Protein 9QF8 (pdb70)

Sequence (717 aa):
NYLESYASKAYNESGLGSVYSKTSTTWKTWSPDASSVKLKLYTTGSDNEAGASAIGTYDMKKDSSTGVWSLNLSGDYKNKYYTYLVTVNGTTKETQDVYSQAVGVNGNRTMVVDLDSTDPSGWSDDKHVLFNSASEAAVWEVHVRDFSVSKNSGVSEDNKGKYLAFAEGGTTLNSDTSSSAVSTGIDYLVEQGINCVQLMPVYDYGSVKEDVASSSSNRNWGYDPVNYNAPEGSYSTNPYDGNTRITEFKQMIQALHDRGISVVMDVVYNHTFSNDSCFNRTVPGYYYRMHSSSAYSNGSGCGNETASDKLMYRKYMIESVKYWAEEYHIDGFRFDLMGIHDITTMNDIRSALDGLYSDGSGKKILMYGEPWTGGSVAISDGCSQSKAGSLNPRVGMFCDSYRDAIKGSTDGSDKGFVQGNTDKAGTVANGVTGKGFSAQAPSQTIAYADAHDNLILWDKIVKSNGSSSWNSTSSSLRGQVKKVMGLLLTSQGIPFMTAGSEFCRTKQGDTNSYKSSDAINEIDWSRVKTYSDVAAYYKGLLEIRENYSPMKSSTFNTPSFQSTHGDVVAYTYSNNKSNEWGKVCVLVNASSTNDWPITLDGSGWTVVADGTTAGLKSLGTVSGNTYTVPANSACVLVQSSTFNNLKVSEKTFGTVTIKHIDDSGNVLKTSTAKYADGTTYRTYPDTTILYDYALKDTQGVTSGTVTGGKNYNVTYV

Radius of gyration: 25.83 Å; Cα contacts (8 Å, |Δi|>4): 1943; chains: 1; bounding box: 60×69×71 Å

Solvent-accessible surface area: 24446 Å² total; per-residue (Å²): 151,101,23,52,71,96,0,70,135,6,59,140,47,69,26,24,1,19,80,51,48,172,102,26,1,36,0,47,8,10,0,11,46,6,87,22,0,72,0,53,0,13,49,12,0,10,104,83,42,96,71,11,70,46,76,23,80,74,81,7,157,87,65,89,60,17,0,5,17,41,25,76,37,88,35,74,35,65,56,70,10,1,0,0,50,1,19,2,110,71,72,87,58,66,0,17,1,10,28,1,52,0,0,0,0,32,1,89,31,2,5,4,6,31,57,105,58,8,41,16,101,29,13,114,94,20,139,34,27,40,20,115,10,12,1,25,0,1,0,0,1,0,3,0,7,3,0,0,23,5,161,21,0,5,0,25,121,56,3,32,7,54,0,31,0,0,5,6,12,5,6,30,29,88,62,61,103,70,114,20,98,27,21,0,0,0,4,6,0,4,44,17,13,0,16,0,0,0,0,4,0,0,0,0,2,26,32,4,147,7,66,84,83,30,39,51,108,12,10,9,17,0,33,19,1,37,4,5,3,0,0,0,0,10,2,0,65,60,15,75,62,0,27,28,0,0,28,10,0,0,35,0,0,4,4,0,14,26,22,41,5,0,0,0,0,0,1,0,0,0,12,2,94,42,41,54,17,5,4,12,76,1,1,32,25,5,10,2,18,59,125,50,117,98,46,65,3,83,0,11,25,79,24,0,0,0,2,0,42,36,26,4,0,29,7,4,0,16,71,0,0,50,10,0,0,80,10,0,30,0,3,0,0,8,0,14,20,0,1,0,0,0,5,71,0,0,43,50,0,1,71,22,0,31,59,43,63,131,114,16,19,0,113,79,2,4,1,0,0,19,1,69,54,34,41,94,54,26,45,106,51,8,0,31,43,102,82,1,54,70,4,42,59,60,0,0,0,1,0,35,47,0,30,39,2,0,2,0,38,30,56,31,68,72,113,0,0,0,18,31,49,54,126,70,0,39,60,0,3,69,1,0,26,0,110,23,20,90,14,79,13,2,7,0,0,0,0,10,0,1,13,15,65,28,0,0,0,2,0,0,0,0,65,4,70,61,24,80,29,159,78,18,80,40,94,35,10,49,8,0,0,16,0,0,0,0,0,0,3,1,0,2,0,0,0,3,1,5,0,0,2,0,0,0,10,15,4,76,22,38,37,84,0,78,124,24,42,16,64,35,0,38,1,51,0,41,22,13,138,66,2,43,65,0,5,42,0,1,56,0,2,7,33,1,3,87,28,0,13,5,1,34,30,57,102,52,46,84,4,50,56,58,26,44,135,26,30,7,0,0,0,2,0,52,40,142,106,95,94,15,2,11,74,0,0,0,0,0,0,0,15,41,101,61,92,104,93,14,91,9,41,23,92,23,2,3,15,0,0,51,7,69,51,15,2,28,115,58,74,25,102,36,91,36,89,69,21,72,0,63,28,8,10,0,0,1,0,0,64,35,90,43,42,108,41,25,180,74,93,102,76,68,48,0,33,2,38,11,82,4,24,51,116,108,35,124,72,84,64,37,12,70,1,78,6,9,72,29,26,25,13,35,7,49,66,28,42,12,82,136,192,64,205,20,105,74,104,32,112,35,86,49,44,27,87,3,59,7,71,110,117,36,70,1,18,28,3

Structure (mmCIF, N/CA/C/O backbone):
data_9QF8
#
_entry.id   9QF8
#
_cell.length_a   1.00
_cell.length_b   1.00
_cell.length_c   1.00
_cell.angle_alpha   90.00
_cell.angle_beta   90.00
_cell.angle_gamma   90.00
#
_symmetry.space_group_name_H-M   'P 1'
#
loop_
_atom_site.group_PDB
_atom_site.id
_atom_site.type_symbol
_atom_site.label_atom_id
_atom_site.label_alt_id
_atom_site.label_comp_id
_atom_site.label_asym_id
_atom_site.label_entity_id
_atom_site.label_seq_id
_atom_site.pdbx_PDB_ins_code
_atom_site.Cartn_x
_atom_site.Cartn_y
_atom_site.Cartn_z
_atom_site.occupancy
_atom_site.B_iso_or_equiv
_atom_site.auth_seq_id
_atom_site.auth_comp_id
_atom_site.auth_asym_id
_atom_site.auth_atom_id
_atom_site.pdbx_PDB_model_num
ATOM 1 N N . ASN A 1 25 ? 94.54266 102.71820 137.38193 1.000 151.97835 43 ASN A N 1
ATOM 2 C CA . ASN A 1 25 ? 93.33406 103.18683 136.64771 1.000 163.95420 43 ASN A CA 1
ATOM 3 C C . ASN A 1 25 ? 92.67671 104.33504 137.39994 1.000 163.62870 43 ASN A C 1
ATOM 4 O O . ASN A 1 25 ? 91.55904 104.22465 137.90050 1.000 158.40354 43 ASN A O 1
ATOM 15 N N . TYR A 1 26 ? 93.39850 105.44799 137.47474 1.000 165.84912 44 TYR A N 1
ATOM 16 C CA . TYR A 1 26 ? 93.13546 106.42859 138.51823 1.000 162.52643 44 TYR A CA 1
ATOM 17 C C . TYR A 1 26 ? 91.74917 107.04428 138.38009 1.000 163.86801 44 TYR A C 1
ATOM 18 O O . TYR A 1 26 ? 90.97048 107.06658 139.33854 1.000 162.59193 44 TYR A O 1
ATOM 36 N N . LEU A 1 27 ? 91.42568 107.56125 137.19581 1.000 166.08260 45 LEU A N 1
ATOM 37 C CA . LEU A 1 27 ? 90.23860 108.38599 137.00152 1.000 165.61836 45 LEU A CA 1
ATOM 38 C C . LEU A 1 27 ? 89.61413 108.14299 135.62675 1.000 172.54659 45 LEU A C 1
ATOM 39 O O . LEU A 1 27 ? 89.54337 109.02804 134.78375 1.000 175.44315 45 LEU A O 1
ATOM 55 N N . GLU A 1 28 ? 89.13045 106.92558 135.38824 1.000 177.55688 46 GLU A N 1
ATOM 56 C CA . GLU A 1 28 ? 88.38082 106.68132 134.16126 1.000 181.25815 46 GLU A CA 1
ATOM 57 C C . GLU A 1 28 ? 86.94910 107.17348 134.27767 1.000 183.01090 46 GLU A C 1
ATOM 58 O O . GLU A 1 28 ? 86.31766 107.47607 133.26026 1.000 182.17185 46 GLU A O 1
ATOM 70 N N . SER A 1 29 ? 86.41906 107.25106 135.48863 1.000 181.76886 47 SER A N 1
ATOM 71 C CA . SER A 1 29 ? 85.37068 108.21937 135.75410 1.000 175.62985 47 SER A CA 1
ATOM 72 C C . SER A 1 29 ? 85.95721 109.62133 135.66181 1.000 173.03255 47 SER A C 1
ATOM 73 O O . SER A 1 29 ? 87.07675 109.87252 136.11339 1.000 173.04467 47 SER A O 1
ATOM 81 N N . TYR A 1 30 ? 85.20608 110.53423 135.05473 1.000 167.54042 48 TYR A N 1
ATOM 82 C CA . TYR A 1 30 ? 85.69529 111.83980 134.63157 1.000 165.86897 48 TYR A CA 1
ATOM 83 C C . TYR A 1 30 ? 86.67979 111.75970 133.47942 1.000 170.90893 48 TYR A C 1
ATOM 84 O O . TYR A 1 30 ? 87.33435 112.75915 133.17116 1.000 175.81378 48 TYR A O 1
ATOM 102 N N . ALA A 1 31 ? 86.81483 110.60403 132.83610 1.000 172.63865 49 ALA A N 1
ATOM 103 C CA . ALA A 1 31 ? 87.58889 110.53476 131.60580 1.000 174.49695 49 ALA A CA 1
ATOM 104 C C . ALA A 1 31 ? 86.94856 109.69014 130.52385 1.000 171.74256 49 ALA A C 1
ATOM 105 O O . ALA A 1 31 ? 87.41378 109.74300 129.38336 1.000 170.04925 49 ALA A O 1
ATOM 112 N N . SER A 1 32 ? 85.91767 108.90872 130.82793 1.000 172.61410 50 SER A N 1
ATOM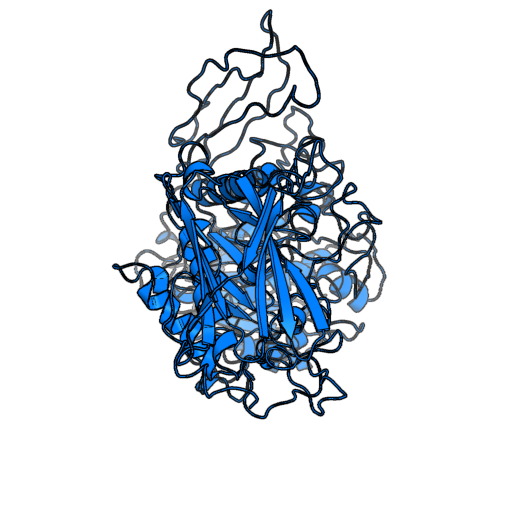 113 C CA . SER A 1 32 ? 85.00976 108.46050 129.78405 1.000 176.29684 50 SER A CA 1
ATOM 114 C C . SER A 1 32 ? 84.13738 109.62102 129.33884 1.000 179.11876 50 SER A C 1
ATOM 115 O O . SER A 1 32 ? 84.14764 110.02090 128.16981 1.000 174.51089 50 SER A O 1
ATOM 123 N N . LYS A 1 33 ? 83.37929 110.17617 130.27484 1.000 182.94788 51 LYS A N 1
ATOM 124 C CA . LYS A 1 33 ? 82.94008 111.55501 130.17338 1.000 181.50356 51 LYS A CA 1
ATOM 125 C C . LYS A 1 33 ? 84.15010 112.47841 130.20536 1.000 177.93521 51 LYS A C 1
ATOM 126 O O . LYS A 1 33 ? 85.17621 112.16825 130.81515 1.000 181.30389 51 LYS A O 1
ATOM 145 N N . ALA A 1 34 ? 84.02554 113.62466 129.54401 1.000 170.41592 52 ALA A N 1
ATOM 146 C CA . ALA A 1 34 ? 85.09455 114.57152 129.26185 1.000 169.05620 52 ALA A CA 1
ATOM 147 C C . ALA A 1 34 ? 85.96841 114.13063 128.09024 1.000 170.13601 52 ALA A C 1
ATOM 148 O O . ALA A 1 34 ? 86.74089 114.94160 127.58587 1.000 170.29649 52 ALA A O 1
ATOM 155 N N . TYR A 1 35 ? 85.88913 112.87851 127.64486 1.000 170.28080 53 TYR A N 1
ATOM 156 C CA . TYR A 1 35 ? 86.72499 112.44252 126.53360 1.000 162.79098 53 TYR A CA 1
ATOM 157 C C . TYR A 1 35 ? 86.43899 113.22343 125.26239 1.000 160.14812 53 TYR A C 1
ATOM 158 O O . TYR A 1 35 ? 87.35821 113.50183 124.48790 1.000 158.04490 53 TYR A O 1
ATOM 176 N N . ASN A 1 36 ? 85.18472 113.59068 125.03276 1.000 165.77845 54 ASN A N 1
ATOM 177 C CA . ASN A 1 36 ? 84.78703 114.32540 123.84143 1.000 167.77072 54 ASN A CA 1
ATOM 178 C C . ASN A 1 36 ? 84.82980 115.83445 124.01215 1.000 168.32607 54 ASN A C 1
ATOM 179 O O . ASN A 1 36 ? 84.29135 116.54970 123.16422 1.000 166.97258 54 ASN A O 1
ATOM 190 N N . GLU A 1 37 ? 85.45045 116.34315 125.06722 1.000 173.56994 55 GLU A N 1
ATOM 191 C CA . GLU A 1 37 ? 85.59102 117.78385 125.16744 1.000 171.37219 55 GLU A CA 1
ATOM 192 C C . GLU A 1 37 ? 86.50338 118.31391 124.07203 1.000 164.88475 55 GLU A C 1
ATOM 193 O O . GLU A 1 37 ? 87.31016 117.59002 123.48590 1.000 161.83313 55 GLU A O 1
ATOM 205 N N . SER A 1 38 ? 86.35058 119.60385 123.79433 1.000 170.00293 56 SER A N 1
ATOM 206 C CA . SER A 1 38 ? 87.00066 120.25148 122.66832 1.000 173.08845 56 SER A CA 1
ATOM 207 C C . SER A 1 38 ? 87.41171 121.65433 123.07751 1.000 171.29103 56 SER A C 1
ATOM 208 O O . SER A 1 38 ? 86.79388 122.26775 123.94898 1.000 175.74965 56 SER A O 1
ATOM 216 N N . GLY A 1 39 ? 88.45373 122.16223 122.43198 1.000 161.49180 57 GLY A N 1
ATOM 217 C CA . GLY A 1 39 ? 89.05788 123.39325 122.88906 1.000 158.77512 57 GLY A CA 1
ATOM 218 C C . GLY A 1 39 ? 89.87824 123.23035 124.14240 1.000 161.18908 57 GLY A C 1
ATOM 219 O O . GLY A 1 39 ? 90.02568 124.18451 124.90839 1.000 164.84313 57 GLY A O 1
ATOM 223 N N . LEU A 1 40 ? 90.42555 122.04386 124.37254 1.000 158.67029 58 LEU A N 1
ATOM 224 C CA . LEU A 1 40 ? 91.47054 121.91982 125.37082 1.000 154.91782 58 LEU A CA 1
ATOM 225 C C . LEU A 1 40 ? 92.65583 122.77286 124.95800 1.000 152.35790 58 LEU A C 1
ATOM 226 O O . LEU A 1 40 ? 92.90596 122.99590 123.77294 1.000 146.41649 58 LEU A O 1
ATOM 242 N N . GLY A 1 41 ? 93.38244 123.26441 125.94535 1.000 157.14364 59 GLY A N 1
ATOM 243 C CA . GLY A 1 41 ? 94.33293 124.31564 125.67650 1.000 156.53923 59 GLY A CA 1
ATOM 244 C C . GLY A 1 41 ? 93.61789 125.62963 125.48654 1.000 155.82296 59 GLY A C 1
ATOM 245 O O . GLY A 1 41 ? 92.65712 125.91907 126.20131 1.000 162.01505 59 GLY A O 1
ATOM 249 N N . SER A 1 42 ? 94.04988 126.41650 124.50871 1.000 150.29021 60 SER A N 1
ATOM 250 C CA . SER A 1 42 ? 93.45888 127.71465 124.23719 1.000 154.05472 60 SER A CA 1
ATOM 251 C C . SER A 1 42 ? 93.09526 127.82217 122.76656 1.000 151.47459 60 SER A C 1
ATOM 252 O O . SER A 1 42 ? 93.74854 127.23344 121.90309 1.000 154.96376 60 SER A O 1
ATOM 260 N N . VAL A 1 43 ? 92.04122 128.58002 122.49219 1.000 147.32550 61 VAL A N 1
ATOM 261 C CA . VAL A 1 43 ? 91.55019 128.78646 121.13900 1.000 150.17528 61 VAL A CA 1
ATOM 262 C C . VAL A 1 43 ? 91.48805 130.28079 120.88711 1.000 157.28262 61 VAL A C 1
ATOM 263 O O . VAL A 1 43 ? 91.07475 131.05056 121.76104 1.000 159.74823 61 VAL A O 1
ATOM 276 N N . TYR A 1 44 ? 91.90199 130.69032 119.69388 1.000 165.54094 62 TYR A N 1
ATOM 277 C CA . TYR A 1 44 ? 92.06114 132.09674 119.36790 1.000 170.81557 62 TYR A CA 1
ATOM 278 C C . TYR A 1 44 ? 90.94901 132.59420 118.46009 1.000 174.28649 62 TYR A C 1
ATOM 279 O O . TYR A 1 44 ? 90.57938 131.93464 117.48513 1.000 179.52917 62 TYR A O 1
ATOM 297 N N . SER A 1 45 ? 90.43679 133.77347 118.78818 1.000 171.79551 63 SER A N 1
ATOM 298 C CA . SER A 1 45 ? 89.63856 134.56083 117.86855 1.000 173.09448 63 SER A CA 1
ATOM 299 C C . SER A 1 45 ? 89.89307 136.01951 118.19510 1.000 178.00384 63 SER A C 1
ATOM 300 O O . SER A 1 45 ? 90.28373 136.36125 119.31266 1.000 179.33004 63 SER A O 1
ATOM 308 N N . LYS A 1 46 ? 89.66000 136.88612 117.21282 1.000 180.78118 64 LYS A N 1
ATOM 309 C CA . LYS A 1 46 ? 90.04514 138.27914 117.39339 1.000 184.16126 64 LYS A CA 1
ATOM 310 C C . LYS A 1 46 ? 89.29183 138.93122 118.54221 1.000 185.41021 64 LYS A C 1
ATOM 311 O O . LYS A 1 46 ? 89.81167 139.85445 119.17710 1.000 185.43730 64 LYS A O 1
ATOM 330 N N . THR A 1 47 ? 88.07692 138.47045 118.82992 1.000 185.82406 65 THR A N 1
ATOM 331 C CA . THR A 1 47 ? 87.29406 139.08422 119.89412 1.000 186.33067 65 THR A CA 1
ATOM 332 C C . THR A 1 47 ? 87.64300 138.53457 121.26989 1.000 187.50069 65 THR A C 1
ATOM 333 O O . THR A 1 47 ? 87.57834 139.27124 122.25984 1.000 186.18915 65 THR A O 1
ATOM 344 N N . SER A 1 48 ? 88.01171 137.26164 121.35821 1.000 186.00080 66 SER A N 1
ATOM 345 C CA . SER A 1 48 ? 87.97196 136.56181 122.63294 1.000 179.98655 66 SER A CA 1
ATOM 346 C C . SER A 1 48 ? 88.65371 135.21598 122.46901 1.000 177.12763 66 SER A C 1
ATOM 347 O O . SER A 1 48 ? 88.85129 134.73279 121.35111 1.000 177.51742 66 SER A O 1
ATOM 355 N N . THR A 1 49 ? 89.01026 134.61792 123.60068 1.000 176.37371 67 THR A N 1
ATOM 356 C CA . THR A 1 49 ? 89.71133 133.34566 123.61318 1.000 175.36709 67 THR A CA 1
ATOM 357 C C . THR A 1 49 ? 89.18550 132.49187 124.75518 1.000 169.07364 67 THR A C 1
ATOM 358 O O . THR A 1 49 ? 88.79444 133.00521 125.80640 1.000 167.52874 67 THR A O 1
ATOM 369 N N . THR A 1 50 ? 89.18710 131.18031 124.53704 1.000 160.89957 68 THR A N 1
ATOM 370 C CA . THR A 1 50 ? 88.66623 130.21397 125.49205 1.000 157.26333 68 THR A CA 1
ATOM 371 C C . THR A 1 50 ? 89.75149 129.21929 125.86938 1.000 158.77944 68 THR A C 1
ATOM 372 O O . THR A 1 50 ? 90.42854 128.67427 124.99245 1.000 156.51666 68 THR A O 1
ATOM 383 N N . TRP A 1 51 ? 89.89841 128.97379 127.16868 1.000 161.40567 69 TRP A N 1
ATOM 384 C CA . TRP A 1 51 ? 90.80065 127.95843 127.68886 1.000 161.12800 69 TRP A CA 1
ATOM 385 C C . TRP A 1 51 ? 89.98936 126.82395 128.29493 1.000 161.27956 69 TRP A C 1
ATOM 386 O O . TRP A 1 51 ? 88.99638 127.06301 128.98764 1.000 163.68178 69 TRP A O 1
ATOM 407 N N . LYS A 1 52 ? 90.42226 125.58974 128.04161 1.000 160.86866 70 LYS A N 1
ATOM 408 C CA . LYS A 1 52 ? 89.86055 124.42804 128.71241 1.000 165.03036 70 LYS A CA 1
ATOM 409 C C . LYS A 1 52 ? 90.96256 123.45509 129.09117 1.000 166.26765 70 LYS A C 1
ATOM 410 O O . LYS A 1 52 ? 91.85362 123.16840 128.28779 1.000 161.33178 70 LYS A O 1
ATOM 429 N N . THR A 1 53 ? 90.86352 122.92015 130.30702 1.000 172.88671 71 THR A N 1
ATOM 430 C CA . THR A 1 53 ? 91.84114 121.98374 130.83555 1.000 165.23373 71 THR A CA 1
ATOM 431 C C . THR A 1 53 ? 91.14826 121.06115 131.82362 1.000 163.43698 71 THR A C 1
ATOM 432 O O . THR A 1 53 ? 90.16702 121.44085 132.46762 1.000 166.26671 71 THR A O 1
ATOM 443 N N . TRP A 1 54 ? 91.67823 119.84757 131.94087 1.000 160.42517 72 TRP A N 1
ATOM 444 C CA . TRP A 1 54 ? 91.01497 118.75603 132.64108 1.000 162.40673 72 TRP A CA 1
ATOM 445 C C . TRP A 1 54 ? 91.82082 118.32441 133.85512 1.000 159.38826 72 TRP A C 1
ATOM 446 O O . TRP A 1 54 ? 92.95409 117.85684 133.71503 1.000 155.75143 72 TRP A O 1
ATOM 467 N N . SER A 1 55 ? 91.21317 118.42830 135.03405 1.000 165.97940 73 SER A N 1
ATOM 468 C CA . SER A 1 55 ? 91.82418 117.96983 136.27346 1.000 165.50000 73 SER A CA 1
ATOM 469 C C . SER A 1 55 ? 90.75193 117.68015 137.31199 1.000 167.65002 73 SER A C 1
ATOM 470 O O . SER A 1 55 ? 90.50528 118.50892 138.19477 1.000 165.46397 73 SER A O 1
ATOM 478 N N . PRO A 1 56 ? 90.11540 116.51059 137.26185 1.000 170.37401 74 PRO A N 1
ATOM 479 C CA . PRO A 1 56 ? 89.01244 116.25318 138.19211 1.000 169.90156 74 PRO A CA 1
ATOM 480 C C . PRO A 1 56 ? 89.45931 116.26859 139.62773 1.000 174.68215 74 PRO A C 1
ATOM 481 O O . PRO A 1 56 ? 88.66463 116.59131 140.51778 1.000 176.73929 74 PRO A O 1
ATOM 492 N N . ASP A 1 57 ? 90.71826 115.93063 139.88223 1.000 175.53081 75 ASP A N 1
ATOM 493 C CA . ASP A 1 57 ? 91.20105 115.86307 141.24869 1.000 184.39039 75 ASP A CA 1
ATOM 494 C C . ASP A 1 57 ? 91.57681 117.22961 141.78828 1.000 184.08240 75 ASP A C 1
ATOM 495 O O . ASP A 1 57 ? 91.68817 117.39228 143.00592 1.000 187.54007 75 ASP A O 1
ATOM 504 N N . ALA A 1 58 ? 91.76000 118.21296 140.91919 1.000 175.59876 76 ALA A N 1
ATOM 505 C CA . ALA A 1 58 ? 92.12752 119.53442 141.38480 1.000 175.77754 76 ALA A CA 1
ATOM 506 C C . ALA A 1 58 ? 90.97969 120.14031 142.17310 1.000 177.29607 76 ALA A C 1
ATOM 507 O O . ALA A 1 58 ? 89.80624 119.90026 141.88740 1.000 175.62111 76 ALA A O 1
ATOM 514 N N . SER A 1 59 ? 91.32857 120.92665 143.18391 1.000 180.47292 77 SER A N 1
ATOM 515 C CA . SER A 1 59 ? 90.35054 121.80290 143.80845 1.000 180.50509 77 SER A CA 1
ATOM 516 C C . SER A 1 59 ? 90.18983 123.11242 143.05718 1.000 177.49312 77 SER A C 1
ATOM 517 O O . SER A 1 59 ? 89.17665 123.79518 143.23251 1.000 178.51167 77 SER A O 1
ATOM 525 N N . SER A 1 60 ? 91.16405 123.47406 142.23224 1.000 173.48502 78 SER A N 1
ATOM 526 C CA . SER A 1 60 ? 91.14672 124.73673 141.51527 1.000 175.01384 78 SER A CA 1
ATOM 527 C C . SER A 1 60 ? 92.17427 124.64484 140.40346 1.000 177.98097 78 SER A C 1
ATOM 528 O O . SER A 1 60 ? 93.26266 124.10685 140.61107 1.000 181.29276 78 SER A O 1
ATOM 536 N N . VAL A 1 61 ? 91.82639 125.15644 139.22891 1.000 175.12907 79 VAL A N 1
ATOM 537 C CA . VAL A 1 61 ? 92.80861 125.46928 138.20112 1.000 172.12515 79 VAL A CA 1
ATOM 538 C C . VAL A 1 61 ? 92.68276 126.94570 137.86277 1.000 172.27597 79 VAL A C 1
ATOM 539 O O . VAL A 1 61 ? 91.60037 127.41463 137.49010 1.000 170.89865 79 VAL A O 1
ATOM 552 N N . LYS A 1 62 ? 93.78930 127.67002 137.98121 1.000 166.25300 80 LYS A N 1
ATOM 553 C CA . LYS A 1 62 ? 93.81927 129.11486 137.82154 1.000 159.92099 80 LYS A CA 1
ATOM 554 C C . LYS A 1 62 ? 94.64323 129.45166 136.59114 1.000 162.01259 80 LYS A C 1
ATOM 555 O O . LYS A 1 62 ? 95.79271 129.01807 136.47780 1.000 166.49769 80 LYS A O 1
ATOM 574 N N . LEU A 1 63 ? 94.06091 130.21772 135.67535 1.000 162.87972 81 LEU A N 1
ATOM 575 C CA . LEU A 1 63 ? 94.81233 130.73117 134.54122 1.000 161.89431 81 LEU A CA 1
ATOM 576 C C . LEU A 1 63 ? 95.62217 131.95474 134.94514 1.000 162.77630 81 LEU A C 1
ATOM 577 O O . LEU A 1 63 ? 95.14316 132.81727 135.68332 1.000 163.77759 81 LEU A O 1
ATOM 593 N N . LYS A 1 64 ? 96.85774 132.02168 134.45403 1.000 164.02038 82 LYS A N 1
ATOM 594 C CA . LYS A 1 64 ? 97.74436 133.15189 134.68676 1.000 167.35902 82 LYS A CA 1
ATOM 595 C C . LYS A 1 64 ? 98.41974 133.51342 133.37350 1.000 168.59992 82 LYS A C 1
ATOM 596 O O . LYS A 1 64 ? 98.87126 132.62664 132.64383 1.000 167.91000 82 LYS A O 1
ATOM 615 N N . LEU A 1 65 ? 98.50352 134.81036 133.08101 1.000 171.34982 83 LEU A N 1
ATOM 616 C CA . LEU A 1 65 ? 99.04195 135.29016 131.81569 1.000 170.56065 83 LEU A CA 1
ATOM 617 C C . LEU A 1 65 ? 100.34093 136.07293 131.97279 1.000 172.84478 83 LEU A C 1
ATOM 618 O O . LEU A 1 65 ? 100.58360 136.72706 132.98938 1.000 177.01657 83 LEU A O 1
ATOM 634 N N . TYR A 1 66 ? 101.15155 136.01669 130.91718 1.000 172.74427 84 TYR A N 1
ATOM 635 C CA . TYR A 1 66 ? 102.46044 136.64705 130.83070 1.000 176.72333 84 TYR A CA 1
ATOM 636 C C . TYR A 1 66 ? 102.59486 137.26015 129.44593 1.000 178.30932 84 TYR A C 1
ATOM 637 O O . TYR A 1 66 ? 101.83245 136.94142 128.53130 1.000 179.79370 84 TYR A O 1
ATOM 655 N N . THR A 1 67 ? 103.58894 138.13338 129.28367 1.000 177.38876 85 THR A N 1
ATOM 656 C CA . THR A 1 67 ? 103.82240 138.80398 128.01133 1.000 173.51253 85 THR A CA 1
ATOM 657 C C . THR A 1 67 ? 105.08000 138.33855 127.28489 1.000 172.69478 85 THR A C 1
ATOM 658 O O . THR A 1 67 ? 105.44613 138.94388 126.27531 1.000 172.74922 85 THR A O 1
ATOM 669 N N . THR A 1 68 ? 105.75936 137.29856 127.76238 1.000 171.85632 86 THR A N 1
ATOM 670 C CA . THR A 1 68 ? 107.01182 136.88720 127.14128 1.000 173.70590 86 THR A CA 1
ATOM 671 C C . THR A 1 68 ? 107.20511 135.39356 127.31668 1.000 173.68317 86 THR A C 1
ATOM 672 O O . THR A 1 68 ? 106.58293 134.75893 128.16848 1.000 171.83498 86 THR A O 1
ATOM 683 N N . GLY A 1 69 ? 108.09418 134.84229 126.49354 1.000 175.19071 87 GLY A N 1
ATOM 684 C CA . GLY A 1 69 ? 108.52131 133.46741 126.65602 1.000 176.93440 87 GLY A CA 1
ATOM 685 C C . GLY A 1 69 ? 109.36764 133.20606 127.87969 1.000 178.28283 87 GLY A C 1
ATOM 686 O O . GLY A 1 69 ? 109.52491 132.04598 128.27199 1.000 171.10026 87 GLY A O 1
ATOM 690 N N . SER A 1 70 ? 109.93124 134.24557 128.47949 1.000 184.97748 88 SER A N 1
ATOM 691 C CA . SER A 1 70 ? 110.67472 134.10595 129.72309 1.000 184.40926 88 SER A CA 1
ATOM 692 C C . SER A 1 70 ? 110.79531 135.48502 130.35119 1.000 191.67140 88 SER A C 1
ATOM 693 O O . SER A 1 70 ? 110.32277 136.48172 129.80073 1.000 195.21629 88 SER A O 1
ATOM 701 N N . ASP A 1 71 ? 111.44145 135.53737 131.50940 1.000 196.18901 89 ASP A N 1
ATOM 702 C CA . ASP A 1 71 ? 111.76786 136.80765 132.14147 1.000 199.82532 89 ASP A CA 1
ATOM 703 C C . ASP A 1 71 ? 113.01396 137.46527 131.56164 1.000 204.82483 89 ASP A C 1
ATOM 704 O O . ASP A 1 71 ? 113.36594 138.57008 131.98756 1.000 204.08245 89 ASP A O 1
ATOM 713 N N . ASN A 1 72 ? 113.68851 136.81905 130.61170 1.000 205.91292 90 ASN A N 1
ATOM 714 C CA . ASN A 1 72 ? 114.84386 137.43331 129.96570 1.000 204.18605 90 ASN A CA 1
ATOM 715 C C . ASN A 1 72 ? 114.43844 138.69402 129.21225 1.000 206.09915 90 ASN A C 1
ATOM 716 O O . ASN A 1 72 ? 114.93845 139.79015 129.48672 1.000 208.31212 90 ASN A O 1
ATOM 727 N N . GLU A 1 73 ? 113.51778 138.55453 128.26404 1.000 207.60003 91 GLU A N 1
ATOM 728 C CA . GLU A 1 73 ? 113.16118 139.64848 127.37534 1.000 210.24013 91 GLU A CA 1
ATOM 729 C C . GLU A 1 73 ? 112.57943 140.82476 128.15863 1.000 213.29982 91 GLU A C 1
ATOM 730 O O . GLU A 1 73 ? 112.27059 140.73742 129.34832 1.000 212.74329 91 GLU A O 1
ATOM 742 N N . ALA A 1 74 ? 112.44055 141.94317 127.45248 1.000 213.23060 92 ALA A N 1
ATOM 743 C CA . ALA A 1 74 ? 111.91422 143.16564 128.04217 1.000 210.46003 92 ALA A CA 1
ATOM 744 C C . ALA A 1 74 ? 110.48050 143.00616 128.53001 1.000 206.59270 92 ALA A C 1
ATOM 745 O O . ALA A 1 74 ? 109.64879 142.35268 127.89507 1.000 200.81265 92 ALA A O 1
ATOM 752 N N . GLY A 1 75 ? 110.21070 143.62220 129.67950 1.000 204.41111 93 GLY A N 1
ATOM 753 C CA . GLY A 1 75 ? 108.91320 143.62862 130.32420 1.000 193.73347 93 GLY A CA 1
ATOM 754 C C . GLY A 1 75 ? 108.53178 142.30762 130.95424 1.000 192.58420 93 GLY A C 1
ATOM 755 O O . GLY A 1 75 ? 108.53463 142.18565 132.18248 1.000 192.12038 93 GLY A O 1
ATOM 759 N N . ALA A 1 76 ? 108.19992 141.31103 130.14002 1.000 195.27900 94 ALA A N 1
ATOM 760 C CA . ALA A 1 76 ? 107.93201 139.95189 130.59865 1.000 194.10371 94 ALA A CA 1
ATOM 761 C C . ALA A 1 76 ? 106.86351 139.88651 131.68128 1.000 190.74385 94 ALA A C 1
ATOM 762 O O . ALA A 1 76 ? 106.66794 138.82595 132.28490 1.000 185.15383 94 ALA A O 1
ATOM 769 N N . SER A 1 77 ? 106.15788 140.98400 131.93572 1.000 190.15849 95 SER A N 1
ATOM 770 C CA . SER A 1 77 ? 105.20319 141.01964 133.03040 1.000 187.53874 95 SER A CA 1
ATOM 771 C C . SER A 1 77 ? 104.17309 139.90666 132.89944 1.000 185.45581 95 SER A C 1
ATOM 772 O O . SER A 1 77 ? 103.78763 139.50439 131.79893 1.000 179.93693 95 SER A O 1
ATOM 780 N N . ALA A 1 78 ? 103.73242 139.40815 134.04859 1.000 186.96182 96 ALA A N 1
ATOM 781 C CA . ALA A 1 78 ? 102.43737 138.76232 134.12980 1.000 184.10910 96 ALA A CA 1
ATOM 782 C C . ALA A 1 78 ? 101.33969 139.78099 133.85161 1.000 185.50730 96 ALA A C 1
ATOM 783 O O . ALA A 1 78 ? 101.52594 140.99080 133.99933 1.000 189.05401 96 ALA A O 1
ATOM 790 N N . ILE A 1 79 ? 100.18112 139.27941 133.43899 1.000 180.96792 97 ILE A N 1
ATOM 791 C CA . ILE A 1 79 ? 99.05821 140.12102 133.06574 1.000 179.23510 97 ILE A CA 1
ATOM 792 C C . ILE A 1 79 ? 97.91493 140.00751 134.06575 1.000 178.62931 97 ILE A C 1
ATOM 793 O O . ILE A 1 79 ? 97.24300 140.99868 134.35708 1.000 176.91496 97 ILE A O 1
ATOM 809 N N . GLY A 1 80 ? 97.68332 138.82026 134.60087 1.000 178.71540 98 GLY A N 1
ATOM 810 C CA . GLY A 1 80 ? 96.62754 138.62394 135.57315 1.000 174.79065 98 GLY A CA 1
ATOM 811 C C . GLY A 1 80 ? 96.33196 137.15514 135.75051 1.000 174.26575 98 GLY A C 1
ATOM 812 O O . GLY A 1 80 ? 96.83389 136.29764 135.02252 1.000 174.01507 98 GLY A O 1
ATOM 816 N N . THR A 1 81 ? 95.48859 136.87410 136.74036 1.000 174.01437 99 THR A N 1
ATOM 817 C CA . THR A 1 81 ? 95.08967 135.51200 137.05339 1.000 173.68787 99 THR A CA 1
ATOM 818 C C . THR A 1 81 ? 93.57494 135.39529 137.04648 1.000 171.52558 99 THR A C 1
ATOM 819 O O . THR A 1 81 ? 92.85892 136.34601 137.36791 1.000 168.25345 99 THR A O 1
ATOM 830 N N . TYR A 1 82 ? 93.09479 134.21515 136.66587 1.000 170.63206 100 TYR A N 1
ATOM 831 C CA . TYR A 1 82 ? 91.66597 133.99023 136.48951 1.000 169.63335 100 TYR A CA 1
ATOM 832 C C . TYR A 1 82 ? 91.36424 132.54776 136.85497 1.000 168.57107 100 TYR A C 1
ATOM 833 O O . TYR A 1 82 ? 91.95174 131.62811 136.27915 1.000 167.37741 100 TYR A O 1
ATOM 851 N N . ASP A 1 83 ? 90.45482 132.35219 137.80275 1.000 173.12568 101 ASP A N 1
ATOM 852 C CA . ASP A 1 83 ? 90.01939 131.01042 138.16467 1.000 174.70834 101 ASP A CA 1
ATOM 853 C C . ASP A 1 83 ? 89.16397 130.40929 137.06098 1.000 171.21122 101 ASP A C 1
ATOM 854 O O . ASP A 1 83 ? 88.14753 130.98591 136.66465 1.000 168.25554 101 ASP A O 1
ATOM 863 N N . MET A 1 84 ? 89.56926 129.24357 136.57847 1.000 168.89240 102 MET A N 1
ATOM 864 C CA . MET A 1 84 ? 88.71619 128.45750 135.71033 1.000 167.03231 102 MET A CA 1
ATOM 865 C C . MET A 1 84 ? 87.58105 127.83260 136.51632 1.000 165.30602 102 MET A C 1
ATOM 866 O O . MET A 1 84 ? 87.61969 127.76812 137.74682 1.000 162.29267 102 MET A O 1
ATOM 880 N N . LYS A 1 85 ? 86.54682 127.39325 135.80449 1.000 170.15768 103 LYS A N 1
ATOM 881 C CA . LYS A 1 85 ? 85.36409 126.79121 136.40705 1.000 171.05394 103 LYS A CA 1
ATOM 882 C C . LYS A 1 85 ? 85.25134 125.32448 136.01532 1.000 170.10650 103 LYS A C 1
ATOM 883 O O . LYS A 1 85 ? 85.25276 124.99065 134.82647 1.000 168.20049 103 LYS A O 1
ATOM 902 N N . LYS A 1 86 ? 85.14450 124.45952 137.01843 1.000 170.64693 104 LYS A N 1
ATOM 903 C CA . LYS A 1 86 ? 85.04660 123.02707 136.78164 1.000 170.36634 104 LYS A CA 1
ATOM 904 C C . LYS A 1 86 ? 83.66757 122.65969 136.25853 1.000 174.20276 104 LYS A C 1
ATOM 905 O O . LYS A 1 86 ? 82.65498 123.21280 136.69196 1.000 171.09176 104 LYS A O 1
ATOM 924 N N . ASP A 1 87 ? 83.63122 121.72352 135.31655 1.000 177.61325 105 ASP A N 1
ATOM 925 C CA . ASP A 1 87 ? 82.39404 121.06463 134.92129 1.000 183.09406 105 ASP A CA 1
ATOM 926 C C . ASP A 1 87 ? 82.35641 119.67075 135.53445 1.000 181.52257 105 ASP A C 1
ATOM 927 O O . ASP A 1 87 ? 83.17386 118.81188 135.18690 1.000 183.00390 105 ASP A O 1
ATOM 936 N N . SER A 1 88 ? 81.39205 119.44801 136.42840 1.000 179.66763 106 SER A N 1
ATOM 937 C CA . SER A 1 88 ? 81.44932 118.29273 137.31761 1.000 178.21202 106 SER A CA 1
ATOM 938 C C . SER A 1 88 ? 81.47476 116.97920 136.54681 1.000 179.11945 106 SER A C 1
ATOM 939 O O . SER A 1 88 ? 82.32196 116.11688 136.79986 1.000 174.80746 106 SER A O 1
ATOM 947 N N . SER A 1 89 ? 80.56530 116.80958 135.58770 1.000 183.39661 107 SER A N 1
ATOM 948 C CA . SER A 1 89 ? 80.42836 115.49568 134.96994 1.000 187.49541 107 SER A CA 1
ATOM 949 C C . SER A 1 89 ? 81.64178 115.15118 134.12638 1.000 184.17696 107 SER A C 1
ATOM 950 O O . SER A 1 89 ? 81.95265 113.97116 133.93865 1.000 183.38814 107 SER A O 1
ATOM 958 N N . THR A 1 90 ? 82.33209 116.16107 133.61408 1.000 181.97896 108 THR A N 1
ATOM 959 C CA . THR A 1 90 ? 83.56888 115.96701 132.87986 1.000 180.03106 108 THR A CA 1
ATOM 960 C C . THR A 1 90 ? 84.78934 116.30145 133.71483 1.000 182.13974 108 THR A C 1
ATOM 961 O O . THR A 1 90 ? 85.90071 115.90022 133.35556 1.000 179.22436 108 THR A O 1
ATOM 972 N N . GLY A 1 91 ? 84.60892 117.05074 134.79637 1.000 186.38376 109 GLY A N 1
ATOM 973 C CA . GLY A 1 91 ? 85.71828 117.59282 135.53806 1.000 184.11344 109 GLY A CA 1
ATOM 974 C C . GLY A 1 91 ? 86.54381 118.60874 134.79436 1.000 179.52406 109 GLY A C 1
ATOM 975 O O . GLY A 1 91 ? 87.46686 119.17747 135.38493 1.000 178.31821 109 GLY A O 1
ATOM 979 N N . VAL A 1 92 ? 86.23101 118.88532 133.53128 1.000 175.96432 110 VAL A N 1
ATOM 980 C CA . VAL A 1 92 ? 87.05139 119.80472 132.76290 1.000 170.81704 110 VAL A CA 1
ATOM 981 C C . VAL A 1 92 ? 86.88773 121.20654 133.31504 1.000 166.79150 110 VAL A C 1
ATOM 982 O O . VAL A 1 92 ? 85.78335 121.63990 133.66675 1.000 164.23397 110 VAL A O 1
ATOM 995 N N . TRP A 1 93 ? 87.99846 121.91308 133.40308 1.000 163.30974 111 TRP A N 1
ATOM 996 C CA . TRP A 1 93 ? 88.01633 123.30698 133.79149 1.000 164.26160 111 TRP A CA 1
ATOM 997 C C . TRP A 1 93 ? 88.07362 124.13648 132.52259 1.000 164.91685 111 TRP A C 1
ATOM 998 O O . TRP A 1 93 ? 88.84710 123.82305 131.61425 1.000 171.39058 111 TRP A O 1
ATOM 1019 N N . SER A 1 94 ? 87.25212 125.17773 132.45102 1.000 165.33781 112 SER A N 1
ATOM 1020 C CA . SER A 1 94 ? 87.19670 126.02823 131.27339 1.000 170.09142 112 SER A CA 1
ATOM 1021 C C . SER A 1 94 ? 87.19625 127.49278 131.67409 1.000 170.40360 112 SER A C 1
ATOM 1022 O O . SER A 1 94 ? 86.76176 127.85291 132.76968 1.000 172.48197 112 SER A O 1
ATOM 1030 N N . LEU A 1 95 ? 87.68427 128.33553 130.76795 1.000 167.91030 113 LEU A N 1
ATOM 1031 C CA . LEU A 1 95 ? 87.56267 129.77545 130.92071 1.000 167.30539 113 LEU A CA 1
ATOM 1032 C C . LEU A 1 95 ? 87.52554 130.41444 129.54431 1.000 170.02004 113 LEU A C 1
ATOM 1033 O O . LEU A 1 95 ? 88.16957 129.93808 128.60678 1.000 168.41372 113 LEU A O 1
ATOM 1049 N N . ASN A 1 96 ? 86.76069 131.49685 129.43194 1.000 172.99758 114 ASN A N 1
ATOM 1050 C CA . ASN A 1 96 ? 86.73329 132.30605 128.22379 1.000 174.39466 114 ASN A CA 1
ATOM 1051 C C . ASN A 1 96 ? 86.77410 133.78184 128.58221 1.000 174.57524 114 ASN A C 1
ATOM 1052 O O . ASN A 1 96 ? 86.08892 134.22114 129.50839 1.000 168.47206 114 ASN A O 1
ATOM 1063 N N . LEU A 1 97 ? 87.56684 134.54399 127.83640 1.000 174.67404 115 LEU A N 1
ATOM 1064 C CA . LEU A 1 97 ? 87.69651 135.97448 128.05386 1.000 174.64834 115 LEU A CA 1
ATOM 1065 C C . LEU A 1 97 ? 87.61195 136.71052 126.72561 1.000 181.64311 115 LEU A C 1
ATOM 1066 O O . LEU A 1 97 ? 88.05015 136.21008 125.68623 1.000 181.45550 115 LEU A O 1
ATOM 1082 N N . SER A 1 98 ? 87.02870 137.90267 126.77537 1.000 187.39998 116 SER A N 1
ATOM 1083 C CA . SER A 1 98 ? 87.02715 138.83184 125.65753 1.000 188.14685 116 SER A CA 1
ATOM 1084 C C . SER A 1 98 ? 88.27709 139.70517 125.65542 1.000 186.09846 116 SER A C 1
ATOM 1085 O O . SER A 1 98 ? 88.93231 139.90942 126.67975 1.000 181.98879 116 SER A O 1
ATOM 1093 N N . GLY A 1 99 ? 88.58998 140.22752 124.48018 1.000 187.30582 117 GLY A N 1
ATOM 1094 C CA . GLY A 1 99 ? 89.82615 140.92925 124.21659 1.000 183.67152 117 GLY A CA 1
ATOM 1095 C C . GLY A 1 99 ? 90.77812 140.09197 123.37799 1.000 177.41557 117 GLY A C 1
ATOM 1096 O O . GLY A 1 99 ? 90.67504 138.86515 123.29484 1.000 172.75697 117 GLY A O 1
ATOM 1100 N N . ASP A 1 100 ? 91.71795 140.78047 122.73682 1.000 174.73919 118 ASP A N 1
ATOM 1101 C CA . ASP A 1 100 ? 92.73439 140.12222 121.92474 1.000 173.04696 118 ASP A CA 1
ATOM 1102 C C . ASP A 1 100 ? 93.94083 139.79165 122.78853 1.000 168.27051 118 ASP A C 1
ATOM 1103 O O . ASP A 1 100 ? 94.65924 140.68936 123.23683 1.000 170.84294 118 ASP A O 1
ATOM 1112 N N . TYR A 1 101 ? 94.16077 138.50186 123.01872 1.000 160.26589 119 TYR A N 1
ATOM 1113 C CA . TYR A 1 101 ? 95.31785 138.01553 123.74994 1.000 161.78471 119 TYR A CA 1
ATOM 1114 C C . TYR A 1 101 ? 96.39361 137.46174 122.82829 1.000 163.07397 119 TYR A C 1
ATOM 1115 O O . TYR A 1 101 ? 97.29155 136.75268 123.29036 1.000 167.95861 119 TYR A O 1
ATOM 1133 N N . LYS A 1 102 ? 96.31858 137.76803 121.53774 1.000 162.98276 120 LYS A N 1
ATOM 1134 C CA . LYS A 1 102 ? 97.34711 137.34303 120.59968 1.000 167.83427 120 LYS A CA 1
ATOM 1135 C C . LYS A 1 102 ? 98.74538 137.60720 121.13943 1.000 166.41662 120 LYS A C 1
ATOM 1136 O O . LYS A 1 102 ? 99.05065 138.70267 121.61441 1.000 165.41605 120 LYS A O 1
ATOM 1155 N N . ASN A 1 103 ? 99.58688 136.57917 121.07538 1.000 165.99450 121 ASN A N 1
ATOM 1156 C CA . ASN A 1 103 ? 100.97955 136.63915 121.50523 1.000 160.59932 121 ASN A CA 1
ATOM 1157 C C . ASN A 1 103 ? 101.14006 137.03042 122.96498 1.000 156.64077 121 ASN A C 1
ATOM 1158 O O . ASN A 1 103 ? 102.23086 137.41615 123.38474 1.000 158.09212 121 ASN A O 1
ATOM 1169 N N . LYS A 1 104 ? 100.07936 136.95934 123.75365 1.000 154.30345 122 LYS A N 1
ATOM 1170 C CA . LYS A 1 104 ? 100.24076 136.96755 125.19502 1.000 161.51636 122 LYS A CA 1
ATOM 1171 C C . LYS A 1 104 ? 100.67457 135.58333 125.66368 1.000 164.52975 122 LYS A C 1
ATOM 1172 O O . LYS A 1 104 ? 100.29783 134.56545 125.07905 1.000 159.58046 122 LYS A O 1
ATOM 1191 N N . TYR A 1 105 ? 101.49877 135.55433 126.70686 1.000 171.52652 123 TYR A N 1
ATOM 1192 C CA . TYR A 1 105 ? 101.96109 134.31736 127.32108 1.000 166.27754 123 TYR A CA 1
ATOM 1193 C C . TYR A 1 105 ? 101.10145 133.96291 128.53070 1.000 166.07756 123 TYR A C 1
ATOM 1194 O O . TYR A 1 105 ? 100.46011 134.82441 129.13242 1.000 166.37142 123 TYR A O 1
ATOM 1212 N N . TYR A 1 106 ? 101.08372 132.67933 128.88677 1.000 164.36793 124 TYR A N 1
ATOM 1213 C CA . TYR A 1 106 ? 100.21345 132.26152 129.97736 1.000 165.10663 124 TYR A CA 1
ATOM 1214 C C . TYR A 1 106 ? 100.60102 130.89105 130.50657 1.000 164.31307 124 TYR A C 1
ATOM 1215 O O . TYR A 1 106 ? 101.29825 130.11932 129.84470 1.000 159.70186 124 TYR A O 1
ATOM 1233 N N . THR A 1 107 ? 100.09225 130.59198 131.70382 1.000 168.21821 125 THR A N 1
ATOM 1234 C CA . THR A 1 107 ? 100.25668 129.29479 132.34616 1.000 172.27926 125 THR A CA 1
ATOM 1235 C C . THR A 1 107 ? 99.06065 129.03291 133.24986 1.000 164.92991 125 THR A C 1
ATOM 1236 O O . THR A 1 107 ? 98.33436 129.95649 133.62423 1.000 161.68672 125 THR A O 1
ATOM 1247 N N . TYR A 1 108 ? 98.86829 127.76130 133.60910 1.000 161.62454 126 TYR A N 1
ATOM 1248 C CA . TYR A 1 108 ? 97.95573 127.38327 134.68182 1.000 164.06536 126 TYR A CA 1
ATOM 1249 C C . TYR A 1 108 ? 98.71208 127.03977 135.95432 1.000 174.14595 126 TYR A C 1
ATOM 1250 O O . TYR A 1 108 ? 99.74898 126.37330 135.91376 1.000 179.98923 126 TYR A O 1
ATOM 1268 N N . LEU A 1 109 ? 98.16541 127.47183 137.08425 1.000 174.63430 127 LEU A N 1
ATOM 1269 C CA . LEU A 1 109 ? 98.49585 126.90891 138.38398 1.000 172.17587 127 LEU A CA 1
ATOM 1270 C C . LEU A 1 109 ? 97.44545 125.86141 138.72050 1.000 172.56254 127 LEU A C 1
ATOM 1271 O O . LEU A 1 109 ? 96.25347 126.17688 138.78284 1.000 170.50202 127 LEU A O 1
ATOM 1287 N N . VAL A 1 110 ? 97.88499 124.62514 138.94142 1.000 178.67520 128 VAL A N 1
ATOM 1288 C CA . VAL A 1 110 ? 96.99917 123.50569 139.23998 1.000 181.13720 128 VAL A CA 1
ATOM 1289 C C . VAL A 1 110 ? 97.12476 123.17689 140.71876 1.000 188.23420 128 VAL A C 1
ATOM 1290 O O . VAL A 1 110 ? 98.23534 122.98468 141.22565 1.000 193.60645 128 VAL A O 1
ATOM 1303 N N . THR A 1 111 ? 95.98822 123.10312 141.40465 1.000 190.12034 129 THR A N 1
ATOM 1304 C CA . THR A 1 111 ? 95.93207 122.82498 142.83559 1.000 192.72634 129 THR A CA 1
ATOM 1305 C C . THR A 1 111 ? 95.33639 121.44012 143.05201 1.000 189.75802 129 THR A C 1
ATOM 1306 O O . THR A 1 111 ? 94.12491 121.25181 142.90204 1.000 185.37919 129 THR A O 1
ATOM 1317 N N . VAL A 1 112 ? 96.18238 120.47553 143.40346 1.000 194.56064 130 VAL A N 1
ATOM 1318 C CA . VAL A 1 112 ? 95.76295 119.09535 143.61516 1.000 193.85238 130 VAL A CA 1
ATOM 1319 C C . VAL A 1 112 ? 96.31079 118.62341 144.95412 1.000 206.43487 130 VAL A C 1
ATOM 1320 O O . VAL A 1 112 ? 97.48945 118.83510 145.25896 1.000 214.45258 130 VAL A O 1
ATOM 1333 N N . ASN A 1 113 ? 95.45518 117.98313 145.74813 1.000 209.19427 131 ASN A N 1
ATOM 1334 C CA . ASN A 1 113 ? 95.83056 117.49011 147.07089 1.000 211.04984 131 ASN A CA 1
ATOM 1335 C C . ASN A 1 113 ? 96.46224 118.58630 147.92452 1.000 214.15614 131 ASN A C 1
ATOM 1336 O O . ASN A 1 113 ? 97.39195 118.34524 148.69504 1.000 215.41598 131 ASN A O 1
ATOM 1347 N N . GLY A 1 114 ? 95.96455 119.81119 147.77446 1.000 214.23035 132 GLY A N 1
ATOM 1348 C CA . GLY A 1 114 ? 96.49706 120.95235 148.49036 1.000 212.80667 132 GLY A CA 1
ATOM 1349 C C . GLY A 1 114 ? 97.82189 121.48162 147.99435 1.000 215.19591 132 GLY A C 1
ATOM 1350 O O . GLY A 1 114 ? 98.20205 122.59440 148.37633 1.000 210.12287 132 GLY A O 1
ATOM 1354 N N . THR A 1 115 ? 98.53961 120.73702 147.16254 1.000 218.97792 133 THR A N 1
ATOM 1355 C CA . THR A 1 115 ? 99.72265 121.26813 146.51012 1.000 216.72537 133 THR A CA 1
ATOM 1356 C C . THR A 1 115 ? 99.31521 122.17443 145.35334 1.000 215.79817 133 THR A C 1
ATOM 1357 O O . THR A 1 115 ? 98.20056 122.09250 144.83369 1.000 216.06176 133 THR A O 1
ATOM 1368 N N . THR A 1 116 ? 100.22839 123.05823 144.95810 1.000 211.04125 134 THR A N 1
ATOM 1369 C CA . THR A 1 116 ? 100.07289 123.82283 143.72858 1.000 202.99535 134 THR A CA 1
ATOM 1370 C C . THR A 1 116 ? 101.35251 123.72878 142.91429 1.000 196.90786 134 THR A C 1
ATOM 1371 O O . THR A 1 116 ? 102.44905 123.89221 143.45557 1.000 196.56656 134 THR A O 1
ATOM 1382 N N . LYS A 1 117 ? 101.20934 123.46544 141.61869 1.000 193.53869 135 LYS A N 1
ATOM 1383 C CA . LYS A 1 117 ? 102.33687 123.38914 140.70177 1.000 192.66320 135 LYS A CA 1
ATOM 1384 C C . LYS A 1 117 ? 101.98750 124.10064 139.40122 1.000 191.22415 135 LYS A C 1
ATOM 1385 O O . LYS A 1 117 ? 100.86117 123.99296 138.91099 1.000 184.81942 135 LYS A O 1
ATOM 1404 N N . GLU A 1 118 ? 102.96406 124.81389 138.83985 1.000 192.45614 136 GLU A N 1
ATOM 1405 C CA . GLU A 1 118 ? 102.77247 125.58729 137.61775 1.000 182.81003 136 GLU A CA 1
ATOM 1406 C C . GLU A 1 118 ? 103.10921 124.74121 136.39989 1.000 176.90297 136 GLU A C 1
ATOM 1407 O O . GLU A 1 118 ? 104.15663 124.09255 136.35218 1.000 177.45269 136 GLU A O 1
ATOM 1419 N N . THR A 1 119 ? 102.21850 124.76659 135.41189 1.000 175.55305 137 THR A N 1
ATOM 1420 C CA . THR A 1 119 ? 102.03897 123.64528 134.50271 1.000 174.73212 137 THR A CA 1
ATOM 1421 C C . THR A 1 119 ? 102.39259 123.96080 133.05590 1.000 171.18771 137 THR A C 1
ATOM 1422 O O . THR A 1 119 ? 101.98927 123.21525 132.16125 1.000 171.66322 137 THR A O 1
ATOM 1433 N N . GLN A 1 120 ? 103.09047 125.05878 132.79189 1.000 171.57025 138 GLN A N 1
ATOM 1434 C CA . GLN A 1 120 ? 103.17122 125.61013 131.43539 1.000 168.76260 138 GLN A CA 1
ATOM 1435 C C . GLN A 1 120 ? 101.74604 125.60275 130.88940 1.000 168.76533 138 GLN A C 1
ATOM 1436 O O . GLN A 1 120 ? 100.84587 126.14030 131.54683 1.000 173.87107 138 GLN A O 1
ATOM 1450 N N . ASP A 1 121 ? 101.49745 124.98970 129.73695 1.000 169.88915 139 ASP A N 1
ATOM 1451 C CA . ASP A 1 121 ? 100.19959 124.42835 129.39894 1.000 168.34751 139 ASP A CA 1
ATOM 1452 C C . ASP A 1 121 ? 100.36480 123.03043 128.84194 1.000 169.59065 139 ASP A C 1
ATOM 1453 O O . ASP A 1 121 ? 101.21949 122.78955 127.98715 1.000 175.45711 139 ASP A O 1
ATOM 1462 N N . VAL A 1 122 ? 99.53113 122.11907 129.33664 1.000 164.58103 140 VAL A N 1
ATOM 1463 C CA . VAL A 1 122 ? 99.48634 120.76407 128.80205 1.000 162.91968 140 VAL A CA 1
ATOM 1464 C C . VAL A 1 122 ? 99.36426 120.79951 127.28511 1.000 163.71742 140 VAL A C 1
ATOM 1465 O O . VAL A 1 122 ? 100.09359 120.10164 126.57197 1.000 158.67653 140 VAL A O 1
ATOM 1478 N N . TYR A 1 123 ? 98.45363 121.62114 126.76524 1.000 164.96895 141 TYR A N 1
ATOM 1479 C CA . TYR A 1 123 ? 98.37485 121.87638 125.33071 1.000 159.49712 141 TYR A CA 1
ATOM 1480 C C . TYR A 1 123 ? 99.07052 123.20562 125.07007 1.000 161.02450 141 TYR A C 1
ATOM 1481 O O . TYR A 1 123 ? 98.52203 124.27201 125.35772 1.000 165.39329 141 TYR A O 1
ATOM 1499 N N . SER A 1 124 ? 100.27309 123.13220 124.51410 1.000 157.19924 142 SER A N 1
ATOM 1500 C CA . SER A 1 124 ? 101.14483 124.27859 124.27749 1.000 160.38437 142 SER A CA 1
ATOM 1501 C C . SER A 1 124 ? 101.47020 124.36611 122.79235 1.000 162.82234 142 SER A C 1
ATOM 1502 O O . SER A 1 124 ? 102.40015 123.71067 122.31859 1.000 164.95582 142 SER A O 1
ATOM 1510 N N . GLN A 1 125 ? 100.69182 125.14410 122.04495 1.000 162.84072 143 GLN A N 1
ATOM 1511 C CA . GLN A 1 125 ? 100.96368 125.24837 120.61892 1.000 155.63769 143 GLN A CA 1
ATOM 1512 C C . GLN A 1 125 ? 102.14526 126.16398 120.34369 1.000 154.55107 143 GLN A C 1
ATOM 1513 O O . GLN A 1 125 ? 102.85682 125.95932 119.35688 1.000 150.56991 143 GLN A O 1
ATOM 1527 N N . ALA A 1 126 ? 102.38613 127.15517 121.19755 1.000 154.26779 144 ALA A N 1
ATOM 1528 C CA . ALA A 1 126 ? 103.52782 128.03879 121.03118 1.000 149.38558 144 ALA A CA 1
ATOM 1529 C C . ALA A 1 126 ? 104.08116 128.39773 122.39757 1.000 152.93604 144 ALA A C 1
ATOM 1530 O O . ALA A 1 126 ? 103.32468 128.64109 123.33841 1.000 150.19142 144 ALA A O 1
ATOM 1537 N N . VAL A 1 127 ? 105.40268 128.47625 122.48276 1.000 158.57756 145 VAL A N 1
ATOM 1538 C CA . VAL A 1 127 ? 106.11909 128.39238 123.74649 1.000 154.58280 145 VAL A CA 1
ATOM 1539 C C . VAL A 1 127 ? 107.12412 129.51995 123.85224 1.000 156.36693 145 VAL A C 1
ATOM 1540 O O . VAL A 1 127 ? 107.61521 130.04681 122.85173 1.000 159.86597 145 VAL A O 1
ATOM 1553 N N . GLY A 1 128 ? 107.43954 129.86970 125.08491 1.000 161.20233 146 GLY A N 1
ATOM 1554 C CA . GLY A 1 128 ? 108.63215 130.62284 125.38008 1.000 169.28665 146 GLY A CA 1
ATOM 1555 C C . GLY A 1 128 ? 109.92953 129.86666 125.20988 1.000 173.37721 146 GLY A C 1
ATOM 1556 O O . GLY A 1 128 ? 110.06761 129.00778 124.33526 1.000 171.17488 146 GLY A O 1
ATOM 1560 N N . VAL A 1 129 ? 110.88571 130.19910 126.06501 1.000 177.96830 147 VAL A N 1
ATOM 1561 C CA . VAL A 1 129 ? 112.24340 129.67176 126.00787 1.000 180.63395 147 VAL A CA 1
ATOM 1562 C C . VAL A 1 129 ? 112.34814 128.39234 126.82901 1.000 184.05871 147 VAL A C 1
ATOM 1563 O O . VAL A 1 129 ? 111.99954 128.37079 128.01364 1.000 183.93338 147 VAL A O 1
ATOM 1576 N N . ASN A 1 130 ? 112.83577 127.32655 126.19506 1.000 185.05316 148 ASN A N 1
ATOM 1577 C CA . ASN A 1 130 ? 112.81755 125.97257 126.73917 1.000 183.25727 148 ASN A CA 1
ATOM 1578 C C . ASN A 1 130 ? 111.43880 125.38538 127.01705 1.000 184.29231 148 ASN A C 1
ATOM 1579 O O . ASN A 1 130 ? 111.34761 124.24973 127.48994 1.000 181.74780 148 ASN A O 1
ATOM 1590 N N . GLY A 1 131 ? 110.36535 126.11811 126.74362 1.000 182.12970 149 GLY A N 1
ATOM 1591 C CA . GLY A 1 131 ? 109.03998 125.70480 127.15755 1.000 176.51234 149 GLY A CA 1
ATOM 1592 C C . GLY A 1 131 ? 108.48077 126.26079 128.44543 1.000 175.10576 149 GLY A C 1
ATOM 1593 O O . GLY A 1 131 ? 107.34093 125.92927 128.78296 1.000 180.41848 149 GLY A O 1
ATOM 1597 N N . ASN A 1 132 ? 109.22863 127.06870 129.18902 1.000 173.63589 150 ASN A N 1
ATOM 1598 C CA . ASN A 1 132 ? 108.74858 127.48298 130.50271 1.000 175.24093 150 ASN A CA 1
ATOM 1599 C C . ASN A 1 132 ? 107.31346 127.99847 130.44931 1.000 174.08953 150 ASN A C 1
ATOM 1600 O O . ASN A 1 132 ? 106.59174 127.92260 131.44774 1.000 174.28469 150 ASN A O 1
ATOM 1611 N N . ARG A 1 133 ? 106.88572 128.53346 129.30641 1.000 171.03666 151 ARG A N 1
ATOM 1612 C CA . ARG A 1 133 ? 105.59752 129.20191 129.19979 1.000 166.67951 151 ARG A CA 1
ATOM 1613 C C . ARG A 1 133 ? 105.00764 128.99136 127.81165 1.000 164.36788 151 ARG A C 1
ATOM 1614 O O . ARG A 1 133 ? 105.67819 128.52505 126.88970 1.000 161.83762 151 ARG A O 1
ATOM 1635 N N . THR A 1 134 ? 103.72557 129.32567 127.68262 1.000 160.62019 152 THR A N 1
ATOM 1636 C CA . THR A 1 134 ? 102.98802 129.22796 126.43235 1.000 155.70124 152 THR A CA 1
ATOM 1637 C C . THR A 1 134 ? 102.41748 130.59682 126.08156 1.000 159.50351 152 THR A C 1
ATOM 1638 O O . THR A 1 134 ? 102.13630 131.40355 126.97050 1.000 162.43219 152 THR A O 1
ATOM 1649 N N . MET A 1 135 ? 102.22756 130.85458 124.78217 1.000 156.62855 153 MET A N 1
ATOM 1650 C CA . MET A 1 135 ? 101.50842 132.03776 124.31807 1.000 154.83520 153 MET A CA 1
ATOM 1651 C C . MET A 1 135 ? 100.47648 131.67185 123.26056 1.000 149.33857 153 MET A C 1
ATOM 1652 O O . MET A 1 135 ? 100.63548 130.70085 122.51706 1.000 145.00938 153 MET A O 1
ATOM 1666 N N . VAL A 1 136 ? 99.41832 132.48019 123.19853 1.000 147.59264 154 VAL A N 1
ATOM 1667 C CA . VAL A 1 136 ? 98.27892 132.23559 122.32165 1.000 143.44954 154 VAL A CA 1
ATOM 1668 C C . VAL A 1 136 ? 98.59452 132.59912 120.88147 1.000 148.01032 154 VAL A C 1
ATOM 1669 O O . VAL A 1 136 ? 98.37951 133.73776 120.45708 1.000 156.30146 154 VAL A O 1
ATOM 1682 N N . VAL A 1 137 ? 99.07751 131.63188 120.11051 1.000 147.79186 155 VAL A N 1
ATOM 1683 C CA . VAL A 1 137 ? 99.47621 131.90928 118.73941 1.000 155.04108 155 VAL A CA 1
ATOM 1684 C C . VAL A 1 137 ? 98.23910 132.23924 117.91985 1.000 158.82812 155 VAL A C 1
ATOM 1685 O O . VAL A 1 137 ? 97.26305 131.48067 117.91191 1.000 163.60629 155 VAL A O 1
ATOM 1698 N N . ASP A 1 138 ? 98.26258 133.37868 117.23119 1.000 162.14875 156 ASP A N 1
ATOM 1699 C CA . ASP A 1 138 ? 97.25434 133.64802 116.20789 1.000 172.09605 156 ASP A CA 1
ATOM 1700 C C . ASP A 1 138 ? 97.61990 132.82468 114.97995 1.000 171.89584 156 ASP A C 1
ATOM 1701 O O . ASP A 1 138 ? 98.24819 133.29182 114.02792 1.000 171.98544 156 ASP A O 1
ATOM 1710 N N . LEU A 1 139 ? 97.18416 131.56934 115.01821 1.000 170.56359 157 LEU A N 1
ATOM 1711 C CA . LEU A 1 139 ? 97.82596 130.50052 114.26590 1.000 168.14121 157 LEU A CA 1
ATOM 1712 C C . LEU A 1 139 ? 98.14730 130.91426 112.83267 1.000 173.63040 157 LEU A C 1
ATOM 1713 O O . LEU A 1 139 ? 99.31219 130.95911 112.42633 1.000 177.36818 157 LEU A O 1
ATOM 1729 N N . ASP A 1 140 ? 97.11541 131.23667 112.05532 1.000 175.52664 158 ASP A N 1
ATOM 1730 C CA . ASP A 1 140 ? 97.30500 131.53699 110.63845 1.000 176.85201 158 ASP A CA 1
ATOM 1731 C C . ASP A 1 140 ? 98.15010 132.78268 110.39842 1.000 176.52639 158 ASP A C 1
ATOM 1732 O O . ASP A 1 140 ? 98.79646 132.89327 109.35194 1.000 182.37246 158 ASP A O 1
ATOM 1741 N N . SER A 1 141 ? 98.18436 133.71785 111.34372 1.000 174.82228 159 SER A N 1
ATOM 1742 C CA . SER A 1 141 ? 99.00193 134.90902 111.14163 1.000 176.12013 159 SER A CA 1
ATOM 1743 C C . SER A 1 141 ? 100.48194 134.58039 111.02466 1.000 169.14234 159 SER A C 1
ATOM 1744 O O . SER A 1 141 ? 101.22538 135.31011 110.36302 1.000 167.45086 159 SER A O 1
ATOM 1752 N N . THR A 1 142 ? 100.92972 133.49186 111.63737 1.000 164.04137 160 THR A N 1
ATOM 1753 C CA . THR A 1 142 ? 102.34469 133.15243 111.59035 1.000 163.72751 160 THR A CA 1
ATOM 1754 C C . THR A 1 142 ? 102.79274 132.76680 110.19351 1.000 161.98747 160 THR A C 1
ATOM 1755 O O . THR A 1 142 ? 103.99027 132.81825 109.90115 1.000 157.77279 160 THR A O 1
ATOM 1766 N N . ASP A 1 143 ? 101.86390 132.38308 109.33953 1.000 167.19680 161 ASP A N 1
ATOM 1767 C CA . ASP A 1 143 ? 102.20326 131.75352 108.07560 1.000 167.60653 161 ASP A CA 1
ATOM 1768 C C . ASP A 1 143 ? 103.14703 132.63500 107.26067 1.000 164.75803 161 ASP A C 1
ATOM 1769 O O . ASP A 1 143 ? 102.91855 133.84645 107.15161 1.000 162.01188 161 ASP A O 1
ATOM 1778 N N . PRO A 1 144 ? 104.21648 132.07880 106.69808 1.000 163.90767 162 PRO A N 1
ATOM 1779 C CA . PRO A 1 144 ? 105.08513 132.85801 105.81529 1.000 161.78038 162 PRO A CA 1
ATOM 1780 C C . PRO A 1 144 ? 104.40035 133.17677 104.49878 1.000 162.66872 162 PRO A C 1
ATOM 1781 O O . PRO A 1 144 ? 103.37396 132.60550 104.13092 1.000 168.49603 162 PRO A O 1
ATOM 1792 N N . SER A 1 145 ? 105.01274 134.10298 103.77250 1.000 162.25458 163 SER A N 1
ATOM 1793 C CA . SER A 1 145 ? 104.54113 134.43760 102.43985 1.000 171.97481 163 SER A CA 1
ATOM 1794 C C . SER A 1 145 ? 104.48995 133.20031 101.55709 1.000 171.46280 163 SER A C 1
ATOM 1795 O O . SER A 1 145 ? 105.42817 132.40193 101.52350 1.000 169.16091 163 SER A O 1
ATOM 1803 N N . GLY A 1 146 ? 103.37192 133.04032 100.85775 1.000 171.44633 164 GLY A N 1
ATOM 1804 C CA . GLY A 1 146 ? 103.14308 131.88144 100.01849 1.000 172.90385 164 GLY A CA 1
ATOM 1805 C C . GLY A 1 146 ? 102.91449 130.61032 100.79669 1.000 176.98474 164 GLY A C 1
ATOM 1806 O O . GLY A 1 146 ? 103.16270 129.51806 100.28097 1.000 179.82951 164 GLY A O 1
ATOM 1810 N N . TRP A 1 147 ? 102.43974 130.72711 102.03257 1.000 175.08388 165 TRP A N 1
ATOM 1811 C CA . TRP A 1 147 ? 102.07203 129.55943 102.82162 1.000 173.59412 165 TRP A CA 1
ATOM 1812 C C . TRP A 1 147 ? 100.65405 129.09176 102.54085 1.000 174.82349 165 TRP A C 1
ATOM 1813 O O . TRP A 1 147 ? 100.41381 127.89167 102.38080 1.000 180.33128 165 TRP A O 1
ATOM 1834 N N . SER A 1 148 ? 99.71185 130.02594 102.45482 1.000 173.77484 166 SER A N 1
ATOM 1835 C CA . SER A 1 148 ? 98.31116 129.65750 102.30504 1.000 177.60454 166 SER A CA 1
ATOM 1836 C C . SER A 1 148 ? 98.09324 128.74483 101.11176 1.000 181.96665 166 SER A C 1
ATOM 1837 O O . SER A 1 148 ? 97.16630 127.92934 101.11645 1.000 179.33374 166 SER A O 1
ATOM 1845 N N . ASP A 1 149 ? 98.93145 128.85613 100.08952 1.000 185.54599 167 ASP A N 1
ATOM 1846 C CA . ASP A 1 149 ? 98.89858 127.94873 98.95472 1.000 189.23521 167 ASP A CA 1
ATOM 1847 C C . ASP A 1 149 ? 99.95375 126.85508 99.05232 1.000 184.18124 167 ASP A C 1
ATOM 1848 O O . ASP A 1 149 ? 100.24593 126.19404 98.05148 1.000 182.69016 167 ASP A O 1
ATOM 1857 N N . ASP A 1 150 ? 100.53127 126.65074 100.23115 1.000 179.27807 168 ASP A N 1
ATOM 1858 C CA . ASP A 1 150 ? 101.28933 125.43478 100.47331 1.000 176.52516 168 ASP A CA 1
ATOM 1859 C C . ASP A 1 150 ? 100.41759 124.19117 100.33396 1.000 175.97398 168 ASP A C 1
ATOM 1860 O O . ASP A 1 150 ? 99.18911 124.23899 100.41532 1.000 178.52650 168 ASP A O 1
ATOM 1869 N N . LYS A 1 151 ? 101.08574 123.06286 100.11537 1.000 169.69473 169 LYS A N 1
ATOM 1870 C CA . LYS A 1 151 ? 100.46918 121.74701 100.11721 1.000 166.35952 169 LYS A CA 1
ATOM 1871 C C . LYS A 1 151 ? 101.32093 120.78009 100.92101 1.000 163.51033 169 LYS A C 1
ATOM 1872 O O . LYS A 1 151 ? 102.54378 120.91245 100.98559 1.000 167.06920 169 LYS A O 1
ATOM 1891 N N . HIS A 1 152 ? 100.66056 119.80416 101.53398 1.000 159.25856 170 HIS A N 1
ATOM 1892 C CA . HIS A 1 152 ? 101.35011 118.61200 102.00488 1.000 156.00511 170 HIS A CA 1
ATOM 1893 C C . HIS A 1 152 ? 102.16053 117.97018 100.89451 1.000 154.33347 170 HIS A C 1
ATOM 1894 O O . HIS A 1 152 ? 101.86859 118.15844 99.71111 1.000 152.38991 170 HIS A O 1
ATOM 1909 N N . VAL A 1 153 ? 103.18476 117.21510 101.27509 1.000 154.06840 171 VAL A N 1
ATOM 1910 C CA . VAL A 1 153 ? 103.88866 116.35462 100.33805 1.000 155.66995 171 VAL A CA 1
ATOM 1911 C C . VAL A 1 153 ? 103.70839 114.92318 100.81123 1.000 156.05417 171 VAL A C 1
ATOM 1912 O O . VAL A 1 153 ? 104.65990 114.25926 101.23034 1.000 160.04202 171 VAL A O 1
ATOM 1925 N N . LEU A 1 154 ? 102.47499 114.45198 100.74339 1.000 152.56081 172 LEU A N 1
ATOM 1926 C CA . LEU A 1 154 ? 102.14036 113.08486 101.09066 1.000 152.27998 172 LEU A CA 1
ATOM 1927 C C . LEU A 1 154 ? 102.73026 112.12779 100.07108 1.000 151.59538 172 LEU A C 1
ATOM 1928 O O . LEU A 1 154 ? 102.92923 112.47646 98.90745 1.000 153.91648 172 LEU A O 1
ATOM 1944 N N . PHE A 1 155 ? 103.01819 110.91244 100.51356 1.000 147.54209 173 PHE A N 1
ATOM 1945 C CA . PHE A 1 155 ? 103.33983 109.83664 99.59214 1.000 150.55816 173 PHE A CA 1
ATOM 1946 C C . PHE A 1 155 ? 102.14472 108.90878 99.46270 1.000 152.81442 173 PHE A C 1
ATOM 1947 O O . PHE A 1 155 ? 101.57403 108.47231 100.46550 1.000 152.31825 173 PHE A O 1
ATOM 1964 N N . ASN A 1 156 ? 101.77787 108.61083 98.21785 1.000 159.97219 174 ASN A N 1
ATOM 1965 C CA . ASN A 1 156 ? 100.61232 107.77629 97.95810 1.000 162.40524 174 ASN A CA 1
ATOM 1966 C C . ASN A 1 156 ? 100.76305 106.39498 98.57471 1.000 169.65210 174 ASN A C 1
ATOM 1967 O O . ASN A 1 156 ? 99.90828 105.94871 99.34642 1.000 169.26588 174 ASN A O 1
ATOM 1978 N N . SER A 1 157 ? 101.85067 105.70709 98.25168 1.000 171.26452 175 SER A N 1
ATOM 1979 C CA . SER A 1 157 ? 102.36342 104.64955 99.10451 1.000 167.40260 175 SER A CA 1
ATOM 1980 C C . SER A 1 157 ? 103.24353 105.21283 100.20544 1.000 164.86097 175 SER A C 1
ATOM 1981 O O . SER A 1 157 ? 103.98636 106.17381 100.00418 1.000 164.88682 175 SER A O 1
ATOM 1989 N N . ALA A 1 158 ? 103.14001 104.60378 101.38110 1.000 163.05365 176 ALA A N 1
ATOM 1990 C CA . ALA A 1 158 ? 104.03944 104.92655 102.47813 1.000 164.67270 176 ALA A CA 1
ATOM 1991 C C . ALA A 1 158 ? 105.49489 104.64625 102.13601 1.000 161.84569 176 ALA A C 1
ATOM 1992 O O . ALA A 1 158 ? 106.38640 105.36707 102.59203 1.000 157.11489 176 ALA A O 1
ATOM 1999 N N . SER A 1 159 ? 105.76070 103.62045 101.33735 1.000 162.03837 177 SER A N 1
ATOM 2000 C CA . SER A 1 159 ? 107.12770 103.16213 101.14239 1.000 155.25800 177 SER A CA 1
ATOM 2001 C C . SER A 1 159 ? 107.93961 104.06523 100.22795 1.000 151.39011 177 SER A C 1
ATOM 2002 O O . SER A 1 159 ? 109.16812 103.96111 100.21586 1.000 154.37170 177 SER A O 1
ATOM 2010 N N . GLU A 1 160 ? 107.29769 104.94614 99.46822 1.000 154.55220 178 GLU A N 1
ATOM 2011 C CA . GLU A 1 160 ? 108.02778 105.79112 98.53277 1.000 157.19974 178 GLU A CA 1
ATOM 2012 C C . GLU A 1 160 ? 108.93386 106.78092 99.24341 1.000 150.64934 178 GLU A C 1
ATOM 2013 O O . GLU A 1 160 ? 109.77498 107.40359 98.59032 1.000 148.17025 178 GLU A O 1
ATOM 2025 N N . ALA A 1 161 ? 108.79850 106.92530 100.55547 1.000 144.78625 179 ALA A N 1
ATOM 2026 C CA . ALA A 1 161 ? 109.75508 107.70086 101.31777 1.000 145.09412 179 ALA A CA 1
ATOM 2027 C C . ALA A 1 161 ? 111.13667 107.05975 101.24216 1.000 146.32673 179 ALA A C 1
ATOM 2028 O O . ALA A 1 161 ? 111.31436 105.94438 100.75425 1.000 149.03507 179 ALA A O 1
ATOM 2035 N N . ALA A 1 162 ? 112.12635 107.80558 101.71808 1.000 145.99872 180 ALA A N 1
ATOM 2036 C CA . ALA A 1 162 ? 113.51517 107.37394 101.77173 1.000 145.03427 180 ALA A CA 1
ATOM 2037 C C . ALA A 1 162 ? 114.20828 108.12785 102.90250 1.000 139.97090 180 ALA A C 1
ATOM 2038 O O . ALA A 1 162 ? 115.15284 108.88183 102.71004 1.000 140.75249 180 ALA A O 1
ATOM 2045 N N . VAL A 1 163 ? 113.71513 107.91310 104.11672 1.000 138.13196 181 VAL A N 1
ATOM 2046 C CA . VAL A 1 163 ? 113.86382 108.88821 105.18374 1.000 137.46063 181 VAL A CA 1
ATOM 2047 C C . VAL A 1 163 ? 115.33478 109.15177 105.44613 1.000 136.69779 181 VAL A C 1
ATOM 2048 O O . VAL A 1 163 ? 116.10723 108.23154 105.73124 1.000 144.33726 181 VAL A O 1
ATOM 2061 N N . TRP A 1 164 ? 115.72886 110.40974 105.33008 1.000 137.89888 182 TRP A N 1
ATOM 2062 C CA . TRP A 1 164 ? 117.08424 110.86621 105.61580 1.000 143.04541 182 TRP A CA 1
ATOM 2063 C C . TRP A 1 164 ? 117.04574 111.53883 106.98815 1.000 146.46925 182 TRP A C 1
ATOM 2064 O O . TRP A 1 164 ? 116.71146 112.71793 107.10121 1.000 149.87738 182 TRP A O 1
ATOM 2085 N N . GLU A 1 165 ? 117.39266 110.79075 108.03410 1.000 147.12979 183 GLU A N 1
ATOM 2086 C CA . GLU A 1 165 ? 117.35787 111.31204 109.40044 1.000 144.01463 183 GLU A CA 1
ATOM 2087 C C . GLU A 1 165 ? 118.47884 112.30815 109.62528 1.000 141.79282 183 GLU A C 1
ATOM 2088 O O . GLU A 1 165 ? 119.64876 111.92836 109.69927 1.000 148.03658 183 GLU A O 1
ATOM 2100 N N . VAL A 1 166 ? 118.12099 113.57342 109.78149 1.000 138.82200 184 VAL A N 1
ATOM 2101 C CA . VAL A 1 166 ? 119.06964 114.63546 110.07435 1.000 140.15260 184 VAL A CA 1
ATOM 2102 C C . VAL A 1 166 ? 118.65093 115.28859 111.37658 1.000 142.10768 184 VAL A C 1
ATOM 2103 O O . VAL A 1 166 ? 117.49192 115.67918 111.53744 1.000 143.07652 184 VAL A O 1
ATOM 2116 N N . HIS A 1 167 ? 119.59047 115.41482 112.29691 1.000 149.56520 185 HIS A N 1
ATOM 2117 C CA . HIS A 1 167 ? 119.46907 116.39229 113.36480 1.000 156.90475 185 HIS A CA 1
ATOM 2118 C C . HIS A 1 167 ? 119.97158 117.72836 112.84370 1.000 156.19242 185 HIS A C 1
ATOM 2119 O O . HIS A 1 167 ? 121.16314 117.89156 112.57102 1.000 160.62662 185 HIS A O 1
ATOM 2133 N N . VAL A 1 168 ? 119.05508 118.68115 112.71216 1.000 152.38771 186 VAL A N 1
ATOM 2134 C CA . VAL A 1 168 ? 119.26996 119.92036 111.97354 1.000 160.16211 186 VAL A CA 1
ATOM 2135 C C . VAL A 1 168 ? 120.62527 120.56454 112.21709 1.000 163.33662 186 VAL A C 1
ATOM 2136 O O . VAL A 1 168 ? 121.28252 121.01539 111.27339 1.000 159.82412 186 VAL A O 1
ATOM 2149 N N . ARG A 1 169 ? 121.06072 120.62413 113.47178 1.000 164.38891 187 ARG A N 1
ATOM 2150 C CA . ARG A 1 169 ? 122.31912 121.30343 113.74008 1.000 164.78904 187 ARG A CA 1
ATOM 2151 C C . ARG A 1 169 ? 123.47523 120.61308 113.03363 1.000 167.90551 187 ARG A C 1
ATOM 2152 O O . ARG A 1 169 ? 124.39469 121.27279 112.54152 1.000 175.94739 187 ARG A O 1
ATOM 2173 N N . ASP A 1 170 ? 123.43882 119.28737 112.95726 1.000 165.16450 188 ASP A N 1
ATOM 2174 C CA . ASP A 1 170 ? 124.55368 118.54374 112.38227 1.000 168.66417 188 ASP A CA 1
ATOM 2175 C C . ASP A 1 170 ? 124.77685 118.94521 110.93274 1.000 169.35187 188 ASP A C 1
ATOM 2176 O O . ASP A 1 170 ? 125.90685 119.18616 110.49468 1.000 171.20161 188 ASP A O 1
ATOM 2185 N N . PHE A 1 171 ? 123.68657 119.01398 110.18027 1.000 163.87331 189 PHE A N 1
ATOM 2186 C CA . PHE A 1 171 ? 123.71364 119.39870 108.77608 1.000 160.04312 189 PHE A CA 1
ATOM 2187 C C . PHE A 1 171 ? 124.21828 120.82056 108.57308 1.000 156.16410 189 PHE A C 1
ATOM 2188 O O . PHE A 1 171 ? 124.91949 121.10366 107.59689 1.000 157.72938 189 PHE A O 1
ATOM 2205 N N . SER A 1 172 ? 123.89280 121.71981 109.48512 1.000 160.61841 190 SER A N 1
ATOM 2206 C CA . SER A 1 172 ? 124.15588 123.13757 109.28567 1.000 170.77752 190 SER A CA 1
ATOM 2207 C C . SER A 1 172 ? 125.51303 123.64067 109.77247 1.000 170.55567 190 SER A C 1
ATOM 2208 O O . SER A 1 172 ? 126.15403 124.43422 109.07798 1.000 174.67722 190 SER A O 1
ATOM 2216 N N . VAL A 1 173 ? 125.97765 123.20647 110.94466 1.000 168.93825 191 VAL A N 1
ATOM 2217 C CA . VAL A 1 173 ? 126.88727 124.03053 111.74291 1.000 172.02469 191 VAL A CA 1
ATOM 2218 C C . VAL A 1 173 ? 128.36311 123.90738 111.39789 1.000 173.53129 191 VAL A C 1
ATOM 2219 O O . VAL A 1 173 ? 129.16609 124.70118 111.91000 1.000 173.41396 191 VAL A O 1
ATOM 2232 N N . SER A 1 174 ? 128.76305 122.94833 110.57378 1.000 173.65235 192 SER A N 1
ATOM 2233 C CA . SER A 1 174 ? 130.17266 122.87408 110.21693 1.000 180.21868 192 SER A CA 1
ATOM 2234 C C . SER A 1 174 ? 130.65376 124.17566 109.58574 1.000 177.97747 192 SER A C 1
ATOM 2235 O O . SER A 1 174 ? 129.94914 124.80546 108.79338 1.000 179.06434 192 SER A O 1
ATOM 2243 N N . LYS A 1 175 ? 131.86925 124.58062 109.96259 1.000 174.62495 193 LYS A N 1
ATOM 2244 C CA . LYS A 1 175 ? 132.42868 125.83666 109.47394 1.000 176.34440 193 LYS A CA 1
ATOM 2245 C C . LYS A 1 175 ? 132.47382 125.86966 107.95570 1.000 176.45967 193 LYS A C 1
ATOM 2246 O O . LYS A 1 175 ? 132.23139 126.91248 107.33916 1.000 181.34999 193 LYS A O 1
ATOM 2265 N N . ASN A 1 176 ? 132.77454 124.73761 107.33911 1.000 168.46583 194 ASN A N 1
ATOM 2266 C CA . ASN A 1 176 ? 132.86840 124.62712 105.89330 1.000 173.55212 194 ASN A CA 1
ATOM 2267 C C . ASN A 1 176 ? 131.52009 124.45829 105.21556 1.000 178.25209 194 ASN A C 1
ATOM 2268 O O . ASN A 1 176 ? 131.47635 124.24424 104.00087 1.000 176.00584 194 ASN A O 1
ATOM 2279 N N . SER A 1 177 ? 130.42489 124.54822 105.96565 1.000 185.88983 195 SER A N 1
ATOM 2280 C CA . SER A 1 177 ? 129.12693 124.13552 105.45335 1.000 187.31208 195 SER A CA 1
ATOM 2281 C C . SER A 1 177 ? 128.57812 125.02861 104.35123 1.000 188.14522 195 SER A C 1
ATOM 2282 O O . SER A 1 177 ? 127.54614 124.68147 103.77210 1.000 188.49879 195 SER A O 1
ATOM 2290 N N . GLY A 1 178 ? 129.21111 126.15432 104.04201 1.000 188.49782 196 GLY A N 1
ATOM 2291 C CA . GLY A 1 178 ? 128.64185 127.05402 103.05585 1.000 187.06652 196 GLY A CA 1
ATOM 2292 C C . GLY A 1 178 ? 127.44387 127.83954 103.55572 1.000 185.21892 196 GLY A C 1
ATOM 2293 O O . GLY A 1 178 ? 127.18430 128.95330 103.09784 1.000 183.13266 196 GLY A O 1
ATOM 2297 N N . VAL A 1 179 ? 126.70318 127.26477 104.50152 1.000 183.25194 197 VAL A N 1
ATOM 2298 C CA . VAL A 1 179 ? 125.59045 127.96789 105.11732 1.000 181.35304 197 VAL A CA 1
ATOM 2299 C C . VAL A 1 179 ? 126.09548 129.20101 105.84385 1.000 181.29900 197 VAL A C 1
ATOM 2300 O O . VAL A 1 179 ? 127.13148 129.17666 106.51740 1.000 181.83587 197 VAL A O 1
ATOM 2313 N N . SER A 1 180 ? 125.35427 130.29264 105.70521 1.000 184.29645 198 SER A N 1
ATOM 2314 C CA . SER A 1 180 ? 125.74238 131.55659 106.30805 1.000 182.69571 198 SER A CA 1
ATOM 2315 C C . SER A 1 180 ? 125.88650 131.43889 107.82022 1.000 182.07595 198 SER A C 1
ATOM 2316 O O . SER A 1 180 ? 125.21268 130.64674 108.48243 1.000 179.29426 198 SER A O 1
ATOM 2324 N N . GLU A 1 181 ? 126.79498 132.25463 108.35289 1.000 187.43250 199 GLU A N 1
ATOM 2325 C CA . GLU A 1 181 ? 127.08597 132.29545 109.78235 1.000 189.54578 199 GLU A CA 1
ATOM 2326 C C . GLU A 1 18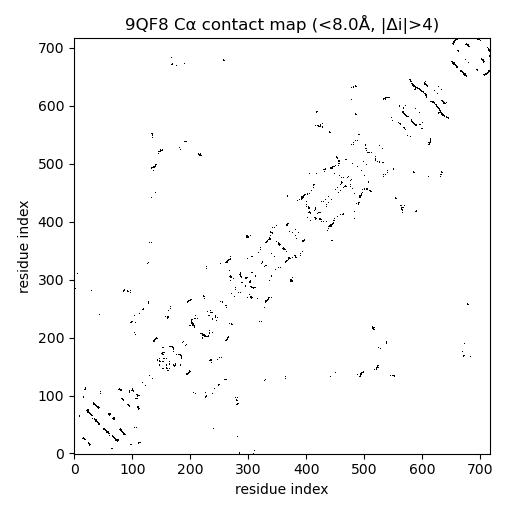1 ? 125.86217 132.56303 110.64232 1.000 182.68586 199 GLU A C 1
ATOM 2327 O O . GLU A 1 181 ? 125.90659 132.30165 111.84778 1.000 182.34939 199 GLU A O 1
ATOM 2339 N N . ASP A 1 182 ? 124.78803 133.10240 110.08055 1.000 178.83987 200 ASP A N 1
ATOM 2340 C CA . ASP A 1 182 ? 123.57379 133.27704 110.86020 1.000 184.52914 200 ASP A CA 1
ATOM 2341 C C . ASP A 1 182 ? 122.52844 132.22040 110.55055 1.000 179.36699 200 ASP A C 1
ATOM 2342 O O . ASP A 1 182 ? 121.59869 132.03820 111.34141 1.000 170.18034 200 ASP A O 1
ATOM 2351 N N . ASN A 1 183 ? 122.66881 131.51677 109.43642 1.000 177.13758 201 ASN A N 1
ATOM 2352 C CA . ASN A 1 183 ? 121.85232 130.34865 109.16422 1.000 173.84661 201 ASN A CA 1
ATOM 2353 C C . ASN A 1 183 ? 122.52127 129.07610 109.64686 1.000 173.53664 201 ASN A C 1
ATOM 2354 O O . ASN A 1 183 ? 121.84987 128.05297 109.80062 1.000 173.68440 201 ASN A O 1
ATOM 2365 N N . LYS A 1 184 ? 123.82965 129.11955 109.86824 1.000 178.18802 202 LYS A N 1
ATOM 2366 C CA . LYS A 1 184 ? 124.56953 128.01207 110.45432 1.000 180.24716 202 LYS A CA 1
ATOM 2367 C C . LYS A 1 184 ? 124.00456 127.53707 111.79041 1.000 177.90595 202 LYS A C 1
ATOM 2368 O O . LYS A 1 184 ? 124.15030 128.20734 112.81735 1.000 178.90372 202 LYS A O 1
ATOM 2387 N N . GLY A 1 185 ? 123.36407 126.37163 111.76838 1.000 171.90316 203 GLY A N 1
ATOM 2388 C CA . GLY A 1 185 ? 122.74927 125.75188 112.92679 1.000 169.88291 203 GLY A CA 1
ATOM 2389 C C . GLY A 1 185 ? 121.25202 125.89092 113.10654 1.000 164.73413 203 GLY A C 1
ATOM 2390 O O . GLY A 1 185 ? 120.75334 125.55957 114.18494 1.000 166.55051 203 GLY A O 1
ATOM 2394 N N . LYS A 1 186 ? 120.52337 126.39336 112.11762 1.000 162.46154 204 LYS A N 1
ATOM 2395 C CA . LYS A 1 186 ? 119.18574 126.91064 112.35875 1.000 159.77776 204 LYS A CA 1
ATOM 2396 C C . LYS A 1 186 ? 118.29064 126.52871 111.18729 1.000 160.22298 204 LYS A C 1
ATOM 2397 O O . LYS A 1 186 ? 118.76756 126.13617 110.12214 1.000 167.76853 204 LYS A O 1
ATOM 2416 N N . TYR A 1 187 ? 116.97765 126.63563 111.39962 1.000 156.35875 205 TYR A N 1
ATOM 2417 C CA . TYR A 1 187 ? 116.02019 126.08770 110.44062 1.000 157.94594 205 TYR A CA 1
ATOM 2418 C C . TYR A 1 187 ? 116.24096 126.62083 109.03104 1.000 153.68530 205 TYR A C 1
ATOM 2419 O O . TYR A 1 187 ? 116.13670 125.87503 108.05110 1.000 153.56943 205 TYR A O 1
ATOM 2437 N N . LEU A 1 188 ? 116.56209 127.89975 108.90945 1.000 147.64876 206 LEU A N 1
ATOM 2438 C CA . LEU A 1 188 ? 116.79360 128.51787 107.61409 1.000 153.30422 206 LEU A CA 1
ATOM 2439 C C . LEU A 1 188 ? 118.05805 128.03862 106.92731 1.000 159.70872 206 LEU A C 1
ATOM 2440 O O . LEU A 1 188 ? 118.32391 128.46219 105.79915 1.000 163.55946 206 LEU A O 1
ATOM 2456 N N . ALA A 1 189 ? 118.83252 127.16366 107.55543 1.000 162.28475 207 ALA A N 1
ATOM 2457 C CA . ALA A 1 189 ? 119.84659 126.42106 106.82653 1.000 162.46619 207 ALA A CA 1
ATOM 2458 C C . ALA A 1 189 ? 119.23925 125.44881 105.83483 1.000 162.53516 207 ALA A C 1
ATOM 2459 O O . ALA A 1 189 ? 119.92251 125.03373 104.89761 1.000 168.18179 207 ALA A O 1
ATOM 2466 N N . PHE A 1 190 ? 117.98883 125.06012 106.02896 1.000 157.50510 208 PHE A N 1
ATOM 2467 C CA . PHE A 1 190 ? 117.22096 124.41476 104.97600 1.000 158.11658 208 PHE A CA 1
ATOM 2468 C C . PHE A 1 190 ? 116.67126 125.40607 103.96652 1.000 166.78893 208 PHE A C 1
ATOM 2469 O O . PHE A 1 190 ? 116.06915 124.99056 102.97135 1.000 161.29997 208 PHE A O 1
ATOM 2486 N N . ALA A 1 191 ? 116.88326 126.69863 104.19877 1.000 173.98779 209 ALA A N 1
ATOM 2487 C CA . ALA A 1 191 ? 116.27081 127.76656 103.42983 1.000 168.92016 209 ALA A CA 1
ATOM 2488 C C . ALA A 1 191 ? 117.27019 128.70233 102.77583 1.000 167.13703 209 ALA A C 1
ATOM 2489 O O . ALA A 1 191 ? 116.90654 129.37443 101.80650 1.000 167.16168 209 ALA A O 1
ATOM 2496 N N . GLU A 1 192 ? 118.50547 128.76865 103.26090 1.000 166.15442 210 GLU A N 1
ATOM 2497 C CA . GLU A 1 192 ? 119.49778 129.58973 102.59012 1.000 170.54988 210 GLU A CA 1
ATOM 2498 C C . GLU A 1 192 ? 119.61901 129.18323 101.13502 1.000 170.46988 210 GLU A C 1
ATOM 2499 O O . GLU A 1 192 ? 119.88315 128.02053 100.82141 1.000 162.12352 210 GLU A O 1
ATOM 2511 N N . GLY A 1 193 ? 119.42723 130.15778 100.25402 1.000 181.04935 211 GLY A N 1
ATOM 2512 C CA . GLY A 1 193 ? 119.19202 129.90863 98.84943 1.000 173.55095 211 GLY A CA 1
ATOM 2513 C C . GLY A 1 193 ? 120.18539 128.95461 98.22695 1.000 177.68898 211 GLY A C 1
ATOM 2514 O O . GLY A 1 193 ? 119.81591 127.88951 97.72338 1.000 179.10733 211 GLY A O 1
ATOM 2518 N N . GLY A 1 194 ? 121.45908 129.32685 98.27145 1.000 177.89712 212 GLY A N 1
ATOM 2519 C CA . GLY A 1 194 ? 122.48093 128.56385 97.59150 1.000 176.78871 212 GLY A CA 1
ATOM 2520 C C . GLY A 1 194 ? 123.84840 128.69391 98.22165 1.000 180.59207 212 GLY A C 1
ATOM 2521 O O . GLY A 1 194 ? 124.25976 129.78638 98.61902 1.000 181.06815 212 GLY A O 1
ATOM 2525 N N . THR A 1 195 ? 124.55865 127.57539 98.32324 1.000 187.10039 213 THR A N 1
ATOM 2526 C CA . THR A 1 195 ? 125.66163 127.43143 99.25820 1.000 190.32771 213 THR A CA 1
ATOM 2527 C C . THR A 1 195 ? 126.62616 126.40398 98.69140 1.000 190.67980 213 THR A C 1
ATOM 2528 O O . THR A 1 195 ? 126.20355 125.36588 98.17482 1.000 189.28107 213 THR A O 1
ATOM 2539 N N . THR A 1 196 ? 127.91929 126.69349 98.80702 1.000 193.13389 214 THR A N 1
ATOM 2540 C CA . THR A 1 196 ? 128.96823 125.81787 98.31014 1.000 192.05671 214 THR A CA 1
ATOM 2541 C C . THR A 1 196 ? 129.99606 125.54076 99.39447 1.000 191.01044 214 THR A C 1
ATOM 2542 O O . THR A 1 196 ? 130.17993 126.32985 100.32482 1.000 193.58285 214 THR A O 1
ATOM 2553 N N . LEU A 1 197 ? 130.65890 124.39919 99.25567 1.000 185.14811 215 LEU A N 1
ATOM 2554 C CA . LEU A 1 197 ? 131.66375 123.96728 100.21305 1.000 183.33051 215 LEU A CA 1
ATOM 2555 C C . LEU A 1 197 ? 132.67914 125.07047 100.47664 1.000 187.68842 215 LEU A C 1
ATOM 2556 O O . LEU A 1 197 ? 133.35434 125.54315 99.55941 1.000 187.89918 215 LEU A O 1
ATOM 2572 N N . ASN A 1 198 ? 132.75937 125.48825 101.74021 1.000 191.37286 216 ASN A N 1
ATOM 2573 C CA . ASN A 1 198 ? 133.56877 126.61191 102.20999 1.000 194.89227 216 ASN A CA 1
ATOM 2574 C C . ASN A 1 198 ? 133.10984 127.95922 101.66536 1.000 201.27238 216 ASN A C 1
ATOM 2575 O O . ASN A 1 198 ? 133.89123 128.91321 101.63571 1.000 198.56367 216 ASN A O 1
ATOM 2586 N N . SER A 1 199 ? 131.85785 128.07126 101.23432 1.000 204.88771 217 SER A N 1
ATOM 2587 C CA . SER A 1 199 ? 131.18646 129.33225 100.94151 1.000 201.91148 217 SER A CA 1
ATOM 2588 C C . SER A 1 199 ? 131.72094 130.02943 99.70114 1.000 197.50406 217 SER A C 1
ATOM 2589 O O . SER A 1 199 ? 131.16402 131.05745 99.30572 1.000 191.41001 217 SER A O 1
ATOM 2597 N N . ASP A 1 200 ? 132.76970 129.51699 99.07009 1.000 197.88658 218 ASP A N 1
ATOM 2598 C CA . ASP A 1 200 ? 133.42847 130.26824 98.01113 1.000 204.79187 218 ASP A CA 1
ATOM 2599 C C . ASP A 1 200 ? 132.50115 130.40288 96.80929 1.000 210.78638 218 ASP A C 1
ATOM 2600 O O . ASP A 1 200 ? 132.06921 129.40248 96.22906 1.000 215.02852 218 ASP A O 1
ATOM 2609 N N . THR A 1 201 ? 132.21604 131.64814 96.43198 1.000 212.11628 219 THR A N 1
ATOM 2610 C CA . THR A 1 201 ? 131.67670 131.99821 95.12263 1.000 211.16258 219 THR A CA 1
ATOM 2611 C C . THR A 1 201 ? 132.61115 131.56887 94.00004 1.000 212.74156 219 THR A C 1
ATOM 2612 O O . THR A 1 201 ? 133.57200 132.27351 93.67764 1.000 213.08712 219 THR A O 1
ATOM 2623 N N . SER A 1 202 ? 132.34143 130.40974 93.40948 1.000 213.10174 220 SER A N 1
ATOM 2624 C CA . SER A 1 202 ? 133.36088 129.62713 92.73088 1.000 211.13262 220 SER A CA 1
ATOM 2625 C C . SER A 1 202 ? 132.67711 128.53173 91.93160 1.000 206.68601 220 SER A C 1
ATOM 2626 O O . SER A 1 202 ? 131.49513 128.24118 92.12862 1.000 202.10387 220 SER A O 1
ATOM 2634 N N . SER A 1 203 ? 133.44252 127.92357 91.02954 1.000 206.00476 221 SER A N 1
ATOM 2635 C CA . SER A 1 203 ? 133.14229 126.57531 90.56296 1.000 205.44287 221 SER A CA 1
ATOM 2636 C C . SER A 1 203 ? 133.47738 125.54530 91.63536 1.000 205.52789 221 SER A C 1
ATOM 2637 O O . SER A 1 203 ? 133.94220 124.44245 91.33160 1.000 203.55617 221 SER A O 1
ATOM 2645 N N . SER A 1 204 ? 133.23381 125.90660 92.89219 1.000 203.36919 222 SER A N 1
ATOM 2646 C CA . SER A 1 204 ? 133.30159 125.00407 94.02878 1.000 198.07780 222 SER A CA 1
ATOM 2647 C C . SER A 1 204 ? 132.14175 124.02926 93.97235 1.000 193.37172 222 SER A C 1
ATOM 2648 O O . SER A 1 204 ? 131.19688 124.10494 94.76335 1.000 192.34478 222 SER A O 1
ATOM 2656 N N . ALA A 1 205 ? 132.23290 123.10502 93.02563 1.000 196.46320 223 ALA A N 1
ATOM 2657 C CA . ALA A 1 205 ? 131.14673 122.24544 92.58338 1.000 202.93493 223 ALA A CA 1
ATOM 2658 C C . ALA A 1 205 ? 130.44794 121.51553 93.72318 1.000 200.59088 223 ALA A C 1
ATOM 2659 O O . ALA A 1 205 ? 129.38228 120.93129 93.50738 1.000 205.58494 223 ALA A O 1
ATOM 2666 N N . VAL A 1 206 ? 131.01024 121.52081 94.92984 1.000 191.48320 224 VAL A N 1
ATOM 2667 C CA . VAL A 1 206 ? 130.29654 120.98342 96.08573 1.000 180.84653 224 VAL A CA 1
ATOM 2668 C C . VAL A 1 206 ? 129.40237 122.09194 96.62954 1.000 177.91695 224 VAL A C 1
ATOM 2669 O O . VAL A 1 206 ? 129.76108 122.84080 97.53652 1.000 175.44452 224 VAL A O 1
ATOM 2682 N N . SER A 1 207 ? 128.20933 122.17524 96.05264 1.000 181.69669 225 SER A N 1
ATOM 2683 C CA . SER A 1 207 ? 127.06678 122.78187 96.71049 1.000 181.13586 225 SER A CA 1
ATOM 2684 C C . SER A 1 207 ? 126.74220 122.02224 97.98527 1.000 174.73566 225 SER A C 1
ATOM 2685 O O . SER A 1 207 ? 126.82057 120.79348 98.02838 1.000 171.72172 225 SER A O 1
ATOM 2693 N N . THR A 1 208 ? 126.36522 122.74914 99.02194 1.000 172.53739 226 THR A N 1
ATOM 2694 C CA . THR A 1 208 ? 126.16944 122.17293 100.33798 1.000 170.93461 226 THR A CA 1
ATOM 2695 C C . THR A 1 208 ? 124.85087 122.68210 100.89033 1.000 174.55952 226 THR A C 1
ATOM 2696 O O . THR A 1 208 ? 124.16517 123.49762 100.27158 1.000 176.08107 226 THR A O 1
ATOM 2707 N N . GLY A 1 209 ? 124.50044 122.19353 102.07060 1.000 171.57143 227 GLY A N 1
ATOM 2708 C CA . GLY A 1 209 ? 123.24222 122.56629 102.68292 1.000 166.94669 227 GLY A CA 1
ATOM 2709 C C . GLY A 1 209 ? 122.03919 122.15142 101.86130 1.000 164.67575 227 GLY A C 1
ATOM 2710 O O . GLY A 1 209 ? 121.99801 121.06841 101.26994 1.000 162.49547 227 GLY A O 1
ATOM 2714 N N . ILE A 1 210 ? 121.04685 123.03699 101.80361 1.000 166.41632 228 ILE A N 1
ATOM 2715 C CA . ILE A 1 210 ? 119.81531 122.73188 101.08621 1.000 166.06387 228 ILE A CA 1
ATOM 2716 C C . ILE A 1 210 ? 120.05918 122.37882 99.62591 1.000 167.25633 228 ILE A C 1
ATOM 2717 O O . ILE A 1 210 ? 119.37119 121.51329 99.07397 1.000 168.04339 228 ILE A O 1
ATOM 2733 N N . ASP A 1 211 ? 121.04426 123.00457 98.98183 1.000 167.17703 229 ASP A N 1
ATOM 2734 C CA . ASP A 1 211 ? 121.35206 122.66209 97.59355 1.000 168.62331 229 ASP A CA 1
ATOM 2735 C C . ASP A 1 211 ? 121.65635 121.18058 97.43373 1.000 167.72344 229 ASP A C 1
ATOM 2736 O O . ASP A 1 211 ? 121.20093 120.53769 96.48100 1.000 161.98232 229 ASP A O 1
ATOM 2745 N N . TYR A 1 212 ? 122.41586 120.61989 98.36663 1.000 167.38240 230 TYR A N 1
ATOM 2746 C CA . TYR A 1 212 ? 122.76572 119.21180 98.28309 1.000 161.31848 230 TYR A CA 1
ATOM 2747 C C . TYR A 1 212 ? 121.52466 118.33486 98.31215 1.000 158.86062 230 TYR A C 1
ATOM 2748 O O . TYR A 1 212 ? 121.42389 117.36947 97.54769 1.000 158.96372 230 TYR A O 1
ATOM 2766 N N . LEU A 1 213 ? 120.55482 118.66362 99.16211 1.000 158.87121 231 LEU A N 1
ATOM 2767 C CA . LEU A 1 213 ? 119.31798 117.89453 99.16172 1.000 156.56344 231 LEU A CA 1
ATOM 2768 C C . LEU A 1 213 ? 118.66069 117.90834 97.79238 1.000 161.56882 231 LEU A C 1
ATOM 2769 O O . LEU A 1 213 ? 118.11408 116.89225 97.34915 1.000 162.99098 231 LEU A O 1
ATOM 2785 N N . VAL A 1 214 ? 118.74432 119.02883 97.08237 1.000 160.18174 232 VAL A N 1
ATOM 2786 C CA . VAL A 1 214 ? 118.16290 119.07667 95.74868 1.000 161.43551 232 VAL A CA 1
ATOM 2787 C C . VAL A 1 214 ? 118.95832 118.20393 94.79890 1.000 164.62429 232 VAL A C 1
ATOM 2788 O O . VAL A 1 214 ? 118.38948 117.43931 94.01301 1.000 167.56965 232 VAL A O 1
ATOM 2801 N N . GLU A 1 215 ? 120.28271 118.29319 94.85916 1.000 161.41349 233 GLU A N 1
ATOM 2802 C CA . GLU A 1 215 ? 121.11187 117.45670 94.00394 1.000 164.92657 233 GLU A CA 1
ATOM 2803 C C . GLU A 1 215 ? 120.84724 115.98468 94.28149 1.000 160.40444 233 GLU A C 1
ATOM 2804 O O . GLU A 1 215 ? 120.59853 115.19895 93.36105 1.000 156.35036 233 GLU A O 1
ATOM 2816 N N . GLN A 1 216 ? 120.90547 115.59002 95.55147 1.000 158.91785 234 GLN A N 1
ATOM 2817 C CA . GLN A 1 216 ? 120.57025 114.21841 95.89686 1.000 153.52093 234 GLN A CA 1
ATOM 2818 C C . GLN A 1 216 ? 119.11313 113.92311 95.59925 1.000 151.62416 234 GLN A C 1
ATOM 2819 O O . GLN A 1 216 ? 118.76678 112.79699 95.22992 1.000 143.88725 234 GLN A O 1
ATOM 2833 N N . GLY A 1 217 ? 118.25469 114.92520 95.72755 1.000 154.43120 235 GLY A N 1
ATOM 2834 C CA . GLY A 1 217 ? 116.82872 114.70814 95.65583 1.000 150.30479 235 GLY A CA 1
ATOM 2835 C C . GLY A 1 217 ? 116.37538 113.79857 96.77455 1.000 151.08984 235 GLY A C 1
ATOM 2836 O O . GLY A 1 217 ? 115.65662 112.82569 96.53722 1.000 152.35342 235 GLY A O 1
ATOM 2840 N N . ILE A 1 218 ? 116.79084 114.09998 98.00426 1.000 148.76422 236 ILE A N 1
ATOM 2841 C CA . ILE A 1 218 ? 116.66140 113.14224 99.08994 1.000 149.29681 236 ILE A CA 1
ATOM 2842 C C . ILE A 1 218 ? 115.21452 112.77958 99.38811 1.000 151.29578 236 ILE A C 1
ATOM 2843 O O . ILE A 1 218 ? 114.96575 111.86616 100.17335 1.000 157.86705 236 ILE A O 1
ATOM 2859 N N . ASN A 1 219 ? 114.25598 113.47545 98.78775 1.000 146.61264 237 ASN A N 1
ATOM 2860 C CA . ASN A 1 219 ? 112.86429 113.03957 98.77395 1.000 146.72840 237 ASN A CA 1
ATOM 2861 C C . ASN A 1 219 ? 112.11429 113.11100 100.09899 1.000 142.63632 237 ASN A C 1
ATOM 2862 O O . ASN A 1 219 ? 110.95410 113.52705 100.11278 1.000 145.85032 237 ASN A O 1
ATOM 2873 N N . CYS A 1 220 ? 112.72290 112.72196 101.21279 1.000 142.37103 238 CYS A N 1
ATOM 2874 C CA . CYS A 1 220 ? 112.05233 112.89717 102.49682 1.000 143.70402 238 CYS A CA 1
ATOM 2875 C C . CYS A 1 220 ? 113.05804 113.07034 103.61802 1.000 140.43161 238 CYS A C 1
ATOM 2876 O O . CYS A 1 220 ? 113.87758 112.18489 103.86305 1.000 153.52836 238 CYS A O 1
ATOM 2884 N N . VAL A 1 221 ? 112.95996 114.17427 104.31339 1.000 128.56278 239 VAL A N 1
ATOM 2885 C CA . VAL A 1 221 ? 113.71295 114.39137 105.53657 1.000 129.80409 239 VAL A CA 1
ATOM 2886 C C . VAL A 1 221 ? 112.95575 113.77390 106.69508 1.000 137.57493 239 VAL A C 1
ATOM 2887 O O . VAL A 1 221 ? 111.72227 113.74531 106.69868 1.000 143.71543 239 VAL A O 1
ATOM 2900 N N . GLN A 1 222 ? 113.68698 113.25040 107.66907 1.000 141.73936 240 GLN A N 1
ATOM 2901 C CA . GLN A 1 222 ? 113.18002 113.13799 109.02845 1.000 141.28018 240 GLN A CA 1
ATOM 2902 C C . GLN A 1 222 ? 113.99714 114.04082 109.92341 1.000 140.33618 240 GLN A C 1
ATOM 2903 O O . GLN A 1 222 ? 115.20357 113.84378 110.08260 1.000 148.99711 240 GLN A O 1
ATOM 2917 N N . LEU A 1 223 ? 113.32874 115.00068 110.52467 1.000 139.28024 241 LEU A N 1
ATOM 2918 C CA . LEU A 1 223 ? 113.92505 115.82862 111.55125 1.000 141.68226 241 LEU A CA 1
ATOM 2919 C C . LEU A 1 223 ? 113.99454 115.02561 112.83903 1.000 149.56619 241 LEU A C 1
ATOM 2920 O O . LEU A 1 223 ? 112.96311 114.62367 113.38052 1.000 154.64915 241 LEU A O 1
ATOM 2936 N N . MET A 1 224 ? 115.19289 114.78273 113.31968 1.000 149.87103 242 MET A N 1
ATOM 2937 C CA . MET A 1 224 ? 115.35068 114.41492 114.71615 1.000 146.57371 242 MET A CA 1
ATOM 2938 C C . MET A 1 224 ? 114.69018 115.46054 115.60266 1.000 145.16351 242 MET A C 1
ATOM 2939 O O . MET A 1 224 ? 114.53153 116.61356 115.19740 1.000 149.07458 242 MET A O 1
ATOM 2953 N N . PRO A 1 225 ? 114.31004 115.09457 116.81191 1.000 143.29219 243 PRO A N 1
ATOM 2954 C CA . PRO A 1 225 ? 113.17508 115.74121 117.48156 1.000 150.30493 243 PRO A CA 1
ATOM 2955 C C . PRO A 1 225 ? 113.17687 117.25640 117.53392 1.000 155.49346 243 PRO A C 1
ATOM 2956 O O . PRO A 1 225 ? 114.01489 117.87257 118.19550 1.000 159.40747 243 PRO A O 1
ATOM 2967 N N . VAL A 1 226 ? 112.23506 117.85716 116.80466 1.000 150.83707 244 VAL A N 1
ATOM 2968 C CA . VAL A 1 226 ? 112.19351 119.29925 116.59620 1.000 151.27267 244 VAL A CA 1
ATOM 2969 C C . VAL A 1 226 ? 111.13853 119.96682 117.46486 1.000 152.79657 244 VAL A C 1
ATOM 2970 O O . VAL A 1 226 ? 111.13215 121.20148 117.57849 1.000 158.23466 244 VAL A O 1
ATOM 2983 N N . TYR A 1 227 ? 110.30902 119.19522 118.14787 1.000 150.88316 245 TYR A N 1
ATOM 2984 C CA . TYR A 1 227 ? 109.58548 119.73103 119.28116 1.000 152.76847 245 TYR A CA 1
ATOM 2985 C C . TYR A 1 227 ? 110.53311 120.17703 120.38162 1.000 157.35431 245 TYR A C 1
ATOM 2986 O O . TYR A 1 227 ? 111.68997 119.76837 120.45500 1.000 163.80772 245 TYR A O 1
ATOM 3004 N N . ASP A 1 228 ? 110.00088 121.01636 121.26076 1.000 161.87555 246 ASP A N 1
ATOM 3005 C CA . ASP A 1 228 ? 110.73145 121.58239 122.38560 1.000 170.05174 246 ASP A CA 1
ATOM 3006 C C . ASP A 1 228 ? 111.25436 120.53429 123.35093 1.000 165.66923 246 ASP A C 1
ATOM 3007 O O . ASP A 1 228 ? 110.46717 119.87188 124.02931 1.000 166.62166 246 ASP A O 1
ATOM 3016 N N . TYR A 1 229 ? 112.56914 120.36148 123.41206 1.000 162.74902 247 TYR A N 1
ATOM 3017 C CA . TYR A 1 229 ? 113.17816 119.45064 124.36389 1.000 161.12994 247 TYR A CA 1
ATOM 3018 C C . TYR A 1 229 ? 114.07359 120.22752 125.31567 1.000 166.83263 247 TYR A C 1
ATOM 3019 O O . TYR A 1 229 ? 114.68105 121.23504 124.94762 1.000 168.00198 247 TYR A O 1
ATOM 3037 N N . GLY A 1 230 ? 114.12013 119.73758 126.55714 1.000 166.02664 248 GLY A N 1
ATOM 3038 C CA . GLY A 1 230 ? 114.83134 120.37125 127.65644 1.000 168.77474 248 GLY A CA 1
ATOM 3039 C C . GLY A 1 230 ? 116.33006 120.16930 127.71549 1.000 167.80026 248 GLY A C 1
ATOM 3040 O O . GLY A 1 230 ? 117.00795 120.92414 128.41805 1.000 167.12903 248 GLY A O 1
ATOM 3044 N N . SER A 1 231 ? 116.87241 119.18589 127.01077 1.000 166.07953 249 SER A N 1
ATOM 3045 C CA . SER A 1 231 ? 118.28169 118.85326 127.17946 1.000 165.19225 249 SER A CA 1
ATOM 3046 C C . SER A 1 231 ? 119.22789 119.73717 126.38316 1.000 161.63767 249 SER A C 1
ATOM 3047 O O . SER A 1 231 ? 120.41829 119.42106 126.31550 1.000 161.81794 249 SER A O 1
ATOM 3055 N N . VAL A 1 232 ? 118.74933 120.81192 125.76916 1.000 160.69695 250 VAL A N 1
ATOM 3056 C CA . VAL A 1 232 ? 119.60689 121.88800 125.29107 1.000 158.36878 250 VAL A CA 1
ATOM 3057 C C . VAL A 1 232 ? 119.16445 123.18254 125.94749 1.000 159.08605 250 VAL A C 1
ATOM 3058 O O . VAL A 1 232 ? 117.96695 123.47570 126.00669 1.000 162.39896 250 VAL A O 1
ATOM 3071 N N . LYS A 1 233 ? 120.12632 123.95971 126.42664 1.000 161.36997 251 LYS A N 1
ATOM 3072 C CA . LYS A 1 233 ? 119.83494 125.29234 126.93581 1.000 167.19156 251 LYS A CA 1
ATOM 3073 C C . LYS A 1 233 ? 119.62766 126.22818 125.75609 1.000 169.87752 251 LYS A C 1
ATOM 3074 O O . LYS A 1 233 ? 120.57882 126.57781 125.05217 1.000 173.09656 251 LYS A O 1
ATOM 3093 N N . GLU A 1 234 ? 118.37873 126.62993 125.53883 1.000 172.77914 252 GLU A N 1
ATOM 3094 C CA . GLU A 1 234 ? 118.06341 127.55042 124.45980 1.000 172.80222 252 GLU A CA 1
ATOM 3095 C C . GLU A 1 234 ? 118.53679 128.96402 124.76049 1.000 174.90807 252 GLU A C 1
ATOM 3096 O O . GLU A 1 234 ? 118.66865 129.77095 123.83730 1.000 172.83069 252 GLU A O 1
ATOM 3108 N N . ASP A 1 235 ? 118.79721 129.27767 126.03005 1.000 181.24965 253 ASP A N 1
ATOM 3109 C CA . ASP A 1 235 ? 119.27946 130.60303 126.40117 1.000 184.39221 253 ASP A CA 1
ATOM 3110 C C . ASP A 1 235 ? 120.62337 130.94548 125.77848 1.000 181.46320 253 ASP A C 1
ATOM 3111 O O . ASP A 1 235 ? 120.95358 132.12964 125.66604 1.000 184.64588 253 ASP A O 1
ATOM 3120 N N . VAL A 1 236 ? 121.40580 129.94855 125.37258 1.000 181.22958 254 VAL A N 1
ATOM 3121 C CA . VAL A 1 236 ? 122.73705 130.18094 124.83608 1.000 181.25422 254 VAL A CA 1
ATOM 3122 C C . VAL A 1 236 ? 122.92002 129.38043 123.55908 1.000 179.19197 254 VAL A C 1
ATOM 3123 O O . VAL A 1 236 ? 122.25638 128.36950 123.32498 1.000 180.61714 254 VAL A O 1
ATOM 3136 N N . ALA A 1 237 ? 123.86168 129.83950 122.74397 1.000 176.10381 255 ALA A N 1
ATOM 3137 C CA . ALA A 1 237 ? 124.08782 129.23327 121.44334 1.000 176.14472 255 ALA A CA 1
ATOM 3138 C C . ALA A 1 237 ? 124.33588 127.74227 121.59231 1.000 172.32400 255 ALA A C 1
ATOM 3139 O O . ALA A 1 237 ? 124.98666 127.29117 122.53699 1.000 166.69645 255 ALA A O 1
ATOM 3146 N N . SER A 1 238 ? 123.79515 126.97616 120.65621 1.000 171.66384 256 SER A N 1
ATOM 3147 C CA . SER A 1 238 ? 124.12606 125.56623 120.57725 1.000 175.25411 256 SER A CA 1
ATOM 3148 C C . SER A 1 238 ? 125.56156 125.37243 120.11510 1.000 176.62405 256 SER A C 1
ATOM 3149 O O . SER A 1 238 ? 126.03597 126.04473 119.19832 1.000 174.68415 256 SER A O 1
ATOM 3157 N N . SER A 1 239 ? 126.25010 124.44141 120.76275 1.000 179.57137 257 SER A N 1
ATOM 3158 C CA . SER A 1 239 ? 127.70045 124.34902 120.69936 1.000 175.05947 257 SER A CA 1
ATOM 3159 C C . SER A 1 239 ? 128.09329 122.94034 121.11719 1.000 178.96716 257 SER A C 1
ATOM 3160 O O . SER A 1 239 ? 127.25136 122.12912 121.50787 1.000 183.11539 257 SER A O 1
ATOM 3168 N N . SER A 1 240 ? 129.38807 122.65360 121.03561 1.000 176.73125 258 SER A N 1
ATOM 3169 C CA . SER A 1 240 ? 129.89818 121.38166 121.52664 1.000 177.34829 258 SER A CA 1
ATOM 3170 C C . SER A 1 240 ? 129.56614 121.14224 122.99255 1.000 178.23583 258 SER A C 1
ATOM 3171 O O . SER A 1 240 ? 129.60948 119.99339 123.44314 1.000 175.27517 258 SER A O 1
ATOM 3179 N N . SER A 1 241 ? 129.22278 122.19048 123.73969 1.000 179.96407 259 SER A N 1
ATOM 3180 C CA . SER A 1 241 ? 128.83190 122.07767 125.13948 1.000 180.92353 259 SER A CA 1
ATOM 3181 C C . SER A 1 241 ? 127.36628 122.40225 125.38832 1.000 179.07703 259 SER A C 1
ATOM 3182 O O . SER A 1 241 ? 126.95506 122.50634 126.54729 1.000 181.44448 259 SER A O 1
ATOM 3190 N N . ASN A 1 242 ? 126.57250 122.57864 124.33837 1.000 176.27179 260 ASN A N 1
ATOM 3191 C CA . ASN A 1 242 ? 125.15981 122.89820 124.46614 1.000 169.79290 260 ASN A CA 1
ATOM 3192 C C . ASN A 1 242 ? 124.43941 122.17564 123.32971 1.000 164.16142 260 ASN A C 1
ATOM 3193 O O . ASN A 1 242 ? 123.73912 122.75614 122.50962 1.000 168.22892 260 ASN A O 1
ATOM 3204 N N . ARG A 1 243 ? 124.61835 120.86275 123.30425 1.000 153.50124 261 ARG A N 1
ATOM 3205 C CA . ARG A 1 243 ? 124.03290 119.98422 122.31123 1.000 150.95739 261 ARG A CA 1
ATOM 3206 C C . ARG A 1 243 ? 123.22144 118.89919 122.99500 1.000 161.51655 261 ARG A C 1
ATOM 3207 O O . ARG A 1 243 ? 123.52809 118.48976 124.11650 1.000 168.12767 261 ARG A O 1
ATOM 3228 N N . ASN A 1 244 ? 122.17437 118.44178 122.31670 1.000 164.24866 262 ASN A N 1
ATOM 3229 C CA . ASN A 1 244 ? 121.57643 117.15451 122.62897 1.000 164.07967 262 ASN A CA 1
ATOM 3230 C C . ASN A 1 244 ? 120.85669 116.63042 121.39988 1.000 155.72132 262 ASN A C 1
ATOM 3231 O O . ASN A 1 244 ? 120.50490 117.38992 120.49711 1.000 152.65331 262 ASN A O 1
ATOM 3242 N N . TRP A 1 245 ? 120.64302 115.31629 121.36267 1.000 153.60881 263 TRP A N 1
ATOM 3243 C CA . TRP A 1 245 ? 119.70827 114.78864 120.38031 1.000 154.41931 263 TRP A CA 1
ATOM 3244 C C . TRP A 1 245 ? 118.29290 115.28520 120.60802 1.000 160.67498 263 TRP A C 1
ATOM 3245 O O . TRP A 1 245 ? 117.53110 115.42539 119.64860 1.000 169.63898 263 TRP A O 1
ATOM 3266 N N . GLY A 1 246 ? 117.91100 115.54577 121.84819 1.000 160.59061 264 GLY A N 1
ATOM 3267 C CA . GLY A 1 246 ? 116.61001 116.11071 122.12539 1.000 163.69843 264 GLY A CA 1
ATOM 3268 C C . GLY A 1 246 ? 115.52314 115.11754 122.47392 1.000 161.39265 264 GLY A C 1
ATOM 3269 O O . GLY A 1 246 ? 114.34390 115.47364 122.39738 1.000 162.59803 264 GLY A O 1
ATOM 3273 N N . TYR A 1 247 ? 115.87641 113.89357 122.85108 1.000 157.19834 265 TYR A N 1
ATOM 3274 C CA . TYR A 1 247 ? 114.93073 112.94671 123.43064 1.000 159.56278 265 TYR A CA 1
ATOM 3275 C C . TYR A 1 247 ? 114.58777 113.25011 124.88018 1.000 163.29598 265 TYR A C 1
ATOM 3276 O O . TYR A 1 247 ? 114.73372 112.39984 125.76085 1.000 167.24990 265 TYR A O 1
ATOM 3294 N N . ASP A 1 248 ? 114.14471 114.47359 125.12872 1.000 161.49215 266 ASP A N 1
ATOM 3295 C CA . ASP A 1 248 ? 113.74809 114.92636 126.45885 1.000 162.06251 266 ASP A CA 1
ATOM 3296 C C . ASP A 1 248 ? 112.55061 115.83808 126.27046 1.000 164.70731 266 ASP A C 1
ATOM 3297 O O . ASP A 1 248 ? 112.62498 117.05201 126.47975 1.000 170.83359 266 ASP A O 1
ATOM 3306 N N . PRO A 1 249 ? 111.42107 115.27704 125.85606 1.000 159.14183 267 PRO A N 1
ATOM 3307 C CA . PRO A 1 249 ? 110.27396 116.10939 125.49815 1.000 158.31761 267 PRO A CA 1
ATOM 3308 C C . PRO A 1 249 ? 109.77298 116.91938 126.67334 1.000 159.78002 267 PRO A C 1
ATOM 3309 O O . PRO A 1 249 ? 109.72536 116.44554 127.80671 1.000 162.18180 267 PRO A O 1
ATOM 3320 N N . VAL A 1 250 ? 109.40548 118.15927 126.38494 1.000 161.90298 268 VAL A N 1
ATOM 3321 C CA . VAL A 1 250 ? 108.94877 119.09046 127.40192 1.000 163.19431 268 VAL A CA 1
ATOM 3322 C C . VAL A 1 250 ? 107.64134 119.70401 126.92989 1.000 170.07595 268 VAL A C 1
ATOM 3323 O O . VAL A 1 250 ? 106.71094 119.89288 127.71905 1.000 177.80570 268 VAL A O 1
ATOM 3336 N N . ASN A 1 251 ? 107.57732 120.05787 125.64971 1.000 170.16734 269 ASN A N 1
ATOM 3337 C CA . ASN A 1 251 ? 106.32165 120.33609 124.96834 1.000 162.47419 269 ASN A CA 1
ATOM 3338 C C . ASN A 1 251 ? 106.24498 119.56521 123.66258 1.000 152.90103 269 ASN A C 1
ATOM 3339 O O . ASN A 1 251 ? 107.14892 119.65507 122.82952 1.000 161.42472 269 ASN A O 1
ATOM 3350 N N . TYR A 1 252 ? 105.16194 118.81569 123.49304 1.000 141.62961 270 TYR A N 1
ATOM 3351 C CA . TYR A 1 252 ? 104.92178 118.04196 122.27957 1.000 142.91417 270 TYR A CA 1
ATOM 3352 C C . TYR A 1 252 ? 104.43012 118.88325 121.10839 1.000 145.87536 270 TYR A C 1
ATOM 3353 O O . TYR A 1 252 ? 104.60015 118.47259 119.95854 1.000 148.66738 270 TYR A O 1
ATOM 3371 N N . ASN A 1 253 ? 103.77601 120.01032 121.35860 1.000 144.79165 271 ASN A N 1
ATOM 3372 C CA . ASN A 1 253 ? 103.01068 120.71921 120.34320 1.000 143.86280 271 ASN A CA 1
ATOM 3373 C C . ASN A 1 253 ? 103.69524 121.97122 119.81130 1.000 151.88973 271 ASN A C 1
ATOM 3374 O O . ASN A 1 253 ? 103.12266 122.64741 118.95372 1.000 154.35247 271 ASN A O 1
ATOM 3385 N N . ALA A 1 254 ? 104.87569 122.32228 120.31070 1.000 156.50374 272 ALA A N 1
ATOM 3386 C CA . ALA A 1 254 ? 105.58356 123.51231 119.86623 1.000 153.59050 272 ALA A CA 1
ATOM 3387 C C . ALA A 1 254 ? 106.97734 123.11674 119.39799 1.000 158.19553 272 ALA A C 1
ATOM 3388 O O . ALA A 1 254 ? 107.65110 122.32603 120.06446 1.000 167.16698 272 ALA A O 1
ATOM 3395 N N . PRO A 1 255 ? 107.43878 123.64134 118.26522 1.000 153.50722 273 PRO A N 1
ATOM 3396 C CA . PRO A 1 255 ? 108.79429 123.33154 117.80827 1.000 151.22466 273 PRO A CA 1
ATOM 3397 C C . PRO A 1 255 ? 109.88026 123.97996 118.65038 1.000 155.73607 273 PRO A C 1
ATOM 3398 O O . PRO A 1 255 ? 109.68411 124.99639 119.31780 1.000 155.97086 273 PRO A O 1
ATOM 3409 N N . GLU A 1 256 ? 111.05481 123.35899 118.58733 1.000 161.64698 274 GLU A N 1
ATOM 3410 C CA . GLU A 1 256 ? 112.21779 123.81720 119.33227 1.000 160.81869 274 GLU A CA 1
ATOM 3411 C C . GLU A 1 256 ? 112.53455 125.26966 119.01740 1.000 162.49472 274 GLU A C 1
ATOM 3412 O O . GLU A 1 256 ? 112.52627 125.68046 117.85632 1.000 167.64446 274 GLU A O 1
ATOM 3424 N N . GLY A 1 257 ? 112.80453 126.04745 120.06021 1.000 165.22907 275 GLY A N 1
ATOM 3425 C CA . GLY A 1 257 ? 113.32329 127.39542 119.92013 1.000 168.23836 275 GLY A CA 1
ATOM 3426 C C . GLY A 1 257 ? 114.78669 127.56152 119.56610 1.000 164.53400 275 GLY A C 1
ATOM 3427 O O . GLY A 1 257 ? 115.14724 128.48261 118.82929 1.000 169.28405 275 GLY A O 1
ATOM 3431 N N . SER A 1 258 ? 115.64259 126.68483 120.08334 1.000 157.20563 276 SER A N 1
ATOM 3432 C CA . SER A 1 258 ? 117.07440 126.83011 119.84853 1.000 155.23161 276 SER A CA 1
ATOM 3433 C C . SER A 1 258 ? 117.41470 126.83388 118.36595 1.000 163.39013 276 SER A C 1
ATOM 3434 O O . SER A 1 258 ? 118.33988 127.53328 117.94216 1.000 165.10484 276 SER A O 1
ATOM 3442 N N . TYR A 1 259 ? 116.68947 126.06658 117.55885 1.000 165.49315 277 TYR A N 1
ATOM 3443 C CA . TYR A 1 259 ? 116.92137 126.09753 116.12105 1.000 161.35497 277 TYR A CA 1
ATOM 3444 C C . TYR A 1 259 ? 116.33652 127.32687 115.44565 1.000 155.81731 277 TYR A C 1
ATOM 3445 O O . TYR A 1 259 ? 116.65926 127.58606 114.28287 1.000 144.31902 277 TYR A O 1
ATOM 3463 N N . SER A 1 260 ? 115.48979 128.08012 116.13103 1.000 162.18753 278 SER A N 1
ATOM 3464 C CA . SER A 1 260 ? 115.12901 129.40249 115.65625 1.000 162.96451 278 SER A CA 1
ATOM 3465 C C . SER A 1 260 ? 116.33312 130.32878 115.69486 1.000 162.43284 278 SER A C 1
ATOM 3466 O O . SER A 1 260 ? 117.26643 130.14178 116.47630 1.000 165.09167 278 SER A O 1
ATOM 3474 N N . THR A 1 261 ? 116.30543 131.33771 114.82953 1.000 160.96583 279 THR A N 1
ATOM 3475 C CA . THR A 1 261 ? 117.11003 1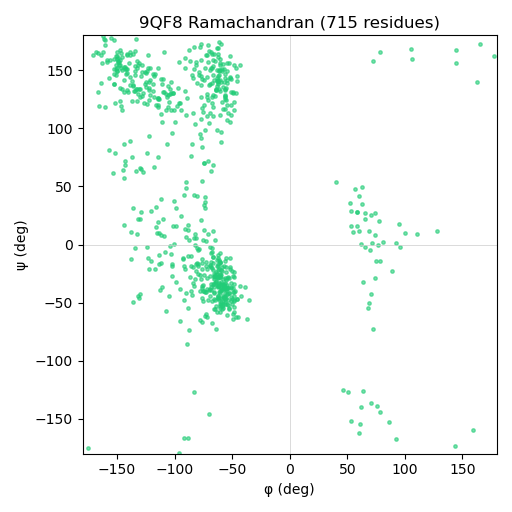32.53300 115.04648 1.000 163.04221 279 THR A CA 1
ATOM 3476 C C . THR A 1 261 ? 116.71021 133.29745 116.30040 1.000 165.06313 279 THR A C 1
ATOM 3477 O O . THR A 1 261 ? 117.53391 134.04096 116.84042 1.000 168.18931 279 THR A O 1
ATOM 3488 N N . ASN A 1 262 ? 115.48020 133.14450 116.77961 1.000 166.86043 280 ASN A N 1
ATOM 3489 C CA . ASN A 1 262 ? 114.94443 133.99210 117.84580 1.000 170.08471 280 ASN A CA 1
ATOM 3490 C C . ASN A 1 262 ? 114.06277 133.17014 118.76822 1.000 171.88663 280 ASN A C 1
ATOM 3491 O O . ASN A 1 262 ? 112.83745 133.32129 118.78739 1.000 176.55518 280 ASN A O 1
ATOM 3502 N N . PRO A 1 263 ? 114.66324 132.29296 119.57034 1.000 168.76422 281 PRO A N 1
ATOM 3503 C CA . PRO A 1 263 ? 113.84353 131.44643 120.44446 1.000 170.77007 281 PRO A CA 1
ATOM 3504 C C . PRO A 1 263 ? 112.91308 132.23641 121.33813 1.000 175.32393 281 PRO A C 1
ATOM 3505 O O . PRO A 1 263 ? 111.77311 131.81546 121.55465 1.000 181.02203 281 PRO A O 1
ATOM 3516 N N . TYR A 1 264 ? 113.35410 133.38649 121.84675 1.000 176.86353 282 TYR A N 1
ATOM 3517 C CA . TYR A 1 264 ? 112.49247 134.19941 122.69885 1.000 183.14462 282 TYR A CA 1
ATOM 3518 C C . TYR A 1 264 ? 111.14247 134.48438 122.06174 1.000 184.89930 282 TYR A C 1
ATOM 3519 O O . TYR A 1 264 ? 110.19021 134.81776 122.77391 1.000 184.97725 282 TYR A O 1
ATOM 3537 N N . ASP A 1 265 ? 111.04292 134.38367 120.74356 1.000 183.89434 283 ASP A N 1
ATOM 3538 C CA . ASP A 1 265 ? 109.87441 134.81386 119.98634 1.000 181.76001 283 ASP A CA 1
ATOM 3539 C C . ASP A 1 265 ? 109.20113 133.57427 119.42108 1.000 170.35916 283 ASP A C 1
ATOM 3540 O O . ASP A 1 265 ? 109.75135 132.90860 118.53943 1.000 170.73222 283 ASP A O 1
ATOM 3549 N N . GLY A 1 266 ? 108.01136 133.27709 119.91137 1.000 158.47908 284 GLY A N 1
ATOM 3550 C CA . GLY A 1 266 ? 107.11352 132.43111 119.16113 1.000 155.98811 284 GLY A CA 1
ATOM 3551 C C . GLY A 1 266 ? 106.78122 133.04054 117.81559 1.000 162.99708 284 GLY A C 1
ATOM 3552 O O . GLY A 1 266 ? 107.13633 134.17164 117.48991 1.000 164.01500 284 GLY A O 1
ATOM 3556 N N . ASN A 1 267 ? 106.08767 132.24324 117.00947 1.000 167.71076 285 ASN A N 1
ATOM 3557 C CA . ASN A 1 267 ? 105.91103 132.50603 115.58792 1.000 164.50804 285 ASN A CA 1
ATOM 3558 C C . ASN A 1 267 ? 107.22173 132.36356 114.82774 1.000 161.52684 285 ASN A C 1
ATOM 3559 O O . ASN A 1 267 ? 107.30324 131.58223 113.87696 1.000 161.80056 285 ASN A O 1
ATOM 3570 N N . THR A 1 268 ? 108.26065 133.08291 115.24929 1.000 162.87633 286 THR A N 1
ATOM 3571 C CA . THR A 1 268 ? 109.53263 133.02033 114.54170 1.000 165.49550 286 THR A CA 1
ATOM 3572 C C . THR A 1 268 ? 109.94889 131.57985 114.30436 1.000 162.10246 286 THR A C 1
ATOM 3573 O O . THR A 1 268 ? 110.01997 131.11189 113.16526 1.000 165.66001 286 THR A O 1
ATOM 3584 N N . ARG A 1 269 ? 110.20073 130.85430 115.38704 1.000 159.04797 287 ARG A N 1
ATOM 3585 C CA . ARG A 1 269 ? 110.40583 129.41999 115.28183 1.000 161.26662 287 ARG A CA 1
ATOM 3586 C C . ARG A 1 269 ? 109.32332 128.76953 114.43958 1.000 160.11534 287 ARG A C 1
ATOM 3587 O O . ARG A 1 269 ? 109.60052 127.86660 113.64456 1.000 161.26530 287 ARG A O 1
ATOM 3608 N N . ILE A 1 270 ? 108.08260 129.21696 114.59452 1.000 157.11833 288 ILE A N 1
ATOM 3609 C CA . ILE A 1 270 ? 106.98859 128.62903 113.83288 1.000 156.35772 288 ILE A CA 1
ATOM 3610 C C . ILE A 1 270 ? 107.13044 128.95609 112.35161 1.000 159.24767 288 ILE A C 1
ATOM 3611 O O . ILE A 1 270 ? 107.06587 128.07047 111.49069 1.000 154.58654 288 ILE A O 1
ATOM 3627 N N . THR A 1 271 ? 107.35521 130.22803 112.03413 1.000 164.10899 289 THR A N 1
ATOM 3628 C CA . THR A 1 271 ? 107.45652 130.64256 110.64114 1.000 158.99294 289 THR A CA 1
ATOM 3629 C C . THR A 1 271 ? 108.66293 130.00761 109.96590 1.000 157.97146 289 THR A C 1
ATOM 3630 O O . THR A 1 271 ? 108.53209 129.30247 108.96035 1.000 156.90584 289 THR A O 1
ATOM 3641 N N . GLU A 1 272 ? 109.84543 130.20293 110.54402 1.000 163.78617 290 GLU A N 1
ATOM 3642 C CA . GLU A 1 272 ? 111.02628 129.49520 110.06931 1.000 165.11879 290 GLU A CA 1
ATOM 3643 C C . GLU A 1 272 ? 110.75004 128.01320 109.90350 1.000 159.97413 290 GLU A C 1
ATOM 3644 O O . GLU A 1 272 ? 111.05761 127.43033 108.85986 1.000 165.48475 290 GLU A O 1
ATOM 3656 N N . PHE A 1 273 ? 110.13585 127.38401 110.89543 1.000 151.47919 291 PHE A N 1
ATOM 3657 C CA . PHE A 1 273 ? 109.75549 125.99884 110.68359 1.000 151.99725 291 PHE A CA 1
ATOM 3658 C C . PHE A 1 273 ? 108.86323 125.88948 109.46208 1.000 152.99373 291 PHE A C 1
ATOM 3659 O O . PHE A 1 273 ? 109.06045 125.01842 108.60894 1.000 154.50377 291 PHE A O 1
ATOM 3676 N N . LYS A 1 274 ? 107.88494 126.77976 109.34671 1.000 152.02693 292 LYS A N 1
ATOM 3677 C CA . LYS A 1 274 ? 107.06530 126.79216 108.14369 1.000 157.12588 292 LYS A CA 1
ATOM 3678 C C . LYS A 1 274 ? 107.89716 127.09833 106.90078 1.000 162.09299 292 LYS A C 1
ATOM 3679 O O . LYS A 1 274 ? 107.64103 126.54484 105.82558 1.000 161.88018 292 LYS A O 1
ATOM 3698 N N . GLN A 1 275 ? 108.91993 127.94501 107.02785 1.000 165.42831 293 GLN A N 1
ATOM 3699 C CA . GLN A 1 275 ? 109.75890 128.22998 105.86871 1.000 159.06583 293 GLN A CA 1
ATOM 3700 C C . GLN A 1 275 ? 110.68497 127.06700 105.57291 1.000 149.32682 293 GLN A C 1
ATOM 3701 O O . GLN A 1 275 ? 110.94866 126.75656 104.40891 1.000 147.61928 293 GLN A O 1
ATOM 3715 N N . MET A 1 276 ? 111.15484 126.39259 106.61117 1.000 151.22204 294 MET A N 1
ATOM 3716 C CA . MET A 1 276 ? 111.88793 125.15741 106.40182 1.000 150.12406 294 MET A CA 1
ATOM 3717 C C . MET A 1 276 ? 110.96769 124.11771 105.79527 1.000 146.73917 294 MET A C 1
ATOM 3718 O O . MET A 1 276 ? 111.31298 123.45338 104.81423 1.000 147.27033 294 MET A O 1
ATOM 3732 N N . ILE A 1 277 ? 109.78401 123.96939 106.37354 1.000 147.58531 295 ILE A N 1
ATOM 3733 C CA . ILE A 1 277 ? 108.77416 123.09959 105.79218 1.000 151.31798 295 ILE A CA 1
ATOM 3734 C C . ILE A 1 277 ? 108.48478 123.51567 104.35839 1.000 154.48469 295 ILE A C 1
ATOM 3735 O O . ILE A 1 277 ? 108.44548 122.68615 103.44222 1.000 155.32662 295 ILE A O 1
ATOM 3751 N N . GLN A 1 278 ? 108.29363 124.81225 104.13997 1.000 152.84388 296 GLN A N 1
ATOM 3752 C CA . GLN A 1 278 ? 107.91881 125.28371 102.81409 1.000 150.25756 296 GLN A CA 1
ATOM 3753 C C . GLN A 1 278 ? 109.05524 125.10967 101.81985 1.000 153.30850 296 GLN A C 1
ATOM 3754 O O . GLN A 1 278 ? 108.82034 124.76026 100.65852 1.000 159.21482 296 GLN A O 1
ATOM 3768 N N . ALA A 1 279 ? 110.29451 125.30413 102.26120 1.000 152.36724 297 ALA A N 1
ATOM 3769 C CA . ALA A 1 279 ? 111.42294 125.05169 101.37493 1.000 152.27011 297 ALA A CA 1
ATOM 3770 C C . ALA A 1 279 ? 111.52936 123.57817 101.02247 1.000 150.94187 297 ALA A C 1
ATOM 3771 O O . ALA A 1 279 ? 111.87197 123.23346 99.88792 1.000 154.07240 297 ALA A O 1
ATOM 3778 N N . LEU A 1 280 ? 111.22922 122.69123 101.96293 1.000 147.98243 298 LEU A N 1
ATOM 3779 C CA . LEU A 1 280 ? 111.23529 121.27758 101.62057 1.000 150.46576 298 LEU A CA 1
ATOM 3780 C C . LEU A 1 280 ? 110.01268 120.92333 100.79205 1.000 153.67170 298 LEU A C 1
ATOM 3781 O O . LEU A 1 280 ? 110.10125 120.12452 99.85407 1.000 158.16478 298 LEU A O 1
ATOM 3797 N N . HIS A 1 281 ? 108.85635 121.48319 101.13664 1.000 152.69546 299 HIS A N 1
ATOM 3798 C CA . HIS A 1 281 ? 107.67322 121.27784 100.31105 1.000 154.20584 299 HIS A CA 1
ATOM 3799 C C . HIS A 1 281 ? 107.86435 121.84540 98.91109 1.000 160.65981 299 HIS A C 1
ATOM 3800 O O . HIS A 1 281 ? 107.53158 121.19203 97.91685 1.000 161.29576 299 HIS A O 1
ATOM 3814 N N . ASP A 1 282 ? 108.41832 123.05252 98.80568 1.000 162.09053 300 ASP A N 1
ATOM 3815 C CA . ASP A 1 282 ? 108.71739 123.58967 97.48470 1.000 161.40193 300 ASP A CA 1
ATOM 3816 C C . ASP A 1 282 ? 109.56838 122.61610 96.69057 1.000 162.16108 300 ASP A C 1
ATOM 3817 O O . ASP A 1 282 ? 109.23404 122.26134 95.55785 1.000 171.22672 300 ASP A O 1
ATOM 3826 N N . ARG A 1 283 ? 110.64980 122.17270 97.25874 1.000 159.07016 301 ARG A N 1
ATOM 3827 C CA . ARG A 1 283 ? 111.49299 121.19570 96.58927 1.000 157.00048 301 ARG A CA 1
ATOM 3828 C C . ARG A 1 283 ? 110.84665 119.81060 96.51530 1.000 157.59349 301 ARG A C 1
ATOM 3829 O O . ARG A 1 283 ? 111.52738 118.85085 96.14411 1.000 151.07768 301 ARG A O 1
ATOM 3850 N N . GLY A 1 284 ? 109.57132 119.66170 96.86640 1.000 160.88220 302 GLY A N 1
ATOM 3851 C CA . GLY A 1 284 ? 108.93173 118.36140 96.79205 1.000 156.69847 302 GLY A CA 1
ATOM 3852 C C . GLY A 1 284 ? 109.50854 117.34085 97.73995 1.000 156.52026 302 GLY A C 1
ATOM 3853 O O . GLY A 1 284 ? 109.44993 116.13916 97.46235 1.000 151.11080 302 GLY A O 1
ATOM 3857 N N . ILE A 1 285 ? 110.07539 117.79085 98.85322 1.000 157.40131 303 ILE A N 1
ATOM 3858 C CA . ILE A 1 285 ? 110.66087 116.91941 99.86185 1.000 154.06746 303 ILE A CA 1
ATOM 3859 C C . ILE A 1 285 ? 109.72265 116.86303 101.05596 1.000 151.37866 303 ILE A C 1
ATOM 3860 O O . ILE A 1 285 ? 109.39783 117.89681 101.64975 1.000 150.84985 303 ILE A O 1
ATOM 3876 N N . SER A 1 286 ? 109.30335 115.65198 101.40948 1.000 153.52183 304 SER A N 1
ATOM 3877 C CA . SER A 1 286 ? 108.40835 115.42526 102.53551 1.000 152.71011 304 SER A CA 1
ATOM 3878 C C . SER A 1 286 ? 109.15976 115.52496 103.85522 1.000 150.22653 304 SER A C 1
ATOM 3879 O O . SER A 1 286 ? 110.32285 115.12940 103.95078 1.000 151.91546 304 SER A O 1
ATOM 3887 N N . VAL A 1 287 ? 108.48833 116.04238 104.87976 1.000 143.00388 305 VAL A N 1
ATOM 3888 C CA . VAL A 1 287 ? 109.08826 116.24271 106.19316 1.000 139.01608 305 VAL A CA 1
ATOM 3889 C C . VAL A 1 287 ? 108.40930 115.33651 107.20355 1.000 145.83005 305 VAL A C 1
ATOM 3890 O O . VAL A 1 287 ? 107.19915 115.44317 107.42664 1.000 153.51664 305 VAL A O 1
ATOM 3903 N N . VAL A 1 288 ? 109.18987 114.45248 107.81870 1.000 148.07458 306 VAL A N 1
ATOM 3904 C CA . VAL A 1 288 ? 108.71425 113.52239 108.83626 1.000 148.15714 306 VAL A CA 1
ATOM 3905 C C . VAL A 1 288 ? 109.32581 113.91853 110.17099 1.000 143.08005 306 VAL A C 1
ATOM 3906 O O . VAL A 1 288 ? 110.48656 114.33370 110.23247 1.000 144.80970 306 VAL A O 1
ATOM 3919 N N . MET A 1 289 ? 108.55034 113.78899 111.23758 1.000 139.41785 307 MET A N 1
ATOM 3920 C CA . MET A 1 289 ? 108.90988 114.33287 112.53672 1.000 132.93482 307 MET A CA 1
ATOM 3921 C C . MET A 1 289 ? 109.03897 113.20037 113.54343 1.000 140.88456 307 MET A C 1
ATOM 3922 O O . MET A 1 289 ? 108.12097 112.39018 113.69017 1.000 150.01499 307 MET A O 1
ATOM 3936 N N . ASP A 1 290 ? 110.17927 113.13764 114.22445 1.000 142.66091 308 ASP A N 1
ATOM 3937 C CA . ASP A 1 290 ? 110.35176 112.25144 115.37332 1.000 149.96279 308 ASP A CA 1
ATOM 3938 C C . ASP A 1 290 ? 109.62388 112.82692 116.58385 1.000 152.31786 308 ASP A C 1
ATOM 3939 O O . ASP A 1 290 ? 109.99769 113.88504 117.09595 1.000 155.38157 308 ASP A O 1
ATOM 3948 N N . VAL A 1 291 ? 108.59083 112.12897 117.04500 1.000 148.63709 309 VAL A N 1
ATOM 3949 C CA . VAL A 1 291 ? 107.79317 112.51031 118.20612 1.000 143.11464 309 VAL A CA 1
ATOM 3950 C C . VAL A 1 291 ? 107.88855 111.43829 119.28043 1.000 148.39544 309 VAL A C 1
ATOM 3951 O O . VAL A 1 291 ? 107.86290 110.24414 118.97264 1.000 149.41709 309 VAL A O 1
ATOM 3964 N N . VAL A 1 292 ? 108.02529 111.85981 120.53739 1.000 152.59610 310 VAL A N 1
ATOM 3965 C CA . VAL A 1 292 ? 108.57175 111.00713 121.58557 1.000 154.50877 310 VAL A CA 1
ATOM 3966 C C . VAL A 1 292 ? 107.61869 110.97316 122.77620 1.000 157.92666 310 VAL A C 1
ATOM 3967 O O . VAL A 1 292 ? 107.92663 111.47554 123.86057 1.000 160.32712 310 VAL A O 1
ATOM 3980 N N . TYR A 1 293 ? 106.41239 110.45669 122.53559 1.000 158.54023 311 TYR A N 1
ATOM 3981 C CA . TYR A 1 293 ? 105.32982 110.43794 123.51674 1.000 152.95130 311 TYR A CA 1
ATOM 3982 C C . TYR A 1 293 ? 105.54580 109.45609 124.65944 1.000 151.20918 311 TYR A C 1
ATOM 3983 O O . TYR A 1 293 ? 104.90764 109.60648 125.70009 1.000 156.16591 311 TYR A O 1
ATOM 4001 N N . ASN A 1 294 ? 106.38631 108.43850 124.49462 1.000 147.35707 312 ASN A N 1
ATOM 4002 C CA . ASN A 1 294 ? 106.43104 107.36942 125.48608 1.000 147.75266 312 ASN A CA 1
ATOM 4003 C C . ASN A 1 294 ? 106.918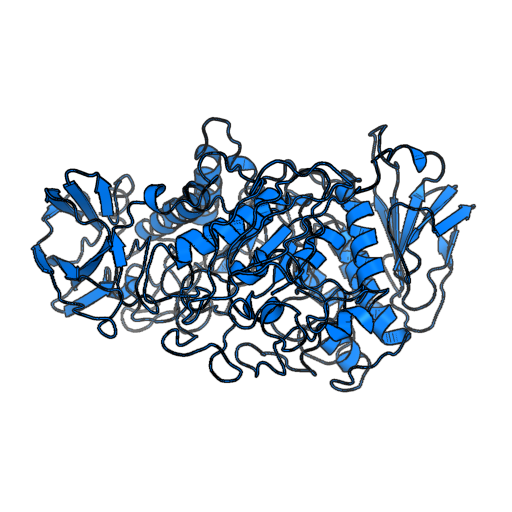79 107.83892 126.84574 1.000 152.28939 312 ASN A C 1
ATOM 4004 O O . ASN A 1 294 ? 106.56680 107.22676 127.85645 1.000 158.71330 312 ASN A O 1
ATOM 4015 N N . HIS A 1 295 ? 107.72579 108.88881 126.90999 1.000 152.89976 313 HIS A N 1
ATOM 4016 C CA . HIS A 1 295 ? 108.24546 109.35095 128.18849 1.000 159.59603 313 HIS A CA 1
ATOM 4017 C C . HIS A 1 295 ? 108.45500 110.84874 128.09838 1.000 158.41694 313 HIS A C 1
ATOM 4018 O O . HIS A 1 295 ? 108.43459 111.42594 127.01278 1.000 164.90031 313 HIS A O 1
ATOM 4032 N N . THR A 1 296 ? 108.64962 111.48666 129.24496 1.000 159.71108 314 THR A N 1
ATOM 4033 C CA . THR A 1 296 ? 109.03462 112.88426 129.23684 1.000 161.45990 314 THR A CA 1
ATOM 4034 C C . THR A 1 296 ? 110.33483 113.09707 129.98961 1.000 159.76401 314 THR A C 1
ATOM 4035 O O . THR A 1 296 ? 110.78388 112.25428 130.76646 1.000 165.81624 314 THR A O 1
ATOM 4046 N N . PHE A 1 297 ? 110.93179 114.25654 129.72914 1.000 154.74505 315 PHE A N 1
ATOM 4047 C CA . PHE A 1 297 ? 112.19935 114.61133 130.34538 1.000 153.07053 315 PHE A CA 1
ATOM 4048 C C . PHE A 1 297 ? 112.16145 114.52453 131.85854 1.000 154.78291 315 PHE A C 1
ATOM 4049 O O . PHE A 1 297 ? 113.15697 114.14976 132.48360 1.000 157.79861 315 PHE A O 1
ATOM 4066 N N . SER A 1 298 ? 111.02501 114.84612 132.46417 1.000 162.65461 316 SER A N 1
ATOM 4067 C CA . SER A 1 298 ? 110.99200 115.15263 133.88642 1.000 170.70064 316 SER A CA 1
ATOM 4068 C C . SER A 1 298 ? 109.74818 114.59789 134.54921 1.000 169.83814 316 SER A C 1
ATOM 4069 O O . SER A 1 298 ? 108.63381 114.78654 134.05634 1.000 172.91307 316 SER A O 1
ATOM 4077 N N . ASN A 1 299 ? 109.94753 113.94565 135.68179 1.000 162.82405 317 ASN A N 1
ATOM 4078 C CA . ASN A 1 299 ? 108.84266 113.50879 136.51188 1.000 163.25609 317 ASN A CA 1
ATOM 4079 C C . ASN A 1 299 ? 108.08964 114.66632 137.14014 1.000 167.91834 317 ASN A C 1
ATOM 4080 O O . ASN A 1 299 ? 107.10682 114.42322 137.84529 1.000 167.87791 317 ASN A O 1
ATOM 4091 N N . ASP A 1 300 ? 108.53423 115.90617 136.93810 1.000 170.00060 318 ASP A N 1
ATOM 4092 C CA . ASP A 1 300 ? 107.76626 117.08127 137.32674 1.000 178.11944 318 ASP A CA 1
ATOM 4093 C C . ASP A 1 300 ? 107.31790 117.90402 136.12480 1.000 179.30164 318 ASP A C 1
ATOM 4094 O O . ASP A 1 300 ? 106.97638 119.08118 136.27275 1.000 182.72291 318 ASP A O 1
ATOM 4103 N N . SER A 1 301 ? 107.30604 117.30237 134.94078 1.000 176.53935 319 SER A N 1
ATOM 4104 C CA . SER A 1 301 ? 106.58910 117.86190 133.80445 1.000 176.69451 319 SER A CA 1
ATOM 4105 C C . SER A 1 301 ? 105.16787 118.27139 134.17656 1.000 175.93113 319 SER A C 1
ATOM 4106 O O . SER A 1 301 ? 104.56376 117.75033 135.11641 1.000 180.72588 319 SER A O 1
ATOM 4114 N N . CYS A 1 302 ? 104.64760 119.22860 133.40932 1.000 166.89895 320 CYS A N 1
ATOM 4115 C CA . CYS A 1 302 ? 103.24618 119.63433 133.46357 1.000 171.54075 320 CYS A CA 1
ATOM 4116 C C . CYS A 1 302 ? 102.25821 118.50304 133.73424 1.000 170.89276 320 CYS A C 1
ATOM 4117 O O . CYS A 1 302 ? 101.38678 118.62763 134.60082 1.000 175.96863 320 CYS A O 1
ATOM 4125 N N . PHE A 1 303 ? 102.37801 117.38683 133.01648 1.000 163.94017 321 PHE A N 1
ATOM 4126 C CA . PHE A 1 303 ? 101.48860 116.25509 133.26202 1.000 162.35136 321 PHE A CA 1
ATOM 4127 C C . PHE A 1 303 ? 101.35827 115.94910 134.74648 1.000 166.01542 321 PHE A C 1
ATOM 4128 O O . PHE A 1 303 ? 100.26992 116.06113 135.31700 1.000 171.36277 321 PHE A O 1
ATOM 4145 N N . ASN A 1 304 ? 102.45445 115.58040 135.40073 1.000 166.45734 322 ASN A N 1
ATOM 4146 C CA . ASN A 1 304 ? 102.36353 115.32225 136.83182 1.000 167.58244 322 ASN A CA 1
ATOM 4147 C C . ASN A 1 304 ? 101.93017 116.55887 137.59708 1.000 171.99349 322 ASN A C 1
ATOM 4148 O O . ASN A 1 304 ? 101.22749 116.44651 138.60670 1.000 172.99995 322 ASN A O 1
ATOM 4159 N N . ARG A 1 305 ? 102.32023 117.74160 137.13777 1.000 172.60058 323 ARG A N 1
ATOM 4160 C CA . ARG A 1 305 ? 101.84028 118.95306 137.78467 1.000 176.22030 323 ARG A CA 1
ATOM 4161 C C . ARG A 1 305 ? 100.33887 119.14892 137.62489 1.000 174.82930 323 ARG A C 1
ATOM 4162 O O . ARG A 1 305 ? 99.70991 119.76988 138.48645 1.000 170.66724 323 ARG A O 1
ATOM 4183 N N . THR A 1 306 ? 99.73888 118.63955 136.55621 1.000 174.07495 324 THR A N 1
ATOM 4184 C CA . THR A 1 306 ? 98.33809 118.94110 136.29099 1.000 167.70065 324 THR A CA 1
ATOM 4185 C C . THR A 1 306 ? 97.37682 117.88190 136.81011 1.000 168.13020 324 THR A C 1
ATOM 4186 O O . THR A 1 306 ? 96.29795 118.22456 137.29648 1.000 174.67651 324 THR A O 1
ATOM 4197 N N . VAL A 1 307 ? 97.73137 116.60604 136.70883 1.000 168.11951 325 VAL A N 1
ATOM 4198 C CA . VAL A 1 307 ? 96.94882 115.52116 137.29708 1.000 164.56219 325 VAL A CA 1
ATOM 4199 C C . VAL A 1 307 ? 97.92903 114.55697 137.94790 1.000 159.24136 325 VAL A C 1
ATOM 4200 O O . VAL A 1 307 ? 98.19212 113.47215 137.41167 1.000 158.23820 325 VAL A O 1
ATOM 4213 N N . PRO A 1 308 ? 98.48347 114.90827 139.10071 1.000 156.78270 326 PRO A N 1
ATOM 4214 C CA . PRO A 1 308 ? 99.53320 114.08055 139.69932 1.000 161.15413 326 PRO A CA 1
ATOM 4215 C C . PRO A 1 308 ? 99.08736 112.64390 139.90784 1.000 163.38300 326 PRO A C 1
ATOM 4216 O O . PRO A 1 308 ? 98.07037 112.37591 140.54733 1.000 160.45293 326 PRO A O 1
ATOM 4227 N N . GLY A 1 309 ? 99.86713 111.71777 139.35434 1.000 163.90584 327 GLY A N 1
ATOM 4228 C CA . GLY A 1 309 ? 99.58791 110.29689 139.40082 1.000 162.11918 327 GLY A CA 1
ATOM 4229 C C . GLY A 1 309 ? 98.58904 109.76302 138.39932 1.000 158.95901 327 GLY A C 1
ATOM 4230 O O . GLY A 1 309 ? 98.28372 108.56579 138.44394 1.000 151.17866 327 GLY A O 1
ATOM 4234 N N . TYR A 1 310 ? 98.05963 110.59268 137.50790 1.000 162.75618 328 TYR A N 1
ATOM 4235 C CA . TYR A 1 310 ? 97.28438 110.08005 136.38545 1.000 163.18164 328 TYR A CA 1
ATOM 4236 C C . TYR A 1 310 ? 98.13507 109.75936 135.16650 1.000 161.74225 328 TYR A C 1
ATOM 4237 O O . TYR A 1 310 ? 98.07348 108.65013 134.63272 1.000 165.09049 328 TYR A O 1
ATOM 4255 N N . TYR A 1 311 ? 98.90241 110.73759 134.69746 1.000 159.67911 329 TYR A N 1
ATOM 4256 C CA . TYR A 1 311 ? 99.52101 110.62997 133.38391 1.000 159.09947 329 TYR A CA 1
ATOM 4257 C C . TYR A 1 311 ? 100.69635 109.66364 133.38121 1.000 159.93738 329 TYR A C 1
ATOM 4258 O O . TYR A 1 311 ? 101.01754 109.08517 132.33842 1.000 155.54380 329 TYR A O 1
ATOM 4276 N N . TYR A 1 312 ? 101.33867 109.47339 134.52572 1.000 160.42964 330 TYR A N 1
ATOM 4277 C CA . TYR A 1 312 ? 102.47249 108.57117 134.66979 1.000 159.54754 330 TYR A CA 1
ATOM 4278 C C . TYR A 1 312 ? 102.04653 107.29886 135.37610 1.000 159.12719 330 TYR A C 1
ATOM 4279 O O . TYR A 1 312 ? 101.43717 107.34702 136.44716 1.000 163.05473 330 TYR A O 1
ATOM 4297 N N . ARG A 1 313 ? 102.39221 106.16629 134.78106 1.000 157.55482 331 ARG A N 1
ATOM 4298 C CA . ARG A 1 313 ? 102.21085 104.89618 135.45595 1.000 160.25629 331 ARG A CA 1
ATOM 4299 C C . ARG A 1 313 ? 103.03921 104.85626 136.72939 1.000 172.58573 331 ARG A C 1
ATOM 4300 O O . ARG A 1 313 ? 104.12436 105.43323 136.81478 1.000 177.91731 331 ARG A O 1
ATOM 4321 N N . MET A 1 314 ? 102.49269 104.18655 137.73762 1.000 178.14054 332 MET A N 1
ATOM 4322 C CA . MET A 1 314 ? 103.08845 104.15536 139.06589 1.000 178.57994 332 MET A CA 1
ATOM 4323 C C . MET A 1 314 ? 102.80463 102.79452 139.67624 1.000 179.84329 332 MET A C 1
ATOM 4324 O O . MET A 1 314 ? 101.64004 102.43881 139.87442 1.000 183.07619 332 MET A O 1
ATOM 4338 N N . HIS A 1 315 ? 103.85499 102.03890 139.99014 1.000 173.75682 333 HIS A N 1
ATOM 4339 C CA . HIS A 1 315 ? 103.63497 100.79125 140.70202 1.000 173.76798 333 HIS A CA 1
ATOM 4340 C C . HIS A 1 315 ? 103.15359 101.05448 142.11150 1.000 174.31215 333 HIS A C 1
ATOM 4341 O O . HIS A 1 315 ? 102.58422 100.16168 142.74403 1.000 170.92518 333 HIS A O 1
ATOM 4355 N N . SER A 1 316 ? 103.37680 102.26317 142.60705 1.000 177.72165 334 SER A N 1
ATOM 4356 C CA . SER A 1 316 ? 102.85726 102.70212 143.88602 1.000 182.25119 334 SER A CA 1
ATOM 4357 C C . SER A 1 316 ? 102.71296 104.20914 143.82718 1.000 180.77799 334 SER A C 1
ATOM 4358 O O . SER A 1 316 ? 103.46399 104.88882 143.12450 1.000 177.46470 334 SER A O 1
ATOM 4366 N N . SER A 1 317 ? 101.76079 104.73230 144.59373 1.000 180.57930 335 SER A N 1
ATOM 4367 C CA . SER A 1 317 ? 101.69121 106.17355 144.76726 1.000 184.17198 335 SER A CA 1
ATOM 4368 C C . SER A 1 317 ? 103.00057 106.74368 145.28443 1.000 183.68286 335 SER A C 1
ATOM 4369 O O . SER A 1 317 ? 103.17116 107.96649 145.28588 1.000 179.17341 335 SER A O 1
ATOM 4377 N N . SER A 1 318 ? 103.91948 105.88945 145.72325 1.000 185.18922 336 SER A N 1
ATOM 4378 C CA . SER A 1 318 ? 105.27735 106.29195 146.04768 1.000 190.99852 336 SER A CA 1
ATOM 4379 C C . SER A 1 318 ? 106.22645 106.28470 144.85798 1.000 189.33145 336 SER A C 1
ATOM 4380 O O . SER A 1 318 ? 107.18903 107.05829 144.85304 1.000 189.74586 336 SER A O 1
ATOM 4388 N N . ALA A 1 319 ? 106.00041 105.44997 143.84671 1.000 185.62936 337 ALA A N 1
ATOM 4389 C CA . ALA A 1 319 ? 107.09256 105.09550 142.94626 1.000 179.70645 337 ALA A CA 1
ATOM 4390 C C . ALA A 1 319 ? 106.59507 104.88622 141.52648 1.000 177.34285 337 ALA A C 1
ATOM 4391 O O . ALA A 1 319 ? 105.82050 103.96424 141.25368 1.000 170.07312 337 ALA A O 1
ATOM 4398 N N . TYR A 1 320 ? 107.07349 105.75006 140.63613 1.000 177.91113 338 TYR A N 1
ATOM 4399 C CA . TYR A 1 320 ? 106.94150 105.56541 139.19916 1.000 175.29803 338 TYR A CA 1
ATOM 4400 C C . TYR A 1 320 ? 107.55564 104.24588 138.76376 1.000 171.22199 338 TYR A C 1
ATOM 4401 O O . TYR A 1 320 ? 108.48512 103.73047 139.38733 1.000 169.18728 338 TYR A O 1
ATOM 4419 N N . SER A 1 321 ? 107.01080 103.68712 137.69295 1.000 171.37462 339 SER A N 1
ATOM 4420 C CA . SER A 1 321 ? 107.74179 102.65419 136.99138 1.000 168.81546 339 SER A CA 1
ATOM 4421 C C . SER A 1 321 ? 108.72957 103.29966 136.02950 1.000 168.18132 339 SER A C 1
ATOM 4422 O O . SER A 1 321 ? 108.70545 104.50710 135.78865 1.000 165.15077 339 SER A O 1
ATOM 4430 N N . ASN A 1 322 ? 109.60848 102.47312 135.47396 1.000 168.89002 340 ASN A N 1
ATOM 4431 C CA . ASN A 1 322 ? 110.73713 102.95983 134.69339 1.000 170.86788 340 ASN A CA 1
ATOM 4432 C C . ASN A 1 322 ? 110.91600 102.14995 133.41879 1.000 170.44857 340 ASN A C 1
ATOM 4433 O O . ASN A 1 322 ? 112.03622 102.00516 132.92175 1.000 174.58668 340 ASN A O 1
ATOM 4444 N N . GLY A 1 323 ? 109.82908 101.63870 132.86357 1.000 167.91039 341 GLY A N 1
ATOM 4445 C CA . GLY A 1 323 ? 109.89903 100.78791 131.69540 1.000 174.14077 341 GLY A CA 1
ATOM 4446 C C . GLY A 1 323 ? 110.36889 101.44269 130.41263 1.000 175.86929 341 GLY A C 1
ATOM 4447 O O . GLY A 1 323 ? 110.25921 100.83881 129.34299 1.000 179.83530 341 GLY A O 1
ATOM 4451 N N . SER A 1 324 ? 110.90221 102.65828 130.48429 1.000 173.98936 342 SER A N 1
ATOM 4452 C CA . SER A 1 324 ? 111.36439 103.32431 129.27503 1.000 174.85012 342 SER A CA 1
ATOM 4453 C C . SER A 1 324 ? 112.76415 103.88410 129.44848 1.000 171.75335 342 SER A C 1
ATOM 4454 O O . SER A 1 324 ? 113.62206 103.70755 128.57971 1.000 170.06344 342 SER A O 1
ATOM 4462 N N . GLY A 1 325 ? 113.00788 104.54697 130.55864 1.000 169.66050 343 GLY A N 1
ATOM 4463 C CA . GLY A 1 325 ? 114.04486 105.55492 130.64071 1.000 164.09933 343 GLY A CA 1
ATOM 4464 C C . GLY A 1 325 ? 113.61301 106.68082 131.55214 1.000 172.61317 343 GLY A C 1
ATOM 4465 O O . GLY A 1 325 ? 112.42926 106.92854 131.77385 1.000 175.73917 343 GLY A O 1
ATOM 4469 N N . CYS A 1 326 ? 114.60315 107.37291 132.09308 1.000 171.55776 344 CYS A N 1
ATOM 4470 C CA . CYS A 1 326 ? 114.43180 108.61583 132.83827 1.000 178.77728 344 CYS A CA 1
ATOM 4471 C C . CYS A 1 326 ? 113.40994 108.50439 133.97281 1.000 180.70549 344 CYS A C 1
ATOM 4472 O O . CYS A 1 326 ? 112.94439 109.52243 134.49273 1.000 178.83786 344 CYS A O 1
ATOM 4480 N N . GLY A 1 327 ? 113.03383 107.29284 134.37379 1.000 177.97028 345 GLY A N 1
ATOM 4481 C CA . GLY A 1 327 ? 112.10214 107.14098 135.47430 1.000 178.09861 345 GLY A CA 1
ATOM 4482 C C . GLY A 1 327 ? 110.62380 107.37680 135.25733 1.000 181.85165 345 GLY A C 1
ATOM 4483 O O . GLY A 1 327 ? 109.92508 107.62281 136.24306 1.000 189.72063 345 GLY A O 1
ATOM 4487 N N . ASN A 1 328 ? 110.09754 107.33286 134.03742 1.000 173.33462 346 ASN A N 1
ATOM 4488 C CA . ASN A 1 328 ? 108.64711 107.43343 133.92707 1.000 167.61173 346 ASN A CA 1
ATOM 4489 C C . ASN A 1 328 ? 108.12768 106.66957 132.72257 1.000 163.58176 346 ASN A C 1
ATOM 4490 O O . ASN A 1 328 ? 108.85214 106.41998 131.75850 1.000 162.54439 346 ASN A O 1
ATOM 4501 N N . GLU A 1 329 ? 106.84290 106.31746 132.78964 1.000 165.18956 347 GLU A N 1
ATOM 4502 C CA . GLU A 1 329 ? 106.07349 105.90373 131.62540 1.000 165.30468 347 GLU A CA 1
ATOM 4503 C C . GLU A 1 329 ? 104.78871 106.71506 131.56018 1.000 164.55365 347 GLU A C 1
ATOM 4504 O O . GLU A 1 329 ? 104.02802 106.76529 132.53077 1.000 165.58967 347 GLU A O 1
ATOM 4516 N N . THR A 1 330 ? 104.54156 107.31786 130.40486 1.000 163.25581 348 THR A N 1
ATOM 4517 C CA . THR A 1 330 ? 103.25289 107.92031 130.09653 1.000 157.72188 348 THR A CA 1
ATOM 4518 C C . THR A 1 330 ? 102.10332 106.93040 130.18978 1.000 152.59953 348 THR A C 1
ATOM 4519 O O . THR A 1 330 ? 102.19173 105.79696 129.71709 1.000 152.70673 348 THR A O 1
ATOM 4530 N N . ALA A 1 331 ? 101.01733 107.37522 130.80951 1.000 152.41162 349 ALA A N 1
ATOM 4531 C CA . ALA A 1 331 ? 99.85408 106.54064 131.07396 1.000 166.79768 349 ALA A CA 1
ATOM 4532 C C . ALA A 1 331 ? 99.01505 106.25486 129.83014 1.000 170.69954 349 ALA A C 1
ATOM 4533 O O . ALA A 1 331 ? 97.78229 106.25041 129.90684 1.000 172.68018 349 ALA A O 1
ATOM 4540 N N . SER A 1 332 ? 99.65908 105.98675 128.69490 1.000 164.60056 350 SER A N 1
ATOM 4541 C CA . SER A 1 332 ? 98.97722 105.84147 127.41170 1.000 157.89664 350 SER A CA 1
ATOM 4542 C C . SER A 1 332 ? 97.65791 105.10134 127.56044 1.000 160.60525 350 SER A C 1
ATOM 4543 O O . SER A 1 332 ? 96.68336 105.39303 126.86536 1.000 161.59365 350 SER A O 1
ATOM 4551 N N . ASP A 1 333 ? 97.63705 104.11379 128.44564 1.000 163.40123 351 ASP A N 1
ATOM 4552 C CA . ASP A 1 333 ? 96.42742 103.34472 128.69091 1.000 159.89956 351 ASP A CA 1
ATOM 4553 C C . ASP A 1 333 ? 95.23380 104.22353 129.04236 1.000 156.39410 351 ASP A C 1
ATOM 4554 O O . ASP A 1 333 ? 94.09088 103.84404 128.77332 1.000 155.47616 351 ASP A O 1
ATOM 4563 N N . LYS A 1 334 ? 95.46167 105.39118 129.62909 1.000 154.67025 352 LYS A N 1
ATOM 4564 C CA . LYS A 1 334 ? 94.44452 106.09635 130.39874 1.000 156.92715 352 LYS A CA 1
ATOM 4565 C C . LYS A 1 334 ? 93.92611 107.31500 129.64611 1.000 159.36457 352 LYS A C 1
ATOM 4566 O O . LYS A 1 334 ? 94.70580 108.15549 129.18957 1.000 160.89928 352 LYS A O 1
ATOM 4585 N N . LEU A 1 335 ? 92.59708 107.40566 129.55230 1.000 158.38635 353 LEU A N 1
ATOM 4586 C CA . LEU A 1 335 ? 91.93268 108.11208 128.46035 1.000 157.32052 353 LEU A CA 1
ATOM 4587 C C . LEU A 1 335 ? 92.45599 109.52549 128.23768 1.000 152.76438 353 LEU A C 1
ATOM 4588 O O . LEU A 1 335 ? 92.79253 109.89997 127.10989 1.000 155.65414 353 LEU A O 1
ATOM 4604 N N . MET A 1 336 ? 92.57551 110.31491 129.29333 1.000 145.30186 354 MET A N 1
ATOM 4605 C CA . MET A 1 336 ? 92.93708 111.70278 129.04808 1.000 146.78285 354 MET A CA 1
ATOM 4606 C C . MET A 1 336 ? 94.38254 111.88792 128.62949 1.000 153.92904 354 MET A C 1
ATOM 4607 O O . MET A 1 336 ? 94.81287 113.03304 128.46901 1.000 155.18719 354 MET A O 1
ATOM 4621 N N . TYR A 1 337 ? 95.14450 110.81123 128.47428 1.000 152.07499 355 TYR A N 1
ATOM 4622 C CA . TYR A 1 337 ? 96.34253 110.79958 127.64467 1.000 147.52473 355 TYR A CA 1
ATOM 4623 C C . TYR A 1 337 ? 96.06489 110.37257 126.21452 1.000 146.90659 355 TYR A C 1
ATOM 4624 O O . TYR A 1 337 ? 96.49757 111.03430 125.26970 1.000 150.39575 355 TYR A O 1
ATOM 4642 N N . ARG A 1 338 ? 95.33006 109.28194 126.04328 1.000 149.70469 356 ARG A N 1
ATOM 4643 C CA . ARG A 1 338 ? 94.95196 108.85565 124.70702 1.000 146.88925 356 ARG A CA 1
ATOM 4644 C C . ARG A 1 338 ? 94.44223 110.02630 123.88799 1.000 146.50363 356 ARG A C 1
ATOM 4645 O O . ARG A 1 338 ? 94.84851 110.21564 122.73826 1.000 152.30602 356 ARG A O 1
ATOM 4666 N N . LYS A 1 339 ? 93.55760 110.83285 124.46004 1.000 146.95956 357 LYS A N 1
ATOM 4667 C CA . LYS A 1 339 ? 93.11951 112.02911 123.75510 1.000 151.86168 357 LYS A CA 1
ATOM 4668 C C . LYS A 1 339 ? 94.29017 112.94636 123.41429 1.000 154.85269 357 LYS A C 1
ATOM 4669 O O . LYS A 1 339 ? 94.51340 113.27234 122.24337 1.000 160.15577 357 LYS A O 1
ATOM 4688 N N . TYR A 1 340 ? 95.08177 113.32876 124.41925 1.000 149.72744 358 TYR A N 1
ATOM 4689 C CA . TYR A 1 340 ? 96.17069 114.28374 124.20643 1.000 149.49886 358 TYR A CA 1
ATOM 4690 C C . TYR A 1 340 ? 97.08740 113.91586 123.04899 1.000 150.75378 358 TYR A C 1
ATOM 4691 O O . TYR A 1 340 ? 97.46434 114.77715 122.24955 1.000 150.89842 358 TYR A O 1
ATOM 4709 N N . MET A 1 341 ? 97.48349 112.65339 122.95644 1.000 155.78114 359 MET A N 1
ATOM 4710 C CA . MET A 1 341 ? 98.15652 112.17883 121.75457 1.000 156.00019 359 MET A CA 1
ATOM 4711 C C . MET A 1 341 ? 97.29488 112.36604 120.51687 1.000 153.03421 359 MET A C 1
ATOM 4712 O O . MET A 1 341 ? 97.70477 113.02044 119.55433 1.000 153.81014 359 MET A O 1
ATOM 4726 N N . ILE A 1 342 ? 96.08596 111.81880 120.52709 1.000 146.34125 360 ILE A N 1
ATOM 4727 C CA . ILE A 1 342 ? 95.26897 111.85143 119.32308 1.000 137.28198 360 ILE A CA 1
ATOM 4728 C C . ILE A 1 342 ? 95.12284 113.27181 118.80358 1.000 142.80811 360 ILE A C 1
ATOM 4729 O O . ILE A 1 342 ? 95.31326 113.52538 117.61118 1.000 152.39141 360 ILE A O 1
ATOM 4745 N N . GLU A 1 343 ? 94.79308 114.22329 119.66756 1.000 143.78956 361 GLU A N 1
ATOM 4746 C CA . GLU A 1 343 ? 94.61988 115.59005 119.19409 1.000 147.27982 361 GLU A CA 1
ATOM 4747 C C . GLU A 1 343 ? 95.87796 116.42809 119.33805 1.000 145.94292 361 GLU A C 1
ATOM 4748 O O . GLU A 1 343 ? 95.78913 117.65558 119.44185 1.000 145.39390 361 GLU A O 1
ATOM 4760 N N . SER A 1 344 ? 97.04782 115.79976 119.37312 1.000 148.23910 362 SER A N 1
ATOM 4761 C CA . SER A 1 344 ? 98.32068 116.47406 119.15596 1.000 149.86665 362 SER A CA 1
ATOM 4762 C C . SER A 1 344 ? 98.93916 116.13437 117.80582 1.000 151.78031 362 SER A C 1
ATOM 4763 O O . SER A 1 344 ? 99.18201 117.01520 116.97982 1.000 152.55406 362 SER A O 1
ATOM 4771 N N . VAL A 1 345 ? 99.16156 114.84695 117.55544 1.000 148.40865 363 VAL A N 1
ATOM 4772 C CA . VAL A 1 345 ? 99.57916 114.36900 116.24102 1.000 145.75799 363 VAL A CA 1
ATOM 4773 C C . VAL A 1 345 ? 98.71999 114.94168 115.12695 1.000 145.45428 363 VAL A C 1
ATOM 4774 O O . VAL A 1 345 ? 99.23073 115.30414 114.06367 1.000 152.28822 363 VAL A O 1
ATOM 4787 N N . LYS A 1 346 ? 97.41299 115.02648 115.32838 1.000 141.57543 364 LYS A N 1
ATOM 4788 C CA . LYS A 1 346 ? 96.60415 115.80603 114.39901 1.000 145.46664 364 LYS A CA 1
ATOM 4789 C C . LYS A 1 346 ? 97.09864 117.24624 114.29083 1.000 149.27998 364 LYS A C 1
ATOM 4790 O O . LYS A 1 346 ? 97.30305 117.75521 113.18493 1.000 160.90519 364 LYS A O 1
ATOM 4809 N N . TYR A 1 347 ? 97.31848 117.91711 115.41814 1.000 140.98193 365 TYR A N 1
ATOM 4810 C CA . TYR A 1 347 ? 97.71269 119.32317 115.36774 1.000 141.44048 365 TYR A CA 1
ATOM 4811 C C . TYR A 1 347 ? 98.91432 119.58383 114.46391 1.000 142.74774 365 TYR A C 1
ATOM 4812 O O . TYR A 1 347 ? 98.84629 120.42147 113.56101 1.000 150.11522 365 TYR A O 1
ATOM 4830 N N . TRP A 1 348 ? 100.02468 118.88293 114.68272 1.000 134.28487 366 TRP A N 1
ATOM 4831 C CA . TRP A 1 348 ? 101.15652 118.99798 113.76221 1.000 141.40466 366 TRP A CA 1
ATOM 4832 C C . TRP A 1 348 ? 100.76906 118.76081 112.30922 1.000 143.07951 366 TRP A C 1
ATOM 4833 O O . TRP A 1 348 ? 101.21306 119.49056 111.41862 1.000 144.42341 366 TRP A O 1
ATOM 4854 N N . ALA A 1 349 ? 99.92830 117.77241 112.04276 1.000 140.92963 367 ALA A N 1
ATOM 4855 C CA . ALA A 1 349 ? 99.49824 117.55387 110.66740 1.000 139.53027 367 ALA A CA 1
ATOM 4856 C C . ALA A 1 349 ? 98.53969 118.63693 110.19660 1.000 140.19295 367 ALA A C 1
ATOM 4857 O O . ALA A 1 349 ? 98.59692 119.05584 109.03779 1.000 141.88297 367 ALA A O 1
ATOM 4864 N N . GLU A 1 350 ? 97.64724 119.09869 111.06583 1.000 148.75243 368 GLU A N 1
ATOM 4865 C CA . GLU A 1 350 ? 96.77775 120.21290 110.70872 1.000 147.55563 368 GLU A CA 1
ATOM 4866 C C . GLU A 1 350 ? 97.58466 121.41373 110.24177 1.000 145.96681 368 GLU A C 1
ATOM 4867 O O . GLU A 1 350 ? 97.43230 121.88625 109.11297 1.000 155.90123 368 GLU A O 1
ATOM 4879 N N . GLU A 1 351 ? 98.43785 121.92950 111.11264 1.000 135.79741 369 GLU A N 1
ATOM 4880 C CA . GLU A 1 351 ? 99.09253 123.21941 110.88458 1.000 137.27904 369 GLU A CA 1
ATOM 4881 C C . GLU A 1 351 ? 100.39402 123.11002 110.09645 1.000 140.00064 369 GLU A C 1
ATOM 4882 O O . GLU A 1 351 ? 100.44783 123.46270 108.91620 1.000 149.30118 369 GLU A O 1
ATOM 4894 N N . TYR A 1 352 ? 101.44481 122.60449 110.73521 1.000 131.70609 370 TYR A N 1
ATOM 4895 C CA . TYR A 1 352 ? 102.76642 122.54613 110.12221 1.000 131.52716 370 TYR A CA 1
ATOM 4896 C C . TYR A 1 352 ? 102.81483 121.70847 108.85942 1.000 139.10169 370 TYR A C 1
ATOM 4897 O O . TYR A 1 352 ? 103.85012 121.69439 108.19260 1.000 142.67453 370 TYR A O 1
ATOM 4915 N N . HIS A 1 353 ? 101.74652 121.00882 108.51701 1.000 145.92118 371 HIS A N 1
ATOM 4916 C CA . HIS A 1 353 ? 101.72819 120.10803 107.37185 1.000 150.89921 371 HIS A CA 1
ATOM 4917 C C . HIS A 1 353 ? 102.78183 119.00806 107.46670 1.000 149.44794 371 HIS A C 1
ATOM 4918 O O . HIS A 1 353 ? 103.22554 118.47533 106.44959 1.000 157.97369 371 HIS A O 1
ATOM 4932 N N . ILE A 1 354 ? 103.16231 118.62782 108.68546 1.000 138.72393 372 ILE A N 1
ATOM 4933 C CA . ILE A 1 354 ? 104.07923 117.51166 108.86386 1.000 136.21447 372 ILE A CA 1
ATOM 4934 C C . ILE A 1 354 ? 103.52148 116.30456 108.14365 1.000 138.87097 372 ILE A C 1
ATOM 4935 O O . ILE A 1 354 ? 102.31298 116.06031 108.15748 1.000 145.58326 372 ILE A O 1
ATOM 4951 N N . ASP A 1 355 ? 104.39077 115.55853 107.47811 1.000 137.44795 373 ASP A N 1
ATOM 4952 C CA . ASP A 1 355 ? 103.94481 114.43658 106.67158 1.000 141.15010 373 ASP A CA 1
ATOM 4953 C C . ASP A 1 355 ? 104.10331 113.07927 107.34272 1.000 141.07830 373 ASP A C 1
ATOM 4954 O O . ASP A 1 355 ? 103.75712 112.06903 106.72859 1.000 150.48431 373 ASP A O 1
ATOM 4963 N N . GLY A 1 356 ? 104.61137 113.00794 108.56272 1.000 136.29329 374 GLY A N 1
ATOM 4964 C CA . GLY A 1 356 ? 104.56850 111.74603 109.27818 1.000 139.38842 374 GLY A CA 1
ATOM 4965 C C . GLY A 1 356 ? 105.24597 111.83517 110.62635 1.000 139.76265 374 GLY A C 1
ATOM 4966 O O . GLY A 1 356 ? 106.03318 112.74592 110.89720 1.000 146.54982 374 GLY A O 1
ATOM 4970 N N . PHE A 1 357 ? 104.92409 110.85581 111.46428 1.000 136.30966 375 PHE A N 1
ATOM 4971 C CA . PHE A 1 357 ? 105.33146 110.82138 112.86258 1.000 135.30605 375 PHE A CA 1
ATOM 4972 C C . PHE A 1 357 ? 106.03368 109.52344 113.21846 1.000 142.89931 375 PHE A C 1
ATOM 4973 O O . PHE A 1 357 ? 105.46122 108.44125 113.06072 1.000 139.13947 375 PHE A O 1
ATOM 4990 N N . ARG A 1 358 ? 107.26823 109.63509 113.68829 1.000 150.34302 376 ARG A N 1
ATOM 4991 C CA . ARG A 1 358 ? 108.05366 108.50224 114.15467 1.000 147.83988 376 ARG A CA 1
ATOM 4992 C C . ARG A 1 358 ? 108.10980 108.53363 115.67929 1.000 150.26312 376 ARG A C 1
ATOM 4993 O O . ARG A 1 358 ? 108.61315 109.49694 116.26607 1.000 153.89242 376 ARG A O 1
ATOM 5014 N N . PHE A 1 359 ? 107.57968 107.48071 116.31017 1.000 145.79643 377 PHE A N 1
ATOM 5015 C CA . PHE A 1 359 ? 107.45751 107.37030 117.76446 1.000 151.17991 377 PHE A CA 1
ATOM 5016 C C . PHE A 1 359 ? 108.61399 106.60555 118.38578 1.000 156.80760 377 PHE A C 1
ATOM 5017 O O . PHE A 1 359 ? 108.86574 105.44823 118.04352 1.000 159.93811 377 PHE A O 1
ATOM 5034 N N . ASP A 1 360 ? 109.30767 107.26629 119.29660 1.000 158.91137 378 ASP A N 1
ATOM 5035 C CA . ASP A 1 360 ? 110.20011 106.58618 120.21852 1.000 164.24013 378 ASP A CA 1
ATOM 5036 C C . ASP A 1 360 ? 109.45449 105.59202 121.10666 1.000 164.55595 378 ASP A C 1
ATOM 5037 O O . ASP A 1 360 ? 108.42427 105.91442 121.70184 1.000 162.17067 378 ASP A O 1
ATOM 5046 N N . LEU A 1 361 ? 110.02555 104.39612 121.22440 1.000 165.01543 379 LEU A N 1
ATOM 5047 C CA . LEU A 1 361 ? 109.58686 103.34104 122.14382 1.000 159.39813 379 LEU A CA 1
ATOM 5048 C C . LEU A 1 361 ? 108.06875 103.19872 122.24600 1.000 156.01100 379 LEU A C 1
ATOM 5049 O O . LEU A 1 361 ? 107.49048 103.21057 123.33204 1.000 159.85671 379 LEU A O 1
ATOM 5065 N N . MET A 1 362 ? 107.41874 103.03633 121.09512 1.000 155.97127 380 MET A N 1
ATOM 5066 C CA . MET A 1 362 ? 105.99579 102.70445 121.05425 1.000 153.16035 380 MET A CA 1
ATOM 5067 C C . MET A 1 362 ? 105.59052 101.64006 122.06424 1.000 150.36127 380 MET A C 1
ATOM 5068 O O . MET A 1 362 ? 104.49481 101.69536 122.62743 1.000 153.55665 380 MET A O 1
ATOM 5082 N N . GLY A 1 363 ? 106.45459 100.67070 122.30123 1.000 148.25136 381 GLY A N 1
ATOM 5083 C CA . GLY A 1 363 ? 106.15001 99.62451 123.25012 1.000 153.31126 381 GLY A CA 1
ATOM 5084 C C . GLY A 1 363 ? 105.65590 100.07225 124.60994 1.000 160.76754 381 GLY A C 1
ATOM 5085 O O . GLY A 1 363 ? 104.99669 99.29046 125.29627 1.000 170.70809 381 GLY A O 1
ATOM 5089 N N . ILE A 1 364 ? 105.94269 101.30407 125.02724 1.000 159.81338 382 ILE A N 1
ATOM 5090 C CA . ILE A 1 364 ? 105.33434 101.80524 126.25673 1.000 157.94589 382 ILE A CA 1
ATOM 5091 C C . ILE A 1 364 ? 103.85665 102.13102 126.05742 1.000 157.95267 382 ILE A C 1
ATOM 5092 O O . ILE A 1 364 ? 103.02504 101.82737 126.91967 1.000 158.39620 382 ILE A O 1
ATOM 5108 N N . HIS A 1 365 ? 103.49834 102.73478 124.92940 1.000 154.38767 383 HIS A N 1
ATOM 5109 C CA . HIS A 1 365 ? 102.09365 103.00402 124.64786 1.000 145.63170 383 HIS A CA 1
ATOM 5110 C C . HIS A 1 365 ? 101.27698 101.72452 124.58610 1.000 153.19260 383 HIS A C 1
ATOM 5111 O O . HIS A 1 365 ? 101.77394 100.65396 124.23588 1.000 162.86334 383 HIS A O 1
ATOM 5125 N N . ASP A 1 366 ? 100.00927 101.84984 124.95214 1.000 154.93040 384 ASP A N 1
ATOM 5126 C CA . ASP A 1 366 ? 99.02505 100.82818 124.64385 1.000 163.31837 384 ASP A CA 1
ATOM 5127 C C . ASP A 1 366 ? 98.59703 100.92372 123.18546 1.000 164.41143 384 ASP A C 1
ATOM 5128 O O . ASP A 1 366 ? 98.34111 102.00942 122.66095 1.000 159.38814 384 ASP A O 1
ATOM 5137 N N . ILE A 1 367 ? 98.48510 99.75867 122.55024 1.000 165.26396 385 ILE A N 1
ATOM 5138 C CA . ILE A 1 367 ? 98.01470 99.66624 121.17228 1.000 160.70329 385 ILE A CA 1
ATOM 5139 C C . ILE A 1 367 ? 96.66067 100.33739 120.99914 1.000 162.32710 385 ILE A C 1
ATOM 5140 O O . ILE A 1 367 ? 96.40772 100.99698 119.98550 1.000 164.68462 385 ILE A O 1
ATOM 5156 N N . THR A 1 368 ? 95.77802 100.20404 121.97812 1.000 162.69101 386 THR A N 1
ATOM 5157 C CA . THR A 1 368 ? 94.49998 100.90435 121.91947 1.000 157.28241 386 THR A CA 1
ATOM 5158 C C . THR A 1 368 ? 94.62633 102.41855 121.97103 1.000 150.41547 386 THR A C 1
ATOM 5159 O O . THR A 1 368 ? 93.59404 103.09165 122.02236 1.000 147.04830 386 THR A O 1
ATOM 5170 N N . THR A 1 369 ? 95.83162 102.97759 121.98274 1.000 150.62470 387 THR A N 1
ATOM 5171 C CA . THR A 1 369 ? 96.02118 104.39279 121.69999 1.000 150.83120 387 THR A CA 1
ATOM 5172 C C . THR A 1 369 ? 96.60129 104.64559 120.31819 1.000 156.44698 387 THR A C 1
ATOM 5173 O O . THR A 1 369 ? 96.11614 105.51783 119.59466 1.000 156.44972 387 THR A O 1
ATOM 5184 N N . MET A 1 370 ? 97.61885 103.88935 119.91834 1.000 162.19118 388 MET A N 1
ATOM 5185 C CA . MET A 1 370 ? 98.10789 103.98696 118.54846 1.000 159.53480 388 MET A CA 1
ATOM 5186 C C . MET A 1 370 ? 96.98718 103.77808 117.54665 1.000 158.24175 388 MET A C 1
ATOM 5187 O O . MET A 1 370 ? 96.87953 104.51496 116.56336 1.000 162.33972 388 MET A O 1
ATOM 5201 N N . ASN A 1 371 ? 96.12575 102.79842 117.78463 1.000 154.79468 389 ASN A N 1
ATOM 5202 C CA . ASN A 1 371 ? 95.02036 102.58940 116.86394 1.000 148.90147 389 ASN A CA 1
ATOM 5203 C C . ASN A 1 371 ? 94.13457 103.81916 116.75152 1.000 149.64936 389 ASN A C 1
ATOM 5204 O O . ASN A 1 371 ? 93.59006 104.08260 115.67553 1.000 151.86579 389 ASN A O 1
ATOM 5215 N N . ASP A 1 372 ? 93.96787 104.58682 117.82707 1.000 150.79335 390 ASP A N 1
ATOM 5216 C CA . ASP A 1 372 ? 93.11308 105.76238 117.70598 1.000 155.47787 390 ASP A CA 1
ATOM 5217 C C . ASP A 1 372 ? 93.80627 106.92118 116.99764 1.000 158.88694 390 ASP A C 1
ATOM 5218 O O . ASP A 1 372 ? 93.18214 107.60383 116.17891 1.000 165.00493 390 ASP A O 1
ATOM 5227 N N . ILE A 1 373 ? 95.08668 107.16145 117.27825 1.000 157.62564 391 ILE A N 1
ATOM 5228 C CA . ILE A 1 373 ? 95.80689 108.21677 116.56625 1.000 151.33735 391 ILE A CA 1
ATOM 5229 C C . ILE A 1 373 ? 95.77911 107.95775 115.06691 1.000 152.88257 391 ILE A C 1
ATOM 5230 O O . ILE A 1 373 ? 95.38343 108.81823 114.27455 1.000 152.37128 391 ILE A O 1
ATOM 5246 N N . ARG A 1 374 ? 96.17228 106.75384 114.66237 1.000 152.25714 392 ARG A N 1
ATOM 5247 C CA . ARG A 1 374 ? 96.02046 106.33391 113.27524 1.000 149.22358 392 ARG A CA 1
ATOM 5248 C C . ARG A 1 374 ? 94.62104 106.60909 112.75507 1.000 153.15034 392 ARG A C 1
ATOM 5249 O O . ARG A 1 374 ? 94.44702 107.24775 111.71326 1.000 157.24760 392 ARG A O 1
ATOM 5270 N N . SER A 1 375 ? 93.60654 106.12888 113.46496 1.000 155.78002 393 SER A N 1
ATOM 5271 C CA . SER A 1 375 ? 92.23827 106.35792 113.02374 1.000 157.01774 393 SER A CA 1
ATOM 5272 C C . SER A 1 375 ? 91.85183 107.83038 113.06998 1.000 155.67059 393 SER A C 1
ATOM 5273 O O . SER A 1 375 ? 91.02043 108.26897 112.27078 1.000 156.78174 393 SER A O 1
ATOM 5281 N N . ALA A 1 376 ? 92.42663 108.61080 113.98263 1.000 155.16440 394 ALA A N 1
ATOM 5282 C CA . ALA A 1 376 ? 92.08632 110.02894 114.02974 1.000 148.13029 394 ALA A CA 1
ATOM 5283 C C . ALA A 1 376 ? 92.68537 110.80118 112.86099 1.000 153.05474 394 ALA A C 1
ATOM 5284 O O . ALA A 1 376 ? 92.02448 111.67301 112.28899 1.000 165.07370 394 ALA A O 1
ATOM 5291 N N . LEU A 1 377 ? 93.92714 110.49923 112.48459 1.000 150.75048 395 LEU A N 1
ATOM 5292 C CA . LEU A 1 377 ? 94.49348 111.07409 111.26617 1.000 154.95119 395 LEU A CA 1
ATOM 5293 C C . LEU A 1 377 ? 93.64488 110.75944 110.04521 1.000 156.67216 395 LEU A C 1
ATOM 5294 O O . LEU A 1 377 ? 93.35823 111.64280 109.23147 1.000 157.59126 395 LEU A O 1
ATOM 5310 N N . ASP A 1 378 ? 93.21108 109.51212 109.90750 1.000 160.93383 396 ASP A N 1
ATOM 5311 C CA . ASP A 1 378 ? 92.47116 109.13887 108.71332 1.000 164.43193 396 ASP A CA 1
ATOM 5312 C C . ASP A 1 378 ? 91.24017 109.99762 108.48018 1.000 161.77283 396 ASP A C 1
ATOM 5313 O O . ASP A 1 378 ? 90.69411 109.96052 107.37417 1.000 167.86469 396 ASP A O 1
ATOM 5322 N N . GLY A 1 379 ? 90.79146 110.77374 109.46393 1.000 154.20572 397 GLY A N 1
ATOM 5323 C CA . GLY A 1 379 ? 89.65761 111.64860 109.25969 1.000 153.81127 397 GLY A CA 1
ATOM 5324 C C . GLY A 1 379 ? 89.94024 113.12980 109.34348 1.000 155.42615 397 GLY A C 1
ATOM 5325 O O . GLY A 1 379 ? 88.98868 113.92168 109.36642 1.000 158.38890 397 GLY A O 1
ATOM 5329 N N . LEU A 1 380 ? 91.20305 113.54802 109.40027 1.000 155.62581 398 LEU A N 1
ATOM 5330 C CA . LEU A 1 380 ? 91.48899 114.96910 109.56330 1.000 157.07917 398 LEU A CA 1
ATOM 5331 C C . LEU A 1 380 ? 91.04058 115.75870 108.33942 1.000 162.59999 398 LEU A C 1
ATOM 5332 O O . LEU A 1 380 ? 90.39715 116.80621 108.46183 1.000 159.29774 398 LEU A O 1
ATOM 5348 N N . TYR A 1 381 ? 91.38494 115.27132 107.15165 1.000 166.75081 399 TYR A N 1
ATOM 5349 C CA . TYR A 1 381 ? 91.07555 115.92378 105.88633 1.000 166.33598 399 TYR A CA 1
ATOM 5350 C C . TYR A 1 381 ? 89.92481 115.20394 105.20541 1.000 175.67283 399 TYR A C 1
ATOM 5351 O O . TYR A 1 381 ? 89.92090 113.97338 105.11034 1.000 178.76624 399 TYR A O 1
ATOM 5369 N N . SER A 1 382 ? 88.96140 115.98263 104.71848 1.000 180.59441 400 SER A N 1
ATOM 5370 C CA . SER A 1 382 ? 87.74422 115.41091 104.15967 1.000 182.07975 400 SER A CA 1
ATOM 5371 C C . SER A 1 382 ? 88.01948 114.50061 102.97125 1.000 184.15965 400 SER A C 1
ATOM 5372 O O . SER A 1 382 ? 87.24525 113.57142 102.72064 1.000 184.01613 400 SER A O 1
ATOM 5380 N N . ASP A 1 383 ? 89.09873 114.72807 102.23242 1.000 182.54119 401 ASP A N 1
ATOM 5381 C CA . ASP A 1 383 ? 89.41283 113.83338 101.12632 1.000 183.64929 401 ASP A CA 1
ATOM 5382 C C . ASP A 1 383 ? 90.15475 112.57794 101.56729 1.000 187.34453 401 ASP A C 1
ATOM 5383 O O . ASP A 1 383 ? 90.58177 111.79963 100.70964 1.000 191.53560 401 ASP A O 1
ATOM 5392 N N . GLY A 1 384 ? 90.33693 112.37224 102.86987 1.000 185.25273 402 GLY A N 1
ATOM 5393 C CA . GLY A 1 384 ? 91.05180 111.21529 103.36831 1.000 178.98682 402 GLY A CA 1
ATOM 5394 C C . GLY A 1 384 ? 92.54343 111.22379 103.13787 1.000 175.33094 402 GLY A C 1
ATOM 5395 O O . GLY A 1 384 ? 93.21483 110.25616 103.51292 1.000 172.38527 402 GLY A O 1
ATOM 5399 N N . SER A 1 385 ? 93.08525 112.28129 102.53790 1.000 174.99566 403 SER A N 1
ATOM 5400 C CA . SER A 1 385 ? 94.52258 112.35583 102.31522 1.000 175.01246 403 SER A CA 1
ATOM 5401 C C . SER A 1 385 ? 95.30738 112.08608 103.59080 1.000 172.03814 403 SER A C 1
ATOM 5402 O O . SER A 1 385 ? 96.35796 111.43551 103.55700 1.000 172.10197 403 SER A O 1
ATOM 5410 N N . GLY A 1 386 ? 94.79375 112.54380 104.73016 1.000 161.55352 404 GLY A N 1
ATOM 5411 C CA . GLY A 1 386 ? 95.42463 112.23046 106.00092 1.000 159.70207 404 GLY A CA 1
ATOM 5412 C C . GLY A 1 386 ? 95.76029 110.76580 106.18869 1.000 155.70544 404 GLY A C 1
ATOM 5413 O O . GLY A 1 386 ? 96.71251 110.43201 106.89405 1.000 153.71946 404 GLY A O 1
ATOM 5417 N N . LYS A 1 387 ? 95.01149 109.87319 105.54783 1.000 154.25124 405 LYS A N 1
ATOM 5418 C CA . LYS A 1 387 ? 95.41478 108.47340 105.51461 1.000 154.08837 405 LYS A CA 1
ATOM 5419 C C . LYS A 1 387 ? 96.84404 108.28268 105.02663 1.000 159.29417 405 LYS A C 1
ATOM 5420 O O . LYS A 1 387 ? 97.50026 107.30943 105.40943 1.000 163.70291 405 LYS A O 1
ATOM 5439 N N . LYS A 1 388 ? 97.34370 109.17817 104.17951 1.000 156.57809 406 LYS A N 1
ATOM 5440 C CA . LYS A 1 388 ? 98.68306 109.01467 103.62559 1.000 153.66376 406 LYS A CA 1
ATOM 5441 C C . LYS A 1 388 ? 99.80472 109.36411 104.59760 1.000 153.38997 406 LYS A C 1
ATOM 5442 O O . LYS A 1 388 ? 100.93309 108.90740 104.39722 1.000 160.81111 406 LYS A O 1
ATOM 5461 N N . ILE A 1 389 ? 99.53395 110.15622 105.63372 1.000 147.70633 407 ILE A N 1
ATOM 5462 C CA . ILE A 1 389 ? 100.57308 110.52830 106.58956 1.000 148.46961 407 ILE A CA 1
ATOM 5463 C C . ILE A 1 389 ? 101.21536 109.28651 107.19440 1.000 153.09880 407 ILE A C 1
ATOM 5464 O O . ILE A 1 389 ? 100.52853 108.38960 107.69639 1.000 152.51424 407 ILE A O 1
ATOM 5480 N N . LEU A 1 390 ? 102.54571 109.22530 107.13251 1.000 153.91714 408 LEU A N 1
ATOM 5481 C CA . LEU A 1 390 ? 103.29243 108.09748 107.67962 1.000 151.06394 408 LEU A CA 1
ATOM 5482 C C . LEU A 1 390 ? 103.28718 108.11081 109.20228 1.000 151.69273 408 LEU A C 1
ATOM 5483 O O . LEU A 1 390 ? 103.35108 109.17060 109.82914 1.000 155.96033 408 LEU A O 1
ATOM 5499 N N . MET A 1 391 ? 103.23613 106.92032 109.80083 1.000 144.98096 409 MET A N 1
ATOM 5500 C CA . MET A 1 391 ? 103.39003 106.77388 111.24319 1.000 140.38280 409 MET A CA 1
ATOM 5501 C C . MET A 1 391 ? 104.14189 105.49569 111.59102 1.000 144.47911 409 MET A C 1
ATOM 5502 O O . MET A 1 391 ? 103.80928 104.42742 111.07276 1.000 151.51751 409 MET A O 1
ATOM 5516 N N . TYR A 1 392 ? 105.15811 105.59605 112.44691 1.000 142.99844 410 TYR A N 1
ATOM 5517 C CA . TYR A 1 392 ? 105.92175 104.41820 112.84828 1.000 142.82215 410 TYR A CA 1
ATOM 5518 C C . TYR A 1 392 ? 106.68779 104.72973 114.13069 1.000 144.42952 410 TYR A C 1
ATOM 5519 O O . TYR A 1 392 ? 106.64532 105.85038 114.64190 1.000 142.67949 410 TYR A O 1
ATOM 5537 N N . GLY A 1 393 ? 107.38531 103.72576 114.65502 1.000 146.05369 411 GLY A N 1
ATOM 5538 C CA . GLY A 1 393 ? 108.25133 103.96364 115.79640 1.000 155.22009 411 GLY A CA 1
ATOM 5539 C C . GLY A 1 393 ? 109.04860 102.73591 116.19259 1.000 154.11837 411 GLY A C 1
ATOM 5540 O O . GLY A 1 393 ? 109.04033 101.71679 115.50616 1.000 148.09384 411 GLY A O 1
ATOM 5544 N N . GLU A 1 394 ? 109.78308 102.87332 117.29619 1.000 154.57876 412 GLU A N 1
ATOM 5545 C CA . GLU A 1 394 ? 110.44864 101.74838 117.97163 1.000 150.71477 412 GLU A CA 1
ATOM 5546 C C . GLU A 1 394 ? 109.49200 100.85707 118.75617 1.000 149.74458 412 GLU A C 1
ATOM 5547 O O . GLU A 1 394 ? 108.83113 101.34430 119.68107 1.000 153.29911 412 GLU A O 1
ATOM 5559 N N . PRO A 1 395 ? 109.38132 99.56352 118.43702 1.000 144.89400 413 PRO A N 1
ATOM 5560 C CA . PRO A 1 395 ? 108.45764 98.70511 119.18335 1.000 147.31938 413 PRO A CA 1
ATOM 5561 C C . PRO A 1 395 ? 108.99310 98.19414 120.50643 1.000 151.25126 413 PRO A C 1
ATOM 5562 O O . PRO A 1 395 ? 108.18755 97.85383 121.38017 1.000 159.74328 413 PRO A O 1
ATOM 5573 N N . TRP A 1 396 ? 110.30480 98.12853 120.69665 1.000 148.52688 414 TRP A N 1
ATOM 5574 C CA . TRP A 1 396 ? 110.84092 97.64568 121.96301 1.000 158.44967 414 TRP A CA 1
ATOM 5575 C C . TRP A 1 396 ? 110.53830 98.61852 123.09309 1.000 158.46783 414 TRP A C 1
ATOM 5576 O O . TRP A 1 396 ? 110.41283 99.82708 122.89415 1.000 153.24685 414 TRP A O 1
ATOM 5597 N N . THR A 1 397 ? 110.43616 98.06781 124.29417 1.000 164.75129 415 THR A N 1
ATOM 5598 C CA . THR A 1 397 ? 110.40318 98.85596 125.51016 1.000 169.19962 415 THR A CA 1
ATOM 5599 C C . THR A 1 397 ? 111.79680 99.33370 125.89970 1.000 172.88337 415 THR A C 1
ATOM 5600 O O . THR A 1 397 ? 112.81284 98.92513 125.33569 1.000 174.44275 415 THR A O 1
ATOM 5611 N N . GLY A 1 398 ? 111.82066 100.22858 126.88262 1.000 174.27288 416 GLY A N 1
ATOM 5612 C CA . GLY A 1 398 ? 113.04351 100.74248 127.46415 1.000 176.27430 416 GLY A CA 1
ATOM 5613 C C . GLY A 1 398 ? 113.29807 100.28018 128.88337 1.000 178.81585 416 GLY A C 1
ATOM 5614 O O . GLY A 1 398 ? 114.02675 100.93763 129.63104 1.000 174.34672 416 GLY A O 1
ATOM 5618 N N . GLY A 1 399 ? 112.69613 99.16413 129.27280 1.000 183.17115 417 GLY A N 1
ATOM 5619 C CA . GLY A 1 399 ? 112.78998 98.69768 130.64394 1.000 180.46789 417 GLY A CA 1
ATOM 5620 C C . GLY A 1 399 ? 111.65762 97.73395 130.95706 1.000 184.69859 417 GLY A C 1
ATOM 5621 O O . GLY A 1 399 ? 111.06593 97.14021 130.05908 1.000 187.73675 417 GLY A O 1
ATOM 5625 N N . SER A 1 400 ? 111.38602 97.58563 132.24912 1.000 182.70249 418 SER A N 1
ATOM 5626 C CA . SER A 1 400 ? 110.22273 96.82824 132.70363 1.000 181.45000 418 SER A CA 1
ATOM 5627 C C . SER A 1 400 ? 108.95891 97.63084 132.44207 1.000 183.83065 418 SER A C 1
ATOM 5628 O O . SER A 1 400 ? 108.60012 98.51844 133.21674 1.000 185.50598 418 SER A O 1
ATOM 5636 N N . VAL A 1 401 ? 108.27391 97.32266 131.34008 1.000 183.35298 419 VAL A N 1
ATOM 5637 C CA . VAL A 1 401 ? 107.03373 98.01854 131.03098 1.000 181.79803 419 VAL A CA 1
ATOM 5638 C C . VAL A 1 401 ? 106.01262 97.71078 132.11190 1.000 179.34170 419 VAL A C 1
ATOM 5639 O O . VAL A 1 401 ? 105.84131 96.55567 132.51900 1.000 177.65812 419 VAL A O 1
ATOM 5652 N N . ALA A 1 402 ? 105.33018 98.74792 132.58863 1.000 174.16825 420 ALA A N 1
ATOM 5653 C CA . ALA A 1 402 ? 104.49981 98.60067 133.77366 1.000 169.37282 420 ALA A CA 1
ATOM 5654 C C . ALA A 1 402 ? 103.13759 97.97962 133.49358 1.000 165.91559 420 ALA A C 1
ATOM 5655 O O . ALA A 1 402 ? 102.47352 97.54624 134.43996 1.000 165.28074 420 ALA A O 1
ATOM 5662 N N . ILE A 1 403 ? 102.69630 97.92716 132.23556 1.000 164.53603 421 ILE A N 1
ATOM 5663 C CA . ILE A 1 403 ? 101.41371 97.32502 131.90119 1.000 162.12285 421 ILE A CA 1
ATOM 5664 C C . ILE A 1 403 ? 101.53351 96.34675 130.74354 1.000 163.47732 421 ILE A C 1
ATOM 5665 O O . ILE A 1 403 ? 102.43794 96.42047 129.91121 1.000 158.95230 421 ILE A O 1
ATOM 5681 N N . SER A 1 404 ? 100.57349 95.42692 130.71196 1.000 169.92106 422 SER A N 1
ATOM 5682 C CA . SER A 1 404 ? 100.65725 94.18074 129.96549 1.000 178.50110 422 SER A CA 1
ATOM 5683 C C . SER A 1 404 ? 100.35764 94.33901 128.48228 1.000 174.64062 422 SER A C 1
ATOM 5684 O O . SER A 1 404 ? 100.71576 93.45645 127.69643 1.000 172.64186 422 SER A O 1
ATOM 5692 N N . ASP A 1 405 ? 99.71164 95.42578 128.08177 1.000 173.53013 423 ASP A N 1
ATOM 5693 C CA . ASP A 1 405 ? 99.41270 95.68884 126.68106 1.000 172.91749 423 ASP A CA 1
ATOM 5694 C C . ASP A 1 405 ? 100.40863 96.69200 126.12078 1.000 170.32119 423 ASP A C 1
ATOM 5695 O O . ASP A 1 405 ? 100.45119 97.84776 126.55330 1.000 167.34942 423 ASP A O 1
ATOM 5704 N N . GLY A 1 406 ? 101.19429 96.24191 125.15547 1.000 168.76067 424 GLY A N 1
ATOM 5705 C CA . GLY A 1 406 ? 102.33487 96.99881 124.68185 1.000 169.17057 424 GLY A CA 1
ATOM 5706 C C . GLY A 1 406 ? 102.49752 96.83870 123.18714 1.000 165.85271 424 GLY A C 1
ATOM 5707 O O . GLY A 1 406 ? 102.11970 95.82495 122.59965 1.000 161.80051 424 GLY A O 1
ATOM 5711 N N . CYS A 1 407 ? 103.05245 97.87501 122.57241 1.000 160.12559 425 CYS A N 1
ATOM 5712 C CA . CYS A 1 407 ? 103.10079 98.00422 121.12443 1.000 153.41450 425 CYS A CA 1
ATOM 5713 C C . CYS A 1 407 ? 104.12971 97.06494 120.51047 1.000 152.81401 425 CYS A C 1
ATOM 5714 O O . CYS A 1 407 ? 104.75477 97.39692 119.50131 1.000 152.74533 425 CYS A O 1
ATOM 5722 N N . SER A 1 408 ? 104.30824 95.88784 121.09558 1.000 157.04381 426 SER A N 1
ATOM 5723 C CA . SER A 1 408 ? 105.46550 95.07307 120.78159 1.000 160.27632 426 SER A CA 1
ATOM 5724 C C . SER A 1 408 ? 105.40355 94.56944 119.34860 1.000 158.08711 426 SER A C 1
ATOM 5725 O O . SER A 1 408 ? 104.36480 94.59117 118.68804 1.000 157.82723 426 SER A O 1
ATOM 5733 N N . GLN A 1 409 ? 106.55569 94.10351 118.87983 1.000 154.09503 427 GLN A N 1
ATOM 5734 C CA . GLN A 1 409 ? 106.61468 93.32726 117.65020 1.000 162.12855 427 GLN A CA 1
ATOM 5735 C C . GLN A 1 409 ? 105.73540 92.08635 117.70543 1.000 169.08122 427 GLN A C 1
ATOM 5736 O O . GLN A 1 409 ? 105.18155 91.67849 116.67938 1.000 169.18932 427 GLN A O 1
ATOM 5750 N N . SER A 1 410 ? 105.59303 91.46468 118.87290 1.000 174.65959 428 SER A N 1
ATOM 5751 C CA . SER A 1 410 ? 104.78087 90.25501 118.93756 1.000 173.02732 428 SER A CA 1
ATOM 5752 C C . SER A 1 410 ? 103.29283 90.57139 118.88293 1.000 168.93282 428 SER A C 1
ATOM 5753 O O . SER A 1 410 ? 102.53150 89.86392 118.21662 1.000 165.00423 428 SER A O 1
ATOM 5761 N N . LYS A 1 411 ? 102.86337 91.63112 119.55346 1.000 171.06787 429 LYS A N 1
ATOM 5762 C CA . LYS A 1 411 ? 101.47628 92.06919 119.49578 1.000 170.24674 429 LYS A CA 1
ATOM 5763 C C . LYS A 1 411 ? 101.13800 92.77142 118.18873 1.000 169.01979 429 LYS A C 1
ATOM 5764 O O . LYS A 1 411 ? 100.01073 93.24810 118.03265 1.000 174.27338 429 LYS A O 1
ATOM 5783 N N . ALA A 1 412 ? 102.08223 92.83865 117.25193 1.000 166.03986 430 ALA A N 1
ATOM 5784 C CA . ALA A 1 412 ? 101.98586 93.77475 116.13895 1.000 166.92939 430 ALA A CA 1
ATOM 5785 C C . ALA A 1 412 ? 100.70280 93.62273 115.33707 1.000 165.79149 430 ALA A C 1
ATOM 5786 O O . ALA A 1 412 ? 100.21700 94.60336 114.76598 1.000 164.12381 430 ALA A O 1
ATOM 5793 N N . GLY A 1 413 ? 100.12964 92.42517 115.28238 1.000 165.25938 431 GLY A N 1
ATOM 5794 C CA . GLY A 1 413 ? 98.88961 92.26256 114.54549 1.000 167.81821 431 GLY A CA 1
ATOM 5795 C C . GLY A 1 413 ? 97.72028 93.07934 115.06239 1.000 171.48579 431 GLY A C 1
ATOM 5796 O O . GLY A 1 413 ? 96.71549 93.18997 114.35154 1.000 168.86874 431 GLY A O 1
ATOM 5800 N N . SER A 1 414 ? 97.81067 93.65020 116.26232 1.000 173.11762 432 SER A N 1
ATOM 5801 C CA . SER A 1 414 ? 96.73310 94.48869 116.77565 1.000 167.22282 432 SER A CA 1
ATOM 5802 C C . SER A 1 414 ? 96.89052 95.97608 116.47690 1.000 161.97887 432 SER A C 1
ATOM 5803 O O . SER A 1 414 ? 95.93627 96.72982 116.68453 1.000 165.54559 432 SER A O 1
ATOM 5811 N N . LEU A 1 415 ? 98.04980 96.42886 116.01989 1.000 155.57560 433 LEU A N 1
ATOM 5812 C CA . LEU A 1 415 ? 98.14030 97.75663 115.43138 1.000 153.15990 433 LEU A CA 1
ATOM 5813 C C . LEU A 1 415 ? 97.41673 97.83219 114.09565 1.000 161.66697 433 LEU A C 1
ATOM 5814 O O . LEU A 1 415 ? 97.31664 96.85275 113.35425 1.000 164.95793 433 LEU A O 1
ATOM 5830 N N . ASN A 1 416 ? 96.91815 99.02084 113.79444 1.000 161.72499 434 ASN A N 1
ATOM 5831 C CA . ASN A 1 416 ? 96.43938 99.30624 112.45466 1.000 158.63601 434 ASN A CA 1
ATOM 5832 C C . ASN A 1 416 ? 97.54135 99.06045 111.42603 1.000 152.42310 434 ASN A C 1
ATOM 5833 O O . ASN A 1 416 ? 98.70993 99.36091 111.68426 1.000 148.84968 434 ASN A O 1
ATOM 5844 N N . PRO A 1 417 ? 97.20485 98.54045 110.24827 1.000 156.20282 435 PRO A N 1
ATOM 5845 C CA . PRO A 1 417 ? 98.22984 98.23869 109.24265 1.000 155.78257 435 PRO A CA 1
ATOM 5846 C C . PRO A 1 417 ? 99.18873 99.36648 108.90887 1.000 156.88156 435 PRO A C 1
ATOM 5847 O O . PRO A 1 417 ? 100.25258 99.09845 108.34720 1.000 157.86772 435 PRO A O 1
ATOM 5858 N N . ARG A 1 418 ? 98.84725 100.61485 109.21587 1.000 155.04288 436 ARG A N 1
ATOM 5859 C CA . ARG A 1 418 ? 99.65836 101.75453 108.80088 1.000 150.85771 436 ARG A CA 1
ATOM 5860 C C . ARG A 1 418 ? 100.24332 102.49414 109.99586 1.000 146.09729 436 ARG A C 1
ATOM 5861 O O . ARG A 1 418 ? 100.39689 103.71331 109.96558 1.000 148.79627 436 ARG A O 1
ATOM 5882 N N . VAL A 1 419 ? 100.53803 101.76379 111.06512 1.000 143.29185 437 VAL A N 1
ATOM 5883 C CA . VAL A 1 419 ? 101.46188 102.19906 112.10544 1.000 140.16659 437 VAL A CA 1
ATOM 5884 C C . VAL A 1 419 ? 102.65885 101.26047 112.07709 1.000 143.44814 437 VAL A C 1
ATOM 5885 O O . VAL A 1 419 ? 102.49486 100.03823 112.14871 1.000 149.37902 437 VAL A O 1
ATOM 5898 N N . GLY A 1 420 ? 103.85998 101.82653 111.95387 1.000 142.71970 438 GLY A N 1
ATOM 5899 C CA . GLY A 1 420 ? 105.06588 101.05495 111.75960 1.000 145.06331 438 GLY A CA 1
ATOM 5900 C C . GLY A 1 420 ? 106.04847 100.98642 112.92185 1.000 149.39293 438 GLY A C 1
ATOM 5901 O O . GLY A 1 420 ? 106.00936 101.74728 113.88538 1.000 149.67062 438 GLY A O 1
ATOM 5905 N N . MET A 1 421 ? 106.96383 100.02743 112.78133 1.000 152.61917 439 MET A N 1
ATOM 5906 C CA . MET A 1 421 ? 107.88856 99.58381 113.81711 1.000 149.81084 439 MET A CA 1
ATOM 5907 C C . MET A 1 421 ? 109.26827 99.44573 113.19415 1.000 151.89312 439 MET A C 1
ATOM 5908 O O . MET A 1 421 ? 109.41176 98.83400 112.13325 1.000 157.83577 439 MET A O 1
ATOM 5922 N N . PHE A 1 422 ? 110.27606 100.00757 113.85240 1.000 142.12841 440 PHE A N 1
ATOM 5923 C CA . PHE A 1 422 ? 111.64791 99.60704 113.58534 1.000 137.71148 440 PHE A CA 1
ATOM 5924 C C . PHE A 1 422 ? 111.85427 98.12318 113.84250 1.000 143.45353 440 PHE A C 1
ATOM 5925 O O . PHE A 1 422 ? 111.17971 97.51062 114.66926 1.000 155.35778 440 PHE A O 1
ATOM 5942 N N . CYS A 1 423 ? 112.79997 97.54800 113.10572 1.000 144.23863 441 CYS A N 1
ATOM 5943 C CA . CYS A 1 423 ? 112.99857 96.10280 112.99814 1.000 157.64884 441 CYS A CA 1
ATOM 5944 C C . CYS A 1 423 ? 114.43471 95.76736 113.39672 1.000 159.05199 441 CYS A C 1
ATOM 5945 O O . CYS A 1 423 ? 115.28500 95.51490 112.54260 1.000 161.38987 441 CYS A O 1
ATOM 5953 N N . ASP A 1 424 ? 114.69983 95.73988 114.70181 1.000 161.27091 442 ASP A N 1
ATOM 5954 C CA . ASP A 1 424 ? 116.06984 95.55280 115.16840 1.000 163.05809 442 ASP A CA 1
ATOM 5955 C C . ASP A 1 424 ? 116.64051 94.22048 114.71224 1.000 163.90793 442 ASP A C 1
ATOM 5956 O O . ASP A 1 424 ? 117.80136 94.14551 114.29768 1.000 166.69693 442 ASP A O 1
ATOM 5965 N N . SER A 1 425 ? 115.83814 93.16066 114.76197 1.000 160.92895 443 SER A N 1
ATOM 5966 C CA . SER A 1 425 ? 116.30811 91.86133 114.30030 1.000 160.91360 443 SER A CA 1
ATOM 5967 C C . SER A 1 425 ? 116.90518 91.95904 112.90887 1.000 158.60836 443 SER A C 1
ATOM 5968 O O . SER A 1 425 ? 117.84137 91.22629 112.57525 1.000 156.98092 443 SER A O 1
ATOM 5976 N N . TYR A 1 426 ? 116.37328 92.84924 112.08272 1.000 155.93687 444 TYR A N 1
ATOM 5977 C CA . TYR A 1 426 ? 116.99212 93.12826 110.79708 1.000 152.17996 444 TYR A CA 1
ATOM 5978 C C . TYR A 1 426 ? 118.29180 93.90528 110.95949 1.000 158.53574 444 TYR A C 1
ATOM 5979 O O . TYR A 1 426 ? 119.36855 93.41542 110.60515 1.000 165.53695 444 TYR A O 1
ATOM 5997 N N . ARG A 1 427 ? 118.21103 95.11617 111.50916 1.000 156.83516 445 ARG A N 1
ATOM 5998 C CA . ARG A 1 427 ? 119.38825 95.93275 111.78777 1.000 156.03382 445 ARG A CA 1
ATOM 5999 C C . ARG A 1 427 ? 120.59457 95.12654 112.25551 1.000 155.07151 445 ARG A C 1
ATOM 6000 O O . ARG A 1 427 ? 121.61633 95.05367 111.56691 1.000 158.05470 445 ARG A O 1
ATOM 6021 N N . ASP A 1 428 ? 120.47642 94.48974 113.41603 1.000 154.23626 446 ASP A N 1
ATOM 6022 C CA . ASP A 1 428 ? 121.60195 93.75905 113.98812 1.000 159.52101 446 ASP A CA 1
ATOM 6023 C C . ASP A 1 428 ? 122.19002 92.74081 113.02637 1.000 156.90241 446 ASP A C 1
ATOM 6024 O O . ASP A 1 428 ? 123.41002 92.55518 112.98463 1.000 161.93142 446 ASP A O 1
ATOM 6033 N N . ALA A 1 429 ? 121.35891 92.07430 112.23848 1.000 153.17515 447 ALA A N 1
ATOM 6034 C CA . ALA A 1 429 ? 121.92624 91.08568 111.33685 1.000 156.24221 447 ALA A CA 1
ATOM 6035 C C . ALA A 1 429 ? 122.75315 91.74057 110.24499 1.000 155.07172 447 ALA A C 1
ATOM 6036 O O . ALA A 1 429 ? 123.76634 91.18075 109.82044 1.000 162.18567 447 ALA A O 1
ATOM 6043 N N . ILE A 1 430 ? 122.36478 92.92826 109.79673 1.000 151.98781 448 ILE A N 1
ATOM 6044 C CA . ILE A 1 430 ? 123.16381 93.64096 108.80415 1.000 153.49731 448 ILE A CA 1
ATOM 6045 C C . ILE A 1 430 ? 124.55574 93.93088 109.35225 1.000 159.05323 448 ILE A C 1
ATOM 6046 O O . ILE A 1 430 ? 125.57200 93.51146 108.78761 1.000 160.68016 448 ILE A O 1
ATOM 6062 N N . LYS A 1 431 ? 124.61258 94.64643 110.47137 1.000 161.82601 449 LYS A N 1
ATOM 6063 C CA . LYS A 1 431 ? 125.81330 95.32147 110.93977 1.000 158.93574 449 LYS A CA 1
ATOM 6064 C C . LYS A 1 431 ? 126.37625 94.73798 112.22875 1.000 158.76224 449 LYS A C 1
ATOM 6065 O O . LYS A 1 431 ? 127.48418 95.11000 112.62319 1.000 158.93276 449 LYS A O 1
ATOM 6084 N N . GLY A 1 432 ? 125.65461 93.84038 112.88279 1.000 164.28547 450 GLY A N 1
ATOM 6085 C CA . GLY A 1 432 ? 125.97441 93.39377 114.22249 1.000 168.68712 450 GLY A CA 1
ATOM 6086 C C . GLY A 1 432 ? 125.27813 94.18530 115.30844 1.000 174.13556 450 GLY A C 1
ATOM 6087 O O . GLY A 1 432 ? 124.36005 94.97247 115.07208 1.000 173.19197 450 GLY A O 1
ATOM 6091 N N . SER A 1 433 ? 125.74851 93.97366 116.53528 1.000 177.28917 451 SER A N 1
ATOM 6092 C CA . SER A 1 433 ? 125.36579 94.81402 117.66268 1.000 180.65992 451 SER A CA 1
ATOM 6093 C C . SER A 1 433 ? 125.36065 96.28713 117.29690 1.000 183.20078 451 SER A C 1
ATOM 6094 O O . SER A 1 433 ? 126.05308 96.70902 116.37083 1.000 187.10505 451 SER A O 1
ATOM 6102 N N . THR A 1 434 ? 124.57361 97.07982 118.01422 1.000 181.24639 452 THR A N 1
ATOM 6103 C CA . THR A 1 434 ? 124.65177 98.51991 117.83620 1.000 181.17084 452 THR A CA 1
ATOM 6104 C C . THR A 1 434 ? 126.02750 99.05383 118.18345 1.000 185.18055 452 THR A C 1
ATOM 6105 O O . THR A 1 434 ? 126.38186 100.15118 117.74472 1.000 184.67292 452 THR A O 1
ATOM 6116 N N . ASP A 1 435 ? 126.80057 98.31728 118.97303 1.000 189.86159 453 ASP A N 1
ATOM 6117 C CA . ASP A 1 435 ? 127.80775 98.93949 119.81757 1.000 190.80467 453 ASP A CA 1
ATOM 6118 C C . ASP A 1 435 ? 129.14188 98.20880 119.79587 1.000 188.59524 453 ASP A C 1
ATOM 6119 O O . ASP A 1 435 ? 130.19465 98.83248 119.63799 1.000 182.37749 453 ASP A O 1
ATOM 6128 N N . GLY A 1 436 ? 129.11709 96.89602 119.98139 1.000 193.03836 454 GLY A N 1
ATOM 6129 C CA . GLY A 1 436 ? 130.34520 96.13728 119.94384 1.000 190.45786 454 GLY A CA 1
ATOM 6130 C C . GLY A 1 436 ? 131.01003 96.13077 118.58319 1.000 184.06358 454 GLY A C 1
ATOM 6131 O O . GLY A 1 436 ? 130.42488 96.44937 117.55185 1.000 182.35552 454 GLY A O 1
ATOM 6135 N N . SER A 1 437 ? 132.28125 95.73837 118.61845 1.000 177.99218 455 SER A N 1
ATOM 6136 C CA . SER A 1 437 ? 133.04064 95.37862 117.42985 1.000 176.44071 455 SER A CA 1
ATOM 6137 C C . SER A 1 437 ? 132.43858 94.21615 116.65664 1.000 184.11820 455 SER A C 1
ATOM 6138 O O . SER A 1 437 ? 132.73389 94.06772 115.46705 1.000 185.13251 455 SER A O 1
ATOM 6146 N N . ASP A 1 438 ? 131.62239 93.38599 117.29241 1.000 188.80001 456 ASP A N 1
ATOM 6147 C CA . ASP A 1 438 ? 131.14660 92.16473 116.65667 1.000 185.19114 456 ASP A CA 1
ATOM 6148 C C . ASP A 1 438 ? 130.62421 92.41958 115.25097 1.000 183.83372 456 ASP A C 1
ATOM 6149 O O . ASP A 1 438 ? 129.63781 93.13136 115.04938 1.000 181.48310 456 ASP A O 1
ATOM 6158 N N . LYS A 1 439 ? 131.31120 91.81783 114.28708 1.000 180.04150 457 LYS A N 1
ATOM 6159 C CA . LYS A 1 439 ? 131.01050 91.99816 112.87582 1.000 171.73263 457 LYS A CA 1
ATOM 6160 C C . LYS A 1 439 ? 129.63150 91.46296 112.53114 1.000 165.71623 457 LYS A C 1
ATOM 6161 O O . LYS A 1 439 ? 129.26324 90.35430 112.92406 1.000 163.97063 457 LYS A O 1
ATOM 6180 N N . GLY A 1 440 ? 128.86497 92.26676 111.80191 1.000 166.92088 458 GLY A N 1
ATOM 6181 C CA . GLY A 1 440 ? 127.65424 91.80322 111.16537 1.000 166.44157 458 GLY A CA 1
ATOM 6182 C C . GLY A 1 440 ? 127.90060 91.31339 109.75285 1.000 168.08564 458 GLY A C 1
ATOM 6183 O O . GLY A 1 440 ? 129.02984 91.06147 109.33063 1.000 172.48744 458 GLY A O 1
ATOM 6187 N N . PHE A 1 441 ? 126.80096 91.14956 109.02123 1.000 163.98522 459 PHE A N 1
ATOM 6188 C CA . PHE A 1 441 ? 126.87939 90.74111 107.62366 1.000 163.59367 459 PHE A CA 1
ATOM 6189 C C . PHE A 1 441 ? 127.77232 91.64839 106.78840 1.000 166.77690 459 PHE A C 1
ATOM 6190 O O . PHE A 1 441 ? 128.66683 91.17609 106.08173 1.000 169.84256 459 PHE A O 1
ATOM 6207 N N . VAL A 1 442 ? 127.54942 92.95838 106.85838 1.000 164.31494 460 VAL A N 1
ATOM 6208 C CA . VAL A 1 442 ? 128.25921 93.87488 105.96835 1.000 160.27996 460 VAL A CA 1
ATOM 6209 C C . VAL A 1 442 ? 129.76808 93.71414 106.10256 1.000 162.36440 460 VAL A C 1
ATOM 6210 O O . VAL A 1 442 ? 130.49816 93.73576 105.10577 1.000 161.76661 460 VAL A O 1
ATOM 6223 N N . GLN A 1 443 ? 130.25249 93.49981 107.31952 1.000 161.76351 461 GLN A N 1
ATOM 6224 C CA . GLN A 1 443 ? 131.66857 93.26317 107.56307 1.000 153.28104 461 GLN A CA 1
ATOM 6225 C C . GLN A 1 443 ? 132.09228 91.82439 107.32380 1.000 154.46820 461 GLN A C 1
ATOM 6226 O O . GLN A 1 443 ? 133.27400 91.51478 107.50108 1.000 149.40353 461 GLN A O 1
ATOM 6240 N N . GLY A 1 444 ? 131.17846 90.93938 106.94347 1.000 164.41823 462 GLY A N 1
ATOM 6241 C CA . GLY A 1 444 ? 131.54065 89.57638 106.62959 1.000 165.51770 462 GLY A CA 1
ATOM 6242 C C . GLY A 1 444 ? 131.07247 88.51858 107.59701 1.000 167.41484 462 GLY A C 1
ATOM 6243 O O . GLY A 1 444 ? 131.49675 87.36575 107.46966 1.000 165.03345 462 GLY A O 1
ATOM 6247 N N . ASN A 1 445 ? 130.21667 88.85175 108.55410 1.000 170.93881 463 ASN A N 1
ATOM 6248 C CA . ASN A 1 445 ? 129.67932 87.82574 109.43751 1.000 175.09027 463 ASN A CA 1
ATOM 6249 C C . ASN A 1 445 ? 128.60352 87.10183 108.64544 1.000 177.18908 463 ASN A C 1
ATOM 6250 O O . ASN A 1 445 ? 127.44902 87.52576 108.59875 1.000 173.76384 463 ASN A O 1
ATOM 6261 N N . THR A 1 446 ? 128.99837 85.98971 108.02687 1.000 178.08526 464 THR A N 1
ATOM 6262 C CA . THR A 1 446 ? 128.08129 85.19609 107.21821 1.000 175.72751 464 THR A CA 1
ATOM 6263 C C . THR A 1 446 ? 126.84096 84.77728 107.98714 1.000 175.36718 464 THR A C 1
ATOM 6264 O O . THR A 1 446 ? 125.76976 84.61837 107.39289 1.000 173.11416 464 THR A O 1
ATOM 6275 N N . ASP A 1 447 ? 126.95705 84.58673 109.29383 1.000 178.23021 465 ASP A N 1
ATOM 6276 C CA . ASP A 1 447 ? 125.90771 83.91637 110.04552 1.000 178.38237 465 ASP A CA 1
ATOM 6277 C C . ASP A 1 447 ? 124.73784 84.82946 110.36572 1.000 174.77794 465 ASP A C 1
ATOM 6278 O O . ASP A 1 447 ? 123.74438 84.36220 110.92986 1.000 165.21530 465 ASP A O 1
ATOM 6287 N N . LYS A 1 448 ? 124.82826 86.10853 110.02763 1.000 175.68549 466 LYS A N 1
ATOM 6288 C CA . LYS A 1 448 ? 123.65165 86.95695 109.99811 1.000 173.04161 466 LYS A CA 1
ATOM 6289 C C . LYS A 1 448 ? 122.90491 86.88064 108.67432 1.000 175.09057 466 LYS A C 1
ATOM 6290 O O . LYS A 1 448 ? 121.72647 87.24926 108.62272 1.000 178.04620 466 LYS A O 1
ATOM 6309 N N . ALA A 1 449 ? 123.55161 86.39561 107.61242 1.000 170.93311 467 ALA A N 1
ATOM 6310 C CA . ALA A 1 449 ? 122.99481 86.54381 106.27231 1.000 164.29779 467 ALA A CA 1
ATOM 6311 C C . ALA A 1 449 ? 121.56854 86.02467 106.19803 1.000 164.68499 467 ALA A C 1
ATOM 6312 O O . ALA A 1 449 ? 120.70506 86.64374 105.56901 1.000 165.23205 467 ALA A O 1
ATOM 6319 N N . GLY A 1 450 ? 121.29791 84.89119 106.83656 1.000 164.29594 468 GLY A N 1
ATOM 6320 C CA . GLY A 1 450 ? 119.95056 84.35327 106.80677 1.000 165.03514 468 GLY A CA 1
ATOM 6321 C C . GLY A 1 450 ? 118.92169 85.30134 107.39108 1.000 162.99863 468 GLY A C 1
ATOM 6322 O O . GLY A 1 450 ? 117.80101 85.40098 106.88836 1.000 159.58713 468 GLY A O 1
ATOM 6326 N N . THR A 1 451 ? 119.28912 86.02256 108.44804 1.000 163.43563 469 THR A N 1
ATOM 6327 C CA . THR A 1 451 ? 118.34957 86.95590 109.05710 1.000 159.07660 469 THR A CA 1
ATOM 6328 C C . THR A 1 451 ? 118.18517 88.22510 108.23957 1.000 156.84652 469 THR A C 1
ATOM 6329 O O . THR A 1 451 ? 117.07970 88.76591 108.15354 1.000 164.10543 469 THR A O 1
ATOM 6340 N N . VAL A 1 452 ? 119.26045 88.72005 107.63577 1.000 158.60323 470 VAL A N 1
ATOM 6341 C CA . VAL A 1 452 ? 119.13719 89.87590 106.75419 1.000 161.20786 470 VAL A CA 1
ATOM 6342 C C . VAL A 1 452 ? 118.25052 89.55036 105.56038 1.000 162.81355 470 VAL A C 1
ATOM 6343 O O . VAL A 1 452 ? 117.35656 90.32386 105.20149 1.000 162.43760 470 VAL A O 1
ATOM 6356 N N . ALA A 1 453 ? 118.46796 88.39404 104.93813 1.000 164.55508 471 ALA A N 1
ATOM 6357 C CA . ALA A 1 453 ? 117.67196 88.03869 103.76944 1.000 160.25609 471 ALA A CA 1
ATOM 6358 C C . ALA A 1 453 ? 116.18746 88.00142 104.09609 1.000 159.20366 471 ALA A C 1
ATOM 6359 O O . ALA A 1 453 ? 115.36003 88.45204 103.30026 1.000 156.24010 471 ALA A O 1
ATOM 6366 N N . ASN A 1 454 ? 115.82800 87.48976 105.26920 1.000 159.65152 472 ASN A N 1
ATOM 6367 C CA . ASN A 1 454 ? 114.43626 87.56269 105.69875 1.000 155.58061 472 ASN A CA 1
ATOM 6368 C C . ASN A 1 454 ? 113.99256 88.99916 105.94320 1.000 152.71831 472 ASN A C 1
ATOM 6369 O O . ASN A 1 454 ? 112.86598 89.37060 105.59998 1.000 150.60700 472 ASN A O 1
ATOM 6380 N N . GLY A 1 455 ? 114.85187 89.81675 106.54660 1.000 153.34053 473 GLY A N 1
ATOM 6381 C CA . GLY A 1 455 ? 114.50038 91.21050 106.76054 1.000 147.98919 473 GLY A CA 1
ATOM 6382 C C . GLY A 1 455 ? 114.12867 91.93878 105.48221 1.000 153.76333 473 GLY A C 1
ATOM 6383 O O . GLY A 1 455 ? 113.22879 92.78066 105.47924 1.000 162.15493 473 GLY A O 1
ATOM 6387 N N . VAL A 1 456 ? 114.81177 91.62854 104.37795 1.000 152.17257 474 VAL A N 1
ATOM 6388 C CA . VAL A 1 456 ? 114.46178 92.23865 103.09664 1.000 147.02591 474 VAL A CA 1
ATOM 6389 C C . VAL A 1 456 ? 113.01642 91.96431 102.71808 1.000 149.21859 474 VAL A C 1
ATOM 6390 O O . VAL A 1 456 ? 112.39000 92.77321 102.02783 1.000 149.32834 474 VAL A O 1
ATOM 6403 N N . THR A 1 457 ? 112.45525 90.83739 103.14811 1.000 150.88789 475 THR A N 1
ATOM 6404 C CA . THR A 1 457 ? 111.04487 90.61140 102.87096 1.000 147.64983 475 THR A CA 1
ATOM 6405 C C . THR A 1 457 ? 110.18074 91.65738 103.54633 1.000 148.40826 475 THR A C 1
ATOM 6406 O O . THR A 1 457 ? 109.02219 91.83348 103.16363 1.000 152.69456 475 THR A O 1
ATOM 6417 N N . GLY A 1 458 ? 110.71922 92.34420 104.54672 1.000 151.64875 476 GLY A N 1
ATOM 6418 C CA . GLY A 1 458 ? 109.96035 93.21395 105.40533 1.000 155.72712 476 GLY A CA 1
ATOM 6419 C C . GLY A 1 458 ? 109.36797 92.53897 106.62246 1.000 165.95738 476 GLY A C 1
ATOM 6420 O O . GLY A 1 458 ? 109.08422 93.22119 107.61290 1.000 170.40320 476 GLY A O 1
ATOM 6424 N N . LYS A 1 459 ? 109.17689 91.22361 106.58464 1.000 164.49484 477 LYS A N 1
ATOM 6425 C CA . LYS A 1 459 ? 108.59069 90.50520 107.71381 1.000 156.46118 477 LYS A CA 1
ATOM 6426 C C . LYS A 1 459 ? 109.65634 90.01908 108.68513 1.000 156.03562 477 LYS A C 1
ATOM 6427 O O . LYS A 1 459 ? 109.66323 88.86450 109.10049 1.000 158.38168 477 LYS A O 1
ATOM 6446 N N . GLY A 1 460 ? 110.56802 90.91001 109.06476 1.000 153.00862 478 GLY A N 1
ATOM 6447 C CA . GLY A 1 460 ? 111.51195 90.57175 110.11097 1.000 158.61090 478 GLY A CA 1
ATOM 6448 C C . GLY A 1 460 ? 110.81543 90.24944 111.41286 1.000 163.70277 478 GLY A C 1
ATOM 6449 O O . GLY A 1 460 ? 111.33721 89.49523 112.23635 1.000 161.41943 478 GLY A O 1
ATOM 6453 N N . PHE A 1 461 ? 109.62866 90.80959 111.60855 1.000 166.56504 479 PHE A N 1
ATOM 6454 C CA . PHE A 1 461 ? 108.64102 90.31012 112.54811 1.000 168.67943 479 PHE A CA 1
ATOM 6455 C C . PHE A 1 461 ? 107.27696 90.34422 111.87985 1.000 169.28203 479 PHE A C 1
ATOM 6456 O O . PHE A 1 461 ? 107.08101 91.01940 110.86824 1.000 171.37204 479 PHE A O 1
ATOM 6473 N N . SER A 1 462 ? 106.32449 89.62700 112.46657 1.000 162.07492 480 SER A N 1
ATOM 6474 C CA . SER A 1 462 ? 104.99780 89.53692 111.87326 1.000 161.13727 480 SER A CA 1
ATOM 6475 C C . SER A 1 462 ? 104.40497 90.92320 111.68243 1.000 159.25691 480 SER A C 1
ATOM 6476 O O . SER A 1 462 ? 104.17535 91.65246 112.65024 1.000 160.13254 480 SER A O 1
ATOM 6484 N N . ALA A 1 463 ? 104.16517 91.28123 110.42460 1.000 157.01096 481 ALA A N 1
ATOM 6485 C CA . ALA A 1 463 ? 103.73912 92.61863 110.05290 1.000 159.04143 481 ALA A CA 1
ATOM 6486 C C . ALA A 1 463 ? 102.75397 92.52399 108.89989 1.000 162.33584 481 ALA A C 1
ATOM 6487 O O . ALA A 1 463 ? 102.79163 91.58143 108.10654 1.000 165.09892 481 ALA A O 1
ATOM 6494 N N . GLN A 1 464 ? 101.87569 93.51771 108.81119 1.000 164.27013 482 GLN A N 1
ATOM 6495 C CA . GLN A 1 464 ? 100.69912 93.43919 107.95862 1.000 163.86892 482 GLN A CA 1
ATOM 6496 C C . GLN A 1 464 ? 100.84175 94.21170 106.65684 1.000 162.00286 482 GLN A C 1
ATOM 6497 O O . GLN A 1 464 ? 100.19938 93.84940 105.66738 1.000 159.94859 482 GLN A O 1
ATOM 6511 N N . ALA A 1 465 ? 101.66573 95.25277 106.62104 1.000 159.82620 483 ALA A N 1
ATOM 6512 C CA . ALA A 1 465 ? 101.86417 96.02812 105.40660 1.000 156.70004 483 ALA A CA 1
ATOM 6513 C C . ALA A 1 465 ? 103.26487 96.61358 105.43582 1.000 154.19548 483 ALA A C 1
ATOM 6514 O O . ALA A 1 465 ? 103.82119 96.84764 106.51401 1.000 155.50630 483 ALA A O 1
ATOM 6521 N N . PRO A 1 466 ? 103.84858 96.90134 104.27264 1.000 154.07502 484 PRO A N 1
ATOM 6522 C CA . PRO A 1 466 ? 105.17545 97.52115 104.27662 1.000 151.16146 484 PRO A CA 1
ATOM 6523 C C . PRO A 1 466 ? 105.20445 98.84146 104.99501 1.000 149.50501 484 PRO A C 1
ATOM 6524 O O . PRO A 1 466 ? 106.25193 99.22447 105.52155 1.000 151.67469 484 PRO A O 1
ATOM 6535 N N . SER A 1 467 ? 104.07961 99.54296 105.06449 1.000 146.61015 485 SER A N 1
ATOM 6536 C CA . SER A 1 467 ? 104.00126 100.70381 105.93495 1.000 147.36616 485 SER A CA 1
ATOM 6537 C C . SER A 1 467 ? 104.51704 100.42930 107.33564 1.000 150.38616 485 SER A C 1
ATOM 6538 O O . SER A 1 467 ? 104.89037 101.37256 108.03772 1.000 153.87154 485 SER A O 1
ATOM 6546 N N . GLN A 1 468 ? 104.52668 99.17234 107.77317 1.000 155.14886 486 GLN A N 1
ATOM 6547 C CA . GLN A 1 468 ? 104.99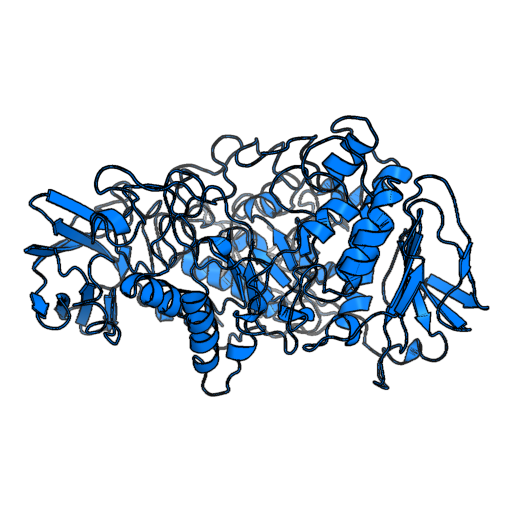740 98.85789 109.12227 1.000 157.42974 486 GLN A CA 1
ATOM 6548 C C . GLN A 1 468 ? 106.52110 98.86085 109.24562 1.000 154.56935 486 GLN A C 1
ATOM 6549 O O . GLN A 1 468 ? 107.09555 99.67662 109.97124 1.000 153.83605 486 GLN A O 1
ATOM 6563 N N . THR A 1 469 ? 107.18956 97.94108 108.56197 1.000 153.49229 487 THR A N 1
ATOM 6564 C CA . THR A 1 469 ? 108.59497 97.65788 108.83027 1.000 150.36350 487 THR A CA 1
ATOM 6565 C C . THR A 1 469 ? 109.47239 98.82345 108.39643 1.000 145.07684 487 THR A C 1
ATOM 6566 O O . THR A 1 469 ? 109.59584 99.10914 107.20347 1.000 145.29126 487 THR A O 1
ATOM 6577 N N . ILE A 1 470 ? 110.08711 99.49036 109.36804 1.000 140.37874 488 ILE A N 1
ATOM 6578 C CA . ILE A 1 470 ? 111.08809 100.53839 109.08924 1.000 138.92314 488 ILE A CA 1
ATOM 6579 C C . ILE A 1 470 ? 112.42794 99.83584 108.91136 1.000 148.17108 488 ILE A C 1
ATOM 6580 O O . ILE A 1 470 ? 113.31253 99.87112 109.76624 1.000 155.12439 488 ILE A O 1
ATOM 6596 N N . ALA A 1 471 ? 112.59789 99.20918 107.75284 1.000 149.03468 489 ALA A N 1
ATOM 6597 C CA . ALA A 1 471 ? 113.87629 98.59637 107.42209 1.000 141.34042 489 ALA A CA 1
ATOM 6598 C C . ALA A 1 471 ? 114.98278 99.62781 107.56084 1.000 139.44320 489 ALA A C 1
ATOM 6599 O O . ALA A 1 471 ? 115.03080 100.59922 106.80571 1.000 138.86198 489 ALA A O 1
ATOM 6606 N N . TYR A 1 472 ? 115.86763 99.43050 108.53105 1.000 145.10512 490 TYR A N 1
ATOM 6607 C CA . TYR A 1 472 ? 116.87080 100.42147 108.88336 1.000 148.34666 490 TYR A CA 1
ATOM 6608 C C . TYR A 1 472 ? 118.13560 99.70905 109.33119 1.000 152.26698 490 TYR A C 1
ATOM 6609 O O . TYR A 1 472 ? 118.08704 98.58587 109.83374 1.000 160.62042 490 TYR A O 1
ATOM 6627 N N . ALA A 1 473 ? 119.27254 100.37503 109.13408 1.000 146.69049 491 ALA A N 1
ATOM 6628 C CA . ALA A 1 473 ? 120.56460 99.86894 109.57291 1.000 153.92308 491 ALA A CA 1
ATOM 6629 C C . ALA A 1 473 ? 121.20677 100.65892 110.69681 1.000 161.28720 491 ALA A C 1
ATOM 6630 O O . ALA A 1 473 ? 122.15589 100.16226 111.30725 1.000 165.71990 491 ALA A O 1
ATOM 6637 N N . ASP A 1 474 ? 120.74782 101.86991 110.96900 1.000 162.12216 492 ASP A N 1
ATOM 6638 C CA . ASP A 1 474 ? 121.57591 102.85170 111.64307 1.000 161.98727 492 ASP A CA 1
ATOM 6639 C C . ASP A 1 474 ? 120.67857 103.94928 112.17847 1.000 164.75427 492 ASP A C 1
ATOM 6640 O O . ASP A 1 474 ? 119.57429 104.17110 111.68200 1.000 170.88117 492 ASP A O 1
ATOM 6649 N N . ALA A 1 475 ? 121.16398 104.62813 113.20490 1.000 162.71658 493 ALA A N 1
ATOM 6650 C CA . ALA A 1 475 ? 120.45273 105.76871 113.75172 1.000 163.66486 493 ALA A CA 1
ATOM 6651 C C . ALA A 1 475 ? 121.45659 106.67145 114.44102 1.000 168.72651 493 ALA A C 1
ATOM 6652 O O . ALA A 1 475 ? 122.64477 106.36189 114.53230 1.000 177.77826 493 ALA A O 1
ATOM 6659 N N . HIS A 1 476 ? 120.95002 107.78355 114.95851 1.000 167.65901 494 HIS A N 1
ATOM 6660 C CA . HIS A 1 476 ? 121.70032 108.57370 115.92436 1.000 175.28592 494 HIS A CA 1
ATOM 6661 C C . HIS A 1 476 ? 122.26150 107.71801 117.05068 1.000 181.36393 494 HIS A C 1
ATOM 6662 O O . HIS A 1 476 ? 123.40159 107.91903 117.48220 1.000 183.40836 494 HIS A O 1
ATOM 6676 N N . ASP A 1 477 ? 121.48648 106.76332 117.54337 1.000 181.20337 495 ASP A N 1
ATOM 6677 C CA . ASP A 1 477 ? 121.91219 105.98864 118.69760 1.000 182.84959 495 ASP A CA 1
ATOM 6678 C C . ASP A 1 477 ? 122.96013 104.94054 118.35445 1.000 184.05065 495 ASP A C 1
ATOM 6679 O O . ASP A 1 477 ? 122.91005 104.29547 117.30488 1.000 184.98972 495 ASP A O 1
ATOM 6688 N N . ASN A 1 478 ? 123.90030 104.77558 119.27016 1.000 182.28668 496 ASN A N 1
ATOM 6689 C CA . ASN A 1 478 ? 125.12628 103.99413 119.11533 1.000 179.84134 496 ASN A CA 1
ATOM 6690 C C . ASN A 1 478 ? 125.91365 104.41485 117.87505 1.000 177.38641 496 ASN A C 1
ATOM 6691 O O . ASN A 1 478 ? 125.84247 105.56307 117.42898 1.000 174.06395 496 ASN A O 1
ATOM 6702 N N . LEU A 1 479 ? 126.66965 103.47061 117.32376 1.000 174.05527 497 LEU A N 1
ATOM 6703 C CA . LEU A 1 479 ? 127.61259 103.72413 116.24143 1.000 166.39821 497 LEU A CA 1
ATOM 6704 C C . LEU A 1 479 ? 126.88620 104.12167 114.96877 1.000 163.45097 497 LEU A C 1
ATOM 6705 O O . LEU A 1 479 ? 126.20902 103.29905 114.34678 1.000 163.08757 497 LEU A O 1
ATOM 6721 N N . ILE A 1 480 ? 127.03753 105.38444 114.57672 1.000 164.28298 498 ILE A N 1
ATOM 6722 C CA . ILE A 1 480 ? 126.80016 105.75384 113.19161 1.000 161.54780 498 ILE A CA 1
ATOM 6723 C C . ILE A 1 480 ? 127.47615 104.75238 112.27371 1.000 162.46264 498 ILE A C 1
ATOM 6724 O O . ILE A 1 480 ? 128.59808 104.30101 112.52280 1.000 169.79006 498 ILE A O 1
ATOM 6740 N N . LEU A 1 481 ? 126.78068 104.41978 111.18932 1.000 153.62838 499 LEU A N 1
ATOM 6741 C CA . LEU A 1 481 ? 127.16408 103.30796 110.32700 1.000 157.32645 499 LEU A CA 1
ATOM 6742 C C . LEU A 1 481 ? 128.64988 103.27709 109.99375 1.000 157.00112 499 LEU A C 1
ATOM 6743 O O . LEU A 1 481 ? 129.28992 102.22313 110.06839 1.000 156.79693 499 LEU A O 1
ATOM 6759 N N . TRP A 1 482 ? 129.22225 104.41228 109.61407 1.000 153.26729 500 TRP A N 1
ATOM 6760 C CA . TRP A 1 482 ? 130.64698 104.42366 109.30626 1.000 152.31398 500 TRP A CA 1
ATOM 6761 C C . TRP A 1 482 ? 131.48821 104.04596 110.51753 1.000 157.78645 500 TRP A C 1
ATOM 6762 O O . TRP A 1 482 ? 132.35409 103.16962 110.43174 1.000 163.90023 500 TRP A O 1
ATOM 6783 N N . ASP A 1 483 ? 131.21362 104.64517 111.66972 1.000 158.83255 501 ASP A N 1
ATOM 6784 C CA . ASP A 1 483 ? 132.04885 104.38510 112.83476 1.000 159.71927 501 ASP A CA 1
ATOM 6785 C C . ASP A 1 483 ? 132.08727 102.90657 113.20415 1.000 158.55802 501 ASP A C 1
ATOM 6786 O O . ASP A 1 483 ? 133.16558 102.34848 113.43023 1.000 159.03365 501 ASP A O 1
ATOM 6795 N N . LYS A 1 484 ? 130.93612 102.23873 113.24201 1.000 157.15986 502 LYS A N 1
ATOM 6796 C CA . LYS A 1 484 ? 130.95655 100.78191 113.35526 1.000 159.81835 502 LYS A CA 1
ATOM 6797 C C . LYS A 1 484 ? 131.70738 100.08809 112.23081 1.000 162.28789 502 LYS A C 1
ATOM 6798 O O . LYS A 1 484 ? 132.54458 99.21760 112.48594 1.000 169.79674 502 LYS A O 1
ATOM 6817 N N . ILE A 1 485 ? 131.42979 100.44570 110.98324 1.000 154.95092 503 ILE A N 1
ATOM 6818 C CA . ILE A 1 485 ? 132.16386 99.84120 109.87343 1.000 156.67129 503 ILE A CA 1
ATOM 6819 C C . ILE A 1 485 ? 133.66867 99.90265 110.10035 1.000 160.25291 503 ILE A C 1
ATOM 6820 O O . ILE A 1 485 ? 134.36712 98.88929 109.99179 1.000 157.12606 503 ILE A O 1
ATOM 6836 N N . VAL A 1 486 ? 134.19822 101.07582 110.42229 1.000 162.57784 504 VAL A N 1
ATOM 6837 C CA . VAL A 1 486 ? 135.62763 101.15155 110.69786 1.000 162.33621 504 VAL A CA 1
ATOM 6838 C C . VAL A 1 486 ? 135.96021 100.47892 112.02518 1.000 163.43480 504 VAL A C 1
ATOM 6839 O O . VAL A 1 486 ? 136.88347 99.66138 112.10564 1.000 165.98917 504 VAL A O 1
ATOM 6852 N N . LYS A 1 487 ? 135.20317 100.78602 113.07862 1.000 161.16448 505 LYS A N 1
ATOM 6853 C CA . LYS A 1 487 ? 135.44609 100.14486 114.36741 1.000 158.79729 505 LYS A CA 1
ATOM 6854 C C . LYS A 1 487 ? 135.33334 98.63065 114.27814 1.000 159.02148 505 LYS A C 1
ATOM 6855 O O . LYS A 1 487 ? 136.17526 97.90726 114.81796 1.000 161.00908 505 LYS A O 1
ATOM 6874 N N . SER A 1 488 ? 134.30968 98.12960 113.59645 1.000 160.72566 506 SER A N 1
ATOM 6875 C CA . SER A 1 488 ? 134.16475 96.68646 113.46289 1.000 159.72112 506 SER A CA 1
ATOM 6876 C C . SER A 1 488 ? 135.23570 96.09513 112.56541 1.000 155.56448 506 SER A C 1
ATOM 6877 O O . SER A 1 488 ? 135.73982 95.00049 112.83420 1.000 153.16093 506 SER A O 1
ATOM 6885 N N . ASN A 1 489 ? 135.59150 96.78629 111.48974 1.000 152.85591 507 ASN A N 1
ATOM 6886 C CA . ASN A 1 489 ? 136.71454 96.31947 110.69513 1.000 155.10871 507 ASN A CA 1
ATOM 6887 C C . ASN A 1 489 ? 138.03457 96.41344 111.44572 1.000 159.12721 507 ASN A C 1
ATOM 6888 O O . ASN A 1 489 ? 139.01294 95.79236 111.02032 1.000 156.28355 507 ASN A O 1
ATOM 6899 N N . GLY A 1 490 ? 138.09173 97.16718 112.54206 1.000 162.87017 508 GLY A N 1
ATOM 6900 C CA . GLY A 1 490 ? 139.09877 96.90238 113.55108 1.000 158.04537 508 GLY A CA 1
ATOM 6901 C C . GLY A 1 490 ? 139.94166 98.08251 113.99033 1.000 161.56252 508 GLY A C 1
ATOM 6902 O O . GLY A 1 490 ? 140.95286 97.88746 114.66864 1.000 158.52341 508 GLY A O 1
ATOM 6906 N N . SER A 1 491 ? 139.56080 99.30306 113.62299 1.000 167.74241 509 SER A N 1
ATOM 6907 C CA . SER A 1 491 ? 140.36680 100.46614 113.96320 1.000 169.06048 509 SER A CA 1
ATOM 6908 C C . SER A 1 491 ? 139.46303 101.65731 114.23309 1.000 176.12117 509 SER A C 1
ATOM 6909 O O . SER A 1 491 ? 138.29605 101.67473 113.83893 1.000 184.71308 509 SER A O 1
ATOM 6917 N N . SER A 1 492 ? 140.02156 102.65921 114.90933 1.000 174.47819 510 SER A N 1
ATOM 6918 C CA . SER A 1 492 ? 139.24412 103.74572 115.49497 1.000 179.18387 510 SER A CA 1
ATOM 6919 C C . SER A 1 492 ? 139.28437 105.02285 114.66222 1.000 177.88085 510 SER A C 1
ATOM 6920 O O . SER A 1 492 ? 140.36135 105.48830 114.27709 1.000 172.17252 510 SER A O 1
ATOM 6928 N N . SER A 1 493 ? 138.10463 105.58418 114.39716 1.000 176.02256 511 SER A N 1
ATOM 6929 C CA . SER A 1 493 ? 137.91168 106.98012 114.01417 1.000 169.56117 511 SER A CA 1
ATOM 6930 C C . SER A 1 493 ? 138.62524 107.38080 112.72963 1.000 170.55994 511 SER A C 1
ATOM 6931 O O . SER A 1 493 ? 138.69536 108.57398 112.42326 1.000 171.35634 511 SER A O 1
ATOM 6939 N N . TRP A 1 494 ? 139.14105 106.43108 111.95316 1.000 171.10098 512 TRP A N 1
ATOM 6940 C CA . TRP A 1 494 ? 140.29670 106.72315 111.11372 1.000 172.97189 512 TRP A CA 1
ATOM 6941 C C . TRP A 1 494 ? 140.06260 107.82709 110.09586 1.000 173.26550 512 TRP A C 1
ATOM 6942 O O . TRP A 1 494 ? 141.03378 108.31472 109.51055 1.000 173.32247 512 TRP A O 1
ATOM 6963 N N . ASN A 1 495 ? 138.82464 108.22014 109.83084 1.000 170.96069 513 ASN A N 1
ATOM 6964 C CA . ASN A 1 495 ? 138.57344 109.09237 108.69117 1.000 169.84460 513 ASN A CA 1
ATOM 6965 C C . ASN A 1 495 ? 139.16512 108.47688 107.43331 1.000 164.90854 513 ASN A C 1
ATOM 6966 O O . ASN A 1 495 ? 139.57608 109.17503 106.50811 1.000 160.18542 513 ASN A O 1
ATOM 6977 N N . SER A 1 496 ? 139.22270 107.15346 107.41107 1.000 166.27937 514 SER A N 1
ATOM 6978 C CA . SER A 1 496 ? 139.95925 106.44718 106.37966 1.000 164.29508 514 SER A CA 1
ATOM 6979 C C . SER A 1 496 ? 139.31648 106.67228 105.02439 1.000 166.18942 514 SER A C 1
ATOM 6980 O O . SER A 1 496 ? 138.09303 106.72949 104.89897 1.000 172.40814 514 SER A O 1
ATOM 6988 N N . THR A 1 497 ? 140.15082 106.81703 104.01057 1.000 166.03103 515 THR A N 1
ATOM 6989 C CA . THR A 1 497 ? 139.69257 106.82966 102.63338 1.000 170.23913 515 THR A CA 1
ATOM 6990 C C . THR A 1 497 ? 139.60453 105.43310 102.04004 1.000 171.25532 515 THR A C 1
ATOM 6991 O O . THR A 1 497 ? 139.29914 105.30031 100.85141 1.000 168.34808 515 THR A O 1
ATOM 7002 N N . SER A 1 498 ? 139.87268 104.39972 102.83221 1.000 171.53928 516 SER A N 1
ATOM 7003 C CA . SER A 1 498 ? 140.01991 103.05128 102.30444 1.000 168.32537 516 SER A CA 1
ATOM 7004 C C . SER A 1 498 ? 138.88472 102.68673 101.36851 1.000 163.76096 516 SER A C 1
ATOM 7005 O O . SER A 1 498 ? 137.71442 102.69893 101.75452 1.000 165.39363 516 SER A O 1
ATOM 7013 N N . SER A 1 499 ? 139.24621 102.33066 100.13879 1.000 162.72698 517 SER A N 1
ATOM 7014 C CA . SER A 1 499 ? 138.25725 101.88356 99.17172 1.000 162.10811 517 SER A CA 1
ATOM 7015 C C . SER A 1 499 ? 137.55769 100.61863 99.63040 1.000 160.25141 517 SER A C 1
ATOM 7016 O O . SER A 1 499 ? 136.50623 100.27035 99.08541 1.000 158.18675 517 SER A O 1
ATOM 7024 N N . SER A 1 500 ? 138.12635 99.91233 100.60436 1.000 156.59691 518 SER A N 1
ATOM 7025 C CA . SER A 1 500 ? 137.39632 98.82928 101.24698 1.000 160.04732 518 SER A CA 1
ATOM 7026 C C . SER A 1 500 ? 136.31631 99.36482 102.17864 1.000 164.48574 518 SER A C 1
ATOM 7027 O O . SER A 1 500 ? 135.12393 99.11608 101.97063 1.000 167.23406 518 SER A O 1
ATOM 7035 N N . LEU A 1 501 ? 136.70857 100.11540 103.20883 1.000 162.89623 519 LEU A N 1
ATOM 7036 C CA . LEU A 1 501 ? 135.71630 100.59280 104.16457 1.000 161.81708 519 LEU A CA 1
ATOM 7037 C C . LEU A 1 501 ? 134.74488 101.56431 103.51603 1.000 165.17450 519 LEU A C 1
ATOM 7038 O O . LEU A 1 501 ? 133.53606 101.50561 103.76185 1.000 164.56169 519 LEU A O 1
ATOM 7054 N N . ARG A 1 502 ? 135.25609 102.46380 102.68303 1.000 169.78233 520 ARG A N 1
ATOM 7055 C CA . ARG A 1 502 ? 134.39187 103.37632 101.94703 1.000 165.45360 520 ARG A CA 1
ATOM 7056 C C . ARG A 1 502 ? 133.49895 102.62642 100.96660 1.000 163.39173 520 ARG A C 1
ATOM 7057 O O . ARG A 1 502 ? 132.35372 103.02529 100.73809 1.000 161.32936 520 ARG A O 1
ATOM 7078 N N . GLY A 1 503 ? 133.99005 101.52205 100.40718 1.000 161.73536 521 GLY A N 1
ATOM 7079 C CA . GLY A 1 503 ? 133.14173 100.61994 99.65134 1.000 151.77859 521 GLY A CA 1
ATOM 7080 C C . GLY A 1 503 ? 132.15158 99.87241 100.51029 1.000 150.36942 521 GLY A C 1
ATOM 7081 O O . GLY A 1 503 ? 131.17444 99.33010 99.98787 1.000 154.95844 521 GLY A O 1
ATOM 7085 N N . GLN A 1 504 ? 132.40022 99.81500 101.81397 1.000 156.41613 522 GLN A N 1
ATOM 7086 C CA . GLN A 1 504 ? 131.63782 98.97146 102.72508 1.000 160.90667 522 GLN A CA 1
ATOM 7087 C C . GLN A 1 504 ? 130.34003 99.63812 103.17618 1.000 154.67574 522 GLN A C 1
ATOM 7088 O O . GLN A 1 504 ? 129.32383 98.95914 103.34865 1.000 156.18134 522 GLN A O 1
ATOM 7102 N N . VAL A 1 505 ? 130.34415 100.95835 103.36212 1.000 146.63313 523 VAL A N 1
ATOM 7103 C CA . VAL A 1 505 ? 129.09737 101.66946 103.63291 1.000 142.03207 523 VAL A CA 1
ATOM 7104 C C . VAL A 1 505 ? 128.10634 101.49539 102.49304 1.000 153.36021 523 VAL A C 1
ATOM 7105 O O . VAL A 1 505 ? 126.90277 101.34364 102.72256 1.000 158.28157 523 VAL A O 1
ATOM 7118 N N . LYS A 1 506 ? 128.58137 101.51068 101.25117 1.000 157.30265 524 LYS A N 1
ATOM 7119 C CA . LYS A 1 506 ? 127.66801 101.33706 100.12727 1.000 155.80650 524 LYS A CA 1
ATOM 7120 C C . LYS A 1 506 ? 126.89915 100.02142 100.17218 1.000 152.61628 524 LYS A C 1
ATOM 7121 O O . LYS A 1 506 ? 125.83928 99.92124 99.54932 1.000 150.92517 524 LYS A O 1
ATOM 7140 N N . LYS A 1 507 ? 127.39522 99.00732 100.87521 1.000 150.06046 525 LYS A N 1
ATOM 7141 C CA . LYS A 1 507 ? 126.56784 97.83916 101.14577 1.000 143.77997 525 LYS A CA 1
ATOM 7142 C C . LYS A 1 507 ? 125.23353 98.21085 101.77528 1.000 145.53670 525 LYS A C 1
ATOM 7143 O O . LYS A 1 507 ? 124.16967 97.87543 101.24791 1.000 147.42796 525 LYS A O 1
ATOM 7162 N N . VAL A 1 508 ? 125.27049 98.93180 102.89424 1.000 144.49844 526 VAL A N 1
ATOM 7163 C CA . VAL A 1 508 ? 124.04002 99.23634 103.62135 1.000 146.78319 526 VAL A CA 1
ATOM 7164 C C . VAL A 1 508 ? 123.02770 99.93050 102.72446 1.000 151.56249 526 VAL A C 1
ATOM 7165 O O . VAL A 1 508 ? 121.86850 99.51215 102.62926 1.000 154.69452 526 VAL A O 1
ATOM 7178 N N . MET A 1 509 ? 123.44313 100.99044 102.04575 1.000 148.69564 527 MET A N 1
ATOM 7179 C CA . MET A 1 509 ? 122.51784 101.67682 101.15703 1.000 148.37936 527 MET A CA 1
ATOM 7180 C C . MET A 1 509 ? 121.98531 100.73933 100.08668 1.000 151.47609 527 MET A C 1
ATOM 7181 O O . MET A 1 509 ? 120.80384 100.79694 99.73515 1.000 155.32217 527 MET A O 1
ATOM 7195 N N . GLY A 1 510 ? 122.82920 99.85235 99.57320 1.000 151.17908 528 GLY A N 1
ATOM 7196 C CA . GLY A 1 510 ? 122.33540 98.83369 98.66487 1.000 151.02403 528 GLY A CA 1
ATOM 7197 C C . GLY A 1 510 ? 121.21489 97.99524 99.24812 1.000 150.04629 528 GLY A C 1
ATOM 7198 O O . GLY A 1 510 ? 120.22752 97.71248 98.57136 1.000 152.44786 528 GLY A O 1
ATOM 7202 N N . LEU A 1 511 ? 121.35981 97.55909 100.49353 1.000 147.62614 529 LEU A N 1
ATOM 7203 C CA . LEU A 1 511 ? 120.24879 96.93036 101.19948 1.000 146.80336 529 LEU A CA 1
ATOM 7204 C C . LEU A 1 511 ? 119.05641 97.84820 101.45136 1.000 151.29762 529 LEU A C 1
ATOM 7205 O O . LEU A 1 511 ? 118.02355 97.72297 100.78636 1.000 156.61247 529 LEU A O 1
ATOM 7221 N N . LEU A 1 512 ? 119.19840 98.78837 102.38625 1.000 145.12867 530 LEU A N 1
ATOM 7222 C CA . LEU A 1 512 ? 118.05740 99.56193 102.86744 1.000 142.85630 530 LEU A CA 1
ATOM 7223 C C . LEU A 1 512 ? 117.20931 100.13474 101.73885 1.000 149.33797 530 LEU A C 1
ATOM 7224 O O . LEU A 1 512 ? 116.01642 99.83675 101.63426 1.000 155.04438 530 LEU A O 1
ATOM 7240 N N . LEU A 1 513 ? 117.80789 100.93499 100.86228 1.000 144.26554 531 LEU A N 1
ATOM 7241 C CA . LEU A 1 513 ? 117.02041 101.59254 99.82737 1.000 140.36101 531 LEU A CA 1
ATOM 7242 C C . LEU A 1 513 ? 116.36082 100.61467 98.87552 1.000 140.69967 531 LEU A C 1
ATOM 7243 O O . LEU A 1 513 ? 115.48528 101.02368 98.10990 1.000 142.17897 531 LEU A O 1
ATOM 7259 N N . THR A 1 514 ? 116.75535 99.35200 98.89143 1.000 140.30592 532 THR A N 1
ATOM 7260 C CA . THR A 1 514 ? 116.11870 98.33523 98.07499 1.000 144.50176 532 THR A CA 1
ATOM 7261 C C . THR A 1 514 ? 115.26802 97.35565 98.86821 1.000 145.87134 532 THR A C 1
ATOM 7262 O O . THR A 1 514 ? 114.59175 96.52508 98.26143 1.000 147.45714 532 THR A O 1
ATOM 7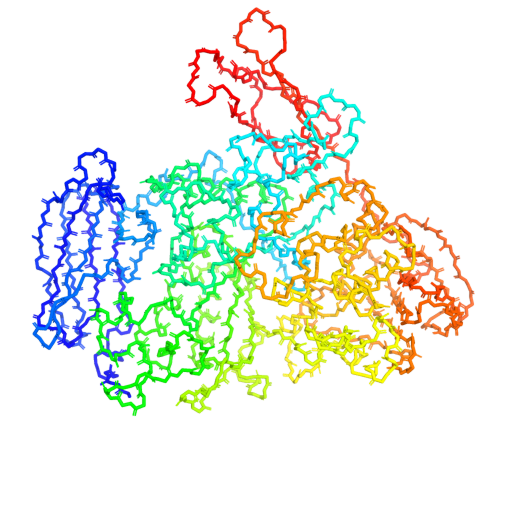273 N N . SER A 1 515 ? 115.28231 97.41886 100.19184 1.000 151.25656 533 SER A N 1
ATOM 7274 C CA . SER A 1 515 ? 114.30692 96.67353 100.97115 1.000 153.67343 533 SER A CA 1
ATOM 7275 C C . SER A 1 515 ? 112.89235 97.16017 100.66750 1.000 157.35815 533 SER A C 1
ATOM 7276 O O . SER A 1 515 ? 112.68442 98.22970 100.09672 1.000 156.64791 533 SER A O 1
ATOM 7284 N N . GLN A 1 516 ? 111.91295 96.34701 101.05355 1.000 160.09759 534 GLN A N 1
ATOM 7285 C CA . GLN A 1 516 ? 110.54034 96.80594 101.22663 1.000 151.97329 534 GLN A CA 1
ATOM 7286 C C . GLN A 1 516 ? 110.33535 97.47610 102.57672 1.000 140.35283 534 GLN A C 1
ATOM 7287 O O . GLN A 1 516 ? 111.05403 97.22533 103.54471 1.000 137.48709 534 GLN A O 1
ATOM 7301 N N . GLY A 1 517 ? 109.34391 98.35010 102.62139 1.000 127.79279 535 GLY A N 1
ATOM 7302 C CA . GLY A 1 517 ? 109.10714 99.18275 103.77412 1.000 127.23712 535 GLY A CA 1
ATOM 7303 C C . GLY A 1 517 ? 110.13568 100.27312 103.94238 1.000 129.17819 535 GLY A C 1
ATOM 7304 O O . GLY A 1 517 ? 111.25614 100.19016 103.43785 1.000 135.34555 535 GLY A O 1
ATOM 7308 N N . ILE A 1 518 ? 109.73810 101.30223 104.67600 1.000 128.59363 536 ILE A N 1
ATOM 7309 C CA . ILE A 1 518 ? 110.35518 102.62260 104.63892 1.000 133.82480 536 ILE A CA 1
ATOM 7310 C C . ILE A 1 518 ? 111.86376 102.56016 104.83275 1.000 136.34464 536 ILE A C 1
ATOM 7311 O O . ILE A 1 518 ? 112.32304 102.34844 105.96053 1.000 140.78532 536 ILE A O 1
ATOM 7327 N N . PRO A 1 519 ? 112.67257 102.75104 103.79432 1.000 134.84413 537 PRO A N 1
ATOM 7328 C CA . PRO A 1 519 ? 114.11499 102.84757 104.01592 1.000 133.41738 537 PRO A CA 1
ATOM 7329 C C . PRO A 1 519 ? 114.43588 103.98378 104.97097 1.000 128.12732 537 PRO A C 1
ATOM 7330 O O . PRO A 1 519 ? 113.67375 104.93674 105.12467 1.000 128.82605 537 PRO A O 1
ATOM 7341 N N . PHE A 1 520 ? 115.57790 103.86407 105.63530 1.000 129.70836 538 PHE A N 1
ATOM 7342 C CA . PHE A 1 520 ? 115.96349 104.83499 106.64277 1.000 133.95324 538 PHE A CA 1
ATOM 7343 C C . PHE A 1 520 ? 117.47740 104.96642 106.66223 1.000 146.68990 538 PHE A C 1
ATOM 7344 O O . PHE A 1 520 ? 118.19835 104.05591 106.25383 1.000 152.29629 538 PHE A O 1
ATOM 7361 N N . MET A 1 521 ? 117.94976 106.12252 107.11335 1.000 151.74782 539 MET A N 1
ATOM 7362 C CA . MET A 1 521 ? 119.33005 106.53284 106.89710 1.000 148.59446 539 MET A CA 1
ATOM 7363 C C . MET A 1 521 ? 119.69555 107.70412 107.79150 1.000 154.39427 539 MET A C 1
ATOM 7364 O O . MET A 1 521 ? 119.09377 108.77471 107.69285 1.000 167.73403 539 MET A O 1
ATOM 7378 N N . THR A 1 522 ? 120.67534 107.52373 108.66264 1.000 151.68935 540 THR A N 1
ATOM 7379 C CA . THR A 1 522 ? 121.21838 108.66063 109.38759 1.000 154.59101 540 THR A CA 1
ATOM 7380 C C . THR A 1 522 ? 121.86013 109.64027 108.41788 1.000 156.97997 540 THR A C 1
ATOM 7381 O O . THR A 1 522 ? 122.58088 109.25388 107.49568 1.000 156.86922 540 THR A O 1
ATOM 7392 N N . ALA A 1 523 ? 121.58999 110.91915 108.63981 1.000 159.47719 541 ALA A N 1
ATOM 7393 C CA . ALA A 1 523 ? 122.01925 111.96251 107.72268 1.000 152.87491 541 ALA A CA 1
ATOM 7394 C C . ALA A 1 523 ? 123.51975 111.94137 107.49366 1.000 151.00047 541 ALA A C 1
ATOM 7395 O O . ALA A 1 523 ? 124.31612 111.92136 108.43410 1.000 150.26913 541 ALA A O 1
ATOM 7402 N N . GLY A 1 524 ? 123.88957 111.93164 106.22084 1.000 154.36176 542 GLY A N 1
ATOM 7403 C CA . GLY A 1 524 ? 125.25593 111.81450 105.77684 1.000 162.06081 542 GLY A CA 1
ATOM 7404 C C . GLY A 1 524 ? 125.89281 110.45834 105.88763 1.000 158.23452 542 GLY A C 1
ATOM 7405 O O . GLY A 1 524 ? 127.09532 110.34134 105.64584 1.000 166.35287 542 GLY A O 1
ATOM 7409 N N . SER A 1 525 ? 125.14286 109.42111 106.22672 1.000 147.38913 543 SER A N 1
ATOM 7410 C CA . SER A 1 525 ? 125.67113 108.08371 106.02266 1.000 152.34479 543 SER A CA 1
ATOM 7411 C C . SER A 1 525 ? 126.22945 107.94224 104.61309 1.000 158.58313 543 SER A C 1
ATOM 7412 O O . SER A 1 525 ? 127.27083 107.31281 104.40324 1.000 161.98495 543 SER A O 1
ATOM 7420 N N . GLU A 1 526 ? 125.55726 108.55812 103.63986 1.000 154.62746 544 GLU A N 1
ATOM 7421 C CA . GLU A 1 526 ? 125.92151 108.53544 102.22554 1.000 154.88139 544 GLU A CA 1
ATOM 7422 C C . GLU A 1 526 ? 127.21565 109.25798 101.88961 1.000 150.32943 544 GLU A C 1
ATOM 7423 O O . GLU A 1 526 ? 127.65227 109.19375 100.73647 1.000 146.75304 544 GLU A O 1
ATOM 7435 N N . PHE A 1 527 ? 127.83419 109.94009 102.83454 1.000 155.70589 545 PHE A N 1
ATOM 7436 C CA . PHE A 1 527 ? 129.19998 110.39474 102.63326 1.000 162.97855 545 PHE A CA 1
ATOM 7437 C C . PHE A 1 527 ? 130.06869 109.99670 103.81463 1.000 162.61937 545 PHE A C 1
ATOM 7438 O O . PHE A 1 527 ? 131.06226 110.65649 104.12355 1.000 161.98360 545 PHE A O 1
ATOM 7455 N N . CYS A 1 528 ? 129.70024 108.90515 104.47467 1.000 156.94138 546 CYS A N 1
ATOM 7456 C CA . CYS A 1 528 ? 130.47221 108.36123 105.57942 1.000 157.69567 546 CYS A CA 1
ATOM 7457 C C . CYS A 1 528 ? 130.66877 109.38561 106.69117 1.000 151.89938 546 CYS A C 1
ATOM 7458 O O . CYS A 1 528 ? 131.77427 109.59192 107.18856 1.000 154.66009 546 CYS A O 1
ATOM 7466 N N . ARG A 1 529 ? 129.58192 110.04286 107.07332 1.000 147.45006 547 ARG A N 1
ATOM 7467 C CA . ARG A 1 529 ? 129.60564 110.84918 108.27930 1.000 143.77754 547 ARG A CA 1
ATOM 7468 C C . ARG A 1 529 ? 130.19100 110.02542 109.40981 1.000 144.62338 547 ARG A C 1
ATOM 7469 O O . ARG A 1 529 ? 129.79526 108.87915 109.62076 1.000 149.98253 547 ARG A O 1
ATOM 7490 N N . THR A 1 530 ? 131.15461 110.59599 110.11677 1.000 150.57279 548 THR A N 1
ATOM 7491 C CA . THR A 1 530 ? 131.79958 109.91787 111.22699 1.000 157.26722 548 THR A CA 1
ATOM 7492 C C . THR A 1 530 ? 131.59834 110.68073 112.52404 1.000 158.16879 548 THR A C 1
ATOM 7493 O O . THR A 1 530 ? 131.52587 111.91089 112.53802 1.000 157.77508 548 THR A O 1
ATOM 7504 N N . LYS A 1 531 ? 131.49866 109.92927 113.61300 1.000 159.58340 549 LYS A N 1
ATOM 7505 C CA . LYS A 1 531 ? 131.56754 110.47492 114.95977 1.000 164.08892 549 LYS A CA 1
ATOM 7506 C C . LYS A 1 531 ? 132.73020 109.84474 115.71922 1.000 171.56907 549 LYS A C 1
ATOM 7507 O O . LYS A 1 531 ? 132.71182 109.74140 116.94615 1.000 174.11183 549 LYS A O 1
ATOM 7526 N N . GLN A 1 532 ? 133.76137 109.44436 114.97567 1.000 170.76412 550 GLN A N 1
ATOM 7527 C CA . GLN A 1 532 ? 135.05418 109.05525 115.52953 1.000 162.92492 550 GLN A CA 1
ATOM 7528 C C . GLN A 1 532 ? 134.95497 107.90250 116.52264 1.000 163.20897 550 GLN A C 1
ATOM 7529 O O . GLN A 1 532 ? 135.78086 107.78604 117.42767 1.000 158.09428 550 GLN A O 1
ATOM 7543 N N . GLY A 1 533 ? 133.95735 107.03672 116.36933 1.000 170.89622 551 GLY A N 1
ATOM 7544 C CA . GLY A 1 533 ? 133.78568 105.91396 117.26766 1.000 172.58473 551 GLY A CA 1
ATOM 7545 C C . GLY A 1 533 ? 132.87874 106.15215 118.45225 1.000 176.24768 551 GLY A C 1
ATOM 7546 O O . GLY A 1 533 ? 132.70537 105.24199 119.27055 1.000 176.48591 551 GLY A O 1
ATOM 7550 N N . ASP A 1 534 ? 132.29583 107.33513 118.57162 1.000 178.03813 552 ASP A N 1
ATOM 7551 C CA . ASP A 1 534 ? 131.43940 107.64938 119.70454 1.000 180.07641 552 ASP A CA 1
ATOM 7552 C C . ASP A 1 534 ? 130.11220 106.90299 119.61843 1.000 180.91546 552 ASP A C 1
ATOM 7553 O O . ASP A 1 534 ? 129.44260 106.92121 118.58328 1.000 182.73847 552 ASP A O 1
ATOM 7562 N N . THR A 1 535 ? 129.73996 106.23315 120.70851 1.000 177.59588 553 THR A N 1
ATOM 7563 C CA . THR A 1 535 ? 128.53933 105.40442 120.75103 1.000 174.43436 553 THR A CA 1
ATOM 7564 C C . THR A 1 535 ? 127.33744 106.23215 121.18295 1.000 174.68627 553 THR A C 1
ATOM 7565 O O . THR A 1 535 ? 126.58506 106.72770 120.34016 1.000 181.90885 553 THR A O 1
ATOM 7576 N N . ASN A 1 536 ? 127.13642 106.37793 122.48862 1.000 172.11050 554 ASN A N 1
ATOM 7577 C CA . ASN A 1 536 ? 126.07749 107.24543 122.98381 1.000 175.03648 554 ASN A CA 1
ATOM 7578 C C . ASN A 1 536 ? 126.45577 108.70759 122.82669 1.000 171.41366 554 ASN A C 1
ATOM 7579 O O . ASN A 1 536 ? 126.71339 109.40398 123.81169 1.000 168.20408 554 ASN A O 1
ATOM 7590 N N . SER A 1 537 ? 126.48500 109.18018 121.58831 1.000 172.89096 555 SER A N 1
ATOM 7591 C CA . SER A 1 537 ? 126.98779 110.50635 121.27596 1.000 172.95444 555 SER A CA 1
ATOM 7592 C C . SER A 1 537 ? 126.03130 111.60927 121.67845 1.000 167.30725 555 SER A C 1
ATOM 7593 O O . SER A 1 537 ? 126.23836 112.76385 121.29847 1.000 168.08852 555 SER A O 1
ATOM 7601 N N . TYR A 1 538 ? 125.01518 111.28311 122.46596 1.000 161.78794 556 TYR A N 1
ATOM 7602 C CA . TYR A 1 538 ? 123.83036 112.11550 122.57166 1.000 160.63965 556 TYR A CA 1
ATOM 7603 C C . TYR A 1 538 ? 124.14512 113.55224 122.95469 1.000 158.64926 556 TYR A C 1
ATOM 7604 O O . TYR A 1 538 ? 123.34090 114.44145 122.66549 1.000 162.23270 556 TYR A O 1
ATOM 7622 N N . LYS A 1 539 ? 125.28143 113.80908 123.59511 1.000 157.59166 557 LYS A N 1
ATOM 7623 C CA . LYS A 1 539 ? 125.69344 115.17788 123.88373 1.000 160.62116 557 LYS A CA 1
ATOM 7624 C C . LYS A 1 539 ? 127.14529 115.44849 123.50834 1.000 164.42175 557 LYS A C 1
ATOM 7625 O O . LYS A 1 539 ? 127.75182 116.38214 124.03798 1.000 163.75980 557 LYS A O 1
ATOM 7644 N N . SER A 1 540 ? 127.71343 114.65275 122.61210 1.000 166.52548 558 SER A N 1
ATOM 7645 C CA . SER A 1 540 ? 129.12540 114.76761 122.28283 1.000 169.19498 558 SER A CA 1
ATOM 7646 C C . SER A 1 540 ? 129.40940 116.00486 121.43750 1.000 167.80963 558 SER A C 1
ATOM 7647 O O . SER A 1 540 ? 128.55804 116.49333 120.69250 1.000 170.06507 558 SER A O 1
ATOM 7655 N N . SER A 1 541 ? 130.63747 116.50231 121.57348 1.000 168.64513 559 SER A N 1
ATOM 7656 C CA . SER A 1 541 ? 131.06469 117.75145 120.95642 1.000 171.09210 559 SER A CA 1
ATOM 7657 C C . SER A 1 541 ? 130.65547 117.85919 119.49495 1.000 171.91765 559 SER A C 1
ATOM 7658 O O . SER A 1 541 ? 130.51494 116.86438 118.77876 1.000 173.28614 559 SER A O 1
ATOM 7666 N N . ASP A 1 542 ? 130.48468 119.11168 119.06659 1.000 172.44990 560 ASP A N 1
ATOM 7667 C CA . ASP A 1 542 ? 130.23421 119.42654 117.66676 1.000 174.19481 560 ASP A CA 1
ATOM 7668 C C . ASP A 1 542 ? 131.25231 118.76671 116.75400 1.000 171.74221 560 ASP A C 1
ATOM 7669 O O . ASP A 1 542 ? 130.91116 118.29997 115.66348 1.000 1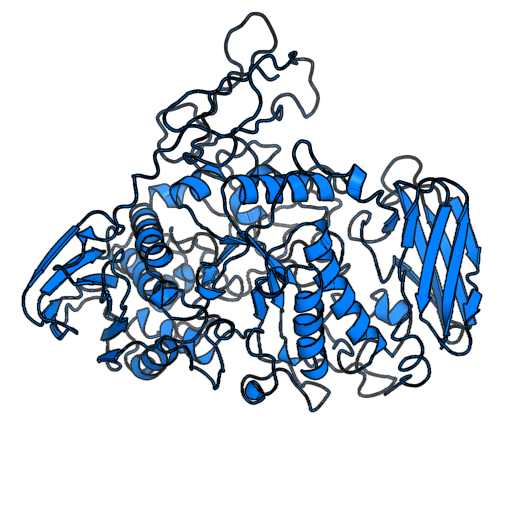73.45361 560 ASP A O 1
ATOM 7678 N N . ALA A 1 543 ? 132.50783 118.70089 117.19112 1.000 171.61295 561 ALA A N 1
ATOM 7679 C CA . ALA A 1 543 ? 133.53002 118.04536 116.38711 1.000 169.62219 561 ALA A CA 1
ATOM 7680 C C . ALA A 1 543 ? 133.21845 116.57098 116.21197 1.000 167.99735 561 ALA A C 1
ATOM 7681 O O . ALA A 1 543 ? 133.63587 115.95374 115.22672 1.000 160.97906 561 ALA A O 1
ATOM 7688 N N . ILE A 1 544 ? 132.47289 116.00228 117.14701 1.000 172.08822 562 ILE A N 1
ATOM 7689 C CA . ILE A 1 544 ? 131.93493 114.66082 116.99478 1.000 171.52676 562 ILE A CA 1
ATOM 7690 C C . ILE A 1 544 ? 130.61243 114.69586 116.25091 1.000 167.07728 562 ILE A C 1
ATOM 7691 O O . ILE A 1 544 ? 130.34831 113.83660 115.40870 1.000 162.28668 562 ILE A O 1
ATOM 7707 N N . ASN A 1 545 ? 129.76930 115.68235 116.54008 1.000 168.87626 563 ASN A N 1
ATOM 7708 C CA . ASN A 1 545 ? 128.43372 115.76964 115.95862 1.000 171.03106 563 ASN A CA 1
ATOM 7709 C C . ASN A 1 545 ? 128.38534 117.00489 115.07169 1.000 178.91885 563 ASN A C 1
ATOM 7710 O O . ASN A 1 545 ? 127.81409 118.03462 115.43378 1.000 180.85901 563 ASN A O 1
ATOM 7721 N N . GLU A 1 546 ? 129.00916 116.89373 113.90402 1.000 181.31805 564 GLU A N 1
ATOM 7722 C CA . GLU A 1 546 ? 128.79318 117.81908 112.80710 1.000 175.70344 564 GLU A CA 1
ATOM 7723 C C . GLU A 1 546 ? 129.01313 117.03655 111.52982 1.000 170.62091 564 GLU A C 1
ATOM 7724 O O . GLU A 1 546 ? 129.78338 116.07567 111.50715 1.000 177.21693 564 GLU A O 1
ATOM 7736 N N . ILE A 1 547 ? 128.34094 117.45009 110.46227 1.000 161.93486 565 ILE A N 1
ATOM 7737 C CA . ILE A 1 547 ? 128.72996 117.02953 109.12261 1.000 165.13955 565 ILE A CA 1
ATOM 7738 C C . ILE A 1 547 ? 129.87630 117.92220 108.65813 1.000 161.94073 565 ILE A C 1
ATOM 7739 O O . ILE A 1 547 ? 129.66208 119.07496 108.28520 1.000 162.94035 565 ILE A O 1
ATOM 7755 N N . ASP A 1 548 ? 131.09799 117.40471 108.68764 1.000 159.15225 566 ASP A N 1
ATOM 7756 C CA . ASP A 1 548 ? 132.17918 118.04273 107.94532 1.000 169.17829 566 ASP A CA 1
ATOM 7757 C C . ASP A 1 548 ? 131.89269 117.80541 106.46973 1.000 168.43959 566 ASP A C 1
ATOM 7758 O O . ASP A 1 548 ? 132.10351 116.71107 105.94535 1.000 166.91509 566 ASP A O 1
ATOM 7767 N N . TRP A 1 549 ? 131.41790 118.84377 105.79073 1.000 166.53836 567 TRP A N 1
ATOM 7768 C CA . TRP A 1 549 ? 130.99893 118.69942 104.40644 1.000 161.11726 567 TRP A CA 1
ATOM 7769 C C . TRP A 1 549 ? 132.14381 118.42856 103.44502 1.000 163.09046 567 TRP A C 1
ATOM 7770 O O . TRP A 1 549 ? 131.89153 117.95765 102.33436 1.000 166.56953 567 TRP A O 1
ATOM 7791 N N . SER A 1 550 ? 133.39168 118.64411 103.85095 1.000 164.99759 568 SER A N 1
ATOM 7792 C CA . SER A 1 550 ? 134.50081 118.21060 103.01023 1.000 169.57996 568 SER A CA 1
ATOM 7793 C C . SER A 1 550 ? 134.50980 116.70696 102.82407 1.000 166.76597 568 SER A C 1
ATOM 7794 O O . SER A 1 550 ? 135.13162 116.20317 101.88369 1.000 169.77455 568 SER A O 1
ATOM 7802 N N . ARG A 1 551 ? 133.81502 115.98510 103.68678 1.000 165.16464 569 ARG A N 1
ATOM 7803 C CA . ARG A 1 551 ? 133.61229 114.56690 103.46066 1.000 167.22273 569 ARG A CA 1
ATOM 7804 C C . ARG A 1 551 ? 132.76661 114.32838 102.22137 1.000 165.43120 569 ARG A C 1
ATOM 7805 O O . ARG A 1 551 ? 132.89657 113.28347 101.57628 1.000 165.75748 569 ARG A O 1
ATOM 7826 N N . VAL A 1 552 ? 131.90490 115.28222 101.86540 1.000 165.60400 570 VAL A N 1
ATOM 7827 C CA . VAL A 1 552 ? 131.12369 115.12550 100.64497 1.000 169.51073 570 VAL A CA 1
ATOM 7828 C C . VAL A 1 552 ? 131.99980 115.15368 99.40588 1.000 171.00582 570 VAL A C 1
ATOM 7829 O O . VAL A 1 552 ? 131.70743 114.45593 98.42756 1.000 167.87063 570 VAL A O 1
ATOM 7842 N N . LYS A 1 553 ? 133.08146 115.93109 99.40565 1.000 169.61791 571 LYS A N 1
ATOM 7843 C CA . LYS A 1 553 ? 134.03094 115.78104 98.31106 1.000 166.66695 571 LYS A CA 1
ATOM 7844 C C . LYS A 1 553 ? 134.85984 114.52225 98.49580 1.000 172.39719 571 LYS A C 1
ATOM 7845 O O . LYS A 1 553 ? 134.99561 113.71417 97.57076 1.000 176.19807 571 LYS A O 1
ATOM 7864 N N . THR A 1 554 ? 135.41329 114.33573 99.69193 1.000 174.23462 572 THR A N 1
ATOM 7865 C CA . THR A 1 554 ? 136.29482 113.20073 99.91707 1.000 172.23476 572 THR A CA 1
ATOM 7866 C C . THR A 1 554 ? 135.53054 111.90322 99.72223 1.000 171.07033 572 THR A C 1
ATOM 7867 O O . THR A 1 554 ? 135.99701 110.98104 99.04484 1.000 165.07717 572 THR A O 1
ATOM 7878 N N . TYR A 1 555 ? 134.33363 111.83114 100.29628 1.000 170.68796 573 TYR A N 1
ATOM 7879 C CA . TYR A 1 555 ? 133.41572 110.71819 100.09565 1.000 165.24097 573 TYR A CA 1
ATOM 7880 C C . TYR A 1 555 ?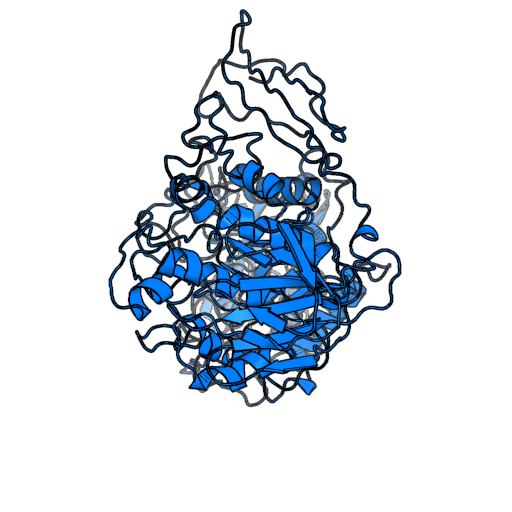 132.34104 111.07952 99.08958 1.000 161.78156 573 TYR A C 1
ATOM 7881 O O . TYR A 1 555 ? 131.17692 110.70375 99.22563 1.000 162.07159 573 TYR A O 1
ATOM 7899 N N . SER A 1 556 ? 132.72651 111.82355 98.06469 1.000 162.70124 574 SER A N 1
ATOM 7900 C CA . SER A 1 556 ? 132.03483 111.75198 96.79923 1.000 166.00418 574 SER A CA 1
ATOM 7901 C C . SER A 1 556 ? 132.13519 110.33682 96.24406 1.000 166.35241 574 SER A C 1
ATOM 7902 O O . SER A 1 556 ? 132.78855 109.46028 96.80932 1.000 160.07130 574 SER A O 1
ATOM 7910 N N . ASP A 1 557 ? 131.43276 110.11023 95.14168 1.000 168.95171 575 ASP A N 1
ATOM 7911 C CA . ASP A 1 557 ? 131.15852 108.76591 94.65827 1.000 168.94580 575 ASP A CA 1
ATOM 7912 C C . ASP A 1 557 ? 130.21082 108.03072 95.58401 1.000 161.36369 575 ASP A C 1
ATOM 7913 O O . ASP A 1 557 ? 129.21852 107.45785 95.12676 1.000 170.67094 575 ASP A O 1
ATOM 7922 N N . VAL A 1 558 ? 130.50055 108.02920 96.88245 1.000 151.98549 576 VAL A N 1
ATOM 7923 C CA . VAL A 1 558 ? 129.57162 107.41535 97.82307 1.000 160.78963 576 VAL A CA 1
ATOM 7924 C C . VAL A 1 558 ? 128.21957 108.11390 97.76209 1.000 162.27830 576 VAL A C 1
ATOM 7925 O O . VAL A 1 558 ? 127.17755 107.47221 97.58409 1.000 162.68803 576 VAL A O 1
ATOM 7938 N N . ALA A 1 559 ? 128.21393 109.44267 97.86320 1.000 153.65712 577 ALA A N 1
ATOM 7939 C CA . ALA A 1 559 ? 126.94710 110.15334 97.76000 1.000 147.79477 577 ALA A CA 1
ATOM 7940 C C . ALA A 1 559 ? 126.39158 110.07498 96.34700 1.000 147.70509 577 ALA A C 1
ATOM 7941 O O . ALA A 1 559 ? 125.18489 109.89796 96.15770 1.000 151.51201 577 ALA A O 1
ATOM 7948 N N . ALA A 1 560 ? 127.26139 110.16003 95.34262 1.000 150.67509 578 ALA A N 1
ATOM 7949 C CA . ALA A 1 560 ? 126.81210 110.00031 93.96561 1.000 158.39117 578 ALA A CA 1
ATOM 7950 C C . ALA A 1 560 ? 126.19920 108.62748 93.76350 1.000 155.08501 578 ALA A C 1
ATOM 7951 O O . ALA A 1 560 ? 125.18767 108.47598 93.07061 1.000 153.28993 578 ALA A O 1
ATOM 7958 N N . TYR A 1 561 ? 126.81273 107.61478 94.36052 1.000 153.92218 579 TYR A N 1
ATOM 7959 C CA . TYR A 1 561 ? 126.22858 106.28505 94.38142 1.000 152.43584 579 TYR A CA 1
ATOM 7960 C C . TYR A 1 561 ? 124.89878 106.28549 95.12099 1.000 153.40598 579 TYR A C 1
ATOM 7961 O O . TYR A 1 561 ? 123.91887 105.69177 94.66196 1.000 162.83677 579 TYR A O 1
ATOM 7979 N N . TYR A 1 562 ? 124.84847 106.95016 96.27275 1.000 148.14621 580 TYR A N 1
ATOM 7980 C CA . TYR A 1 562 ? 123.60987 107.04395 97.04245 1.000 149.38971 580 TYR A CA 1
ATOM 7981 C C . TYR A 1 562 ? 122.47791 107.73280 96.28537 1.000 150.33216 580 TYR A C 1
ATOM 7982 O O . TYR A 1 562 ? 121.37842 107.18269 96.16529 1.000 146.40264 580 TYR A O 1
ATOM 8000 N N . LYS A 1 563 ? 122.72208 108.93036 95.76064 1.000 152.42698 581 LYS A N 1
ATOM 8001 C CA . LYS A 1 563 ? 121.73479 109.57930 94.90126 1.000 149.51916 581 LYS A CA 1
ATOM 8002 C C . LYS A 1 563 ? 121.21366 108.62795 93.83643 1.000 147.72572 581 LYS A C 1
ATOM 8003 O O . LYS A 1 563 ? 120.00314 108.48453 93.64676 1.000 151.35824 581 LYS A O 1
ATOM 8022 N N . GLY A 1 564 ? 122.12003 107.94408 93.15805 1.000 144.10556 582 GLY A N 1
ATOM 8023 C CA . GLY A 1 564 ? 121.72979 107.03208 92.10363 1.000 144.93300 582 GLY A CA 1
ATOM 8024 C C . GLY A 1 564 ? 120.74591 105.95630 92.51509 1.000 146.77990 582 GLY A C 1
ATOM 8025 O O . GLY A 1 564 ? 119.90005 105.55312 91.71603 1.000 153.32961 582 GLY A O 1
ATOM 8029 N N . LEU A 1 565 ? 120.82713 105.47804 93.75133 1.000 141.90653 583 LEU A N 1
ATOM 8030 C CA . LEU A 1 565 ? 119.80996 104.54798 94.23510 1.000 138.57754 583 LEU A CA 1
ATOM 8031 C C . LEU A 1 565 ? 118.43773 105.19228 94.41894 1.000 139.34640 583 LEU A C 1
ATOM 8032 O O . LEU A 1 565 ? 117.42290 104.57615 94.07574 1.000 143.30042 583 LEU A O 1
ATOM 8048 N N . LEU A 1 566 ? 118.35885 106.42566 94.91527 1.000 138.91418 584 LEU A N 1
ATOM 8049 C CA . LEU A 1 566 ? 117.04231 107.05647 94.98250 1.000 141.43433 584 LEU A CA 1
ATOM 8050 C C . LEU A 1 566 ? 116.42514 107.23752 93.60374 1.000 148.33999 584 LEU A C 1
ATOM 8051 O O . LEU A 1 566 ? 115.20719 107.10767 93.44913 1.000 157.11703 584 LEU A O 1
ATOM 8067 N N . GLU A 1 567 ? 117.23035 107.52400 92.58568 1.000 151.88788 585 GLU A N 1
ATOM 8068 C CA . GLU A 1 567 ? 116.70181 107.46739 91.22767 1.000 157.27138 585 GLU A CA 1
ATOM 8069 C C . GLU A 1 567 ? 116.08901 106.10379 90.94425 1.000 157.08175 585 GLU A C 1
ATOM 8070 O O . GLU A 1 567 ? 114.98573 106.00219 90.39964 1.000 162.83603 585 GLU A O 1
ATOM 8082 N N . ILE A 1 568 ? 116.79866 105.04059 91.30789 1.000 146.10920 586 ILE A N 1
ATOM 8083 C CA . ILE A 1 568 ? 116.26757 103.69214 91.15219 1.000 140.65788 586 ILE A CA 1
ATOM 8084 C C . ILE A 1 568 ? 114.96905 103.52366 91.92448 1.000 147.78229 586 ILE A C 1
ATOM 8085 O O . ILE A 1 568 ? 113.95142 103.10028 91.36828 1.000 156.78066 586 ILE A O 1
ATOM 8101 N N . ARG A 1 569 ? 114.97354 103.85842 93.21118 1.000 149.80468 587 ARG A N 1
ATOM 8102 C CA . ARG A 1 569 ? 113.80750 103.57299 94.04145 1.000 151.25428 587 ARG A CA 1
ATOM 8103 C C . ARG A 1 569 ? 112.58917 104.38195 93.61849 1.000 156.26418 587 ARG A C 1
ATOM 8104 O O . ARG A 1 569 ? 111.53978 103.81699 93.29394 1.000 161.39208 587 ARG A O 1
ATOM 8125 N N . GLU A 1 570 ? 112.71245 105.70430 93.57718 1.000 158.17833 588 GLU A N 1
ATOM 8126 C CA . GLU A 1 570 ? 111.52794 106.53107 93.38529 1.000 159.63170 588 GLU A CA 1
ATOM 8127 C C . GLU A 1 570 ? 110.83667 106.22460 92.06415 1.000 163.31824 588 GLU A C 1
ATOM 8128 O O . GLU A 1 570 ? 109.62334 106.41387 91.94388 1.000 167.06308 588 GLU A O 1
ATOM 8140 N N . ASN A 1 571 ? 111.57977 105.75933 91.06850 1.000 162.29954 589 ASN A N 1
ATOM 8141 C CA . ASN A 1 571 ? 111.02639 105.39197 89.77247 1.000 165.07644 589 ASN A CA 1
ATOM 8142 C C . ASN A 1 571 ? 110.56484 103.94492 89.70073 1.000 164.35109 589 ASN A C 1
ATOM 8143 O O . ASN A 1 571 ? 110.32527 103.44485 88.59800 1.000 167.20871 589 ASN A O 1
ATOM 8154 N N . TYR A 1 572 ? 110.45521 103.25051 90.83093 1.000 161.18916 590 TYR A N 1
ATOM 8155 C CA . TYR A 1 572 ? 110.26827 101.79848 90.82135 1.000 158.61972 590 TYR A CA 1
ATOM 8156 C C . TYR A 1 572 ? 109.25137 101.38597 91.88279 1.000 160.75803 590 TYR A C 1
ATOM 8157 O O . TYR A 1 572 ? 109.60781 101.07678 93.02081 1.000 158.35374 590 TYR A O 1
ATOM 8175 N N . SER A 1 573 ? 107.98261 101.37654 91.48486 1.000 167.58299 591 SER A N 1
ATOM 8176 C CA . SER A 1 573 ? 106.88448 101.14821 92.41887 1.000 169.57281 591 SER A CA 1
ATOM 8177 C C . SER A 1 573 ? 107.06587 99.94337 93.33721 1.000 166.44169 591 SER A C 1
ATOM 8178 O O . SER A 1 573 ? 106.80451 100.08377 94.54389 1.000 162.37004 591 SER A O 1
ATOM 8186 N N . PRO A 1 574 ? 107.51714 98.77390 92.87457 1.000 167.25276 592 PRO A N 1
ATOM 8187 C CA . PRO A 1 574 ? 107.62841 97.63179 93.79676 1.000 165.80271 592 PRO A CA 1
ATOM 8188 C C . PRO A 1 574 ? 108.44358 97.91944 95.04072 1.000 158.61326 592 PRO A C 1
ATOM 8189 O O . PRO A 1 574 ? 108.03465 97.54021 96.14175 1.000 157.24897 592 PRO A O 1
ATOM 8200 N N . MET A 1 575 ? 109.56950 98.61200 94.90715 1.000 153.84166 593 MET A N 1
ATOM 8201 C CA . MET A 1 575 ? 110.32709 99.02088 96.08023 1.000 150.03815 593 MET A CA 1
ATOM 8202 C C . MET A 1 575 ? 109.53653 99.96274 96.96382 1.000 147.31377 593 MET A C 1
ATOM 8203 O O . MET A 1 575 ? 109.97336 100.25497 98.07988 1.000 149.56767 593 MET A O 1
ATOM 8217 N N . LYS A 1 576 ? 108.41361 100.47041 96.47992 1.000 146.55216 594 LYS A N 1
ATOM 8218 C CA . LYS A 1 576 ? 107.71606 101.55318 97.15071 1.000 152.21212 594 LYS A CA 1
ATOM 8219 C C . LYS A 1 576 ? 106.20627 101.35069 97.17244 1.000 163.22720 594 LYS A C 1
ATOM 8220 O O . LYS A 1 576 ? 105.47990 102.28584 97.52429 1.000 169.42271 594 LYS A O 1
ATOM 8239 N N . SER A 1 577 ? 105.71476 100.16878 96.81014 1.000 166.67835 595 SER A N 1
ATOM 8240 C CA . SER A 1 577 ? 104.28318 99.90277 96.83304 1.000 168.46837 595 SER A CA 1
ATOM 8241 C C . SER A 1 577 ? 103.72968 100.06091 98.24416 1.000 168.48612 595 SER A C 1
ATOM 8242 O O . SER A 1 577 ? 104.44465 99.92539 99.23853 1.000 169.96147 595 SER A O 1
ATOM 8250 N N . SER A 1 578 ? 102.43543 100.36454 98.31811 1.000 167.04549 596 SER A N 1
ATOM 8251 C CA . SER A 1 578 ? 101.75949 100.57786 99.59426 1.000 168.60655 596 SER A CA 1
ATOM 8252 C C . SER A 1 578 ? 101.47482 99.26795 100.32022 1.000 167.24014 596 SER A C 1
ATOM 8253 O O . SER A 1 578 ? 101.69433 99.16335 101.53041 1.000 161.11529 596 SER A O 1
ATOM 8261 N N . THR A 1 579 ? 100.96542 98.27213 99.61053 1.000 168.72735 597 THR A N 1
ATOM 8262 C CA . THR A 1 579 ? 100.90637 96.91688 100.13160 1.000 164.44331 597 THR A CA 1
ATOM 8263 C C . THR A 1 579 ? 102.19764 96.16671 99.83801 1.000 164.04896 597 THR A C 1
ATOM 8264 O O . THR A 1 579 ? 103.03271 96.59543 99.04144 1.000 165.36078 597 THR A O 1
ATOM 8275 N N . PHE A 1 580 ? 102.35097 95.02121 100.49555 1.000 161.20627 598 PHE A N 1
ATOM 8276 C CA . PHE A 1 580 ? 103.56380 94.23419 100.34173 1.000 160.01199 598 PHE A CA 1
ATOM 8277 C C . PHE A 1 580 ? 103.69576 93.71473 98.92353 1.000 166.41102 598 PHE A C 1
ATOM 8278 O O . PHE A 1 580 ? 102.77286 93.10032 98.38389 1.000 173.73719 598 PHE A O 1
ATOM 8295 N N . ASN A 1 581 ? 104.84589 93.96334 98.32500 1.000 164.03797 599 ASN A N 1
ATOM 8296 C CA . ASN A 1 581 ? 105.36178 93.07373 97.30594 1.000 161.33800 599 ASN A CA 1
ATOM 8297 C C . ASN A 1 581 ? 106.17306 92.01270 98.04137 1.000 160.63771 599 ASN A C 1
ATOM 8298 O O . ASN A 1 581 ? 106.09119 91.89285 99.26542 1.000 159.24837 599 ASN A O 1
ATOM 8309 N N . THR A 1 582 ? 106.97487 91.24224 97.33137 1.000 161.97371 600 THR A N 1
ATOM 8310 C CA . THR A 1 582 ? 107.88044 90.34923 98.04008 1.000 161.35853 600 THR A CA 1
ATOM 8311 C C . THR A 1 582 ? 109.02102 89.90782 97.13470 1.000 152.91134 600 THR A C 1
ATOM 8312 O O . THR A 1 582 ? 108.78867 89.26129 96.10727 1.000 150.08031 600 THR A O 1
ATOM 8323 N N . PRO A 1 583 ? 110.26147 90.22479 97.48439 1.000 143.18033 601 PRO A N 1
ATOM 8324 C CA . PRO A 1 583 ? 111.38608 89.75212 96.68187 1.000 145.63726 601 PRO A CA 1
ATOM 8325 C C . PRO A 1 583 ? 111.46454 88.23839 96.66829 1.000 151.40651 601 PRO A C 1
ATOM 8326 O O . PRO A 1 583 ? 111.20799 87.57665 97.67345 1.000 148.75157 601 PRO A O 1
ATOM 8337 N N . SER A 1 584 ? 111.82102 87.69364 95.51248 1.000 160.51372 602 SER A N 1
ATOM 8338 C CA . SER A 1 584 ? 112.44254 86.38254 95.48738 1.000 162.78846 602 SER A CA 1
ATOM 8339 C C . SER A 1 584 ? 113.85525 86.50748 96.03967 1.000 162.69248 602 SER A C 1
ATOM 8340 O O . SER A 1 584 ? 114.40341 87.60266 96.14498 1.000 164.23670 602 SER A O 1
ATOM 8348 N N . PHE A 1 585 ? 114.44457 85.38165 96.41318 1.000 159.24865 603 PHE A N 1
ATOM 8349 C CA . PHE A 1 585 ? 115.83515 85.37189 96.83388 1.000 159.81971 603 PHE A CA 1
ATOM 8350 C C . PHE A 1 585 ? 116.61345 84.30668 96.08720 1.000 161.31731 603 PHE A C 1
ATOM 8351 O O . PHE A 1 585 ? 116.09188 83.23971 95.75769 1.000 162.56849 603 PHE A O 1
ATOM 8368 N N . GLN A 1 586 ? 117.87263 84.62559 95.81611 1.000 159.42153 604 GLN A N 1
ATOM 8369 C CA . GLN A 1 586 ? 118.77329 83.73076 95.11996 1.000 163.40511 604 GLN A CA 1
ATOM 8370 C C . GLN A 1 586 ? 119.99580 83.38691 95.94680 1.000 164.24729 604 GLN A C 1
ATOM 8371 O O . GLN A 1 586 ? 120.71237 82.44288 95.60082 1.000 172.02851 604 GLN A O 1
ATOM 8385 N N . SER A 1 587 ? 120.25298 84.12197 97.02080 1.000 161.66522 605 SER A N 1
ATOM 8386 C CA . SER A 1 587 ? 121.13535 83.65802 98.07474 1.000 168.18959 605 SER A CA 1
ATOM 8387 C C . SER A 1 587 ? 120.77388 84.41578 99.33906 1.000 169.38900 605 SER A C 1
ATOM 8388 O O . SER A 1 587 ? 120.44548 85.60192 99.28248 1.000 163.29417 605 SER A O 1
ATOM 8396 N N . THR A 1 588 ? 120.83833 83.72288 100.47099 1.000 175.21953 606 THR A N 1
ATOM 8397 C CA . THR A 1 588 ? 120.42627 84.27483 101.75052 1.000 172.93240 606 THR A CA 1
ATOM 8398 C C . THR A 1 588 ? 121.43162 83.98429 102.84853 1.000 174.35786 606 THR A C 1
ATOM 8399 O O . THR A 1 588 ? 121.25034 84.45142 103.97691 1.000 169.53513 606 THR A O 1
ATOM 8410 N N . HIS A 1 589 ? 122.48365 83.23504 102.54519 1.000 182.15097 607 HIS A N 1
ATOM 8411 C CA . HIS A 1 589 ? 123.37096 82.66667 103.53966 1.000 182.94645 607 HIS A CA 1
ATOM 8412 C C . HIS A 1 589 ? 124.79230 82.75480 103.01426 1.000 181.45698 607 HIS A C 1
ATOM 8413 O O . HIS A 1 589 ? 125.02653 82.92570 101.81575 1.000 177.43973 607 HIS A O 1
ATOM 8427 N N . GLY A 1 590 ? 125.74359 82.61189 103.92551 1.000 179.04338 608 GLY A N 1
ATOM 8428 C CA . GLY A 1 590 ? 127.10785 82.96701 103.59802 1.000 179.03074 608 GLY A CA 1
ATOM 8429 C C . GLY A 1 590 ? 127.25892 84.46873 103.47035 1.000 172.63238 608 GLY A C 1
ATOM 8430 O O . GLY A 1 590 ? 126.74300 85.24096 104.28471 1.000 172.30446 608 GLY A O 1
ATOM 8434 N N . ASP A 1 591 ? 127.98440 84.89347 102.43960 1.000 167.07797 609 ASP A N 1
ATOM 8435 C CA . ASP A 1 591 ? 128.39679 86.28316 102.31252 1.000 169.45217 609 ASP A CA 1
ATOM 8436 C C . ASP A 1 591 ? 127.76439 87.02068 101.13769 1.000 169.07741 609 ASP A C 1
ATOM 8437 O O . ASP A 1 591 ? 128.18989 88.14003 100.83817 1.000 170.88154 609 ASP A O 1
ATOM 8446 N N . VAL A 1 592 ? 126.76842 86.44888 100.46369 1.000 164.65725 610 VAL A N 1
ATOM 8447 C CA . VAL A 1 592 ? 126.02217 87.18325 99.44612 1.000 157.25027 610 VAL A CA 1
ATOM 8448 C C . VAL A 1 592 ? 124.53365 86.98768 99.66653 1.000 157.76525 610 VAL A C 1
ATOM 8449 O O . VAL A 1 592 ? 124.04285 85.85383 99.65056 1.000 168.44348 610 VAL A O 1
ATOM 8462 N N . VAL A 1 593 ? 123.81586 88.09058 99.82359 1.000 154.22945 611 VAL A N 1
ATOM 8463 C CA . VAL A 1 593 ? 122.36107 88.11471 99.80145 1.000 156.16495 611 VAL A CA 1
ATOM 8464 C C . VAL A 1 593 ? 121.92524 88.62252 98.43966 1.000 156.31209 611 VAL A C 1
ATOM 8465 O O . VAL A 1 593 ? 122.42892 89.64942 97.97464 1.000 159.05735 611 VAL A O 1
ATOM 8478 N N . ALA A 1 594 ? 121.00940 87.91625 97.78318 1.000 157.23555 612 ALA A N 1
ATOM 8479 C CA . ALA A 1 594 ? 120.55416 88.40037 96.48738 1.000 153.43167 612 ALA A CA 1
ATOM 8480 C C . ALA A 1 594 ? 119.08377 88.08174 96.28728 1.000 153.94995 612 ALA A C 1
ATOM 8481 O O . ALA A 1 594 ? 118.64206 86.95350 96.52152 1.000 153.34917 612 ALA A O 1
ATOM 8488 N N . TYR A 1 595 ? 118.34838 89.08839 95.82472 1.000 151.93916 613 TYR A N 1
ATOM 8489 C CA . TYR A 1 595 ? 116.89826 89.05254 95.75086 1.000 152.83590 613 TYR A CA 1
ATOM 8490 C C . TYR A 1 595 ? 116.45078 89.90337 94.57331 1.000 151.46735 613 TYR A C 1
ATOM 8491 O O . TYR A 1 595 ? 117.17312 90.79443 94.12513 1.000 153.72516 613 TYR A O 1
ATOM 8509 N N . THR A 1 596 ? 115.25332 89.62064 94.06498 1.000 154.33738 614 THR A N 1
ATOM 8510 C CA . THR A 1 596 ? 114.71252 90.36883 92.93927 1.000 156.21217 614 THR A CA 1
ATOM 8511 C C . THR A 1 596 ? 113.26685 90.77372 93.19298 1.000 161.91331 614 THR A C 1
ATOM 8512 O O . THR A 1 596 ? 112.45135 89.95567 93.62781 1.000 166.00236 614 THR A O 1
ATOM 8523 N N . TYR A 1 597 ? 112.96481 92.03811 92.90619 1.000 161.74892 615 TYR A N 1
ATOM 8524 C CA . TYR A 1 597 ? 111.60644 92.55870 92.82919 1.000 160.36745 615 TYR A CA 1
ATOM 8525 C C . TYR A 1 597 ? 110.97425 92.28991 91.47384 1.000 163.44108 615 TYR A C 1
ATOM 8526 O O . TYR A 1 597 ? 111.65608 92.20589 90.44994 1.000 168.41028 615 TYR A O 1
ATOM 8544 N N . SER A 1 598 ? 109.65325 92.15969 91.47553 1.000 160.42686 616 SER A N 1
ATOM 8545 C CA . SER A 1 598 ? 108.89147 91.99978 90.25007 1.000 169.78180 616 SER A CA 1
ATOM 8546 C C . SER A 1 598 ? 107.87031 93.12046 90.12572 1.000 176.47152 616 SER A C 1
ATOM 8547 O O . SER A 1 598 ? 107.41818 93.69009 91.12280 1.000 172.44928 616 SER A O 1
ATOM 8555 N N . ASN A 1 599 ? 107.53120 93.43939 88.87885 1.000 188.38394 617 ASN A N 1
ATOM 8556 C CA . ASN A 1 599 ? 106.61990 94.52751 88.56166 1.000 193.85413 617 ASN A CA 1
ATOM 8557 C C . ASN A 1 599 ? 105.85484 94.19145 87.29156 1.000 205.03413 617 ASN A C 1
ATOM 8558 O O . ASN A 1 599 ? 106.26506 93.33847 86.50076 1.000 206.84634 617 ASN A O 1
ATOM 8569 N N . ASN A 1 600 ? 104.73208 94.88320 87.10474 1.000 211.27232 618 ASN A N 1
ATOM 8570 C CA . ASN A 1 600 ? 103.88609 94.70054 85.93727 1.000 211.27664 618 ASN A CA 1
ATOM 8571 C C . ASN A 1 600 ? 103.65684 95.98540 85.15815 1.000 210.34069 618 ASN A C 1
ATOM 8572 O O . ASN A 1 600 ? 103.13836 95.92414 84.03808 1.000 208.29650 618 ASN A O 1
ATOM 8583 N N . LYS A 1 601 ? 104.02870 97.13563 85.71123 1.000 207.77055 619 LYS A N 1
ATOM 8584 C CA . LYS A 1 601 ? 103.86113 98.40590 85.02133 1.000 200.09726 619 LYS A CA 1
ATOM 8585 C C . LYS A 1 601 ? 104.67588 98.41856 83.73289 1.000 202.48831 619 LYS A C 1
ATOM 8586 O O . LYS A 1 601 ? 105.71857 97.76975 83.62262 1.000 207.81564 619 LYS A O 1
ATOM 8605 N N . SER A 1 602 ? 104.18026 99.15707 82.74379 1.000 197.89925 620 SER A N 1
ATOM 8606 C CA . SER A 1 602 ? 104.87117 99.28573 81.46914 1.000 200.65237 620 SER A CA 1
ATOM 8607 C C . SER A 1 602 ? 105.83499 100.46194 81.41300 1.000 201.57356 620 SER A C 1
ATOM 8608 O O . SER A 1 602 ? 106.74123 100.45484 80.57352 1.000 202.79165 620 SER A O 1
ATOM 8616 N N . ASN A 1 603 ? 105.67362 101.46795 82.27066 1.000 197.40660 621 ASN A N 1
ATOM 8617 C CA . ASN A 1 603 ? 106.55105 102.63144 82.26934 1.000 191.01630 621 ASN A CA 1
ATOM 8618 C C . ASN A 1 603 ? 107.63254 102.54179 83.34182 1.000 193.57213 621 ASN A C 1
ATOM 8619 O O . ASN A 1 603 ? 108.04893 103.56622 83.89070 1.000 190.47020 621 ASN A O 1
ATOM 8630 N N . GLU A 1 604 ? 108.07452 101.32954 83.67020 1.000 197.79539 622 GLU A N 1
ATOM 8631 C CA . GLU A 1 604 ? 109.13258 101.11849 84.64939 1.000 190.75450 622 GLU A CA 1
ATOM 8632 C C . GLU A 1 604 ? 109.94674 99.90008 84.23967 1.000 191.00121 622 GLU A C 1
ATOM 8633 O O . GLU A 1 604 ? 109.52863 99.10205 83.39877 1.000 196.77898 622 GLU A O 1
ATOM 8645 N N . TRP A 1 605 ? 111.12555 99.76990 84.84774 1.000 185.84371 623 TRP A N 1
ATOM 8646 C CA . TRP A 1 605 ? 112.14385 98.86340 84.33328 1.000 184.61854 623 TRP A CA 1
ATOM 8647 C C . TRP A 1 605 ? 111.70618 97.40812 84.27945 1.000 185.94506 623 TRP A C 1
ATOM 8648 O O . TRP A 1 605 ? 112.36998 96.61168 83.61078 1.000 185.80892 623 TRP A O 1
ATOM 8669 N N . GLY A 1 606 ? 110.62709 97.02491 84.94754 1.000 182.43053 624 GLY A N 1
ATOM 8670 C CA . GLY A 1 606 ? 110.39736 95.60871 85.15571 1.000 179.97426 624 GLY A CA 1
ATOM 8671 C C . GLY A 1 606 ? 111.24516 95.03645 86.27229 1.000 181.24395 624 GLY A C 1
ATOM 8672 O O . GLY A 1 606 ? 111.49322 95.73320 87.25821 1.000 185.43091 624 GLY A O 1
ATOM 8676 N N . LYS A 1 607 ? 111.70857 93.79344 86.15212 1.000 178.32304 625 LYS A N 1
ATOM 8677 C CA . LYS A 1 607 ? 112.39705 93.17588 87.27854 1.000 177.57491 625 LYS A CA 1
ATOM 8678 C C . LYS A 1 607 ? 113.68289 93.91144 87.63272 1.000 173.40569 625 LYS A C 1
ATOM 8679 O O . LYS A 1 607 ? 114.41229 94.39549 86.76439 1.000 171.28220 625 LYS A O 1
ATOM 8698 N N . VAL A 1 608 ? 113.95421 93.96580 88.93259 1.000 167.25956 626 VAL A N 1
ATOM 8699 C CA . VAL A 1 608 ? 115.17285 94.50944 89.51685 1.000 163.68159 626 VAL A CA 1
ATOM 8700 C C . VAL A 1 608 ? 115.84558 93.43384 90.35504 1.000 163.00983 626 VAL A C 1
ATOM 8701 O O . VAL A 1 608 ? 115.16443 92.67200 91.04765 1.000 164.45664 626 VAL A O 1
ATOM 8714 N N . CYS A 1 609 ? 117.17236 93.35498 90.28745 1.000 163.21138 627 CYS A N 1
ATOM 8715 C CA . CYS A 1 609 ? 117.91638 92.45210 91.15464 1.000 159.08561 627 CYS A CA 1
ATOM 8716 C C . CYS A 1 609 ? 118.96558 93.25249 91.90642 1.000 152.71206 627 CYS A C 1
ATOM 8717 O O . CYS A 1 609 ? 119.61399 94.13349 91.33908 1.000 156.66423 627 CYS A O 1
ATOM 8725 N N . VAL A 1 610 ? 119.13127 92.92652 93.18369 1.000 144.35331 628 VAL A N 1
ATOM 8726 C CA . VAL A 1 610 ? 120.04641 93.61421 94.08599 1.000 143.94377 628 VAL A CA 1
ATOM 8727 C C . VAL A 1 610 ? 120.95278 92.58162 94.73440 1.000 149.23136 628 VAL A C 1
ATOM 8728 O O . VAL A 1 610 ? 120.46910 91.56782 95.24586 1.000 155.41104 628 VAL A O 1
ATOM 8741 N N . LEU A 1 611 ? 122.25852 92.82242 94.70547 1.000 147.31699 629 LEU A N 1
ATOM 8742 C CA . LEU A 1 611 ? 123.21715 91.91116 95.31247 1.000 145.13825 629 LEU A CA 1
ATOM 8743 C C . LEU A 1 611 ? 124.18628 92.68981 96.18332 1.000 144.69307 629 LEU A C 1
ATOM 8744 O O . LEU A 1 611 ? 124.77411 93.67775 95.73717 1.000 146.13284 629 LEU A O 1
ATOM 8760 N N . VAL A 1 612 ? 124.34823 92.23351 97.42154 1.000 145.88248 630 VAL A N 1
ATOM 8761 C CA . VAL A 1 612 ? 125.23330 92.84554 98.40401 1.000 145.54598 630 VAL A CA 1
ATOM 8762 C C . VAL A 1 612 ? 126.19372 91.77331 98.88628 1.000 149.23005 630 VAL A C 1
ATOM 8763 O O . VAL A 1 612 ? 125.76862 90.74834 99.43161 1.000 148.31723 630 VAL A O 1
ATOM 8776 N N . ASN A 1 613 ? 127.48285 92.01531 98.69255 1.000 155.58648 631 ASN A N 1
ATOM 8777 C CA . ASN A 1 613 ? 128.53527 91.07000 99.03152 1.000 160.00718 631 ASN A CA 1
ATOM 8778 C C . ASN A 1 613 ? 129.10854 91.44803 100.38873 1.000 161.63909 631 ASN A C 1
ATOM 8779 O O . ASN A 1 613 ? 129.63212 92.55177 100.56559 1.000 163.08812 631 ASN A O 1
ATOM 8790 N N . ALA A 1 614 ? 128.98806 90.53016 101.34564 1.000 161.58700 632 ALA A N 1
ATOM 8791 C CA . ALA A 1 614 ? 129.47626 90.77908 102.69400 1.000 160.63070 632 ALA A CA 1
ATOM 8792 C C . ALA A 1 614 ? 130.99285 90.76222 102.75763 1.000 167.37371 632 ALA A C 1
ATOM 8793 O O . ALA A 1 614 ? 131.57826 91.43948 103.60894 1.000 167.10127 632 ALA A O 1
ATOM 8800 N N . SER A 1 615 ? 131.64450 90.00863 101.87845 1.000 171.70977 633 SER A N 1
ATOM 8801 C CA . SER A 1 615 ? 133.09657 89.97369 101.88194 1.000 174.10887 633 SER A CA 1
ATOM 8802 C C . SER A 1 615 ? 133.64455 91.38659 101.76681 1.000 177.92714 633 SER A C 1
ATOM 8803 O O . SER A 1 615 ? 133.03140 92.26796 101.16126 1.000 179.07396 633 SER A O 1
ATOM 8811 N N . SER A 1 616 ? 134.80642 91.60020 102.36488 1.000 177.41413 634 SER A N 1
ATOM 8812 C CA . SER A 1 616 ? 135.62013 92.76402 102.06003 1.000 171.29113 634 SER A CA 1
ATOM 8813 C C . SER A 1 616 ? 136.57368 92.51320 100.90810 1.000 173.46881 634 SER A C 1
ATOM 8814 O O . SER A 1 616 ? 137.20078 93.45990 100.42561 1.000 171.91254 634 SER A O 1
ATOM 8822 N N . THR A 1 617 ? 136.69997 91.28464 100.47330 1.000 181.02517 635 THR A N 1
ATOM 8823 C CA . THR A 1 617 ? 137.79337 90.85258 99.61970 1.000 183.45442 635 THR A CA 1
ATOM 8824 C C . THR A 1 617 ? 137.31602 90.06400 98.41521 1.000 185.28994 635 THR A C 1
ATOM 8825 O O . THR A 1 617 ? 137.79817 90.29869 97.30667 1.000 181.50506 635 THR A O 1
ATOM 8836 N N . ASN A 1 618 ? 136.39188 89.13396 98.60189 1.000 192.59682 636 ASN A N 1
ATOM 8837 C CA . ASN A 1 618 ? 136.09935 88.14081 97.58373 1.000 195.72459 636 ASN A CA 1
ATOM 8838 C C . ASN A 1 618 ? 134.99104 88.61051 96.64751 1.000 193.73111 636 ASN A C 1
ATOM 8839 O O . ASN A 1 618 ? 134.21810 89.52193 96.95188 1.000 186.47596 636 ASN A O 1
ATOM 8850 N N . ASP A 1 619 ? 134.94095 87.96795 95.48260 1.000 198.40208 637 ASP A N 1
ATOM 8851 C CA . ASP A 1 619 ? 134.15414 88.41047 94.33580 1.000 198.85550 637 ASP A CA 1
ATOM 8852 C C . ASP A 1 619 ? 133.29938 87.24764 93.82283 1.000 199.20338 637 ASP A C 1
ATOM 8853 O O . ASP A 1 619 ? 133.48245 86.74237 92.71622 1.000 196.23253 637 ASP A O 1
ATOM 8862 N N . TRP A 1 620 ? 132.36193 86.81280 94.65037 1.000 197.86030 638 TRP A N 1
ATOM 8863 C CA . TRP A 1 620 ? 131.59567 85.61242 94.34637 1.000 188.91197 638 TRP A CA 1
ATOM 8864 C C . TRP A 1 620 ? 130.75292 85.81454 93.09294 1.000 185.92498 638 TRP A C 1
ATOM 8865 O O . TRP A 1 620 ? 130.07197 86.83756 92.96826 1.000 180.90551 638 TRP A O 1
ATOM 8886 N N . PRO A 1 621 ? 130.75756 84.86565 92.15600 1.000 187.17720 639 PRO A N 1
ATOM 8887 C CA . PRO A 1 621 ? 129.76910 84.88337 91.07164 1.000 186.27861 639 PRO A CA 1
ATOM 8888 C C . PRO A 1 621 ? 128.42000 84.38056 91.56044 1.000 185.74086 639 PRO A C 1
ATOM 8889 O O . PRO A 1 621 ? 128.31775 83.29184 92.12919 1.000 178.39711 639 PRO A O 1
ATOM 8900 N N . ILE A 1 622 ? 127.38406 85.17901 91.32702 1.000 188.82252 640 ILE A N 1
ATOM 8901 C CA . ILE A 1 622 ? 126.03836 84.91177 91.81795 1.000 186.01163 640 ILE A CA 1
ATOM 8902 C C . ILE A 1 622 ? 125.14603 84.55528 90.64097 1.000 181.76613 640 ILE A C 1
ATOM 8903 O O . ILE A 1 622 ? 125.28495 85.12018 89.55058 1.000 183.10778 640 ILE A O 1
ATOM 8919 N N . THR A 1 623 ? 124.24481 83.60433 90.85729 1.000 178.74080 641 THR A N 1
ATOM 8920 C CA . THR A 1 623 ? 123.16171 83.37498 89.91733 1.000 178.15889 641 THR A CA 1
ATOM 8921 C C . THR A 1 623 ? 122.09272 84.42955 90.15956 1.000 179.31893 641 THR A C 1
ATOM 8922 O O . THR A 1 623 ? 121.89703 84.88982 91.28716 1.000 175.27089 641 THR A O 1
ATOM 8933 N N . LEU A 1 624 ? 121.39430 84.81407 89.09496 1.000 185.74923 642 LEU A N 1
ATOM 8934 C CA . LEU A 1 624 ? 120.45783 85.92265 89.18491 1.000 185.19714 642 LEU A CA 1
ATOM 8935 C C . LEU A 1 624 ? 119.13226 85.60113 88.50851 1.000 187.35344 642 LEU A C 1
ATOM 8936 O O . LEU A 1 624 ? 118.99132 84.62854 87.76270 1.000 189.54597 642 LEU A O 1
ATOM 8952 N N . ASP A 1 625 ? 118.15736 86.46593 88.79965 1.000 187.71837 643 ASP A N 1
ATOM 8953 C CA . ASP A 1 625 ? 116.74488 86.14209 88.63466 1.000 191.56039 643 ASP A CA 1
ATOM 8954 C C . ASP A 1 625 ? 116.33700 85.92254 87.18004 1.000 191.45265 643 ASP A C 1
ATOM 8955 O O . ASP A 1 625 ? 115.36609 85.20311 86.92336 1.000 189.24372 643 ASP A O 1
ATOM 8964 N N . GLY A 1 626 ? 117.04464 86.51201 86.21731 1.000 189.29511 644 GLY A N 1
ATOM 8965 C CA . GLY A 1 626 ? 116.63183 86.38988 84.83432 1.000 188.34429 644 GLY A CA 1
ATOM 8966 C C . GLY A 1 626 ? 117.78382 86.50618 83.86036 1.000 196.08085 644 GLY A C 1
ATOM 8967 O O . GLY A 1 626 ? 118.92494 86.77142 84.23822 1.000 193.42068 644 GLY A O 1
ATOM 8971 N N . SER A 1 627 ? 117.46339 86.31802 82.58309 1.000 201.12952 645 SER A N 1
ATOM 8972 C CA . SER A 1 627 ? 118.45774 86.00908 81.56712 1.000 198.68149 645 SER A CA 1
ATOM 8973 C C . SER A 1 627 ? 119.04810 87.24452 80.89895 1.000 195.01633 645 SER A C 1
ATOM 8974 O O . SER A 1 627 ? 119.80474 87.10170 79.93383 1.000 190.51043 645 SER A O 1
ATOM 8982 N N . GLY A 1 628 ? 118.72832 88.44480 81.37424 1.000 196.45919 646 GLY A N 1
ATOM 8983 C CA . GLY A 1 628 ? 119.33236 89.63292 80.80364 1.000 189.80840 646 GLY A CA 1
ATOM 8984 C C . GLY A 1 628 ? 119.13756 90.87473 81.64388 1.000 184.22257 646 GLY A C 1
ATOM 8985 O O . GLY A 1 628 ? 118.02340 91.17413 82.07974 1.000 180.96447 646 GLY A O 1
ATOM 8989 N N . TRP A 1 629 ? 120.22332 91.60443 81.87901 1.000 178.60345 647 TRP A N 1
ATOM 8990 C CA . TRP A 1 629 ? 120.24519 92.65161 82.88550 1.000 172.96847 647 TRP A CA 1
ATOM 8991 C C . TRP A 1 629 ? 121.06915 93.83253 82.40890 1.000 171.02040 647 TRP A C 1
ATOM 8992 O O . TRP A 1 629 ? 122.01107 93.67917 81.62931 1.000 174.39257 647 TRP A O 1
ATOM 9013 N N . THR A 1 630 ? 120.70644 95.01298 82.89401 1.000 167.26393 648 THR A N 1
ATOM 9014 C CA . THR A 1 630 ? 121.52693 96.20272 82.74762 1.000 172.70229 648 THR A CA 1
ATOM 9015 C C . THR A 1 630 ? 122.01871 96.64108 84.11648 1.000 169.20803 648 THR A C 1
ATOM 9016 O O . THR A 1 630 ? 121.21691 96.85926 85.02893 1.000 164.38813 648 THR A O 1
ATOM 9027 N N . VAL A 1 631 ? 123.33641 96.77986 84.24606 1.000 171.32862 649 VAL A N 1
ATOM 9028 C CA . VAL A 1 631 ? 123.93370 97.26358 85.48302 1.000 166.55149 649 VAL A CA 1
ATOM 9029 C C . VAL A 1 631 ? 123.65669 98.74703 85.64945 1.000 163.03583 649 VAL A C 1
ATOM 9030 O O . VAL A 1 631 ? 123.93390 99.55288 84.75475 1.000 166.74073 649 VAL A O 1
ATOM 9043 N N . VAL A 1 632 ? 123.11019 99.11231 86.80215 1.000 156.54745 650 VAL A N 1
ATOM 9044 C CA . VAL A 1 632 ? 122.76343 100.48764 87.11850 1.000 155.51518 650 VAL A CA 1
ATOM 9045 C C . VAL A 1 632 ? 123.43043 100.94800 88.39670 1.000 158.38638 650 VAL A C 1
ATOM 9046 O O . VAL A 1 632 ? 123.25888 102.10057 88.79639 1.000 159.15497 650 VAL A O 1
ATOM 9059 N N . ALA A 1 633 ? 124.17456 100.06928 89.05641 1.000 162.99206 651 ALA A N 1
ATOM 9060 C CA . ALA A 1 633 ? 125.07230 100.44885 90.13024 1.000 163.99253 651 ALA A CA 1
ATOM 9061 C C . ALA A 1 633 ? 126.19412 99.42391 90.17833 1.000 167.38922 651 ALA A C 1
ATOM 9062 O O . ALA A 1 633 ? 125.99791 98.24909 89.85875 1.000 167.89616 651 ALA A O 1
ATOM 9069 N N . ASP A 1 634 ? 127.38076 99.89302 90.54792 1.000 167.10540 652 ASP A N 1
ATOM 9070 C CA . ASP A 1 634 ? 128.59771 99.09664 90.49277 1.000 166.54899 652 ASP A CA 1
ATOM 9071 C C . ASP A 1 634 ? 129.40892 99.19141 91.77940 1.000 166.78939 652 ASP A C 1
ATOM 9072 O O . ASP A 1 634 ? 130.55071 98.72374 91.81344 1.000 169.56791 652 ASP A O 1
ATOM 9081 N N . GLY A 1 635 ? 128.85571 99.79715 92.82596 1.000 164.71276 653 GLY A N 1
ATOM 9082 C CA . GLY A 1 635 ? 129.57579 100.16897 94.02412 1.000 166.32322 653 GLY A CA 1
ATOM 9083 C C . GLY A 1 635 ? 130.44512 101.39907 93.91987 1.000 173.10113 653 GLY A C 1
ATOM 9084 O O . GLY A 1 635 ? 131.09055 101.76022 94.91090 1.000 175.27363 653 GLY A O 1
ATOM 9088 N N . THR A 1 636 ? 130.49864 102.04776 92.76265 1.000 176.11203 654 THR A N 1
ATOM 9089 C CA . THR A 1 636 ? 131.14619 103.34646 92.62719 1.000 175.92297 654 THR A CA 1
ATOM 9090 C C . THR A 1 636 ? 130.12384 104.42451 92.32292 1.000 176.28561 654 THR A C 1
ATOM 9091 O O . THR A 1 636 ? 130.20669 105.53116 92.85801 1.000 175.97379 654 THR A O 1
ATOM 9102 N N . THR A 1 637 ? 129.14310 104.09037 91.48863 1.000 177.40244 655 THR A N 1
ATOM 9103 C CA . THR A 1 637 ? 128.21804 105.04811 90.91221 1.000 173.22237 655 THR A CA 1
ATOM 9104 C C . THR A 1 637 ? 126.89983 104.32976 90.68194 1.000 172.84373 655 THR A C 1
ATOM 9105 O O . THR A 1 637 ? 126.85029 103.10130 90.59146 1.000 172.02654 655 THR A O 1
ATOM 9116 N N . ALA A 1 638 ? 125.83135 105.10774 90.56923 1.000 169.08936 656 ALA A N 1
ATOM 9117 C CA . ALA A 1 638 ? 124.49712 104.53821 90.47084 1.000 162.36501 656 ALA A CA 1
ATOM 9118 C C . ALA A 1 638 ? 123.56656 105.57835 89.87663 1.000 158.72352 656 ALA A C 1
ATOM 9119 O O . ALA A 1 638 ? 123.92464 106.74594 89.72092 1.000 159.61409 656 ALA A O 1
ATOM 9126 N N . GLY A 1 639 ? 122.35925 105.14167 89.56487 1.000 158.33860 657 GLY A N 1
ATOM 9127 C CA . GLY A 1 639 ? 121.33684 106.00053 89.00855 1.000 161.06318 657 GLY A CA 1
ATOM 9128 C C . GLY A 1 639 ? 121.11466 105.76632 87.52522 1.000 167.05587 657 GLY A C 1
ATOM 9129 O O . GLY A 1 639 ? 121.88575 105.10166 86.83362 1.000 171.58432 657 GLY A O 1
ATOM 9133 N N . LEU A 1 640 ? 120.01917 106.36324 87.05900 1.000 166.87931 658 LEU A N 1
ATOM 9134 C CA . LEU A 1 640 ? 119.29853 105.84976 85.90081 1.000 166.80432 658 LEU A CA 1
ATOM 9135 C C . LEU A 1 640 ? 120.20424 105.54185 84.71969 1.000 170.47089 658 LEU A C 1
ATOM 9136 O O . LEU A 1 640 ? 119.94909 104.59069 83.97614 1.000 172.95724 658 LEU A O 1
ATOM 9152 N N . LYS A 1 641 ? 121.26552 106.31405 84.53327 1.000 170.53968 659 LYS A N 1
ATOM 9153 C CA . LYS A 1 641 ? 122.11581 106.12153 83.36910 1.000 171.95194 659 LYS A CA 1
ATOM 9154 C C . LYS A 1 641 ? 122.82962 104.78288 83.43176 1.000 171.96387 659 LYS A C 1
ATOM 9155 O O . LYS A 1 641 ? 123.46286 104.44399 84.43388 1.000 170.84617 659 LYS A O 1
ATOM 9174 N N . SER A 1 642 ? 122.72022 104.02707 82.34831 1.000 171.39371 660 SER A N 1
ATOM 9175 C CA . SER A 1 642 ? 123.36305 102.72752 82.24548 1.000 178.86882 660 SER A CA 1
ATOM 9176 C C . SER A 1 642 ? 124.85160 102.82324 82.52849 1.000 180.60083 660 SER A C 1
ATOM 9177 O O . SER A 1 642 ? 125.58406 103.52614 81.82932 1.000 178.44109 660 SER A O 1
ATOM 9185 N N . LEU A 1 643 ? 125.29385 102.10301 83.55254 1.000 180.86025 661 LEU A N 1
ATOM 9186 C CA . LEU A 1 643 ? 126.70938 101.91940 83.82822 1.000 180.42709 661 LEU A CA 1
ATOM 9187 C C . LEU A 1 643 ? 127.25995 100.66089 83.18000 1.000 175.49277 661 LEU A C 1
ATOM 9188 O O . LEU A 1 643 ? 128.48046 100.48181 83.14806 1.000 177.32441 661 LEU A O 1
ATOM 9204 N N . GLY A 1 644 ? 126.39406 99.78803 82.67628 1.000 168.42031 662 GLY A N 1
ATOM 9205 C CA . GLY A 1 644 ? 126.83437 98.61591 81.95139 1.000 165.39127 662 GLY A CA 1
ATOM 9206 C C . GLY A 1 644 ? 125.75997 97.55904 81.83412 1.000 168.78469 662 GLY A C 1
ATOM 9207 O O . GLY A 1 644 ? 124.99944 97.30866 82.76928 1.000 166.06202 662 GLY A O 1
ATOM 9211 N N . THR A 1 645 ? 125.68535 96.94406 80.66278 1.000 179.88984 663 THR A N 1
ATOM 9212 C CA . THR A 1 645 ? 124.87213 95.76041 80.46293 1.000 182.69339 663 THR A CA 1
ATOM 9213 C C . THR A 1 645 ? 125.60233 94.51816 80.95061 1.000 183.44669 663 THR A C 1
ATOM 9214 O O . THR A 1 645 ? 126.82996 94.48300 81.05692 1.000 184.37317 663 THR A O 1
ATOM 9225 N N . VAL A 1 646 ? 124.81936 93.48881 81.25856 1.000 179.77944 664 VAL A N 1
ATOM 9226 C CA . VAL A 1 646 ? 125.36124 92.17180 81.54971 1.000 176.47783 664 VAL A CA 1
ATOM 9227 C C . VAL A 1 646 ? 124.33748 91.12956 81.13659 1.000 178.92192 664 VAL A C 1
ATOM 9228 O O . VAL A 1 646 ? 123.12830 91.36890 81.17286 1.000 178.96688 664 VAL A O 1
ATOM 9241 N N . SER A 1 647 ? 124.83644 89.96479 80.73833 1.000 182.05614 665 SER A N 1
ATOM 9242 C CA . SER A 1 647 ? 124.03657 88.97483 80.03985 1.000 183.18139 665 SER A CA 1
ATOM 9243 C C . SER A 1 647 ? 124.38799 87.58761 80.55435 1.000 184.80478 665 SER A C 1
ATOM 9244 O O . SER A 1 647 ? 125.47915 87.35175 81.07709 1.000 184.10891 665 SER A O 1
ATOM 9252 N N . GLY A 1 648 ? 123.44197 86.66953 80.39895 1.000 184.71853 666 GLY A N 1
ATOM 9253 C CA . GLY A 1 648 ? 123.52551 85.36628 81.01915 1.000 185.44515 666 GLY A CA 1
ATOM 9254 C C . GLY A 1 648 ? 123.15527 85.39068 82.48975 1.000 184.82191 666 GLY A C 1
ATOM 9255 O O . GLY A 1 648 ? 123.07611 86.43240 83.14048 1.000 182.88322 666 GLY A O 1
ATOM 9259 N N . ASN A 1 649 ? 122.92919 84.19383 83.01866 1.000 188.03910 667 ASN A N 1
ATOM 9260 C CA . ASN A 1 649 ? 122.25467 84.00048 84.29298 1.000 187.94841 667 ASN A CA 1
ATOM 9261 C C . ASN A 1 649 ? 123.12952 84.29223 85.50475 1.000 189.22202 667 ASN A C 1
ATOM 9262 O O . ASN A 1 649 ? 122.81014 83.79446 86.58988 1.000 188.15400 667 ASN A O 1
ATOM 9273 N N . THR A 1 650 ? 124.20380 85.06904 85.38630 1.000 188.86843 668 THR A N 1
ATOM 9274 C CA . THR A 1 650 ? 125.09780 85.23774 86.52179 1.000 187.07870 668 THR A CA 1
ATOM 9275 C C . THR A 1 650 ? 125.70361 86.63141 86.52526 1.000 182.22314 668 THR A C 1
ATOM 9276 O O . THR A 1 650 ? 125.83737 87.27496 85.48302 1.000 177.70777 668 THR A O 1
ATOM 9287 N N . TYR A 1 651 ? 126.07284 87.07883 87.72198 1.000 179.93273 669 TYR A N 1
ATOM 9288 C CA . TYR A 1 651 ? 126.65858 88.39025 87.94546 1.000 173.85189 669 TYR A CA 1
ATOM 9289 C C . TYR A 1 651 ? 127.67489 88.27534 89.06861 1.000 180.21970 669 TYR A C 1
ATOM 9290 O O . TYR A 1 651 ? 127.53222 87.43547 89.95975 1.000 184.15093 669 TYR A O 1
ATOM 9308 N N . THR A 1 652 ? 128.70424 89.11416 89.02255 1.000 181.44012 670 THR A N 1
ATOM 9309 C CA . THR A 1 652 ? 129.76235 89.09691 90.02283 1.000 179.63022 670 THR A CA 1
ATOM 9310 C C . THR A 1 652 ? 129.65878 90.33641 90.89447 1.000 174.53234 670 THR A C 1
ATOM 9311 O O . THR A 1 652 ? 129.52749 91.45085 90.38360 1.000 172.87272 670 THR A O 1
ATOM 9322 N N . VAL A 1 653 ? 129.71176 90.13529 92.20418 1.000 171.04851 671 VAL A N 1
ATOM 9323 C CA . VAL A 1 653 ? 129.57192 91.22257 93.16557 1.000 172.68179 671 VAL A CA 1
ATOM 9324 C C . VAL A 1 653 ? 130.94579 91.50982 93.75503 1.000 180.21989 671 VAL A C 1
ATOM 9325 O O . VAL A 1 653 ? 131.29198 90.95592 94.80805 1.000 180.18549 671 VAL A O 1
ATOM 9338 N N . PRO A 1 654 ? 131.75809 92.35793 93.12682 1.000 188.39673 672 PRO A N 1
ATOM 9339 C CA . PRO A 1 654 ? 133.15856 92.49505 93.55199 1.000 184.15464 672 PRO A CA 1
ATOM 9340 C C . PRO A 1 654 ? 133.28602 93.11283 94.93650 1.000 176.58189 672 PRO A C 1
ATOM 9341 O O . PRO A 1 654 ? 132.85609 94.24273 95.17720 1.000 175.57490 672 PRO A O 1
ATOM 9352 N N . ALA A 1 655 ? 133.86336 92.34070 95.85011 1.000 169.93754 673 ALA A N 1
ATOM 9353 C CA . ALA A 1 655 ? 134.27579 92.79358 97.17883 1.000 168.35116 673 ALA A CA 1
ATOM 9354 C C . ALA A 1 655 ? 133.11508 93.52866 97.84590 1.000 164.60682 673 ALA A C 1
ATOM 9355 O O . ALA A 1 655 ? 132.00558 92.98597 97.90395 1.000 165.58189 673 ALA A O 1
ATOM 9362 N N . ASN A 1 656 ? 133.30771 94.75293 98.32426 1.000 157.43991 674 ASN A N 1
ATOM 9363 C CA . ASN A 1 656 ? 132.25148 95.46715 99.02148 1.000 152.68776 674 ASN A CA 1
ATOM 9364 C C . ASN A 1 656 ? 131.07508 95.83984 98.13503 1.000 156.36928 674 ASN A C 1
ATOM 9365 O O . ASN A 1 656 ? 130.04939 96.27954 98.66366 1.000 150.42223 674 ASN A O 1
ATOM 9376 N N . SER A 1 657 ? 131.18987 95.69560 96.82073 1.000 165.91367 675 SER A N 1
ATOM 9377 C CA . SER A 1 657 ? 130.22000 96.31136 95.92795 1.000 169.08602 675 SER A CA 1
ATOM 9378 C C . SER A 1 657 ? 128.80379 95.86046 96.26039 1.000 168.41207 675 SER A C 1
ATOM 9379 O O . SER A 1 657 ? 128.52048 94.66396 96.33541 1.000 166.99051 675 SER A O 1
ATOM 9387 N N . ALA A 1 658 ? 127.91597 96.83441 96.45212 1.000 165.05068 676 ALA A N 1
ATOM 9388 C CA . ALA A 1 658 ? 126.47455 96.65270 96.31347 1.000 163.29725 676 ALA A CA 1
ATOM 9389 C C . ALA A 1 658 ? 126.03688 97.05142 94.91161 1.000 167.13263 676 ALA A C 1
ATOM 9390 O O . ALA A 1 658 ? 126.13338 98.22381 94.54275 1.000 171.58509 676 ALA A O 1
ATOM 9397 N N . CYS A 1 659 ? 125.52779 96.09512 94.14585 1.000 167.51614 677 CYS A N 1
ATOM 9398 C CA . CYS A 1 659 ? 125.23939 96.29794 92.73431 1.000 166.68269 677 CYS A CA 1
ATOM 9399 C C . CYS A 1 659 ? 123.74877 96.11913 92.49171 1.000 163.14963 677 CYS A C 1
ATOM 9400 O O . CYS A 1 659 ? 123.10508 95.28017 93.12557 1.000 168.41747 677 CYS A O 1
ATOM 9408 N N . VAL A 1 660 ? 123.21164 96.90745 91.56333 1.000 156.93446 678 VAL A N 1
ATOM 9409 C CA . VAL A 1 660 ? 121.81296 96.84909 91.15377 1.000 149.97479 678 VAL A CA 1
ATOM 9410 C C . VAL A 1 660 ? 121.73734 96.49462 89.67956 1.000 147.42204 678 VAL A C 1
ATOM 9411 O O . VAL A 1 660 ? 122.44325 97.08534 88.85682 1.000 152.42947 678 VAL A O 1
ATOM 9424 N N . LEU A 1 661 ? 120.88828 95.53132 89.35242 1.000 148.81955 679 LEU A N 1
ATOM 9425 C CA . LEU A 1 661 ? 120.61566 95.14741 87.97807 1.000 157.44633 679 LEU A CA 1
ATOM 9426 C C . LEU A 1 661 ? 119.12882 95.30761 87.70904 1.000 164.92904 679 LEU A C 1
ATOM 9427 O O . LEU A 1 661 ? 118.30149 94.98996 88.56680 1.000 169.84586 679 LEU A O 1
ATOM 9443 N N . VAL A 1 662 ? 118.78385 95.77974 86.51339 1.000 165.65564 680 VAL A N 1
ATOM 9444 C CA . VAL A 1 662 ? 117.39599 95.80535 86.07528 1.000 163.00690 680 VAL A CA 1
ATOM 9445 C C . VAL A 1 662 ? 117.26938 95.08141 84.74760 1.000 168.80607 680 VAL A C 1
ATOM 9446 O O . VAL A 1 662 ? 118.18899 95.08093 83.92381 1.000 168.80004 680 VAL A O 1
ATOM 9459 N N . GLN A 1 663 ? 116.11429 94.45505 84.55200 1.000 172.18429 681 GLN A N 1
ATOM 9460 C CA . GLN A 1 663 ? 115.90089 93.60437 83.39195 1.000 177.97923 681 GLN A CA 1
ATOM 9461 C C . GLN A 1 663 ? 116.11841 94.39034 82.10769 1.000 181.51505 681 GLN A C 1
ATOM 9462 O O . GLN A 1 663 ? 115.38400 95.33699 81.81213 1.000 181.16290 681 GLN A O 1
ATOM 9476 N N . SER A 1 664 ? 117.12764 93.98887 81.34022 1.000 180.40089 682 SER A N 1
ATOM 9477 C CA . SER A 1 664 ? 117.67101 94.87661 80.32309 1.000 177.68738 682 SER A CA 1
ATOM 9478 C C . SER A 1 664 ? 116.66627 95.16559 79.21712 1.000 182.28260 682 SER A C 1
ATOM 9479 O O . SER A 1 664 ? 116.64418 96.27658 78.67881 1.000 179.95958 682 SER A O 1
ATOM 9487 N N . SER A 1 665 ? 115.81444 94.19677 78.88217 1.000 187.35786 683 SER A N 1
ATOM 9488 C CA . SER A 1 665 ? 114.83990 94.39521 77.81519 1.000 188.39410 683 SER A CA 1
ATOM 9489 C C . SER A 1 665 ? 113.86570 95.53177 78.08520 1.000 187.13966 683 SER A C 1
ATOM 9490 O O . SER A 1 665 ? 113.20136 95.99051 77.15134 1.000 185.68258 683 SER A O 1
ATOM 9498 N N . THR A 1 666 ? 113.75774 95.99948 79.32386 1.000 185.67806 684 THR A N 1
ATOM 9499 C CA . THR A 1 666 ? 112.80095 97.04680 79.65645 1.000 182.00105 684 THR A CA 1
ATOM 9500 C C . THR A 1 666 ? 113.45590 98.18114 80.42671 1.000 179.32074 684 THR A C 1
ATOM 9501 O O . THR A 1 666 ? 112.76733 98.92970 81.12393 1.000 179.45093 684 THR A O 1
ATOM 9512 N N . PHE A 1 667 ? 114.77339 98.31931 80.31838 1.000 174.84210 685 PHE A N 1
ATOM 9513 C CA . PHE A 1 667 ? 115.44633 99.44029 80.95714 1.000 174.93629 685 PHE A CA 1
ATOM 9514 C C . PHE A 1 667 ? 114.94698 100.79185 80.46012 1.000 179.09660 685 PHE A C 1
ATOM 9515 O O . PHE A 1 667 ? 114.94118 101.76453 81.22164 1.000 179.34185 685 PHE A O 1
ATOM 9532 N N . ASN A 1 668 ? 114.54256 100.88591 79.19436 1.000 185.36631 686 ASN A N 1
ATOM 9533 C CA . ASN A 1 668 ? 114.16472 102.17688 78.62821 1.000 186.20801 686 ASN A CA 1
ATOM 9534 C C . ASN A 1 668 ? 112.82860 102.70987 79.12830 1.000 185.01487 686 ASN A C 1
ATOM 9535 O O . ASN A 1 668 ? 112.56074 103.90176 78.95133 1.000 184.20651 686 ASN A O 1
ATOM 9546 N N . ASN A 1 669 ? 111.99250 101.88346 79.75390 1.000 183.79960 687 ASN A N 1
ATOM 9547 C CA . ASN A 1 669 ? 110.64953 102.34191 80.08809 1.000 184.07960 687 ASN A CA 1
ATOM 9548 C C . ASN A 1 669 ? 110.67118 103.54327 81.01621 1.000 180.70310 687 ASN A C 1
ATOM 9549 O O . ASN A 1 669 ? 109.72625 104.33687 81.02106 1.000 181.01782 687 ASN A O 1
ATOM 9560 N N . LEU A 1 670 ? 111.73076 103.70241 81.79882 1.000 175.40841 688 LEU A N 1
ATOM 9561 C CA . LEU A 1 670 ? 111.84595 104.85403 82.68164 1.000 176.02236 688 LEU A CA 1
ATOM 9562 C C . LEU A 1 670 ? 112.18599 106.12570 81.91981 1.000 180.23630 688 LEU A C 1
ATOM 9563 O O . LEU A 1 670 ? 113.29910 106.64523 82.03604 1.000 180.55063 688 LEU A O 1
ATOM 9579 N N . LYS A 1 671 ? 111.24341 106.63402 81.14175 1.000 182.21806 689 LYS A N 1
ATOM 9580 C CA . LYS A 1 671 ? 111.47195 107.81910 80.31959 1.000 186.07208 689 LYS A CA 1
ATOM 9581 C C . LYS A 1 671 ? 111.28855 109.11650 81.09245 1.000 187.83515 689 LYS A C 1
ATOM 9582 O O . LYS A 1 671 ? 110.68775 110.06362 80.58399 1.000 187.79254 689 LYS A O 1
ATOM 9601 N N . VAL A 1 672 ? 111.79295 109.18675 82.32475 1.000 189.29652 690 VAL A N 1
ATOM 9602 C CA . VAL A 1 672 ? 111.89992 110.47130 83.00372 1.000 195.79933 690 VAL A CA 1
ATOM 9603 C C . VAL A 1 672 ? 112.84319 111.38523 82.24320 1.000 199.13094 690 VAL A C 1
ATOM 9604 O O . VAL A 1 672 ? 113.88090 110.95629 81.72221 1.000 193.47246 690 VAL A O 1
ATOM 9617 N N . SER A 1 673 ? 112.47997 112.66156 82.18393 1.000 204.47234 691 SER A N 1
ATOM 9618 C CA . SER A 1 673 ? 113.43770 113.69808 81.84641 1.000 199.29122 691 SER A CA 1
ATOM 9619 C C . SER A 1 673 ? 114.56443 113.73432 82.87213 1.000 197.34774 691 SER A C 1
ATOM 9620 O O . SER A 1 673 ? 114.41856 113.30506 84.01891 1.000 193.27884 691 SER A O 1
ATOM 9628 N N . GLU A 1 674 ? 115.70253 114.26442 82.43890 1.000 194.37782 692 GLU A N 1
ATOM 9629 C CA . GLU A 1 674 ? 116.69029 114.77537 83.37385 1.000 188.95788 692 GLU A CA 1
ATOM 9630 C C . GLU A 1 674 ? 116.07572 115.75754 84.35430 1.000 184.21462 692 GLU A C 1
ATOM 9631 O O . GLU A 1 674 ? 115.18023 116.53260 84.01445 1.000 188.44386 692 GLU A O 1
ATOM 9643 N N . LYS A 1 675 ? 116.57841 115.71554 85.58186 1.000 175.81466 693 LYS A N 1
ATOM 9644 C CA . LYS A 1 675 ? 116.21720 116.69063 86.59533 1.000 177.10628 693 LYS A CA 1
ATOM 9645 C C . LYS A 1 675 ? 116.78686 118.05338 86.23268 1.000 180.19675 693 LYS A C 1
ATOM 9646 O O . LYS A 1 675 ? 117.63162 118.59552 86.95124 1.000 177.49423 693 LYS A O 1
ATOM 9665 N N . THR A 1 676 ? 116.33336 118.61028 85.11300 1.000 187.27789 694 THR A N 1
ATOM 9666 C CA . THR A 1 676 ? 116.89858 119.84874 84.60116 1.000 184.62498 694 THR A CA 1
ATOM 9667 C C . THR A 1 676 ? 116.74108 120.95549 85.63000 1.000 179.18156 694 THR A C 1
ATOM 9668 O O . THR A 1 676 ? 115.75484 121.69608 85.62242 1.000 180.80216 694 THR A O 1
ATOM 9679 N N . PHE A 1 677 ? 117.72065 121.06806 86.51465 1.000 168.73144 695 PHE A N 1
ATOM 9680 C CA . PHE A 1 677 ? 117.70149 122.10386 87.53302 1.000 169.09168 695 PHE A CA 1
ATOM 9681 C C . PHE A 1 677 ? 117.65916 123.47720 86.88820 1.000 170.75813 695 PHE A C 1
ATOM 9682 O O . PHE A 1 677 ? 118.32021 123.73176 85.88032 1.000 171.77428 695 PHE A O 1
ATOM 9699 N N . GLY A 1 678 ? 116.86612 124.36610 87.48004 1.000 171.81340 696 GLY A N 1
ATOM 9700 C CA . GLY A 1 678 ? 117.00320 125.78260 87.24925 1.000 163.70223 696 GLY A CA 1
ATOM 9701 C C . GLY A 1 678 ? 117.84512 126.44836 88.31771 1.000 155.07017 696 GLY A C 1
ATOM 9702 O O . GLY A 1 678 ? 118.34712 125.82295 89.24620 1.000 152.56456 696 GLY A O 1
ATOM 9706 N N . THR A 1 679 ? 117.98965 127.75630 88.16766 1.000 156.53039 697 THR A N 1
ATOM 9707 C CA . THR A 1 679 ? 118.83318 128.51703 89.06532 1.000 163.86193 697 THR A CA 1
ATOM 9708 C C . THR A 1 679 ? 118.20386 129.84799 89.43500 1.000 166.03246 697 THR A C 1
ATOM 9709 O O . THR A 1 679 ? 117.56209 130.49672 88.60696 1.000 163.52557 697 THR A O 1
ATOM 9720 N N . VAL A 1 680 ? 118.41529 130.24903 90.67075 1.000 167.60242 698 VAL A N 1
ATOM 9721 C CA . VAL A 1 680 ? 118.41808 131.64803 91.07287 1.000 164.35163 698 VAL A CA 1
ATOM 9722 C C . VAL A 1 680 ? 119.83169 132.18698 90.97721 1.000 165.48947 698 VAL A C 1
ATOM 9723 O O . VAL A 1 680 ? 120.80874 131.46746 91.18443 1.000 164.46047 698 VAL A O 1
ATOM 9736 N N . THR A 1 681 ? 119.94243 133.48774 90.73890 1.000 168.83100 699 THR A N 1
ATOM 9737 C CA . THR A 1 681 ? 121.22063 134.18497 90.76252 1.000 170.88235 699 THR A CA 1
ATOM 9738 C C . THR A 1 681 ? 121.11592 135.42581 91.63901 1.000 164.26602 699 THR A C 1
ATOM 9739 O O . THR A 1 681 ? 121.21978 136.55724 91.17096 1.000 162.01329 699 THR A O 1
ATOM 9750 N N . ILE A 1 682 ? 120.90743 135.20995 92.93483 1.000 156.73352 700 ILE A N 1
ATOM 9751 C CA . ILE A 1 682 ? 120.92395 136.33250 93.85389 1.000 156.69239 700 ILE A CA 1
ATOM 9752 C C . ILE A 1 682 ? 122.19021 137.12820 93.61882 1.000 160.27140 700 ILE A C 1
ATOM 9753 O O . ILE A 1 682 ? 123.28756 136.57075 93.53334 1.000 160.67230 700 ILE A O 1
ATOM 9769 N N . LYS A 1 683 ? 122.03500 138.44151 93.49675 1.000 161.75088 701 LYS A N 1
ATOM 9770 C CA . LYS A 1 683 ? 123.13948 139.37489 93.31095 1.000 160.88711 701 LYS A CA 1
ATOM 9771 C C . LYS A 1 683 ? 122.96049 140.55690 94.25216 1.000 164.97751 701 LYS A C 1
ATOM 9772 O O . LYS A 1 683 ? 122.79205 141.69262 93.81688 1.000 171.08408 701 LYS A O 1
ATOM 9791 N N . HIS A 1 684 ? 122.99987 140.29479 95.55221 1.000 160.00845 702 HIS A N 1
ATOM 9792 C CA . HIS A 1 684 ? 122.73647 141.35113 96.51636 1.000 172.93268 702 HIS A CA 1
ATOM 9793 C C . HIS A 1 684 ? 123.54169 142.60350 96.21567 1.000 189.13323 702 HIS A C 1
ATOM 9794 O O . HIS A 1 684 ? 124.74304 142.54574 95.94681 1.000 192.29333 702 HIS A O 1
ATOM 9808 N N . ILE A 1 685 ? 122.83977 143.73336 96.21424 1.000 195.73172 703 ILE A N 1
ATOM 9809 C CA . ILE A 1 685 ? 123.42133 145.05854 96.04610 1.000 198.87371 703 ILE A CA 1
ATOM 9810 C C . ILE A 1 685 ? 122.75809 145.98521 97.05395 1.000 204.17084 703 ILE A C 1
ATOM 9811 O O . ILE A 1 685 ? 121.52979 146.11949 97.06788 1.000 196.84594 703 ILE A O 1
ATOM 9827 N N . ASP A 1 686 ? 123.57007 146.61906 97.89557 1.000 212.77907 704 ASP A N 1
ATOM 9828 C CA . ASP A 1 686 ? 123.10319 147.72807 98.72444 1.000 214.60741 704 ASP A CA 1
ATOM 9829 C C . ASP A 1 686 ? 122.97151 149.00187 97.90002 1.000 219.67168 704 ASP A C 1
ATOM 9830 O O . ASP A 1 686 ? 121.86823 149.51463 97.69069 1.000 212.97538 704 ASP A O 1
ATOM 9839 N N . ASP A 1 687 ? 124.10086 149.52630 97.43473 1.000 225.31927 705 ASP A N 1
ATOM 9840 C CA . ASP A 1 687 ? 124.10297 150.70198 96.58471 1.000 223.47564 705 ASP A CA 1
ATOM 9841 C C . ASP A 1 687 ? 125.33014 150.67690 95.68819 1.000 228.22249 705 ASP A C 1
ATOM 9842 O O . ASP A 1 687 ? 126.32348 150.00102 95.96725 1.000 229.13988 705 ASP A O 1
ATOM 9851 N N . SER A 1 688 ? 125.23708 151.43865 94.60129 1.000 232.36800 706 SER A N 1
ATOM 9852 C CA . SER A 1 688 ? 126.32251 151.59933 93.63618 1.000 234.57956 706 SER A CA 1
ATOM 9853 C C . SER A 1 688 ? 126.68383 150.27599 92.96160 1.000 229.14874 706 SER A C 1
ATOM 9854 O O . SER A 1 688 ? 127.84643 150.01040 92.65031 1.000 227.14194 706 SER A O 1
ATOM 9862 N N . GLY A 1 689 ? 125.67549 149.43843 92.73726 1.000 221.71003 707 GLY A N 1
ATOM 9863 C CA . GLY A 1 689 ? 125.89543 148.19028 92.02380 1.000 213.70616 707 GLY A CA 1
ATOM 9864 C C . GLY A 1 689 ? 126.82748 147.22471 92.72541 1.000 213.08801 707 GLY A C 1
ATOM 9865 O O . GLY A 1 689 ? 126.65667 146.87262 93.89542 1.000 210.01624 707 GLY A O 1
ATOM 9869 N N . ASN A 1 690 ? 127.84435 146.80314 91.98745 1.000 211.22525 708 ASN A N 1
ATOM 9870 C CA . ASN A 1 690 ? 128.88656 145.89285 92.46828 1.000 208.30837 708 ASN A CA 1
ATOM 9871 C C . ASN A 1 690 ? 128.22536 144.57274 92.87493 1.000 198.52637 708 ASN A C 1
ATOM 9872 O O . ASN A 1 690 ? 127.14949 144.22477 92.37231 1.000 195.16731 708 ASN A O 1
ATOM 9883 N N . VAL A 1 691 ? 128.85280 143.82895 93.78224 1.000 190.92964 709 VAL A N 1
ATOM 9884 C CA . VAL A 1 691 ? 128.30699 142.58047 94.30143 1.000 187.80686 709 VAL A CA 1
ATOM 9885 C C . VAL A 1 691 ? 128.60068 142.50728 95.79305 1.000 189.68291 709 VAL A C 1
ATOM 9886 O O . VAL A 1 691 ? 129.73581 142.74583 96.21620 1.000 189.05198 709 VAL A O 1
ATOM 9899 N N . LEU A 1 692 ? 127.57945 142.20045 96.59063 1.000 192.57323 710 LEU A N 1
ATOM 9900 C CA . LEU A 1 692 ? 127.77348 141.86684 97.99717 1.000 188.94476 710 LEU A CA 1
ATOM 9901 C C . LEU A 1 692 ? 127.78615 140.36398 98.24253 1.000 187.79583 710 LEU A C 1
ATOM 9902 O O . LEU A 1 692 ? 128.46465 139.90361 99.16462 1.000 188.55777 710 LEU A O 1
ATOM 9918 N N . LYS A 1 693 ? 127.03577 139.59683 97.45626 1.000 182.68097 711 LYS A N 1
ATOM 9919 C CA . LYS A 1 693 ? 127.08851 138.14281 97.49339 1.000 172.71077 711 LYS A CA 1
ATOM 9920 C C . LYS A 1 693 ? 126.55562 137.63186 96.16707 1.000 175.13830 711 LYS A C 1
ATOM 9921 O O . LYS A 1 693 ? 125.81353 138.32884 95.47341 1.000 179.33334 711 LYS A O 1
ATOM 9940 N N . THR A 1 694 ? 126.94535 136.41061 95.81128 1.000 175.10950 712 THR A N 1
ATOM 9941 C CA . THR A 1 694 ? 126.37625 135.73879 94.63867 1.000 175.38589 712 THR A CA 1
ATOM 9942 C C . THR A 1 694 ? 126.23478 134.24501 94.91770 1.000 168.80767 712 THR A C 1
ATOM 9943 O O . THR A 1 694 ? 127.11534 133.45415 94.57512 1.000 175.34060 712 THR A O 1
ATOM 9954 N N . SER A 1 695 ? 125.11348 133.86268 95.51271 1.000 162.33335 713 SER A N 1
ATOM 9955 C CA . SER A 1 695 ? 124.73001 132.46382 95.51740 1.000 164.28633 713 SER A CA 1
ATOM 9956 C C . SER A 1 695 ? 124.15891 132.08953 94.15647 1.000 164.11833 713 SER A C 1
ATOM 9957 O O . SER A 1 695 ? 123.94920 132.94057 93.29230 1.000 161.06591 713 SER A O 1
ATOM 9965 N N . THR A 1 696 ? 123.90067 130.79262 93.96233 1.000 163.92935 714 THR A N 1
ATOM 9966 C CA . THR A 1 696 ? 123.18318 130.35892 92.76429 1.000 164.06090 714 THR A CA 1
ATOM 9967 C C . THR A 1 696 ? 122.41570 129.07110 93.07452 1.000 168.50095 714 THR A C 1
ATOM 9968 O O . THR A 1 696 ? 122.83198 127.96653 92.72364 1.000 172.28385 714 THR A O 1
ATOM 9979 N N . ALA A 1 697 ? 121.27044 129.22592 93.73292 1.000 173.63507 715 ALA A N 1
ATOM 9980 C CA . ALA A 1 697 ? 120.43406 128.08399 94.08229 1.000 174.14762 715 ALA A CA 1
ATOM 9981 C C . ALA A 1 697 ? 120.16035 127.22871 92.85201 1.000 170.03507 715 ALA A C 1
ATOM 9982 O O . ALA A 1 697 ? 120.02011 127.74388 91.74335 1.000 169.69091 715 ALA A O 1
ATOM 9989 N N . LYS A 1 698 ? 120.12422 125.91336 93.04548 1.000 164.80656 716 LYS A N 1
ATOM 9990 C CA . LYS A 1 698 ? 120.07693 124.94137 91.95706 1.000 166.51284 716 LYS A CA 1
ATOM 9991 C C . LYS A 1 698 ? 118.73386 124.21507 91.90453 1.000 168.31973 716 LYS A C 1
ATOM 9992 O O . LYS A 1 698 ? 118.66549 123.01390 91.64046 1.000 167.76144 716 LYS A O 1
ATOM 10011 N N . TYR A 1 699 ? 117.65428 124.95651 92.14893 1.000 169.08975 717 TYR A N 1
ATOM 10012 C CA . TYR A 1 699 ? 116.31026 124.39464 92.22624 1.000 165.81359 717 TYR A CA 1
ATOM 10013 C C . TYR A 1 699 ? 116.01666 123.43583 91.08531 1.000 163.28446 717 TYR A C 1
ATOM 10014 O O . TYR A 1 699 ? 116.50228 123.60156 89.96503 1.000 170.17401 717 TYR A O 1
ATOM 10032 N N . ALA A 1 700 ? 115.24468 122.40277 91.40195 1.000 153.05636 718 ALA A N 1
ATOM 10033 C CA . ALA A 1 700 ? 114.71872 121.50141 90.39577 1.000 162.50482 718 ALA A CA 1
ATOM 10034 C C . ALA A 1 700 ? 113.69264 122.21652 89.51891 1.000 169.68674 718 ALA A C 1
ATOM 10035 O O . ALA A 1 700 ? 113.17679 123.28404 89.85190 1.000 173.86870 718 ALA A O 1
ATOM 10042 N N . ASP A 1 701 ? 113.38126 121.57986 88.38995 1.000 176.66841 719 ASP A N 1
ATOM 10043 C CA . ASP A 1 701 ? 112.55515 122.19945 87.35673 1.000 179.47086 719 ASP A CA 1
ATOM 10044 C C . ASP A 1 701 ? 111.21271 122.69367 87.88541 1.000 182.24377 719 ASP A C 1
ATOM 10045 O O . ASP A 1 701 ? 110.72068 123.73811 87.44497 1.000 173.54115 719 ASP A O 1
ATOM 10054 N N . GLY A 1 702 ? 110.59829 121.97029 88.81699 1.000 185.41706 720 GLY A N 1
ATOM 10055 C CA . GLY A 1 702 ? 109.41176 122.49712 89.46855 1.000 170.63139 720 GLY A CA 1
ATOM 10056 C C . GLY A 1 702 ? 109.65078 123.43953 90.62837 1.000 163.64248 720 GLY A C 1
ATOM 10057 O O . GLY A 1 702 ? 110.39425 124.41144 90.49271 1.000 176.56747 720 GLY A O 1
ATOM 10061 N N . THR A 1 703 ? 109.04749 123.16368 91.77880 1.000 142.86918 721 THR A N 1
ATOM 10062 C CA . THR A 1 703 ? 109.37413 123.89354 92.99514 1.000 151.24867 721 THR A CA 1
ATOM 10063 C C . THR A 1 703 ? 109.07965 125.37461 92.80365 1.000 164.04346 721 THR A C 1
ATOM 10064 O O . THR A 1 703 ? 108.34038 125.73576 91.88653 1.000 163.87711 721 THR A O 1
ATOM 10075 N N . THR A 1 704 ? 109.63570 126.24409 93.64851 1.000 173.67306 722 THR A N 1
ATOM 10076 C CA . THR A 1 704 ? 109.59273 127.67986 93.39931 1.000 175.51956 722 THR A CA 1
ATOM 10077 C C . THR A 1 704 ? 110.89399 128.35996 93.80484 1.000 167.75780 722 THR A C 1
ATOM 10078 O O . THR A 1 704 ? 111.53735 127.97127 94.78158 1.000 159.26493 722 THR A O 1
ATOM 10089 N N . TYR A 1 705 ? 111.26035 129.40667 93.05967 1.000 164.91196 723 TYR A N 1
ATOM 10090 C CA . TYR A 1 705 ? 112.49061 130.15888 93.32308 1.000 166.90045 723 TYR A CA 1
ATOM 10091 C C . TYR A 1 705 ? 112.35461 131.17918 94.45434 1.000 163.70732 723 TYR A C 1
ATOM 10092 O O . TYR A 1 705 ? 112.84100 132.30533 94.34268 1.000 165.34170 723 TYR A O 1
ATOM 10110 N N . ARG A 1 706 ? 111.69366 130.82072 95.54347 1.000 159.36198 724 ARG A N 1
ATOM 10111 C CA . ARG A 1 706 ? 111.55708 131.72770 96.67407 1.000 166.92514 724 ARG A CA 1
ATOM 10112 C C . ARG A 1 706 ? 112.92805 132.06347 97.25961 1.000 165.68864 724 ARG A C 1
ATOM 10113 O O . ARG A 1 706 ? 113.83163 131.22607 97.26645 1.000 163.22667 724 ARG A O 1
ATOM 10134 N N . THR A 1 707 ? 113.09390 133.30018 97.73900 1.000 164.65894 725 THR A N 1
ATOM 10135 C CA . THR A 1 707 ? 114.41773 133.86389 97.99518 1.000 159.03395 725 THR A CA 1
ATOM 10136 C C . THR A 1 707 ? 114.29998 135.01677 98.98405 1.000 162.90005 725 THR A C 1
ATOM 10137 O O . THR A 1 707 ? 113.22921 135.60092 99.15194 1.000 166.47848 725 THR A O 1
ATOM 10148 N N . TYR A 1 708 ? 115.41596 135.33268 99.64257 1.000 165.99684 726 TYR A N 1
ATOM 10149 C CA . TYR A 1 708 ? 115.33988 135.93009 100.96946 1.000 173.39959 726 TYR A CA 1
ATOM 10150 C C . TYR A 1 708 ? 116.49498 136.89798 101.21976 1.000 181.36830 726 TYR A C 1
ATOM 10151 O O . TYR A 1 708 ? 117.53427 136.82190 100.55569 1.000 179.96338 726 TYR A O 1
ATOM 10169 N N . PRO A 1 709 ? 116.32678 137.84946 102.19406 1.000 190.21796 727 PRO A N 1
ATOM 10170 C CA . PRO A 1 709 ? 117.29409 138.94034 102.44517 1.000 187.99540 727 PRO A CA 1
ATOM 10171 C C . PRO A 1 709 ? 118.45223 138.67939 103.41801 1.000 186.21400 727 PRO A C 1
ATOM 10172 O O . PRO A 1 709 ? 119.06568 139.64329 103.88798 1.000 176.73871 727 PRO A O 1
ATOM 10183 N N . ASP A 1 710 ? 118.76905 137.43142 103.74813 1.000 193.11619 728 ASP A N 1
ATOM 10184 C CA . ASP A 1 710 ? 119.47805 137.10038 104.98688 1.000 188.43553 728 ASP A CA 1
ATOM 10185 C C . ASP A 1 710 ? 120.96665 137.44178 105.06500 1.000 178.25978 728 ASP A C 1
ATOM 10186 O O . ASP A 1 710 ? 121.71251 136.73240 105.74596 1.000 173.20770 728 ASP A O 1
ATOM 10195 N N . THR A 1 711 ? 121.42892 138.50021 104.40437 1.000 174.54047 729 THR A N 1
ATOM 10196 C CA . THR A 1 711 ? 122.83367 138.87821 104.54998 1.000 176.92108 729 THR A CA 1
ATOM 10197 C C . THR A 1 711 ? 123.08401 139.95641 105.59848 1.000 183.25791 729 THR A C 1
ATOM 10198 O O . THR A 1 711 ? 123.71649 139.68199 106.62181 1.000 179.97932 729 THR A O 1
ATOM 10209 N N . THR A 1 712 ? 122.59284 141.16914 105.37938 1.000 187.89455 730 THR A N 1
ATOM 10210 C CA . THR A 1 712 ? 123.02207 142.33557 106.15627 1.000 188.17537 730 THR A CA 1
ATOM 10211 C C . THR A 1 712 ? 122.14384 142.52255 107.38687 1.000 186.92777 730 THR A C 1
ATOM 10212 O O . THR A 1 712 ? 121.58016 143.58608 107.63334 1.000 189.08139 730 THR A O 1
ATOM 10223 N N . ILE A 1 713 ? 122.03274 141.45581 108.17106 1.000 185.40159 731 ILE A N 1
ATOM 10224 C CA . ILE A 1 713 ? 120.89925 141.27528 109.06272 1.000 191.70481 731 ILE A CA 1
ATOM 10225 C C . ILE A 1 713 ? 121.23416 141.32951 110.55464 1.000 196.40187 731 ILE A C 1
ATOM 10226 O O . ILE A 1 713 ? 120.31133 141.51907 111.36141 1.000 201.20381 731 ILE A O 1
ATOM 10242 N N . LEU A 1 714 ? 122.49778 141.19578 110.96107 1.000 192.35571 732 LEU A N 1
ATOM 10243 C CA . LEU A 1 714 ? 122.76685 141.25886 112.39755 1.000 197.06626 732 LEU A CA 1
ATOM 10244 C C . LEU A 1 714 ? 122.49882 142.66311 112.92202 1.000 202.51208 732 LEU A C 1
ATOM 10245 O O . LEU A 1 714 ? 121.56205 142.87300 113.69787 1.000 201.67382 732 LEU A O 1
ATOM 10261 N N . TYR A 1 715 ? 123.30981 143.62771 112.50509 1.000 209.12490 733 TYR A N 1
ATOM 10262 C CA . TYR A 1 715 ? 122.89947 145.02325 112.47394 1.000 208.68312 733 TYR A CA 1
ATOM 10263 C C . TYR A 1 715 ? 123.61200 145.65413 111.29101 1.000 206.85989 733 TYR A C 1
ATOM 10264 O O . TYR A 1 715 ? 124.80960 145.42923 111.09535 1.000 205.62049 733 TYR A O 1
ATOM 10282 N N . ASP A 1 716 ? 122.87535 146.42539 110.49913 1.000 207.31887 734 ASP A N 1
ATOM 10283 C CA . ASP A 1 716 ? 123.41758 146.92795 109.24678 1.000 208.53426 734 ASP A CA 1
ATOM 10284 C C . ASP A 1 716 ? 122.60125 148.10607 108.74502 1.000 205.24957 734 ASP A C 1
ATOM 10285 O O . ASP A 1 716 ? 121.49465 148.38366 109.21227 1.000 199.93560 734 ASP A O 1
ATOM 10294 N N . TYR A 1 717 ? 123.19445 148.79750 107.77832 1.000 206.37835 735 TYR A N 1
ATOM 10295 C CA . TYR A 1 717 ? 122.54003 149.80014 106.95896 1.000 202.94871 735 TYR A CA 1
ATOM 10296 C C . TYR A 1 717 ? 122.51695 149.40521 105.49488 1.000 200.83270 735 TYR A C 1
ATOM 10297 O O . TYR A 1 717 ? 121.68338 149.91874 104.74128 1.000 194.30961 735 TYR A O 1
ATOM 10315 N N . ALA A 1 718 ? 123.40793 148.51077 105.07941 1.000 200.81652 736 ALA A N 1
ATOM 10316 C CA . ALA A 1 718 ? 123.44385 148.00255 103.71966 1.000 200.14835 736 ALA A CA 1
ATOM 10317 C C . ALA A 1 718 ? 122.16757 147.23697 103.39796 1.000 197.84141 736 ALA A C 1
ATOM 10318 O O . ALA A 1 718 ? 122.02478 146.06601 103.76311 1.000 192.95108 736 ALA A O 1
ATOM 10325 N N . LEU A 1 719 ? 121.23203 147.90187 102.72443 1.000 197.96172 737 LEU A N 1
ATOM 10326 C CA . LEU A 1 719 ? 119.89920 147.36837 102.49282 1.000 201.41467 737 LEU A CA 1
ATOM 10327 C C . LEU A 1 719 ? 119.37514 147.91903 101.17582 1.000 202.35776 737 LEU A C 1
ATOM 10328 O O . LEU A 1 719 ? 119.73350 149.02577 100.76736 1.000 200.62777 737 LEU A O 1
ATOM 10344 N N . LYS A 1 720 ? 118.54466 147.12550 100.50000 1.000 203.33507 738 LYS A N 1
ATOM 10345 C CA . LYS A 1 720 ? 118.03042 147.49567 99.18945 1.000 197.70658 738 LYS A CA 1
ATOM 10346 C C . LYS A 1 720 ? 116.55162 147.14120 99.07908 1.000 196.87837 738 LYS A C 1
ATOM 10347 O O . LYS A 1 720 ? 116.01342 146.35377 99.86050 1.000 190.75479 738 LYS A O 1
ATOM 10366 N N . ASP A 1 721 ? 115.90075 147.75196 98.08448 1.000 197.31845 739 ASP A N 1
ATOM 10367 C CA . ASP A 1 721 ? 114.48653 147.50930 97.81290 1.000 193.59629 739 ASP A CA 1
ATOM 10368 C C . ASP A 1 721 ? 114.14609 146.05366 97.51348 1.000 189.69003 739 ASP A C 1
ATOM 10369 O O . ASP A 1 721 ? 112.97396 145.67993 97.61218 1.000 188.30425 739 ASP A O 1
ATOM 10378 N N . THR A 1 722 ? 115.11659 145.22537 97.14433 1.000 187.70292 740 THR A N 1
ATOM 10379 C CA . THR A 1 722 ? 114.82260 143.87701 96.65518 1.000 180.96482 740 THR A CA 1
ATOM 10380 C C . THR A 1 722 ? 113.94561 143.90506 95.40371 1.000 175.81880 740 THR A C 1
ATOM 10381 O O . THR A 1 722 ? 113.00901 143.12022 95.25854 1.000 169.90235 740 THR A O 1
ATOM 10392 N N . GLN A 1 723 ? 114.24002 144.82096 94.49328 1.000 178.36652 741 GLN A N 1
ATOM 10393 C CA . GLN A 1 723 ? 113.77202 144.68022 93.12328 1.000 180.20444 741 GLN A CA 1
ATOM 10394 C C . GLN A 1 723 ? 114.11673 143.30372 92.56777 1.000 177.33706 741 GLN A C 1
ATOM 10395 O O . GLN A 1 723 ? 115.17906 142.75047 92.85657 1.000 175.01502 741 GLN A O 1
ATOM 10409 N N . GLY A 1 724 ? 113.20583 142.74873 91.77422 1.000 179.84864 742 GLY A N 1
ATOM 10410 C CA . GLY A 1 724 ? 113.39167 141.46818 91.12667 1.000 179.60626 742 GLY A CA 1
ATOM 10411 C C . GLY A 1 724 ? 112.09790 140.68117 91.06191 1.000 185.82874 742 GLY A C 1
ATOM 10412 O O . GLY A 1 724 ? 111.02813 141.16965 91.41835 1.000 194.25686 742 GLY A O 1
ATOM 10416 N N . VAL A 1 725 ? 112.20932 139.43428 90.59561 1.000 182.37256 743 VAL A N 1
ATOM 10417 C CA . VAL A 1 725 ? 111.03490 138.57582 90.44131 1.000 181.16933 743 VAL A CA 1
ATOM 10418 C C . VAL A 1 725 ? 110.65060 137.91440 91.76375 1.000 182.95432 743 VAL A C 1
ATOM 10419 O O . VAL A 1 725 ? 109.47257 137.62854 92.00095 1.000 180.07203 743 VAL A O 1
ATOM 10432 N N . THR A 1 726 ? 111.62777 137.66121 92.63084 1.000 188.78696 744 THR A N 1
ATOM 10433 C CA . THR A 1 726 ? 111.43738 137.24451 94.01949 1.000 188.60227 744 THR A CA 1
ATOM 10434 C C . THR A 1 726 ? 110.76194 135.89388 94.25651 1.000 184.76004 744 THR A C 1
ATOM 10435 O O . THR A 1 726 ? 111.08312 135.23062 95.24576 1.000 180.21680 744 THR A O 1
ATOM 10446 N N . SER A 1 727 ? 109.84032 135.45245 93.40842 1.000 181.29082 745 SER A N 1
ATOM 10447 C CA . SER A 1 727 ? 109.27789 134.12709 93.64493 1.000 171.01266 745 SER A CA 1
ATOM 10448 C C . SER A 1 727 ? 108.51016 133.65639 92.42545 1.000 174.12652 745 SER A C 1
ATOM 10449 O O . SER A 1 727 ? 108.20383 134.43531 91.51996 1.000 181.97695 745 SER A O 1
ATOM 10457 N N . GLY A 1 728 ? 108.22293 132.36037 92.41068 1.000 166.14473 746 GLY A N 1
ATOM 10458 C CA . GLY A 1 728 ? 107.48299 131.75935 91.32434 1.000 166.38752 746 GLY A CA 1
ATOM 10459 C C . GLY A 1 728 ? 107.97622 130.36000 91.05007 1.000 163.39781 746 GLY A C 1
ATOM 10460 O O . GLY A 1 728 ? 109.02771 129.96320 91.55598 1.000 161.23687 746 GLY A O 1
ATOM 10464 N N . THR A 1 729 ? 107.23491 129.59646 90.25921 1.000 160.87009 747 THR A N 1
ATOM 10465 C CA . THR A 1 729 ? 107.72824 128.29298 89.85594 1.000 164.06928 747 THR A CA 1
ATOM 10466 C C . THR A 1 729 ? 109.02377 128.46623 89.08736 1.000 168.49026 747 THR A C 1
ATOM 10467 O O . THR A 1 729 ? 109.11045 129.28837 88.17347 1.000 172.73603 747 THR A O 1
ATOM 10478 N N . VAL A 1 730 ? 110.02970 127.68092 89.45013 1.000 165.68126 748 VAL A N 1
ATOM 10479 C CA . VAL A 1 730 ? 111.26159 127.63938 88.67749 1.000 166.40386 748 VAL A CA 1
ATOM 10480 C C . VAL A 1 730 ? 110.94469 126.92372 87.37585 1.000 170.29655 748 VAL A C 1
ATOM 10481 O O . VAL A 1 730 ? 109.85183 126.37307 87.21588 1.000 174.28476 748 VAL A O 1
ATOM 10494 N N . THR A 1 731 ? 111.88933 126.91876 86.43644 1.000 171.94156 749 THR A N 1
ATOM 10495 C CA . THR A 1 731 ? 111.50131 126.72572 85.04391 1.000 177.45064 749 THR A CA 1
ATOM 10496 C C . THR A 1 731 ? 112.49979 125.91747 84.22450 1.000 179.86339 749 THR A C 1
ATOM 10497 O O . THR A 1 731 ? 112.42500 125.94933 82.99108 1.000 181.97650 749 THR A O 1
ATOM 10508 N N . GLY A 1 732 ? 113.41244 125.18905 84.85226 1.000 179.12974 750 GLY A N 1
ATOM 10509 C CA . GLY A 1 732 ? 114.55628 124.65186 84.14405 1.000 178.75228 750 GLY A CA 1
ATOM 10510 C C . GLY A 1 732 ? 115.72942 125.60588 84.05228 1.000 176.38256 750 GLY A C 1
ATOM 10511 O O . GLY A 1 732 ? 115.85949 126.51915 84.87064 1.000 173.10510 750 GLY A O 1
ATOM 10515 N N . GLY A 1 733 ? 116.54993 125.45423 83.02086 1.000 170.31655 751 GLY A N 1
ATOM 10516 C CA . GLY A 1 733 ? 117.78782 126.20095 82.94597 1.000 170.37834 751 GLY A CA 1
ATOM 10517 C C . GLY A 1 733 ? 117.69943 127.70156 82.77975 1.000 172.15261 751 GLY A C 1
ATOM 10518 O O . GLY A 1 733 ? 118.04524 128.23304 81.72267 1.000 174.90186 751 GLY A O 1
ATOM 10522 N N . LYS A 1 734 ? 117.22683 128.39963 83.80736 1.000 169.42155 752 LYS A N 1
ATOM 10523 C CA . LYS A 1 734 ? 116.97403 129.82636 83.70129 1.000 167.50330 752 LYS A CA 1
ATOM 10524 C C . LYS A 1 734 ? 117.36840 130.50856 85.00142 1.000 164.74211 752 LYS A C 1
ATOM 10525 O O . LYS A 1 734 ? 117.30197 129.91667 86.08005 1.000 163.85620 752 LYS A O 1
ATOM 10544 N N . ASN A 1 735 ? 117.76240 131.77211 84.87988 1.000 164.12871 753 ASN A N 1
ATOM 10545 C CA . ASN A 1 735 ? 118.36122 132.54632 85.96124 1.000 160.53957 753 ASN A CA 1
ATOM 10546 C C . ASN A 1 735 ? 117.35395 133.57300 86.44193 1.000 152.51928 753 ASN A C 1
ATOM 10547 O O . ASN A 1 735 ? 116.97263 134.47979 85.69646 1.000 142.20574 753 ASN A O 1
ATOM 10558 N N . TYR A 1 736 ? 116.93057 133.42943 87.68357 1.000 153.89289 754 TYR A N 1
ATOM 10559 C CA . TYR A 1 736 ? 115.98544 134.34207 88.29125 1.000 161.24583 754 TYR A CA 1
ATOM 10560 C C . TYR A 1 736 ? 116.72898 135.20789 89.29066 1.000 164.46487 754 TYR A C 1
ATOM 10561 O O . TYR A 1 736 ? 117.44240 134.69860 90.15932 1.000 166.41349 754 TYR A O 1
ATOM 10579 N N . ASN A 1 737 ? 116.56428 136.51277 89.14182 1.000 163.56408 755 ASN A N 1
ATOM 10580 C CA . ASN A 1 737 ? 117.38687 137.52324 89.78506 1.000 159.19843 755 ASN A CA 1
ATOM 10581 C C . ASN A 1 737 ? 116.59931 138.25606 90.85364 1.000 159.93522 755 ASN A C 1
ATOM 10582 O O . ASN A 1 737 ? 115.47821 138.70439 90.60077 1.000 165.27575 755 ASN A O 1
ATOM 10593 N N . VAL A 1 738 ? 117.18163 138.38534 92.03731 1.000 160.99700 756 VAL A N 1
ATOM 10594 C CA . VAL A 1 738 ? 116.66576 139.31983 93.02298 1.000 167.42867 756 VAL A CA 1
ATOM 10595 C C . VAL A 1 738 ? 117.82689 140.10123 93.60733 1.000 162.33846 756 VAL A C 1
ATOM 10596 O O . VAL A 1 738 ? 118.85060 139.52613 93.98645 1.000 158.50891 756 VAL A O 1
ATOM 10609 N N . THR A 1 739 ? 117.65739 141.41508 93.66475 1.000 163.48462 757 THR A N 1
ATOM 10610 C CA . THR A 1 739 ? 118.65292 142.37201 94.12918 1.000 165.24246 757 THR A CA 1
ATOM 10611 C C . THR A 1 739 ? 118.50521 142.65570 95.60600 1.000 168.45210 757 THR A C 1
ATOM 10612 O O . THR A 1 739 ? 118.59671 143.80576 96.03839 1.000 166.24959 757 THR A O 1
ATOM 10623 N N . TYR A 1 740 ? 118.27703 141.61948 96.40265 1.000 173.99480 758 TYR A N 1
ATOM 10624 C CA . TYR A 1 740 ? 118.09160 141.78092 97.83663 1.000 180.54091 758 TYR A CA 1
ATOM 10625 C C . TYR A 1 740 ? 119.23197 142.58392 98.44889 1.000 177.10158 758 TYR A C 1
ATOM 10626 O O . TYR A 1 740 ? 120.29732 142.72608 97.84360 1.000 170.91112 758 TYR A O 1
ATOM 10644 N N . VAL A 1 741 ? 119.01169 143.10758 99.64957 1.000 178.52635 759 VAL A N 1
ATOM 10645 C CA . VAL A 1 741 ? 120.08181 143.62509 100.48969 1.000 181.33129 759 VAL A CA 1
ATOM 10646 C C . VAL A 1 741 ? 120.86669 144.69017 99.73393 1.000 179.98197 759 VAL A C 1
ATOM 10647 O O . VAL A 1 741 ? 121.06954 145.79538 100.23481 1.000 182.75335 759 VAL A O 1
#

Secondary structure (DSSP, 8-state):
-TTSTTTSTTTT----EEEE-SSEEEEEEE-TTEEEEEEEEESSSSSSSS---EEEEEE-EE-TTT-EEEEEEES--TT-EEEEEEEETTEEEE---SS-SSBSSTTS-EE---GGGGPPTT-TT------SSGGG--EEEE-HHHHH--TTS-S-TTTTTSGGGGT-S--BGGG-SSS---B-THHHHHHHT--EEEES--EEETTS-TTS---TTS------EEEEEEE-STTSS-TTSTTHHHHHHHHHHHHHHHTT-EEEEEE-TT--S-TTSHHHHHSTTTSB-EEETTEE--SSSTT--B-TTSHHHHHHHHHHHHHHHHTT---EEEETTGGGS-HHHHHHHHHHHTTTSTTSGGGGSEEEE--S-SSS-SSS----SGGGGGS-TT-EEE-HHHHHHHH-SSSSS---TTTT-GGGHHHHHHHHTS-SS--SSTTTEE--S--SSSS-HHHHHHHHHT-SS-----TTHHHHHHHHHHHHTTSSS--EEETTGGGT---TT-SS-TT--TTTSS--THHHHHTTTHHHHHHHHHHHHHT-GGGG-SS----EEEE-STTEEEEEE----SSS---EEEEEE--SS---EEE-SSSEEEEEEESS-BSSS--EEEESSEEE--TT-EEEEEEGGGGGG--PPP----EE-----SSSSS-S--------SSSB------SS-SS-S------B---SB--SS-EE-B---

Foldseek 3Di:
DPPVQLQVALLPDDCAAKDDDQFKMKHKAAALQFPWKKKKKWQWLDPPDPPRDIDDIGTFDADNRNRMTMDMDTHHQANIKIWIWTHGPNDTDIAQGLAAQWHAFLRPIHGDHPQVVLADPPRVVFDFLFDPALALAAEAEEAQQQQFADQQQQQDPLLRRALCLLVAFWGAGNVDPDVSVHIGGNLVCLVLVNQEYEHQAFARANQFRLVDACFQQGFFSRLAHQHQNYGHLSRFSGRRDISRSVHSLLSSLQSCSLLSYAYAYEGEQFDHNDPSHSVCSHHNCQQWDAPDSVAGDQFADPGTTGPLVHSVVLSSLLVRLLNCCVRSVHQEYEYEQQFLHALVSLQNSLVSQCPSDVVSSSNRRAAEYAQHIRHPRPDDGTCHLQVVVSHDQRYAHEQVLQQCQQANDLADLDGHLLQFPQVSLQLNLVVLQVPNGPHFFLSYYANEHADLAFFARLQSLQVNNPDWLPLDLDCLSLLSLQLRLLRQLQGRHHRYHHNCSLLSQALGNDGRCRSGGSVSRHPSCVSCVSSPLSSQANSQSSLVRSQACQSRPNGGDGWDWQDRGGFKTKTKTADDDQLGQGIKMKIFGSASADKDKTFDDDFWWFKQFQSRHGHLDTPGIDGGGIDIQGHGRITMITHVVRSCSNPDDPQQWAWEWEFAFQDPGDGPGTGIRGRTQFRKSAHDQPDQPPDHDSFDPFDFPRMDTHHGHDYGYTHTD

Organism: NCBI:txid40518

B-factor: mean 167.5, std 14.86, range [125.78, 234.58]

InterPro domains:
  IPR004193 Glycoside hydrolase, family 13, N-terminal [PF02922] (58-141)
  IPR006047 Glycosyl hydrolase family 13, catalytic domain [PF00128] (225-324)
  IPR006047 Glycosyl hydrolase family 13, catalytic domain [SM00642] (183-587)
  IPR009459 MucBP domain [PF06458] (697-760)
  IPR009459 MucBP domain [PF06458] (770-833)
  IPR011840 Pullulanase, type I [TIGR02104] (52-658)
  IPR013780 Glycosyl hydrolase, all-beta [G3DSA:2.60.40.1180] (595-682)
  IPR013783 Immunoglobulin-like fold [G3DSA:2.60.40.10] (47-161)
  IPR013783 Immunoglobulin-like fold [G3DSA:2.60.40.10] (836-927)
  IPR013783 Immunoglobulin-like fold [G3DSA:2.60.40.10] (1132-1226)
  IPR014756 Immunoglobulin E-set [SSF81296] (58-162)
  IPR016134 Dockerin domain [PS51766] (1017-1088)
  IPR017853 Glycoside hydrolase superfamily [SSF51445] (161-591)
  IPR031965 Starch-binding module 26 [PF16738] (842-907)
  IPR031965 Starch-binding module 26 [PF16738] (1139-1207)
  IPR036439 Dockerin domain superfamily [G3DSA:1.10.1330.10] (1018-1083)
  IPR036439 Dockerin domain superfamily [SSF63446] (1022-1081)

Nearest PDB structures (foldseek):
  7lst-assembly1_A  TM=8.491E-01  e=4.783E-90  Ruminococcus bromii
  7lsa-assembly1_A  TM=8.520E-01  e=1.604E-88  Ruminococcus bromii
  2wan-assembly1_A  TM=9.254E-01  e=5.537E-69  Bacillus acidopullulyticus
  6jhh-assembly1_A  TM=8.974E-01  e=5.355E-62  Paenibacillus barengoltzii
  6jhf-assembly1_A  TM=8.919E-01  e=4.185E-62  Paenibacillus barengoltzii